Protein 6LNH (pdb70)

Solvent-accessible surface area: 40971 Å² total; per-residue (Å²): 121,146,179,124,179,161,51,49,131,19,39,112,102,53,4,126,69,5,58,69,68,3,19,4,79,7,68,3,105,58,9,20,99,100,156,113,17,34,70,20,7,32,103,1,21,58,12,2,54,93,23,141,112,105,95,11,56,10,45,6,6,1,37,22,14,20,94,60,137,63,101,85,59,82,81,26,153,50,28,95,72,198,126,185,60,97,59,6,65,105,86,3,6,88,6,69,4,2,67,77,0,5,112,33,0,0,80,0,0,47,96,8,133,82,6,51,133,80,102,57,0,16,0,1,0,5,0,3,18,17,63,0,32,92,134,42,3,1,34,20,61,71,33,35,23,29,85,39,123,16,29,0,2,0,10,0,0,0,35,24,28,31,8,19,57,12,5,9,2,0,2,0,89,21,58,180,54,4,39,54,10,5,22,8,88,34,10,0,29,0,0,0,8,13,68,127,2,49,14,1,23,8,2,4,0,4,86,4,41,7,41,0,22,7,1,4,0,30,0,10,0,29,66,128,202,109,60,155,122,89,10,125,61,0,37,78,66,3,12,2,76,23,64,2,90,94,15,22,150,101,148,122,20,35,65,33,7,30,103,1,20,52,12,2,51,88,25,116,116,122,137,12,51,7,48,5,6,5,22,24,13,23,93,65,130,33,105,82,60,82,71,34,160,44,33,55,33,130,97,92,174,104,72,167,77,160,120,36,82,72,7,60,99,87,2,7,72,7,71,4,2,65,87,0,7,124,40,0,3,88,3,0,47,105,6,124,58,3,62,135,69,92,50,1,27,0,2,0,3,0,3,27,28,69,0,32,92,115,147,4,2,39,22,98,69,25,40,22,32,90,35,54,14,28,0,2,0,9,0,0,0,22,23,16,36,5,18,47,13,3,3,2,0,1,0,95,47,73,183,50,6,42,34,11,4,21,13,93,27,10,0,36,1,0,0,8,6,74,125,4,57,12,0,26,5,6,4,0,3,82,7,23,6,66,0,29,6,0,3,0,34,0,8,2,28,86,87,210,183,215,155,178,176,91,52,140,39,47,107,120,22,7,123,76,3,48,66,68,3,17,12,65,9,54,6,88,57,3,22,140,94,139,108,15,48,71,28,8,29,109,1,18,51,14,2,60,96,30,120,109,70,142,77,46,1,28,4,8,4,26,32,11,30,87,72,138,34,117,88,70,90,82,26,154,48,32,99,49,181,60,89,192,135,243,151,51,82,70,8,70,114,82,4,12,74,7,78,1,1,88,70,0,5,92,32,0,5,91,0,0,49,102,4,126,62,3,63,95,82,76,44,5,21,0,1,0,2,0,0,11,29,62,2,37,77,122,189,5,3,45,26,67,71,24,37,22,31,92,40,95,14,18,0,2,0,11,0,0,0,33,26,30,21,6,19,53,16,5,6,1,0,0,0,87,44,81,198,53,5,45,26,4,4,23,10,102,28,8,0,42,1,0,0,8,10,74,124,4,50,12,1,32,4,6,5,0,4,75,11,30,6,78,0,30,8,0,2,0,35,0,8,0,28,72,87,194,175,65,37,119,125,86,7,128,61,2,40,68,74,3,24,4,83,19,59,1,88,48,13,19,110,106,145,105,20,35,67,33,6,40,105,1,23,53,9,1,55,96,23,129,119,143,30,63,9,46,5,53,13,78,25,8,38,83,64,146,25,134,58,30,91,70,20,140,135,203,125,98,82,4,66,112,82,3,12,91,5,68,2,2,90,83,0,5,105,27,0,3,93,3,0,59,102,1,120,66,4,51,131,81,84,40,3,19,0,1,0,30,0,0,18,22,50,0,28,49,136,67,2,2,32,20,82,71,22,39,21,31,93,36,136,41,21,0,2,0,10,0,0,0,33,27,28,22,5,20,54,15,5,6,2,0,2,0,87,20,57,173,52,3,49,50,10,2,22,6,91,15,10,0,35,0,0,0,8,10,75,134,5,43,11,1,24,6,1,5,0,2,74,11,36,7,47,0,28,9,0,1,0,32,0,8,0,29,64,90,186

CATH classification: 2.60.120.620

Structure (mmCIF, N/CA/C/O backbone):
data_6LNH
#
_entry.id   6LNH
#
_cell.length_a   68.425
_cell.length_b   120.965
_cell.length_c   81.715
_cell.angle_alpha   90.000
_cell.angle_beta   108.110
_cell.angle_gamma   90.000
#
_symmetry.space_group_name_H-M   'P 1 21 1'
#
loop_
_entity.id
_entity.type
_entity.pdbx_description
1 polymer L-isoleucine-4-hydroxylase
2 non-polymer 'MERCURY (II) ION'
3 non-polymer 'FE (III) ION'
4 water water
#
loop_
_atom_site.group_PDB
_atom_site.id
_atom_site.type_symbol
_atom_site.label_atom_id
_atom_site.label_alt_id
_atom_site.label_comp_id
_atom_site.label_asym_id
_atom_site.label_entity_id
_atom_site.label_seq_id
_atom_site.pdbx_PDB_ins_code
_atom_site.Cartn_x
_atom_site.Cartn_y
_atom_site.Cartn_z
_atom_site.occupancy
_atom_site.B_iso_or_equiv
_atom_site.auth_seq_id
_atom_site.auth_comp_id
_atom_site.auth_asym_id
_atom_site.auth_atom_id
_atom_site.pdbx_PDB_model_num
ATOM 1 N N . GLY A 1 9 ? 28.143 34.949 47.061 1.00 65.63 9 GLY A N 1
ATOM 2 C CA . GLY A 1 9 ? 28.337 34.975 45.598 1.00 67.99 9 GLY A CA 1
ATOM 3 C C . GLY A 1 9 ? 29.301 36.070 45.178 1.00 70.44 9 GLY A C 1
ATOM 4 O O . GLY A 1 9 ? 30.287 35.749 44.496 1.00 77.00 9 GLY A O 1
ATOM 5 N N . GLU A 1 10 ? 28.995 37.320 45.546 1.00 66.70 10 GLU A N 1
ATOM 6 C CA . GLU A 1 10 ? 29.803 38.538 45.247 1.00 74.08 10 GLU A CA 1
ATOM 7 C C . GLU A 1 10 ? 30.433 38.493 43.846 1.00 80.70 10 GLU A C 1
ATOM 8 O O . GLU A 1 10 ? 29.683 38.282 42.875 1.00 82.14 10 GLU A O 1
ATOM 14 N N . PHE A 1 11 ? 31.758 38.659 43.750 1.00 78.42 11 PHE A N 1
ATOM 15 C CA . PHE A 1 11 ? 32.424 38.711 42.419 1.00 79.57 11 PHE A CA 1
ATOM 16 C C . PHE A 1 11 ? 33.349 37.516 42.164 1.00 76.02 11 PHE A C 1
ATOM 17 O O . PHE A 1 11 ? 33.419 36.582 42.980 1.00 70.40 11 PHE A O 1
ATOM 25 N N . MET A 1 12 ? 34.045 37.586 41.024 1.00 76.42 12 MET A N 1
ATOM 26 C CA . MET A 1 12 ? 35.014 36.559 40.562 1.00 83.67 12 MET A CA 1
ATOM 27 C C . MET A 1 12 ? 36.432 37.109 40.746 1.00 86.45 12 MET A C 1
ATOM 28 O O . MET A 1 12 ? 36.575 38.335 40.907 1.00 86.48 12 MET A O 1
ATOM 33 N N . LYS A 1 13 ? 37.434 36.228 40.709 1.00 84.42 13 LYS A N 1
ATOM 34 C CA . LYS A 1 13 ? 38.853 36.640 40.866 1.00 89.11 13 LYS A CA 1
ATOM 35 C C . LYS A 1 13 ? 39.481 36.735 39.474 1.00 93.80 13 LYS A C 1
ATOM 36 O O . LYS A 1 13 ? 39.137 35.892 38.623 1.00 96.30 13 LYS A O 1
ATOM 42 N N . MET A 1 14 ? 40.356 37.725 39.265 1.00 98.55 14 MET A N 1
ATOM 43 C CA . MET A 1 14 ? 41.039 37.934 37.959 1.00 99.32 14 MET A CA 1
ATOM 44 C C . MET A 1 14 ? 39.991 37.924 36.845 1.00 103.55 14 MET A C 1
ATOM 45 O O . MET A 1 14 ? 39.141 38.836 36.832 1.00 101.96 14 MET A O 1
ATOM 50 N N . SER A 1 15 ? 40.054 36.916 35.969 1.00 108.12 15 SER A N 1
ATOM 51 C CA . SER A 1 15 ? 39.100 36.779 34.838 1.00 103.45 15 SER A CA 1
ATOM 52 C C . SER A 1 15 ? 37.672 36.907 35.370 1.00 105.38 15 SER A C 1
ATOM 53 O O . SER A 1 15 ? 37.276 36.066 36.196 1.00 106.20 15 SER A O 1
ATOM 56 N N . GLY A 1 16 ? 36.959 37.949 34.933 1.00 103.50 16 GLY A N 1
ATOM 57 C CA . GLY A 1 16 ? 35.572 38.193 35.370 1.00 106.70 16 GLY A CA 1
ATOM 58 C C . GLY A 1 16 ? 34.595 38.009 34.225 1.00 111.14 16 GLY A C 1
ATOM 59 O O . GLY A 1 16 ? 33.778 38.920 33.999 1.00 113.59 16 GLY A O 1
ATOM 60 N N . PHE A 1 17 ? 34.690 36.873 33.525 1.00 107.87 17 PHE A N 1
ATOM 61 C CA . PHE A 1 17 ? 33.793 36.558 32.382 1.00 102.88 17 PHE A CA 1
ATOM 62 C C . PHE A 1 17 ? 32.339 36.785 32.808 1.00 98.73 17 PHE A C 1
ATOM 63 O O . PHE A 1 17 ? 31.676 37.656 32.212 1.00 93.56 17 PHE A O 1
ATOM 71 N N . SER A 1 18 ? 31.884 36.018 33.807 1.00 96.55 18 SER A N 1
ATOM 72 C CA . SER A 1 18 ? 30.511 36.102 34.378 1.00 89.61 18 SER A CA 1
ATOM 73 C C . SER A 1 18 ? 29.469 36.231 33.264 1.00 82.00 18 SER A C 1
ATOM 74 O O . SER A 1 18 ? 28.592 37.103 33.380 1.00 78.62 18 SER A O 1
ATOM 77 N N . ILE A 1 19 ? 29.564 35.390 32.233 1.00 82.00 19 ILE A N 1
ATOM 78 C CA . ILE A 1 19 ? 28.605 35.478 31.094 1.00 77.20 19 ILE A CA 1
ATOM 79 C C . ILE A 1 19 ? 27.195 35.238 31.640 1.00 73.28 19 ILE A C 1
ATOM 80 O O . ILE A 1 19 ? 26.286 36.005 31.284 1.00 75.12 19 ILE A O 1
ATOM 85 N N . GLU A 1 20 ? 27.034 34.216 32.485 1.00 72.88 20 GLU A N 1
ATOM 86 C CA . GLU A 1 20 ? 25.702 33.906 33.072 1.00 77.25 20 GLU A CA 1
ATOM 87 C C . GLU A 1 20 ? 25.229 35.107 33.896 1.00 78.78 20 GLU A C 1
ATOM 88 O O . GLU A 1 20 ? 24.030 35.424 33.843 1.00 77.47 20 GLU A O 1
ATOM 94 N N . GLU A 1 21 ? 26.146 35.743 34.630 1.00 80.23 21 GLU A N 1
ATOM 95 C CA . GLU A 1 21 ? 25.802 36.938 35.441 1.00 79.43 21 GLU A CA 1
ATOM 96 C C . GLU A 1 21 ? 25.363 38.056 34.490 1.00 78.00 21 GLU A C 1
ATOM 97 O O . GLU A 1 21 ? 24.389 38.759 34.813 1.00 77.72 21 GLU A O 1
ATOM 103 N N . LYS A 1 22 ? 26.062 38.198 33.360 1.00 75.89 22 LYS A N 1
ATOM 104 C CA . LYS A 1 22 ? 25.738 39.233 32.343 1.00 71.69 22 LYS A CA 1
ATOM 105 C C . LYS A 1 22 ? 24.349 38.947 31.766 1.00 67.06 22 LYS A C 1
ATOM 106 O O . LYS A 1 22 ? 23.524 39.873 31.722 1.00 62.20 22 LYS A O 1
ATOM 112 N N . VAL A 1 23 ? 24.112 37.700 31.356 1.00 68.32 23 VAL A N 1
ATOM 113 C CA . VAL A 1 23 ? 22.814 37.290 30.743 1.00 70.73 23 VAL A CA 1
ATOM 114 C C . VAL A 1 23 ? 21.661 37.601 31.703 1.00 70.33 23 VAL A C 1
ATOM 115 O O . VAL A 1 23 ? 20.656 38.165 31.243 1.00 70.91 23 VAL A O 1
ATOM 119 N N . HIS A 1 24 ? 21.802 37.253 32.985 1.00 73.76 24 HIS A N 1
ATOM 120 C CA . HIS A 1 24 ? 20.719 37.530 33.968 1.00 76.05 24 HIS A CA 1
ATOM 121 C C . HIS A 1 24 ? 20.401 39.029 33.967 1.00 71.10 24 HIS A C 1
ATOM 122 O O . HIS A 1 24 ? 19.211 39.380 33.934 1.00 69.72 24 HIS A O 1
ATOM 129 N N . GLU A 1 25 ? 21.436 39.869 34.009 1.00 74.61 25 GLU A N 1
ATOM 130 C CA . GLU A 1 25 ? 21.248 41.342 33.999 1.00 71.73 25 GLU A CA 1
ATOM 131 C C . GLU A 1 25 ? 20.589 41.758 32.681 1.00 67.73 25 GLU A C 1
ATOM 132 O O . GLU A 1 25 ? 19.690 42.615 32.724 1.00 67.49 25 GLU A O 1
ATOM 138 N N . PHE A 1 26 ? 21.010 41.164 31.560 1.00 66.45 26 PHE A N 1
ATOM 139 C CA . PHE A 1 26 ? 20.440 41.546 30.267 1.00 61.76 26 PHE A CA 1
ATOM 140 C C . PHE A 1 26 ? 18.949 41.241 30.189 1.00 66.95 26 PHE A C 1
ATOM 141 O O . PHE A 1 26 ? 18.157 42.077 29.739 1.00 64.21 26 PHE A O 1
ATOM 149 N N . GLU A 1 27 ? 18.548 40.044 30.617 1.00 69.39 27 GLU A N 1
ATOM 150 C CA . GLU A 1 27 ? 17.132 39.692 30.598 1.00 68.66 27 GLU A CA 1
ATOM 151 C C . GLU A 1 27 ? 16.339 40.517 31.600 1.00 67.37 27 GLU A C 1
ATOM 152 O O . GLU A 1 27 ? 15.161 40.813 31.367 1.00 64.54 27 GLU A O 1
ATOM 158 N N . SER A 1 28 ? 16.969 40.904 32.709 1.00 69.35 28 SER A N 1
ATOM 159 C CA . SER A 1 28 ? 16.266 41.669 33.730 1.00 70.89 28 SER A CA 1
ATOM 160 C C . SER A 1 28 ? 16.089 43.126 33.315 1.00 73.56 28 SER A C 1
ATOM 161 O O . SER A 1 28 ? 15.090 43.758 33.678 1.00 77.19 28 SER A O 1
ATOM 164 N N . LYS A 1 29 ? 17.052 43.683 32.578 1.00 70.68 29 LYS A N 1
ATOM 165 C CA . LYS A 1 29 ? 16.988 45.079 32.160 1.00 65.32 29 LYS A CA 1
ATOM 166 C C . LYS A 1 29 ? 16.470 45.288 30.744 1.00 61.78 29 LYS A C 1
ATOM 167 O O . LYS A 1 29 ? 15.814 46.302 30.483 1.00 58.92 29 LYS A O 1
ATOM 173 N N . GLY A 1 30 ? 16.723 44.354 29.831 1.00 62.22 30 GLY A N 1
ATOM 174 C CA . GLY A 1 30 ? 16.388 44.548 28.436 1.00 57.18 30 GLY A CA 1
ATOM 175 C C . GLY A 1 30 ? 17.519 45.115 27.604 1.00 56.10 30 GLY A C 1
ATOM 176 O O . GLY A 1 30 ? 17.360 45.261 26.385 1.00 50.83 30 GLY A O 1
ATOM 177 N N . PHE A 1 31 ? 18.648 45.444 28.229 1.00 57.83 31 PHE A N 1
ATOM 178 C CA . PHE A 1 31 ? 19.829 45.964 27.555 1.00 56.07 31 PHE A CA 1
ATOM 179 C C . PHE A 1 31 ? 21.026 45.684 28.451 1.00 55.30 31 PHE A C 1
ATOM 180 O O . PHE A 1 31 ? 20.874 45.414 29.645 1.00 57.71 31 PHE A O 1
ATOM 188 N N . LEU A 1 32 ? 22.220 45.748 27.867 1.00 53.28 32 LEU A N 1
ATOM 189 C CA . LEU A 1 32 ? 23.421 45.512 28.658 1.00 54.08 32 LEU A CA 1
ATOM 190 C C . LEU A 1 32 ? 24.619 46.154 27.982 1.00 51.35 32 LEU A C 1
ATOM 191 O O . LEU A 1 32 ? 24.849 45.949 26.786 1.00 46.68 32 LEU A O 1
ATOM 196 N N . GLU A 1 33 ? 25.385 46.911 28.758 1.00 53.58 33 GLU A N 1
ATOM 197 C CA . GLU A 1 33 ? 26.647 47.459 28.296 1.00 52.47 33 GLU A CA 1
ATOM 198 C C . GLU A 1 33 ? 27.726 46.428 28.573 1.00 48.67 33 GLU A C 1
ATOM 199 O O . GLU A 1 33 ? 27.828 45.911 29.691 1.00 54.88 33 GLU A O 1
ATOM 205 N N . ILE A 1 34 ? 28.576 46.177 27.579 1.00 50.18 34 ILE A N 1
ATOM 206 C CA . ILE A 1 34 ? 29.708 45.223 27.759 1.00 51.26 34 ILE A CA 1
ATOM 207 C C . ILE A 1 34 ? 31.014 45.970 27.465 1.00 50.20 34 ILE A C 1
ATOM 208 O O . ILE A 1 34 ? 31.069 46.688 26.454 1.00 48.51 34 ILE A O 1
ATOM 213 N N . SER A 1 35 ? 32.019 45.808 28.330 1.00 57.69 35 SER A N 1
ATOM 214 C CA . SER A 1 35 ? 33.329 46.488 28.153 1.00 57.16 35 SER A CA 1
ATOM 215 C C . SER A 1 35 ? 34.131 45.814 27.036 1.00 57.43 35 SER A C 1
ATOM 216 O O . SER A 1 35 ? 33.849 44.647 26.722 1.00 56.54 35 SER A O 1
ATOM 219 N N . ASN A 1 36 ? 35.127 46.522 26.496 1.00 51.60 36 ASN A N 1
ATOM 220 C CA . ASN A 1 36 ? 35.976 46.006 25.390 1.00 54.96 36 ASN A CA 1
ATOM 221 C C . ASN A 1 36 ? 37.110 45.135 25.941 1.00 56.53 36 ASN A C 1
ATOM 222 O O . ASN A 1 36 ? 37.789 44.485 25.133 1.00 54.70 36 ASN A O 1
ATOM 227 N N . GLU A 1 37 ? 37.282 45.102 27.267 1.00 58.80 37 GLU A N 1
ATOM 228 C CA . GLU A 1 37 ? 38.364 44.327 27.933 1.00 62.52 37 GLU A CA 1
ATOM 229 C C . GLU A 1 37 ? 38.327 42.850 27.523 1.00 60.33 37 GLU A C 1
ATOM 230 O O . GLU A 1 37 ? 39.406 42.288 27.278 1.00 63.48 37 GLU A O 1
ATOM 236 N N . ILE A 1 38 ? 37.134 42.254 27.420 1.00 60.29 38 ILE A N 1
ATOM 237 C CA . ILE A 1 38 ? 36.991 40.808 27.068 1.00 59.54 38 ILE A CA 1
ATOM 238 C C . ILE A 1 38 ? 37.476 40.523 25.638 1.00 59.02 38 ILE A C 1
ATOM 239 O O . ILE A 1 38 ? 37.904 39.384 25.396 1.00 62.74 38 ILE A O 1
ATOM 244 N N . PHE A 1 39 ? 37.412 41.501 24.729 1.00 59.24 39 PHE A N 1
ATOM 245 C CA . PHE A 1 39 ? 37.861 41.286 23.329 1.00 60.13 39 PHE A CA 1
ATOM 246 C C . PHE A 1 39 ? 39.342 41.649 23.169 1.00 62.09 39 PHE A C 1
ATOM 247 O O . PHE A 1 39 ? 39.934 41.261 22.150 1.00 64.31 39 PHE A O 1
ATOM 255 N N . LEU A 1 40 ? 39.922 42.358 24.141 1.00 61.68 40 LEU A N 1
ATOM 256 C CA . LEU A 1 40 ? 41.341 42.787 24.018 1.00 64.09 40 LEU A CA 1
ATOM 257 C C . LEU A 1 40 ? 42.214 42.096 25.070 1.00 71.49 40 LEU A C 1
ATOM 258 O O . LEU A 1 40 ? 42.872 42.809 25.845 1.00 70.41 40 LEU A O 1
ATOM 263 N N . GLN A 1 41 ? 42.236 40.761 25.071 1.00 73.71 41 GLN A N 1
ATOM 264 C CA . GLN A 1 41 ? 43.065 40.006 26.046 1.00 77.90 41 GLN A CA 1
ATOM 265 C C . GLN A 1 41 ? 44.310 39.458 25.339 1.00 81.37 41 GLN A C 1
ATOM 266 O O . GLN A 1 41 ? 45.246 39.052 26.045 1.00 84.67 41 GLN A O 1
ATOM 272 N N . GLU A 1 42 ? 44.313 39.443 24.001 1.00 82.28 42 GLU A N 1
ATOM 273 C CA . GLU A 1 42 ? 45.470 38.933 23.271 1.00 82.28 42 GLU A CA 1
ATOM 274 C C . GLU A 1 42 ? 46.106 40.151 22.603 1.00 82.43 42 GLU A C 1
ATOM 275 O O . GLU A 1 42 ? 45.381 40.984 22.054 1.00 79.72 42 GLU A O 1
ATOM 281 N N . GLU A 1 43 ? 47.447 40.267 22.622 1.00 85.24 43 GLU A N 1
ATOM 282 C CA . GLU A 1 43 ? 48.087 41.483 22.102 1.00 84.27 43 GLU A CA 1
ATOM 283 C C . GLU A 1 43 ? 47.909 41.715 20.599 1.00 78.34 43 GLU A C 1
ATOM 284 O O . GLU A 1 43 ? 47.962 42.864 20.155 1.00 74.03 43 GLU A O 1
ATOM 290 N N . GLU A 1 44 ? 47.728 40.671 19.801 1.00 76.57 44 GLU A N 1
ATOM 291 C CA . GLU A 1 44 ? 47.412 40.817 18.375 1.00 77.42 44 GLU A CA 1
ATOM 292 C C . GLU A 1 44 ? 45.980 41.279 18.076 1.00 66.14 44 GLU A C 1
ATOM 293 O O . GLU A 1 44 ? 45.734 41.765 16.958 1.00 60.26 44 GLU A O 1
ATOM 299 N N . ASN A 1 45 ? 45.044 41.167 19.029 1.00 71.19 45 ASN A N 1
ATOM 300 C CA . ASN A 1 45 ? 43.725 41.741 18.781 1.00 66.20 45 ASN A CA 1
ATOM 301 C C . ASN A 1 45 ? 43.819 43.238 18.480 1.00 60.89 45 ASN A C 1
ATOM 302 O O . ASN A 1 45 ? 42.984 43.777 17.742 1.00 53.99 45 ASN A O 1
ATOM 307 N N . HIS A 1 46 ? 44.834 43.922 19.025 1.00 59.84 46 HIS A N 1
ATOM 308 C CA . HIS A 1 46 ? 45.021 45.341 18.730 1.00 57.43 46 HIS A CA 1
ATOM 309 C C . HIS A 1 46 ? 45.362 45.575 17.262 1.00 55.14 46 HIS A C 1
ATOM 310 O O . HIS A 1 46 ? 44.905 46.554 16.660 1.00 51.46 46 HIS A O 1
ATOM 317 N N . SER A 1 47 ? 46.166 44.694 16.665 1.00 52.08 47 SER A N 1
ATOM 318 C CA . SER A 1 47 ? 46.479 44.855 15.252 1.00 53.27 47 SER A CA 1
ATOM 319 C C . SER A 1 47 ? 45.360 44.324 14.370 1.00 52.32 47 SER A C 1
ATOM 320 O O . SER A 1 47 ? 45.128 44.868 13.284 1.00 51.10 47 SER A O 1
ATOM 323 N N . LEU A 1 48 ? 44.659 43.277 14.820 1.00 52.97 48 LEU A N 1
ATOM 324 C CA . LEU A 1 48 ? 43.489 42.807 14.089 1.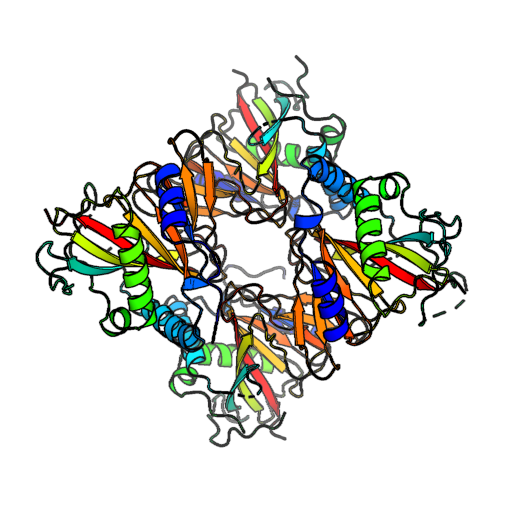00 54.45 48 LEU A CA 1
ATOM 325 C C . LEU A 1 48 ? 42.378 43.848 14.125 1.00 49.25 48 LEU A C 1
ATOM 326 O O . LEU A 1 48 ? 41.655 44.030 13.138 1.00 47.11 48 LEU A O 1
ATOM 331 N N . LEU A 1 49 ? 42.232 44.539 15.259 1.00 50.45 49 LEU A N 1
ATOM 332 C CA . LEU A 1 49 ? 41.280 45.640 15.341 1.00 49.27 49 LEU A CA 1
ATOM 333 C C . LEU A 1 49 ? 41.601 46.716 14.312 1.00 48.35 49 LEU A C 1
ATOM 334 O O . LEU A 1 49 ? 40.696 47.252 13.661 1.00 48.07 49 LEU A O 1
ATOM 339 N N . THR A 1 50 ? 42.885 47.052 14.163 1.00 44.84 50 THR A N 1
ATOM 340 C CA . THR A 1 50 ? 43.282 48.063 13.189 1.00 42.80 50 THR A CA 1
ATOM 341 C C . THR A 1 50 ? 42.895 47.648 11.774 1.00 44.78 50 THR A C 1
ATOM 342 O O . THR A 1 50 ? 42.427 48.477 10.985 1.00 47.02 50 THR A O 1
ATOM 346 N N . GLN A 1 51 ? 43.077 46.366 11.434 1.00 46.44 51 GLN A N 1
ATOM 347 C CA . GLN A 1 51 ? 42.691 45.910 10.102 1.00 47.37 51 GLN A CA 1
ATOM 348 C C . GLN A 1 51 ? 41.184 45.991 9.911 1.00 46.00 51 GLN A C 1
ATOM 349 O O . GLN A 1 51 ? 40.709 46.383 8.839 1.00 50.90 51 GLN A O 1
ATOM 355 N N . ALA A 1 52 ? 40.416 45.615 10.937 1.00 46.25 52 ALA A N 1
ATOM 356 C CA . ALA A 1 52 ? 38.965 45.733 10.856 1.00 47.45 52 ALA A CA 1
ATOM 357 C C . ALA A 1 52 ? 38.542 47.186 10.674 1.00 47.08 52 ALA A C 1
ATOM 358 O O . ALA A 1 52 ? 37.622 47.480 9.903 1.00 49.93 52 ALA A O 1
ATOM 360 N N . GLN A 1 53 ? 39.205 48.109 11.375 1.00 48.35 53 GLN A N 1
ATOM 361 C CA . GLN A 1 53 ? 38.844 49.519 11.273 1.00 44.35 53 GLN A CA 1
ATOM 362 C C . GLN A 1 53 ? 39.154 50.075 9.891 1.00 45.36 53 GLN A C 1
ATOM 363 O O . GLN A 1 53 ? 38.403 50.906 9.366 1.00 42.48 53 GLN A O 1
ATOM 369 N N . LEU A 1 54 ? 40.258 49.632 9.285 1.00 44.83 54 LEU A N 1
ATOM 370 C CA . LEU A 1 54 ? 40.657 50.173 7.992 1.00 47.33 54 LEU A CA 1
ATOM 371 C C . LEU A 1 54 ? 39.718 49.733 6.880 1.00 42.06 54 LEU A C 1
ATOM 372 O O . LEU A 1 54 ? 39.649 50.397 5.841 1.00 46.17 54 LEU A O 1
ATOM 377 N N . ASP A 1 55 ? 38.991 48.634 7.081 1.00 44.44 55 ASP A N 1
ATOM 378 C CA . ASP A 1 55 ? 38.040 48.170 6.081 1.00 47.52 55 ASP A CA 1
ATOM 379 C C . ASP A 1 55 ? 36.863 49.121 5.904 1.00 48.68 55 ASP A C 1
ATOM 380 O O . ASP A 1 55 ? 36.220 49.097 4.850 1.00 51.89 55 ASP A O 1
ATOM 385 N N . TYR A 1 56 ? 36.565 49.957 6.902 1.00 45.09 56 TYR A N 1
ATOM 386 C CA . TYR A 1 56 ? 35.436 50.874 6.789 1.00 45.53 56 TYR A CA 1
ATOM 387 C C . TYR A 1 56 ? 35.668 51.990 5.781 1.00 47.22 56 TYR A C 1
ATOM 388 O O . TYR A 1 56 ? 34.703 52.656 5.391 1.00 48.60 56 TYR A O 1
ATOM 397 N N . TYR A 1 57 ? 36.910 52.155 5.330 1.00 45.56 57 TYR A N 1
ATOM 398 C CA . TYR A 1 57 ? 37.207 53.198 4.316 1.00 47.84 57 TYR A CA 1
ATOM 399 C C . TYR A 1 57 ? 36.894 52.646 2.919 1.00 48.33 57 TYR A C 1
ATOM 400 O O . TYR A 1 57 ? 37.003 53.401 1.939 1.00 49.84 57 TYR A O 1
ATOM 409 N N . ASN A 1 58 ? 36.490 51.373 2.855 1.00 52.46 58 ASN A N 1
ATOM 410 C CA . ASN A 1 58 ? 36.178 50.689 1.571 1.00 56.60 58 ASN A CA 1
ATOM 411 C C . ASN A 1 58 ? 34.661 50.620 1.358 1.00 59.33 58 ASN A C 1
ATOM 412 O O . ASN A 1 58 ? 34.244 50.297 0.234 1.00 65.36 58 ASN A O 1
ATOM 417 N N . LEU A 1 59 ? 33.873 50.897 2.399 1.00 60.69 59 LEU A N 1
ATOM 418 C CA . LEU A 1 59 ? 32.392 50.866 2.268 1.00 62.44 59 LEU A CA 1
ATOM 419 C C . LEU A 1 59 ? 31.972 51.931 1.251 1.00 74.18 59 LEU A C 1
ATOM 420 O O . LEU A 1 59 ? 32.438 53.076 1.375 1.00 74.84 59 LEU A O 1
ATOM 425 N N . GLU A 1 60 ? 31.122 51.562 0.288 1.00 78.05 60 GLU A N 1
ATOM 426 C CA . GLU A 1 60 ? 30.692 52.514 -0.770 1.00 80.90 60 GLU A CA 1
ATOM 427 C C . GLU A 1 60 ? 29.199 52.827 -0.641 1.00 86.38 60 GLU A C 1
ATOM 428 O O . GLU A 1 60 ? 28.421 51.882 -0.413 1.00 83.68 60 GLU A O 1
ATOM 434 N N . ASP A 1 61 ? 28.846 54.110 -0.799 1.00 93.34 61 ASP A N 1
ATOM 435 C CA . ASP A 1 61 ? 27.447 54.622 -0.770 1.00 95.41 61 ASP A CA 1
ATOM 436 C C . ASP A 1 61 ? 27.456 56.099 -1.177 1.00 101.24 61 ASP A C 1
ATOM 437 O O . ASP A 1 61 ? 28.081 56.888 -0.440 1.00 99.47 61 ASP A O 1
ATOM 442 N N . GLY A 1 65 ? 21.331 61.040 0.938 1.00 96.49 65 GLY A N 1
ATOM 443 C CA . GLY A 1 65 ? 21.596 59.615 0.662 1.00 97.44 65 GLY A CA 1
ATOM 444 C C . GLY A 1 65 ? 23.043 59.246 0.940 1.00 95.08 65 GLY A C 1
ATOM 445 O O . GLY A 1 65 ? 23.380 58.055 0.822 1.00 96.51 65 GLY A O 1
ATOM 446 N N . GLU A 1 66 ? 23.864 60.231 1.315 1.00 86.91 66 GLU A N 1
ATOM 447 C CA . GLU A 1 66 ? 25.302 59.992 1.617 1.00 84.78 66 GLU A CA 1
ATOM 448 C C . GLU A 1 66 ? 25.487 59.888 3.134 1.00 77.32 66 GLU A C 1
ATOM 449 O O . GLU A 1 66 ? 26.638 59.948 3.596 1.00 74.90 66 GLU A O 1
ATOM 455 N N . CYS A 1 67 ? 24.376 59.729 3.855 1.00 73.67 67 CYS A N 1
ATOM 456 C CA . CYS A 1 67 ? 24.332 59.621 5.335 1.00 63.83 67 CYS A CA 1
ATOM 457 C C . CYS A 1 67 ? 25.227 58.482 5.838 1.00 56.63 67 CYS A C 1
ATOM 458 O O . CYS A 1 67 ? 25.926 58.696 6.839 1.00 50.13 67 CYS A O 1
ATOM 461 N N . ARG A 1 68 ? 25.193 57.315 5.187 1.00 55.55 68 ARG A N 1
ATOM 462 C CA . ARG A 1 68 ? 26.002 56.170 5.682 1.00 55.06 68 ARG A CA 1
ATOM 463 C C . ARG A 1 68 ? 26.306 55.170 4.560 1.00 61.24 68 ARG A C 1
ATOM 464 O O . ARG A 1 68 ? 25.603 55.194 3.537 1.00 65.42 68 ARG A O 1
ATOM 472 N N . ALA A 1 69 ? 27.324 54.327 4.774 1.00 58.95 69 ALA A N 1
ATOM 473 C CA . ALA A 1 69 ? 27.737 53.298 3.839 1.00 57.68 69 ALA A CA 1
ATOM 474 C C . ALA A 1 69 ? 27.549 51.963 4.537 1.00 56.75 69 ALA A C 1
ATOM 475 O O . ALA A 1 69 ? 27.855 51.825 5.726 1.00 53.72 69 ALA A O 1
ATOM 477 N N . ARG A 1 70 ? 27.043 50.979 3.805 1.00 58.67 7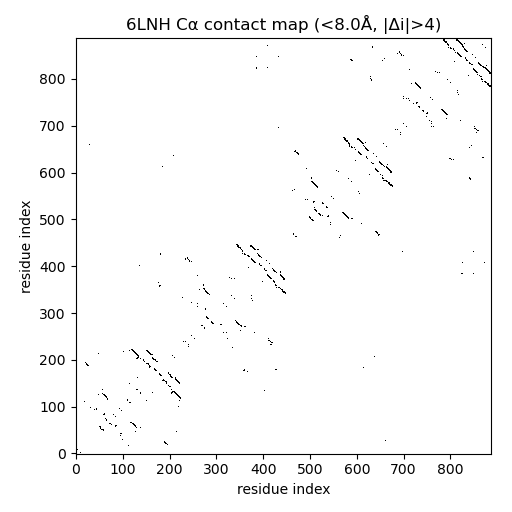0 ARG A N 1
ATOM 478 C CA . ARG A 1 70 ? 26.585 49.759 4.438 1.00 54.22 70 ARG A CA 1
ATOM 479 C C . ARG A 1 70 ? 27.069 48.539 3.679 1.00 58.04 70 ARG A C 1
ATOM 480 O O . ARG A 1 70 ? 27.272 48.573 2.463 1.00 60.31 70 ARG A O 1
ATOM 488 N N . SER A 1 71 ? 27.261 47.460 4.430 1.00 50.73 71 SER A N 1
ATOM 489 C CA . SER A 1 71 ? 27.536 46.148 3.877 1.00 51.76 71 SER A CA 1
ATOM 490 C C . SER A 1 71 ? 26.868 45.136 4.792 1.00 51.13 71 SER A C 1
ATOM 491 O O . SER A 1 71 ? 26.775 45.348 6.004 1.00 50.55 71 SER A O 1
ATOM 494 N N . TYR A 1 72 ? 26.403 44.038 4.211 1.00 52.36 72 TYR A N 1
ATOM 495 C CA . TYR A 1 72 ? 25.673 43.050 4.986 1.00 51.58 72 TYR A CA 1
ATOM 496 C C . TYR A 1 72 ? 26.030 41.648 4.522 1.00 52.86 72 TYR A C 1
ATOM 497 O O . TYR A 1 72 ? 26.156 41.389 3.322 1.00 55.24 72 TYR A O 1
ATOM 506 N N . SER A 1 73 ? 26.200 40.755 5.491 1.00 48.28 73 SER A N 1
ATOM 507 C CA . SER A 1 73 ? 26.349 39.329 5.252 1.00 50.12 73 SER A CA 1
ATOM 508 C C . SER A 1 73 ? 25.807 38.610 6.477 1.00 50.55 73 SER A C 1
ATOM 509 O O . SER A 1 73 ? 25.693 39.196 7.557 1.00 52.00 73 SER A O 1
ATOM 512 N N . ARG A 1 74 ? 25.470 37.334 6.312 1.00 52.05 74 ARG A N 1
ATOM 513 C CA . ARG A 1 74 ? 24.854 36.599 7.404 1.00 55.11 74 ARG A CA 1
ATOM 514 C C . ARG A 1 74 ? 25.378 35.172 7.459 1.00 58.67 74 ARG A C 1
ATOM 515 O O . ARG A 1 74 ? 25.763 34.588 6.441 1.00 60.36 74 ARG A O 1
ATOM 523 N N . TYR A 1 75 ? 25.380 34.621 8.670 1.00 60.94 75 TYR A N 1
ATOM 524 C CA . TYR A 1 75 ? 25.711 33.230 8.925 1.00 65.94 75 TYR A CA 1
ATOM 525 C C . TYR A 1 75 ? 24.462 32.466 9.339 1.00 67.40 75 TYR A C 1
ATOM 526 O O . TYR A 1 75 ? 23.517 33.037 9.890 1.00 63.26 75 TYR A O 1
ATOM 535 N N . ILE A 1 76 ? 24.461 31.166 9.060 1.00 70.03 76 ILE A N 1
ATOM 536 C CA . ILE A 1 76 ? 23.420 30.257 9.521 1.00 68.37 76 ILE A CA 1
ATOM 537 C C . ILE A 1 76 ? 24.061 29.244 10.460 1.00 69.57 76 ILE A C 1
ATOM 538 O O . ILE A 1 76 ? 25.101 28.660 10.132 1.00 73.83 76 ILE A O 1
ATOM 543 N N . LYS A 1 77 ? 23.436 29.059 11.623 1.00 72.96 77 LYS A N 1
ATOM 544 C CA . LYS A 1 77 ? 23.906 28.068 12.623 1.00 79.02 77 LYS A CA 1
ATOM 545 C C . LYS A 1 77 ? 22.790 27.036 12.810 1.00 83.83 77 LYS A C 1
ATOM 546 O O . LYS A 1 77 ? 21.813 27.344 13.518 1.00 81.96 77 LYS A O 1
ATOM 552 N N . TYR A 1 78 ? 22.936 25.867 12.179 1.00 86.84 78 TYR A N 1
ATOM 553 C CA . TYR A 1 78 ? 21.922 24.782 12.261 1.00 89.10 78 TYR A CA 1
ATOM 554 C C . TYR A 1 78 ? 21.984 24.119 13.640 1.00 94.83 78 TYR A C 1
ATOM 555 O O . TYR A 1 78 ? 23.025 24.204 14.311 1.00 94.56 78 TYR A O 1
ATOM 564 N N . VAL A 1 79 ? 20.902 23.437 14.030 1.00 97.67 79 VAL A N 1
ATOM 565 C CA . VAL A 1 79 ? 20.824 22.762 15.361 1.00 98.87 79 VAL A CA 1
ATOM 566 C C . VAL A 1 79 ? 21.836 21.613 15.424 1.00 101.38 79 VAL A C 1
ATOM 567 O O . VAL A 1 79 ? 22.365 21.366 16.521 1.00 99.75 79 VAL A O 1
ATOM 571 N N . ASP A 1 80 ? 22.075 20.948 14.288 1.00 104.99 80 ASP A N 1
ATOM 572 C CA . ASP A 1 80 ? 22.996 19.784 14.164 1.00 109.55 80 ASP A CA 1
ATOM 573 C C . ASP A 1 80 ? 24.346 20.042 14.845 1.00 108.75 80 ASP A C 1
ATOM 574 O O . ASP A 1 80 ? 24.605 19.418 15.893 1.00 105.67 80 ASP A O 1
ATOM 579 N N . SER A 1 81 ? 25.186 20.896 14.251 1.00 107.28 81 SER A N 1
ATOM 580 C CA . SER A 1 81 ? 26.545 21.146 14.801 1.00 102.22 81 SER A CA 1
ATOM 581 C C . SER A 1 81 ? 26.750 22.625 15.146 1.00 100.54 81 SER A C 1
ATOM 582 O O . SER A 1 81 ? 25.937 23.454 14.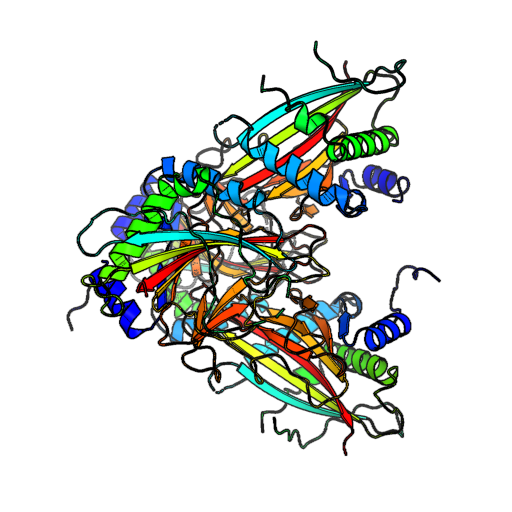717 1.00 100.22 81 SER A O 1
ATOM 585 N N . PRO A 1 82 ? 27.819 22.979 15.891 1.00 102.24 82 PRO A N 1
ATOM 586 C CA . PRO A 1 82 ? 28.087 24.364 16.276 1.00 100.52 82 PRO A CA 1
ATOM 587 C C . PRO A 1 82 ? 29.019 25.080 15.288 1.00 93.87 82 PRO A C 1
ATOM 588 O O . PRO A 1 82 ? 30.030 25.600 15.714 1.00 93.42 82 PRO A O 1
ATOM 592 N N . ASP A 1 83 ? 28.650 25.094 14.005 1.00 89.97 83 ASP A N 1
ATOM 593 C CA . ASP A 1 83 ? 29.480 25.753 12.963 1.00 89.74 83 ASP A CA 1
ATOM 594 C C . ASP A 1 83 ? 28.793 27.037 12.490 1.00 83.79 83 ASP A C 1
ATOM 595 O O . ASP A 1 83 ? 27.598 27.214 12.782 1.00 84.99 83 ASP A O 1
ATOM 600 N N . TYR A 1 84 ? 29.542 27.890 11.787 1.00 79.11 84 TYR A N 1
ATOM 601 C CA . TYR A 1 84 ? 29.021 29.162 11.225 1.00 75.12 84 TYR A CA 1
ATOM 602 C C . TYR A 1 84 ? 29.122 29.063 9.702 1.00 73.51 84 TYR A C 1
ATOM 603 O O . TYR A 1 84 ? 30.246 28.970 9.186 1.00 78.19 84 TYR A O 1
ATOM 612 N N . ILE A 1 85 ? 27.980 29.079 9.012 1.00 73.87 85 ILE A N 1
ATOM 613 C CA . ILE A 1 85 ? 27.984 28.901 7.529 1.00 73.97 85 ILE A CA 1
ATOM 614 C C . ILE A 1 85 ? 27.731 30.247 6.847 1.00 71.63 85 ILE A C 1
ATOM 615 O O . ILE A 1 85 ? 26.658 30.827 7.070 1.00 69.80 85 ILE A O 1
ATOM 620 N N . LEU A 1 86 ? 28.683 30.700 6.028 1.00 74.83 86 LEU A N 1
ATOM 621 C CA . LEU A 1 86 ? 28.549 31.990 5.303 1.00 74.00 86 LEU A CA 1
ATOM 622 C C . LEU A 1 86 ? 27.530 31.828 4.172 1.00 78.55 86 LEU A C 1
ATOM 623 O O . LEU A 1 86 ? 27.863 31.177 3.170 1.00 82.86 86 LEU A O 1
ATOM 628 N N . ASP A 1 87 ? 26.344 32.421 4.336 1.00 77.15 87 ASP A N 1
ATOM 629 C CA . ASP A 1 87 ? 25.257 32.346 3.323 1.00 79.34 87 ASP A CA 1
ATOM 630 C C . ASP A 1 87 ? 25.693 33.070 2.045 1.00 79.29 87 ASP A C 1
ATOM 631 O O . ASP A 1 87 ? 26.420 34.071 2.150 1.00 75.91 87 ASP A O 1
ATOM 636 N N . ASN A 1 88 ? 25.239 32.578 0.890 1.00 85.43 88 ASN A N 1
ATOM 637 C CA . ASN A 1 88 ? 25.609 33.160 -0.425 1.00 88.89 88 ASN A CA 1
ATOM 638 C C . ASN A 1 88 ? 24.460 34.020 -0.968 1.00 92.38 88 ASN A C 1
ATOM 639 O O . ASN A 1 88 ? 24.477 34.313 -2.176 1.00 91.98 88 ASN A O 1
ATOM 644 N N . SER A 1 89 ? 23.504 34.403 -0.116 1.00 92.37 89 SER A N 1
ATOM 645 C CA . SER A 1 89 ? 22.372 35.251 -0.576 1.00 94.95 89 SER A CA 1
ATOM 646 C C . SER A 1 89 ? 22.609 36.713 -0.183 1.00 97.53 89 SER A C 1
ATOM 647 O O . SER A 1 89 ? 22.725 37.550 -1.097 1.00 98.81 89 SER A O 1
ATOM 650 N N . ASN A 1 90 ? 22.638 36.990 1.126 1.00 91.79 90 ASN A N 1
ATOM 651 C CA . ASN A 1 90 ? 22.857 38.350 1.697 1.00 88.46 90 ASN A CA 1
ATOM 652 C C . ASN A 1 90 ? 21.664 39.272 1.391 1.00 91.66 90 ASN A C 1
ATOM 653 O O . ASN A 1 90 ? 21.855 40.501 1.356 1.00 92.94 90 ASN A O 1
ATOM 658 N N . ASP A 1 91 ? 20.466 38.701 1.226 1.00 93.27 91 ASP A N 1
ATOM 659 C CA . ASP A 1 91 ? 19.245 39.505 0.950 1.00 96.53 91 ASP A CA 1
ATOM 660 C C . ASP A 1 91 ? 18.677 40.005 2.281 1.00 95.00 91 ASP A C 1
ATOM 661 O O . ASP A 1 91 ? 18.598 39.197 3.222 1.00 91.63 91 ASP A O 1
ATOM 666 N N . TYR A 1 92 ? 18.286 41.281 2.341 1.00 97.56 92 TYR A N 1
ATOM 667 C CA . TYR A 1 92 ? 17.738 41.872 3.591 1.00 97.23 92 TYR A CA 1
ATOM 668 C C . TYR A 1 92 ? 16.949 43.141 3.250 1.00 106.24 92 TYR A C 1
ATOM 669 O O . TYR A 1 92 ? 17.486 44.005 2.533 1.00 110.40 92 TYR A O 1
ATOM 678 N N . PHE A 1 93 ? 15.709 43.240 3.741 1.00 108.60 93 PHE A N 1
ATOM 679 C CA . PHE A 1 93 ? 14.882 44.411 3.485 1.00 113.29 93 PHE A CA 1
ATOM 680 C C . PHE A 1 93 ? 14.571 45.105 4.802 1.00 115.98 93 PHE A C 1
ATOM 681 O O . PHE A 1 93 ? 14.068 44.472 5.737 1.00 111.39 93 PHE A O 1
ATOM 689 N N . GLN A 1 94 ? 14.868 46.402 4.861 1.00 118.03 94 GLN A N 1
ATOM 690 C CA . GLN A 1 94 ? 14.727 47.212 6.071 1.00 116.23 94 GLN A CA 1
ATOM 691 C C . GLN A 1 94 ? 13.349 47.089 6.719 1.00 112.01 94 GLN A C 1
ATOM 692 O O . GLN A 1 94 ? 12.359 46.800 6.050 1.00 111.56 94 GLN A O 1
ATOM 698 N N . GLN A 1 108 ? 19.256 45.810 -1.507 1.00 110.01 108 GLN A N 1
ATOM 699 C CA . GLN A 1 108 ? 20.291 44.778 -1.423 1.00 104.57 108 GLN A CA 1
ATOM 700 C C . GLN A 1 108 ? 21.647 45.468 -1.358 1.00 94.05 108 GLN A C 1
ATOM 701 O O . GLN A 1 108 ? 22.081 46.046 -2.361 1.00 95.33 108 GLN A O 1
ATOM 707 N N . PHE A 1 109 ? 22.315 45.392 -0.203 1.00 91.62 109 PHE A N 1
ATOM 708 C CA . PHE A 1 109 ? 23.642 45.973 -0.094 1.00 81.67 109 PHE A CA 1
ATOM 709 C C . PHE A 1 109 ? 24.739 44.943 -0.370 1.00 73.75 109 PHE A C 1
ATOM 710 O O . PHE A 1 109 ? 24.518 43.729 -0.368 1.00 74.34 109 PHE A O 1
ATOM 718 N N . ASN A 1 110 ? 25.942 45.463 -0.621 1.00 70.76 110 ASN A N 1
ATOM 719 C CA . ASN A 1 110 ? 27.122 44.637 -0.851 1.00 62.87 110 ASN A CA 1
ATOM 720 C C . ASN A 1 110 ? 27.390 43.706 0.323 1.00 60.57 110 ASN A C 1
ATOM 721 O O . ASN A 1 110 ? 26.993 43.966 1.464 1.00 56.85 110 ASN A O 1
ATOM 726 N N . SER A 1 111 ? 28.065 42.602 0.015 1.00 59.10 111 SER A N 1
ATOM 727 C CA . SER A 1 111 ? 28.524 41.669 1.023 1.00 62.67 111 SER A CA 1
ATOM 728 C C . SER A 1 111 ? 29.706 42.262 1.776 1.00 57.44 111 SER A C 1
ATOM 729 O O . SER A 1 111 ? 30.367 43.196 1.308 1.00 56.02 111 SER A O 1
ATOM 732 N N . ILE A 1 112 ? 29.934 41.752 2.986 1.00 57.12 112 ILE A N 1
ATOM 733 C CA . ILE A 1 112 ? 31.111 42.165 3.729 1.00 56.46 112 ILE A CA 1
ATOM 734 C C . ILE A 1 112 ? 32.329 41.514 3.092 1.00 56.99 112 ILE A C 1
ATOM 735 O O . ILE A 1 112 ? 32.289 40.341 2.698 1.00 58.67 112 ILE A O 1
ATOM 740 N N . ASN A 1 113 ? 33.409 42.284 2.969 1.00 57.78 113 ASN A N 1
ATOM 741 C CA . ASN A 1 113 ? 34.637 41.785 2.363 1.00 52.95 113 ASN A CA 1
ATOM 742 C C . ASN A 1 113 ? 35.139 40.535 3.076 1.00 56.82 113 ASN A C 1
ATOM 743 O O . ASN A 1 113 ? 35.008 40.397 4.296 1.00 60.59 113 ASN A O 1
ATOM 748 N N . ASP A 1 114 ? 35.701 39.611 2.289 1.00 64.45 114 ASP A N 1
ATOM 749 C CA . ASP A 1 114 ? 36.247 38.374 2.842 1.00 66.57 114 ASP A CA 1
ATOM 750 C C . ASP A 1 114 ? 37.321 38.645 3.891 1.00 60.19 114 ASP A C 1
ATOM 751 O O . ASP A 1 114 ? 37.407 37.934 4.898 1.00 61.25 114 ASP A O 1
ATOM 756 N N . SER A 1 115 ? 38.153 39.667 3.671 1.00 57.94 115 SER A N 1
ATOM 757 C CA . SER A 1 115 ? 39.222 39.964 4.620 1.00 56.88 115 SER A CA 1
ATOM 758 C C . SER A 1 115 ? 38.674 40.371 5.981 1.00 57.88 115 SER A C 1
ATOM 759 O O . SER A 1 115 ? 39.323 40.136 7.006 1.00 55.65 115 SER A O 1
ATOM 762 N N . PHE A 1 116 ? 37.489 40.981 6.012 1.00 55.87 116 PHE A N 1
ATOM 763 C CA . PHE A 1 116 ? 36.868 41.352 7.278 1.00 53.07 116 PHE A CA 1
ATOM 764 C C . PHE A 1 116 ? 36.266 40.152 8.004 1.00 53.76 116 PHE A C 1
ATOM 765 O O . PHE A 1 116 ? 36.389 40.044 9.228 1.00 51.25 116 PHE A O 1
ATOM 773 N N . LEU A 1 117 ? 35.608 39.244 7.276 1.00 53.65 117 LEU A N 1
ATOM 774 C CA . LEU A 1 117 ? 34.942 38.121 7.934 1.00 56.76 117 LEU A CA 1
ATOM 775 C C . LEU A 1 117 ? 35.919 37.049 8.400 1.00 59.99 117 LEU A C 1
ATOM 776 O O . LEU A 1 117 ? 35.649 36.362 9.393 1.00 60.25 117 LEU A O 1
ATOM 781 N N . CYS A 1 118 ? 37.047 36.885 7.710 1.00 62.96 118 CYS A N 1
ATOM 782 C CA . CYS A 1 118 ? 38.051 35.922 8.143 1.00 63.36 118 CYS A CA 1
ATOM 783 C C . CYS A 1 118 ? 38.994 36.495 9.192 1.00 60.16 118 CYS A C 1
ATOM 784 O O . CYS A 1 118 ? 39.812 35.746 9.738 1.00 62.17 118 CYS A O 1
ATOM 787 N N . ASN A 1 119 ? 38.899 37.791 9.473 1.00 58.42 119 ASN A N 1
ATOM 788 C CA . ASN A 1 119 ? 39.624 38.416 10.570 1.00 54.94 119 ASN A CA 1
ATOM 789 C C . ASN A 1 119 ? 39.289 37.687 11.867 1.00 56.52 119 ASN A C 1
ATOM 790 O O . ASN A 1 119 ? 38.123 37.703 12.293 1.00 57.55 119 ASN A O 1
ATOM 795 N N . PRO A 1 120 ? 40.259 37.036 12.513 1.00 54.67 120 PRO A N 1
ATOM 796 C CA . PRO A 1 120 ? 39.960 36.260 13.731 1.00 55.47 120 PRO A CA 1
ATOM 797 C C . PRO A 1 120 ? 39.255 37.040 14.828 1.00 56.30 120 PRO A C 1
ATOM 798 O O . PRO A 1 120 ? 38.500 36.443 15.605 1.00 58.33 120 PRO A O 1
ATOM 802 N N . LEU A 1 121 ? 39.475 38.354 14.923 1.00 53.78 121 LEU A N 1
ATOM 803 C CA . LEU A 1 121 ? 38.800 39.133 15.957 1.00 52.81 121 LEU A CA 1
ATOM 804 C C . LEU A 1 121 ? 37.308 39.253 15.674 1.00 53.37 121 LEU A C 1
ATOM 805 O O . LEU A 1 121 ? 36.485 39.129 16.589 1.00 54.74 121 LEU A O 1
ATOM 810 N N . ILE A 1 122 ? 36.942 39.494 14.414 1.00 50.49 122 ILE A N 1
ATOM 811 C CA . ILE A 1 122 ? 35.531 39.548 14.044 1.00 53.49 122 ILE A CA 1
ATOM 812 C C . ILE A 1 122 ? 34.850 38.218 14.343 1.00 56.35 122 ILE A C 1
ATOM 813 O O . ILE A 1 122 ? 33.726 38.180 14.856 1.00 52.76 122 ILE A O 1
ATOM 818 N N . GLN A 1 123 ? 35.549 37.124 14.033 1.00 56.94 123 GLN A N 1
ATOM 819 C CA . GLN A 1 123 ? 35.011 35.761 14.279 1.00 57.20 123 GLN A CA 1
ATOM 820 C C . GLN A 1 123 ? 34.854 35.549 15.787 1.00 59.11 123 GLN A C 1
ATOM 821 O O . GLN A 1 123 ? 33.828 34.986 16.200 1.00 62.27 123 GLN A O 1
ATOM 827 N N . ASN A 1 124 ? 35.839 35.991 16.571 1.00 55.92 124 ASN A N 1
ATOM 828 C CA . ASN A 1 124 ? 35.792 35.821 18.047 1.00 58.58 124 ASN A CA 1
ATOM 829 C C . ASN A 1 124 ? 34.643 36.654 18.620 1.00 54.07 124 ASN A C 1
ATOM 830 O O . ASN A 1 124 ? 34.015 36.197 19.589 1.00 57.31 124 ASN A O 1
ATOM 835 N N . ILE A 1 125 ? 34.398 37.835 18.051 1.00 53.88 125 ILE A N 1
ATOM 836 C CA . ILE A 1 125 ? 33.273 38.692 18.524 1.00 56.99 125 ILE A CA 1
ATOM 837 C C . ILE A 1 125 ? 31.974 37.949 18.205 1.00 58.47 125 ILE A C 1
ATOM 838 O O . ILE A 1 125 ? 31.119 37.839 19.098 1.00 55.94 125 ILE A O 1
ATOM 843 N N . VAL A 1 126 ? 31.860 37.447 16.974 1.00 52.29 126 VAL A N 1
ATOM 844 C CA . VAL A 1 126 ? 30.650 36.696 16.530 1.00 57.05 126 VAL A CA 1
ATOM 845 C C . VAL A 1 126 ? 30.444 35.501 17.465 1.00 60.55 126 VAL A C 1
ATOM 846 O O . VAL A 1 126 ? 29.304 35.289 17.907 1.00 61.00 126 VAL A O 1
ATOM 850 N N . ARG A 1 127 ? 31.516 34.761 17.755 1.00 58.32 127 ARG A N 1
ATOM 851 C CA . ARG A 1 127 ? 31.423 33.574 18.643 1.00 59.95 127 ARG A CA 1
ATOM 852 C C . ARG A 1 127 ? 30.962 34.011 20.034 1.00 61.63 127 ARG A C 1
ATOM 853 O O . ARG A 1 127 ? 30.092 33.333 20.606 1.00 65.78 127 ARG A O 1
ATOM 861 N N . PHE A 1 128 ? 31.527 35.103 20.553 1.00 58.65 128 PHE A N 1
ATOM 862 C CA . PHE A 1 128 ? 31.132 35.587 21.899 1.00 56.27 128 PHE A CA 1
ATOM 863 C C . PHE A 1 128 ? 29.649 35.964 21.890 1.00 59.41 128 PHE A C 1
ATOM 864 O O . PHE A 1 128 ? 28.940 35.625 22.854 1.00 60.09 128 PHE A O 1
ATOM 872 N N . ASP A 1 129 ? 29.203 36.646 20.831 1.00 58.19 129 ASP A N 1
ATOM 873 C CA . ASP A 1 129 ? 27.806 37.065 20.742 1.00 58.62 129 ASP A CA 1
ATOM 874 C C . ASP A 1 129 ? 26.861 35.872 20.660 1.00 57.32 129 ASP A C 1
ATOM 875 O O . ASP A 1 129 ? 25.793 35.874 21.284 1.00 55.23 129 ASP A O 1
ATOM 880 N N . THR A 1 130 ? 27.234 34.847 19.890 1.00 58.94 130 THR A N 1
ATOM 881 C CA . THR A 1 130 ? 26.359 33.691 19.710 1.00 57.77 130 THR A CA 1
ATOM 882 C C . THR A 1 130 ? 26.123 32.953 21.022 1.00 61.67 130 THR A C 1
ATOM 883 O O . THR A 1 130 ? 24.981 32.631 21.369 1.00 59.70 130 THR A O 1
ATOM 887 N N . GLU A 1 131 ? 27.194 32.683 21.771 1.00 62.74 131 GLU A N 1
ATOM 888 C CA . GLU A 1 131 ? 27.051 31.963 23.032 1.00 65.36 131 GLU A CA 1
ATOM 889 C C . GLU A 1 131 ? 26.307 32.797 24.066 1.00 65.06 131 GLU A C 1
ATOM 890 O O . GLU A 1 131 ? 25.636 32.235 24.942 1.00 67.65 131 GLU A O 1
ATOM 896 N N . PHE A 1 132 ? 26.421 34.130 23.992 1.00 61.27 132 PHE A N 1
ATOM 897 C CA . PHE A 1 132 ? 25.597 34.973 24.846 1.00 58.63 132 PHE A CA 1
ATOM 898 C C . PHE A 1 132 ? 24.133 34.875 24.433 1.00 62.27 132 PHE A C 1
ATOM 899 O O . PHE A 1 132 ? 23.242 34.798 25.288 1.00 65.68 132 PHE A O 1
ATOM 907 N N . ALA A 1 133 ? 23.867 34.887 23.126 1.00 58.60 133 ALA A N 1
ATOM 908 C CA . ALA A 1 133 ? 22.492 34.805 22.644 1.00 62.00 133 ALA A CA 1
ATOM 909 C C . ALA A 1 133 ? 21.845 33.483 23.040 1.00 64.17 133 ALA A C 1
ATOM 910 O O . ALA A 1 133 ? 20.693 33.450 23.488 1.00 62.93 133 ALA A O 1
ATOM 912 N N . PHE A 1 134 ? 22.579 32.377 22.885 1.00 63.75 134 PHE A N 1
ATOM 913 C CA . PHE A 1 134 ? 22.038 31.062 23.222 1.00 63.76 134 PHE A CA 1
ATOM 914 C C . PHE A 1 134 ? 21.723 30.919 24.706 1.00 66.50 134 PHE A C 1
ATOM 915 O O . PHE A 1 134 ? 20.857 30.118 25.074 1.00 69.67 134 PHE A O 1
ATOM 923 N N . LYS A 1 135 ? 22.386 31.683 25.571 1.00 66.38 135 LYS A N 1
ATOM 924 C CA . LYS A 1 135 ? 22.099 31.579 26.997 1.00 69.23 135 LYS A CA 1
ATOM 925 C C . LYS A 1 135 ? 20.928 32.450 27.421 1.00 69.22 135 LYS A C 1
ATOM 926 O O . LYS A 1 135 ? 20.620 32.508 28.616 1.00 75.58 135 LYS A O 1
ATOM 932 N N . THR A 1 136 ? 20.261 33.102 26.478 1.00 68.82 136 THR A N 1
ATOM 933 C CA . THR A 1 136 ? 19.028 33.817 26.758 1.00 71.63 136 THR A CA 1
ATOM 934 C C . THR A 1 136 ? 17.837 32.879 26.584 1.00 76.03 136 THR A C 1
ATOM 935 O O . THR A 1 136 ? 17.925 31.845 25.917 1.00 75.94 136 THR A O 1
ATOM 939 N N . ASN A 1 137 ? 16.706 33.255 27.190 1.00 79.18 137 ASN A N 1
ATOM 940 C CA . ASN A 1 137 ? 15.460 32.550 26.910 1.00 81.32 137 ASN A CA 1
ATOM 941 C C . ASN A 1 137 ? 14.913 32.886 25.535 1.00 79.77 137 ASN A C 1
ATOM 942 O O . ASN A 1 137 ? 14.075 32.144 25.012 1.00 83.86 137 ASN A O 1
ATOM 947 N N . ILE A 1 138 ? 15.411 33.959 24.926 1.00 76.76 138 ILE A N 1
ATOM 948 C CA . ILE A 1 138 ? 14.874 34.429 23.656 1.00 78.28 138 ILE A CA 1
ATOM 949 C C . ILE A 1 138 ? 15.294 33.514 22.516 1.00 81.00 138 ILE A C 1
ATOM 950 O O . ILE A 1 138 ? 14.488 33.179 21.639 1.00 85.06 138 ILE A O 1
ATOM 955 N N . ILE A 1 139 ? 16.547 33.084 22.512 1.00 77.35 139 ILE A N 1
ATOM 956 C CA . ILE A 1 139 ? 17.097 32.315 21.406 1.00 80.58 139 ILE A CA 1
ATOM 957 C C . ILE A 1 139 ? 16.968 30.829 21.718 1.00 85.08 139 ILE A C 1
ATOM 958 O O . ILE A 1 139 ? 17.496 30.338 22.723 1.00 85.36 139 ILE A O 1
ATOM 963 N N . ASP A 1 140 ? 16.262 30.128 20.837 1.00 92.89 140 ASP A N 1
ATOM 964 C CA . ASP A 1 140 ? 16.030 28.690 20.908 1.00 96.79 140 ASP A CA 1
ATOM 965 C C . ASP A 1 140 ? 17.266 27.967 20.389 1.00 97.72 140 ASP A C 1
ATOM 966 O O . ASP A 1 140 ? 17.631 28.160 19.224 1.00 97.14 140 ASP A O 1
ATOM 971 N N . LYS A 1 141 ? 17.954 27.169 21.231 1.00 95.20 141 LYS A N 1
ATOM 972 C CA . LYS A 1 141 ? 19.098 26.527 20.588 1.00 97.22 141 LYS A CA 1
ATOM 973 C C . LYS A 1 141 ? 18.604 25.462 19.615 1.00 99.78 141 LYS A C 1
ATOM 974 O O . LYS A 1 141 ? 19.333 25.107 18.690 1.00 99.57 141 LYS A O 1
ATOM 980 N N . SER A 1 142 ? 17.304 25.140 19.658 1.00 103.18 142 SER A N 1
ATOM 981 C CA . SER A 1 142 ? 16.697 24.116 18.812 1.00 101.53 142 SER A CA 1
ATOM 982 C C . SER A 1 142 ? 16.040 24.672 17.562 1.00 99.14 142 SER A C 1
ATOM 983 O O . SER A 1 142 ? 15.256 23.961 16.931 1.00 96.68 142 SER A O 1
ATOM 986 N N . LYS A 1 143 ? 16.351 25.905 17.174 1.00 97.72 143 LYS A N 1
ATOM 987 C CA . LYS A 1 143 ? 15.882 26.437 15.904 1.00 94.57 143 LYS A CA 1
ATOM 988 C C . LYS A 1 143 ? 17.075 26.885 15.073 1.00 91.51 143 LYS A C 1
ATOM 989 O O . LYS A 1 143 ? 18.112 27.282 15.611 1.00 90.90 143 LYS A O 1
ATOM 995 N N . ASP A 1 144 ? 16.920 26.819 13.751 1.00 87.81 144 ASP A N 1
ATOM 996 C CA . ASP A 1 144 ? 17.966 27.281 12.848 1.00 86.56 144 ASP A CA 1
ATOM 997 C C . ASP A 1 144 ? 18.069 28.798 12.941 1.00 84.72 144 ASP A C 1
ATOM 998 O O . ASP A 1 144 ? 17.099 29.508 12.660 1.00 80.22 144 ASP A O 1
ATOM 1003 N N . LEU A 1 145 ? 19.240 29.296 13.322 1.00 80.05 145 LEU A N 1
ATOM 1004 C CA . LEU A 1 145 ? 19.430 30.715 13.583 1.00 74.56 145 LEU A CA 1
ATOM 1005 C C . LEU A 1 145 ? 20.134 31.423 12.434 1.00 72.88 145 LEU A C 1
ATOM 1006 O O . LEU A 1 145 ? 21.064 30.882 11.829 1.00 72.18 145 LEU A O 1
ATOM 1011 N N . ILE A 1 146 ? 19.675 32.638 12.142 1.00 70.87 146 ILE A N 1
ATOM 1012 C CA . ILE A 1 146 ? 20.347 33.552 11.225 1.00 67.98 146 ILE A CA 1
ATOM 1013 C C . ILE A 1 146 ? 21.158 34.548 12.037 1.00 63.21 146 ILE A C 1
ATOM 1014 O O . ILE A 1 146 ? 20.603 35.294 12.851 1.00 63.07 146 ILE A O 1
ATOM 1019 N N . ILE A 1 147 ? 22.467 34.571 11.803 1.00 60.59 147 ILE A N 1
ATOM 1020 C CA . ILE A 1 147 ? 23.376 35.519 12.439 1.00 60.75 147 ILE A CA 1
ATOM 1021 C C . ILE A 1 147 ? 23.710 36.597 11.415 1.00 57.70 147 ILE A C 1
ATOM 1022 O O . ILE A 1 147 ? 24.526 36.380 10.518 1.00 56.95 147 ILE A O 1
ATOM 1027 N N . GLY A 1 148 ? 23.095 37.770 11.549 1.00 53.12 148 GLY A N 1
ATOM 1028 C CA . GLY A 1 148 ? 23.318 38.852 10.605 1.00 50.99 148 GLY A CA 1
ATOM 1029 C C . GLY A 1 148 ? 24.438 39.779 11.054 1.00 51.50 148 GLY A C 1
ATOM 1030 O O . GLY A 1 148 ? 24.575 40.086 12.236 1.00 49.78 148 GLY A O 1
ATOM 1031 N N . LEU A 1 149 ? 25.236 40.227 10.084 1.00 48.16 149 LEU A N 1
ATOM 1032 C CA . LEU A 1 149 ? 26.341 41.149 10.324 1.00 48.01 149 LEU A CA 1
ATOM 1033 C C . LEU A 1 149 ? 26.119 42.403 9.491 1.00 45.06 149 LEU A C 1
ATOM 1034 O O . LEU A 1 149 ? 26.073 42.331 8.259 1.00 48.03 149 LEU A O 1
ATOM 1039 N N . HIS A 1 150 ? 26.004 43.549 10.160 1.00 45.93 150 HIS A N 1
ATOM 1040 C CA . HIS A 1 150 ? 25.799 44.832 9.497 1.00 46.06 150 HIS A CA 1
ATOM 1041 C C . HIS A 1 150 ? 26.992 45.731 9.782 1.00 47.33 150 HIS A C 1
ATOM 1042 O O . HIS A 1 150 ? 27.236 46.101 10.936 1.00 48.14 150 HIS A O 1
ATOM 1049 N N . GLN A 1 151 ? 27.729 46.074 8.731 1.00 48.06 151 GLN A N 1
ATOM 1050 C CA . GLN A 1 151 ? 28.872 46.978 8.801 1.00 43.70 151 GLN A CA 1
ATOM 1051 C C . GLN A 1 151 ? 28.407 48.357 8.345 1.00 45.99 151 GLN A C 1
ATOM 1052 O O . GLN A 1 151 ? 28.105 48.552 7.163 1.00 49.34 151 GLN A O 1
ATOM 1058 N N . VAL A 1 152 ? 28.351 49.316 9.268 1.00 43.85 152 VAL A N 1
ATOM 1059 C CA . VAL A 1 152 ? 27.795 50.632 8.974 1.00 42.77 152 VAL A CA 1
ATOM 1060 C C . VAL A 1 152 ? 28.820 51.699 9.323 1.00 42.23 152 VAL A C 1
ATOM 1061 O O . VAL A 1 152 ? 29.352 51.722 10.437 1.00 41.75 152 VAL A O 1
ATOM 1065 N N . ARG A 1 153 ? 28.968 52.640 8.393 1.00 43.52 153 ARG A N 1
ATOM 1066 C CA . ARG A 1 153 ? 29.860 53.807 8.566 1.00 43.70 153 ARG A CA 1
ATOM 1067 C C . ARG A 1 153 ? 29.017 55.076 8.404 1.00 47.36 153 ARG A C 1
ATOM 1068 O O . ARG A 1 153 ? 28.684 55.416 7.259 1.00 47.65 153 ARG A O 1
ATOM 1076 N N . TYR A 1 154 ? 28.644 55.711 9.517 1.00 42.31 154 TYR A N 1
ATOM 1077 C CA . TYR A 1 154 ? 27.888 56.958 9.470 1.00 41.32 154 TYR A CA 1
ATOM 1078 C C . TYR A 1 154 ? 28.833 58.079 9.113 1.00 43.54 154 TYR A C 1
ATOM 1079 O O . TYR A 1 154 ? 29.971 58.120 9.586 1.00 46.29 154 TYR A O 1
ATOM 1088 N N . LYS A 1 155 ? 28.406 58.897 8.150 1.00 43.15 155 LYS A N 1
ATOM 1089 C CA . LYS A 1 155 ? 29.231 60.018 7.632 1.00 44.76 155 LYS A CA 1
ATOM 1090 C C . LYS A 1 155 ? 28.544 61.336 7.984 1.00 47.84 155 LYS A C 1
ATOM 1091 O O . LYS A 1 155 ? 27.360 61.493 7.658 1.00 49.30 155 LYS A O 1
ATOM 1097 N N . ALA A 1 156 ? 29.284 62.246 8.611 1.00 45.19 156 ALA A N 1
ATOM 1098 C CA . ALA A 1 156 ? 28.721 63.522 9.043 1.00 46.03 156 ALA A CA 1
ATOM 1099 C C . ALA A 1 156 ? 29.577 64.697 8.597 1.00 48.55 156 ALA A C 1
ATOM 1100 O O . ALA A 1 156 ? 30.808 64.625 8.614 1.00 51.39 156 ALA A O 1
ATOM 1102 N N . THR A 1 157 ? 28.906 65.797 8.255 1.00 47.56 157 THR A N 1
ATOM 1103 C CA . THR A 1 157 ? 29.545 67.014 7.784 1.00 51.36 157 THR A CA 1
ATOM 1104 C C . THR A 1 157 ? 28.887 68.222 8.454 1.00 50.55 157 THR A C 1
ATOM 1105 O O . THR A 1 157 ? 27.784 68.127 9.000 1.00 49.57 157 THR A O 1
ATOM 1109 N N . LYS A 1 158 ? 29.583 69.368 8.429 1.00 53.45 158 LYS A N 1
ATOM 1110 C CA . LYS A 1 158 ? 29.056 70.576 9.062 1.00 58.91 158 LYS A CA 1
ATOM 1111 C C . LYS A 1 158 ? 27.740 71.015 8.429 1.00 55.28 158 LYS A C 1
ATOM 1112 O O . LYS A 1 158 ? 26.850 71.515 9.129 1.00 52.15 158 LYS A O 1
ATOM 1118 N N . GLU A 1 159 ? 27.582 70.788 7.125 1.00 55.72 159 GLU A N 1
ATOM 1119 C CA . GLU A 1 159 ? 26.359 71.104 6.396 1.00 57.97 159 GLU A CA 1
ATOM 1120 C C . GLU A 1 159 ? 25.420 69.894 6.297 1.00 55.19 159 GLU A C 1
ATOM 1121 O O . GLU A 1 159 ? 24.265 70.053 5.886 1.00 56.43 159 GLU A O 1
ATOM 1127 N N . ARG A 1 160 ? 25.902 68.703 6.680 1.00 55.50 160 ARG A N 1
ATOM 1128 C CA . ARG A 1 160 ? 25.164 67.427 6.713 1.00 52.96 160 ARG A CA 1
ATOM 1129 C C . ARG A 1 160 ? 25.370 66.554 7.951 1.00 49.77 160 ARG A C 1
ATOM 1130 O O . ARG A 1 160 ? 26.342 65.814 8.045 1.00 55.74 160 ARG A O 1
ATOM 1138 N N . PRO A 1 161 ? 24.438 66.624 8.893 1.00 45.76 161 PRO A N 1
ATOM 1139 C CA . PRO A 1 161 ? 24.379 65.584 9.938 1.00 43.81 161 PRO A CA 1
ATOM 1140 C C . PRO A 1 161 ? 23.944 64.240 9.369 1.00 45.87 161 PRO A C 1
ATOM 1141 O O . PRO A 1 161 ? 23.331 64.145 8.301 1.00 53.37 161 PRO A O 1
ATOM 1145 N N . SER A 1 162 ? 24.264 63.188 10.123 1.00 44.56 162 SER A N 1
ATOM 1146 C CA . SER A 1 162 ? 23.966 61.801 9.788 1.00 41.88 162 SER A CA 1
ATOM 1147 C C . SER A 1 162 ? 23.027 61.217 10.833 1.00 44.35 162 SER A C 1
ATOM 1148 O O . SER A 1 162 ? 23.212 61.442 12.032 1.00 47.61 162 SER A O 1
ATOM 1151 N N . PHE A 1 163 ? 22.016 60.480 10.381 1.00 53.22 163 PHE A N 1
ATOM 1152 C CA . PHE A 1 163 ? 21.035 59.899 11.284 1.00 48.13 163 PHE A CA 1
ATOM 1153 C C . PHE A 1 163 ? 20.700 58.484 10.839 1.00 51.63 163 PHE A C 1
ATOM 1154 O O . PHE A 1 163 ? 20.975 58.076 9.706 1.00 56.33 163 PHE A O 1
ATOM 1162 N N . SER A 1 164 ? 20.116 57.736 11.767 1.00 48.70 164 SER A N 1
ATOM 1163 C CA . SER A 1 164 ? 19.808 56.328 11.593 1.00 56.24 164 SER A CA 1
ATOM 1164 C C . SER A 1 164 ? 18.428 56.180 10.960 1.00 54.07 164 SER A C 1
ATOM 1165 O O . SER A 1 164 ? 17.675 57.145 10.815 1.00 50.57 164 SER A O 1
ATOM 1168 N N . SER A 1 165 ? 18.099 54.953 10.567 1.00 56.19 165 SER A N 1
ATOM 1169 C CA . SER A 1 165 ? 16.743 54.625 10.140 1.00 56.74 165 SER A CA 1
ATOM 1170 C C . SER A 1 165 ? 16.286 53.398 10.901 1.00 58.04 165 SER A C 1
ATOM 1171 O O . SER A 1 165 ? 16.892 52.315 10.754 1.00 58.99 165 SER A O 1
ATOM 1174 N N . PRO A 1 166 ? 15.221 53.486 11.726 1.00 55.64 166 PRO A N 1
ATOM 1175 C CA . PRO A 1 166 ? 14.364 54.622 12.113 1.00 56.36 166 PRO A CA 1
ATOM 1176 C C . PRO A 1 166 ? 15.095 55.796 12.771 1.00 56.40 166 PRO A C 1
ATOM 1177 O O . PRO A 1 166 ? 16.189 55.638 13.311 1.00 52.04 166 PRO A O 1
ATOM 1181 N N . ILE A 1 167 ? 14.473 56.975 12.715 1.00 62.02 167 ILE A N 1
ATOM 1182 C CA . ILE A 1 167 ? 15.123 58.196 13.178 1.00 52.87 167 ILE A CA 1
ATOM 1183 C C . ILE A 1 167 ? 15.081 58.347 14.699 1.00 48.75 167 ILE A C 1
ATOM 1184 O O . ILE A 1 167 ? 15.954 59.013 15.268 1.00 55.32 167 ILE A O 1
ATOM 1189 N N . TRP A 1 168 ? 14.090 57.764 15.370 1.00 48.63 168 TRP A N 1
ATOM 1190 C CA . TRP A 1 168 ? 13.877 57.977 16.799 1.00 43.72 168 TRP A CA 1
ATOM 1191 C C . TRP A 1 168 ? 13.738 56.613 17.478 1.00 45.83 168 TRP A C 1
ATOM 1192 O O . TRP A 1 168 ? 14.215 55.587 16.975 1.00 46.14 168 TRP A O 1
ATOM 1203 N N . LEU A 1 169 ? 13.094 56.597 18.649 1.00 45.51 169 LEU A N 1
ATOM 1204 C CA . LEU A 1 169 ? 12.962 55.381 19.444 1.00 44.20 169 LEU A CA 1
ATOM 1205 C C . LEU A 1 169 ? 12.229 54.299 18.660 1.00 44.45 169 LEU A C 1
ATOM 1206 O O . LEU A 1 169 ? 11.283 54.577 17.918 1.00 49.64 169 LEU A O 1
ATOM 1211 N N . HIS A 1 170 ? 12.664 53.054 18.839 1.00 43.37 170 HIS A N 1
ATOM 1212 C CA . HIS A 1 170 ? 12.152 51.946 18.043 1.00 47.03 170 HIS A CA 1
ATOM 1213 C C . HIS A 1 170 ? 12.636 50.641 18.657 1.00 47.80 170 HIS A C 1
ATOM 1214 O O . HIS A 1 170 ? 13.440 50.629 19.593 1.00 47.43 170 HIS A O 1
ATOM 1221 N N . LYS A 1 171 ? 12.121 49.540 18.120 1.00 51.14 171 LYS A N 1
ATOM 1222 C CA . LYS A 1 171 ? 12.624 48.207 18.407 1.00 49.43 171 LYS A CA 1
ATOM 1223 C C . LYS A 1 171 ? 13.038 47.551 17.099 1.00 51.95 171 LYS A C 1
ATOM 1224 O O . LYS A 1 171 ? 12.375 47.723 16.072 1.00 52.08 171 LYS A O 1
ATOM 1230 N N . ASP A 1 172 ? 14.138 46.811 17.137 1.00 53.70 172 ASP A N 1
ATOM 1231 C CA . ASP A 1 172 ? 14.593 46.136 15.936 1.00 55.31 172 ASP A CA 1
ATOM 1232 C C . ASP A 1 172 ? 13.821 44.834 15.731 1.00 56.58 172 ASP A C 1
ATOM 1233 O O . ASP A 1 172 ? 13.265 44.254 16.668 1.00 56.50 172 ASP A O 1
ATOM 1238 N N . ASP A 1 173 ? 13.789 44.383 14.475 1.00 57.27 173 ASP A N 1
ATOM 1239 C CA . ASP A 1 173 ? 13.057 43.166 14.133 1.00 57.65 173 ASP A CA 1
ATOM 1240 C C . ASP A 1 173 ? 13.640 41.933 14.811 1.00 59.02 173 ASP A C 1
ATOM 1241 O O . ASP A 1 173 ? 12.905 40.986 15.113 1.00 59.71 173 ASP A O 1
ATOM 1246 N N . GLU A 1 174 ? 14.949 41.916 15.043 1.00 55.65 174 GLU A N 1
ATOM 1247 C CA . GLU A 1 174 ? 15.624 40.745 15.586 1.00 52.11 174 GLU A CA 1
ATOM 1248 C C . GLU A 1 174 ? 15.579 40.776 17.112 1.00 52.90 174 GLU A C 1
ATOM 1249 O O . GLU A 1 174 ? 15.818 41.823 17.719 1.00 56.29 174 GLU A O 1
ATOM 1255 N N . PRO A 1 175 ? 15.267 39.641 17.740 1.00 54.50 175 PRO A N 1
ATOM 1256 C CA . PRO A 1 175 ? 15.103 39.632 19.204 1.00 53.49 175 PRO A CA 1
ATOM 1257 C C . PRO A 1 175 ? 16.358 39.965 19.995 1.00 55.90 175 PRO A C 1
ATOM 1258 O O . PRO A 1 175 ? 16.246 40.475 21.117 1.00 53.81 175 PRO A O 1
ATOM 1262 N N . VAL A 1 176 ? 17.547 39.704 19.460 1.00 53.58 176 VAL A N 1
ATOM 1263 C CA . VAL A 1 176 ? 18.795 40.019 20.145 1.00 54.28 176 VAL A CA 1
ATOM 1264 C C . VAL A 1 176 ? 19.732 40.683 19.150 1.00 51.56 176 VAL A C 1
ATOM 1265 O O . VAL A 1 176 ? 19.993 40.134 18.074 1.00 51.93 176 VAL A O 1
ATOM 1269 N N . VAL A 1 177 ? 20.230 41.865 19.506 1.00 47.64 177 VAL A N 1
ATOM 1270 C CA . VAL A 1 177 ? 21.104 42.649 18.640 1.00 49.99 177 VAL A CA 1
ATOM 1271 C C . VAL A 1 177 ? 22.313 43.113 19.443 1.00 51.04 177 VAL A C 1
ATOM 1272 O O . VAL A 1 177 ? 22.160 43.644 20.548 1.00 47.93 177 VAL A O 1
ATOM 1276 N N . PHE A 1 178 ? 23.508 42.916 18.890 1.00 48.83 178 PHE A N 1
ATOM 1277 C CA . PHE A 1 178 ? 24.749 43.403 19.483 1.00 49.88 178 PHE A CA 1
ATOM 1278 C C . PHE A 1 178 ? 25.260 44.590 18.675 1.00 47.83 178 PHE A C 1
ATOM 1279 O O . PHE A 1 178 ? 25.474 44.472 17.464 1.00 45.54 178 PHE A O 1
ATOM 1287 N N . LEU A 1 179 ? 25.469 45.720 19.345 1.00 46.11 179 LEU A N 1
ATOM 1288 C CA . LEU A 1 179 ? 26.052 46.907 18.729 1.00 46.08 179 LEU A CA 1
ATOM 1289 C C . LEU A 1 179 ? 27.491 47.057 19.211 1.00 45.41 179 LEU A C 1
ATOM 1290 O O . LEU A 1 179 ? 27.730 47.276 20.403 1.00 47.08 179 LEU A O 1
ATOM 1295 N N . HIS A 1 180 ? 28.441 46.937 18.288 1.00 45.63 180 HIS A N 1
ATOM 1296 C CA . HIS A 1 180 ? 29.860 47.098 18.581 1.00 42.07 180 HIS A CA 1
ATOM 1297 C C . HIS A 1 180 ? 30.365 48.376 17.929 1.00 40.48 180 HIS A C 1
ATOM 1298 O O . HIS A 1 180 ? 30.312 48.511 16.702 1.00 41.78 180 HIS A O 1
ATOM 1305 N N . LEU A 1 181 ? 30.850 49.309 18.742 1.00 37.16 181 LEU A N 1
ATOM 1306 C CA . LEU A 1 181 ? 31.565 50.454 18.194 1.00 39.56 181 LEU A CA 1
ATOM 1307 C C . LEU A 1 181 ? 32.906 49.991 17.642 1.00 39.96 181 LEU A C 1
ATOM 1308 O O . LEU A 1 181 ? 33.669 49.308 18.331 1.00 42.88 181 LEU A O 1
ATOM 1313 N N . MET A 1 182 ? 33.196 50.358 16.396 1.00 39.27 182 MET A N 1
ATOM 1314 C CA . MET A 1 182 ? 34.479 50.039 15.782 1.00 42.53 182 MET A CA 1
ATOM 1315 C C . MET A 1 182 ? 35.436 51.224 15.744 1.00 41.01 182 MET A C 1
ATOM 1316 O O . MET A 1 182 ? 36.645 51.038 15.915 1.00 37.74 182 MET A O 1
ATOM 1321 N N . ASN A 1 183 ? 34.927 52.436 15.541 1.00 38.39 183 ASN A N 1
ATOM 1322 C CA . ASN A 1 183 ? 35.776 53.612 15.401 1.00 36.76 183 ASN A CA 1
ATOM 1323 C C . ASN A 1 183 ? 34.906 54.855 15.495 1.00 37.62 183 ASN A C 1
ATOM 1324 O O . ASN A 1 183 ? 33.732 54.833 15.115 1.00 43.50 183 ASN A O 1
ATOM 1329 N N . LEU A 1 184 ? 35.499 55.937 15.998 1.00 34.06 184 LEU A N 1
ATOM 1330 C CA . LEU A 1 184 ? 34.795 57.205 16.151 1.00 37.80 184 LEU A CA 1
ATOM 1331 C C . LEU A 1 184 ? 35.789 58.342 15.979 1.00 37.46 184 LEU A C 1
ATOM 1332 O O . LEU A 1 184 ? 36.769 58.421 16.725 1.00 40.30 184 LEU A O 1
ATOM 1337 N N . SER A 1 185 ? 35.547 59.202 14.993 1.00 38.06 185 SER A N 1
ATOM 1338 C CA . SER A 1 185 ? 36.390 60.374 14.806 1.00 37.24 185 SER A CA 1
ATOM 1339 C C . SER A 1 185 ? 36.329 61.272 16.035 1.00 42.43 185 SER A C 1
ATOM 1340 O O . SER A 1 185 ? 35.304 61.359 16.717 1.00 38.09 185 SER A O 1
ATOM 1343 N N . ASN A 1 186 ? 37.445 61.952 16.315 1.00 40.80 186 ASN A N 1
ATOM 1344 C CA . ASN A 1 186 ? 37.459 62.886 17.435 1.00 40.74 186 ASN A CA 1
ATOM 1345 C C . ASN A 1 186 ? 36.644 64.132 17.125 1.00 37.73 186 ASN A C 1
ATOM 1346 O O . ASN A 1 186 ? 36.306 64.885 18.044 1.00 41.97 186 ASN A O 1
ATOM 1351 N N . THR A 1 187 ? 36.332 64.363 15.851 1.00 41.38 187 THR A N 1
ATOM 1352 C CA . THR A 1 187 ? 35.499 65.481 15.438 1.00 42.71 187 THR A CA 1
ATOM 1353 C C . THR A 1 187 ? 34.013 65.156 15.484 1.00 45.11 187 THR A C 1
ATOM 1354 O O . THR A 1 187 ? 33.194 66.048 15.244 1.00 46.44 187 THR A O 1
ATOM 1358 N N . ALA A 1 188 ? 33.645 63.914 15.786 1.00 39.71 188 ALA A N 1
ATOM 1359 C CA . ALA A 1 188 ? 32.243 63.532 15.778 1.00 41.10 188 ALA A CA 1
ATOM 1360 C C . ALA A 1 188 ? 31.579 63.941 17.084 1.00 41.55 188 ALA A C 1
ATOM 1361 O O . ALA A 1 188 ? 32.168 63.829 18.162 1.00 44.19 188 ALA A O 1
ATOM 1363 N N . ILE A 1 189 ? 30.341 64.411 16.980 1.00 41.67 189 ILE A N 1
ATOM 1364 C CA . ILE A 1 189 ? 29.513 64.719 18.136 1.00 42.50 189 ILE A CA 1
ATOM 1365 C C . ILE A 1 189 ? 28.170 64.038 17.917 1.00 39.96 189 ILE A C 1
ATOM 1366 O O . ILE A 1 189 ? 27.712 63.876 16.782 1.00 41.43 189 ILE A O 1
ATOM 1371 N N . GLY A 1 190 ? 27.545 63.624 19.010 1.00 38.02 190 GLY A N 1
ATOM 1372 C CA . GLY A 1 190 ? 26.305 62.891 18.925 1.00 34.57 190 GLY A CA 1
ATOM 1373 C C . GLY A 1 190 ? 26.574 61.405 18.791 1.00 36.78 190 GLY A C 1
ATOM 1374 O O . GLY A 1 190 ? 27.627 60.893 19.182 1.00 39.37 190 GLY A O 1
ATOM 1375 N N . GLY A 1 191 ? 25.596 60.702 18.230 1.00 39.13 191 GLY A N 1
ATOM 1376 C CA . GLY A 1 191 ? 25.704 59.259 18.151 1.00 38.12 191 GLY A CA 1
ATOM 1377 C C . GLY A 1 191 ? 25.585 58.584 19.496 1.00 40.97 191 GLY A C 1
ATOM 1378 O O . GLY A 1 191 ? 26.145 57.503 19.696 1.00 41.78 191 GLY A O 1
ATOM 1379 N N . ASP A 1 192 ? 24.878 59.208 20.431 1.00 38.08 192 ASP A N 1
ATOM 1380 C CA . ASP A 1 192 ? 24.640 58.621 21.738 1.00 38.35 192 ASP A CA 1
ATOM 1381 C C . ASP A 1 192 ? 23.443 57.677 21.693 1.00 40.49 192 ASP A C 1
ATOM 1382 O O . ASP A 1 192 ? 22.496 57.877 20.928 1.00 40.22 192 ASP A O 1
ATOM 1387 N N . ASN A 1 193 ? 23.492 56.646 22.530 1.00 42.73 193 ASN A N 1
ATOM 1388 C CA . ASN A 1 193 ? 22.460 55.620 22.576 1.00 43.04 193 ASN A CA 1
ATOM 1389 C C . ASN A 1 193 ? 21.479 55.888 23.709 1.00 45.39 193 ASN A C 1
ATOM 1390 O O . ASN A 1 193 ? 21.880 56.229 24.826 1.00 46.71 193 ASN A O 1
ATOM 1395 N N . LEU A 1 194 ? 20.192 55.736 23.410 1.00 44.58 194 LEU A N 1
ATOM 1396 C CA . LEU A 1 194 ? 19.118 55.958 24.366 1.00 45.68 194 LEU A CA 1
ATOM 1397 C C . LEU A 1 194 ? 18.383 54.653 24.646 1.00 45.47 194 LEU A C 1
ATOM 1398 O O . LEU A 1 194 ? 18.179 53.840 23.741 1.00 45.01 194 LEU A O 1
ATOM 1403 N N . ILE A 1 195 ? 18.004 54.451 25.906 1.00 47.36 195 ILE A N 1
ATOM 1404 C CA . ILE A 1 195 ? 17.177 53.324 26.325 1.00 47.58 195 ILE A CA 1
ATOM 1405 C C . ILE A 1 195 ? 15.900 53.885 26.933 1.00 51.96 195 ILE A C 1
ATOM 1406 O O . ILE A 1 195 ? 15.957 54.762 27.802 1.00 51.92 195 ILE A O 1
ATOM 1411 N N . ALA A 1 196 ? 14.753 53.376 26.483 1.00 48.91 196 ALA A N 1
ATOM 1412 C CA . ALA A 1 196 ? 13.456 53.872 26.927 1.00 52.82 196 ALA A CA 1
ATOM 1413 C C . ALA A 1 196 ? 12.502 52.725 27.227 1.00 53.56 196 ALA A C 1
ATOM 1414 O O . ALA A 1 196 ? 12.324 51.833 26.393 1.00 50.87 196 ALA A O 1
ATOM 1416 N N . ASN A 1 197 ? 11.894 52.746 28.419 1.00 55.36 197 ASN A N 1
ATOM 1417 C CA . ASN A 1 197 ? 10.821 51.797 28.707 1.00 57.37 197 ASN A CA 1
ATOM 1418 C C . ASN A 1 197 ? 9.593 52.074 27.847 1.00 59.93 197 ASN A C 1
ATOM 1419 O O . ASN A 1 197 ? 8.914 51.139 27.406 1.00 61.07 197 ASN A O 1
ATOM 1424 N N . SER A 1 198 ? 9.287 53.350 27.601 1.00 58.05 198 SER A N 1
ATOM 1425 C CA . SER A 1 198 ? 8.173 53.755 26.741 1.00 59.63 198 SER A CA 1
ATOM 1426 C C . SER A 1 198 ? 8.599 54.915 25.846 1.00 57.25 198 SER A C 1
ATOM 1427 O O . SER A 1 198 ? 9.638 55.534 26.108 1.00 60.94 198 SER A O 1
ATOM 1430 N N . PRO A 1 199 ? 7.846 55.259 24.793 1.00 59.29 199 PRO A N 1
ATOM 1431 C CA . PRO A 1 199 ? 8.278 56.376 23.928 1.00 61.04 199 PRO A CA 1
ATOM 1432 C C . PRO A 1 199 ? 8.182 57.759 24.566 1.00 60.81 199 PRO A C 1
ATOM 1433 O O . PRO A 1 199 ? 8.547 58.769 23.946 1.00 57.55 199 PRO A O 1
ATOM 1437 N N . ARG A 1 200 ? 7.709 57.789 25.811 1.00 63.87 200 ARG A N 1
ATOM 1438 C CA . ARG A 1 200 ? 7.537 59.082 26.516 1.00 66.29 200 ARG A CA 1
ATOM 1439 C C . ARG A 1 200 ? 8.644 59.282 27.554 1.00 62.05 200 ARG A C 1
ATOM 1440 O O . ARG A 1 200 ? 8.577 60.302 28.256 1.00 64.52 200 ARG A O 1
ATOM 1448 N N . GLU A 1 201 ? 9.623 58.375 27.662 1.00 63.46 201 GLU A N 1
ATOM 1449 C CA . GLU A 1 201 ? 10.605 58.662 28.661 1.00 62.59 201 GLU A CA 1
ATOM 1450 C C . GLU A 1 201 ? 11.934 58.123 28.195 1.00 56.44 201 GLU A C 1
ATOM 1451 O O . GLU A 1 201 ? 12.012 57.176 27.412 1.00 56.49 201 GLU A O 1
ATOM 1457 N N . ILE A 1 202 ? 12.981 58.782 28.656 1.00 56.79 202 ILE A N 1
ATOM 1458 C CA . ILE A 1 202 ? 14.341 58.314 28.468 1.00 50.21 202 ILE A CA 1
ATOM 1459 C C . ILE A 1 202 ? 14.810 57.804 29.819 1.00 49.29 202 ILE A C 1
ATOM 1460 O O . ILE A 1 202 ? 14.787 58.546 30.809 1.00 52.46 202 ILE A O 1
ATOM 1465 N N . ASN A 1 203 ? 15.211 56.535 29.870 1.00 48.93 203 ASN A N 1
ATOM 1466 C CA . ASN A 1 203 ? 15.602 55.918 31.130 1.00 46.64 203 ASN A CA 1
ATOM 1467 C C . ASN A 1 203 ? 17.100 55.728 31.282 1.00 50.13 203 ASN A C 1
ATOM 1468 O O . ASN A 1 203 ? 17.598 55.747 32.407 1.00 53.68 203 ASN A O 1
ATOM 1473 N N . GLN A 1 204 ? 17.835 55.561 30.190 1.00 46.62 204 GLN A N 1
ATOM 1474 C CA . GLN A 1 204 ? 19.273 55.369 30.294 1.00 51.21 204 GLN A CA 1
ATOM 1475 C C . GLN A 1 204 ? 19.929 55.935 29.046 1.00 47.70 204 GLN A C 1
ATOM 1476 O O . GLN A 1 204 ? 19.409 55.803 27.937 1.00 48.78 204 GLN A O 1
ATOM 1482 N N . PHE A 1 205 ? 21.090 56.541 29.243 1.00 46.68 205 PHE A N 1
ATOM 1483 C CA . PHE A 1 205 ? 21.815 57.265 28.209 1.00 44.83 205 PHE A CA 1
ATOM 1484 C C . PHE A 1 205 ? 23.233 56.711 28.209 1.00 49.75 205 PHE A C 1
ATOM 1485 O O . PHE A 1 205 ? 23.974 56.880 29.184 1.00 49.51 205 PHE A O 1
ATOM 1493 N N . ILE A 1 206 ? 23.607 56.046 27.120 1.00 47.62 206 ILE A N 1
ATOM 1494 C CA . ILE A 1 206 ? 24.905 55.397 26.993 1.00 46.10 206 ILE A CA 1
ATOM 1495 C C . ILE A 1 206 ? 25.585 55.928 25.743 1.00 48.70 206 ILE A C 1
ATOM 1496 O O . ILE A 1 206 ? 25.011 55.887 24.649 1.00 47.30 206 ILE A O 1
ATOM 1501 N N . SER A 1 207 ? 26.810 56.410 25.898 1.00 51.06 207 SER A N 1
ATOM 1502 C CA . SER A 1 207 ? 27.582 56.935 24.779 1.00 50.00 207 SER A CA 1
ATOM 1503 C C . SER A 1 207 ? 28.836 56.080 24.649 1.00 47.11 207 SER A C 1
ATOM 1504 O O . SER A 1 207 ? 29.747 56.172 25.478 1.00 52.24 207 SER A O 1
ATOM 1507 N N . LEU A 1 208 ? 28.874 55.241 23.610 1.00 47.64 208 LEU A N 1
ATOM 1508 C CA . LEU A 1 208 ? 30.060 54.387 23.336 1.00 48.40 208 LEU A CA 1
ATOM 1509 C C . LEU A 1 208 ? 31.169 55.298 22.802 1.00 46.89 208 LEU A C 1
ATOM 1510 O O . LEU A 1 208 ? 30.888 56.072 21.875 1.00 46.49 208 LEU A O 1
ATOM 1515 N N . LYS A 1 209 ? 32.375 55.205 23.366 1.00 45.42 209 LYS A N 1
ATOM 1516 C CA . LYS A 1 209 ? 33.483 56.102 22.942 1.00 49.85 209 LYS A CA 1
ATOM 1517 C C . LYS A 1 209 ? 34.724 55.298 22.544 1.00 47.45 209 LYS A C 1
ATOM 1518 O O . LYS A 1 209 ? 35.415 55.723 21.611 1.00 48.33 209 LYS A O 1
ATOM 1524 N N . GLU A 1 210 ? 34.998 54.190 23.234 1.00 47.35 210 GLU A N 1
ATOM 1525 C CA . GLU A 1 210 ? 36.212 53.391 22.922 1.00 47.08 210 GLU A CA 1
ATOM 1526 C C . GLU A 1 210 ? 35.869 52.271 21.941 1.00 43.97 210 GLU A C 1
ATOM 1527 O O . GLU A 1 210 ? 34.769 51.712 22.036 1.00 45.43 210 GLU A O 1
ATOM 1533 N N . PRO A 1 211 ? 36.776 51.917 21.007 1.00 43.96 211 PRO A N 1
ATOM 1534 C CA . PRO A 1 211 ? 36.536 50.825 20.063 1.00 43.27 211 PRO A CA 1
ATOM 1535 C C . PRO A 1 211 ? 36.264 49.496 20.785 1.00 45.85 211 PRO A C 1
ATOM 1536 O O . PRO A 1 211 ? 36.907 49.239 21.788 1.00 45.59 211 PRO A O 1
ATOM 1540 N N . LEU A 1 212 ? 35.305 48.732 20.242 1.00 42.10 212 LEU A N 1
ATOM 1541 C CA . LEU A 1 212 ? 34.799 47.403 20.698 1.00 42.93 212 LEU A CA 1
ATOM 1542 C C . LEU A 1 212 ? 33.900 47.516 21.937 1.00 46.77 212 LEU A C 1
ATOM 1543 O O . LEU A 1 212 ? 33.560 46.464 22.497 1.00 49.28 212 LEU A O 1
ATOM 1548 N N . GLU A 1 213 ? 33.532 48.734 22.350 1.00 48.69 213 GLU A N 1
ATOM 1549 C CA . GLU A 1 213 ? 32.570 48.882 23.473 1.00 46.38 213 GLU A CA 1
ATOM 1550 C C . GLU A 1 213 ? 31.249 48.341 22.924 1.00 44.63 213 GLU A C 1
ATOM 1551 O O . GLU A 1 213 ? 30.908 48.697 21.787 1.00 43.98 213 GLU A O 1
ATOM 1557 N N . THR A 1 214 ? 30.541 47.507 23.684 1.00 45.73 214 THR A N 1
ATOM 1558 C CA . THR A 1 214 ? 29.345 46.855 23.096 1.00 45.90 214 THR A CA 1
ATOM 1559 C C . THR A 1 214 ? 28.055 47.151 23.864 1.00 47.43 214 THR A C 1
ATOM 1560 O O . THR A 1 214 ? 28.106 47.353 25.084 1.00 47.68 214 THR A O 1
ATOM 1564 N N . LEU A 1 215 ? 26.953 47.194 23.114 1.00 48.57 215 LEU A N 1
ATOM 1565 C CA . LEU A 1 215 ? 25.594 47.330 23.616 1.00 48.99 215 LEU A CA 1
ATOM 1566 C C . LEU A 1 215 ? 24.741 46.224 23.015 1.00 49.51 215 LEU A C 1
ATOM 1567 O O . LEU A 1 215 ? 24.718 46.052 21.791 1.00 46.71 215 LEU A O 1
ATOM 1572 N N . VAL A 1 216 ? 24.061 45.461 23.867 1.00 48.56 216 VAL A N 1
ATOM 1573 C CA . VAL A 1 216 ? 23.157 44.406 23.423 1.00 53.19 216 VAL A CA 1
ATOM 1574 C C . VAL A 1 216 ? 21.732 44.859 23.713 1.00 52.76 216 VAL A C 1
ATOM 1575 O O . VAL A 1 216 ? 21.437 45.341 24.814 1.00 51.08 216 VAL A O 1
ATOM 1579 N N . PHE A 1 217 ? 20.858 44.740 22.716 1.00 51.28 217 PHE A N 1
ATOM 1580 C CA . PHE A 1 217 ? 19.473 45.175 22.825 1.00 53.63 217 PHE A CA 1
ATOM 1581 C C . PHE A 1 217 ? 18.523 43.988 22.787 1.00 54.00 217 PHE A C 1
ATOM 1582 O O . PHE A 1 217 ? 18.673 43.081 21.961 1.00 50.32 217 PHE A O 1
ATOM 1590 N N . GLY A 1 218 ? 17.535 44.012 23.681 1.00 55.54 218 GLY A N 1
ATOM 1591 C CA . GLY A 1 218 ? 16.366 43.173 23.583 1.00 53.38 218 GLY A CA 1
ATOM 1592 C C . GLY A 1 218 ? 15.132 43.990 23.229 1.00 54.44 218 GLY A C 1
ATOM 1593 O O . GLY A 1 218 ? 15.177 45.205 23.054 1.00 53.44 218 GLY A O 1
ATOM 1594 N N . GLN A 1 219 ? 14.007 43.285 23.136 1.00 56.82 219 GLN A N 1
ATOM 1595 C CA . GLN A 1 219 ? 12.749 43.899 22.734 1.00 52.21 219 GLN A CA 1
ATOM 1596 C C . GLN A 1 219 ? 11.917 44.341 23.925 1.00 52.22 219 GLN A C 1
ATOM 1597 O O . GLN A 1 219 ? 10.788 44.807 23.744 1.00 57.14 219 GLN A O 1
ATOM 1603 N N . LYS A 1 220 ? 12.454 44.203 25.133 1.00 53.41 220 LYS A N 1
ATOM 1604 C CA . LYS A 1 220 ? 11.780 44.672 26.332 1.00 53.61 220 LYS A CA 1
ATOM 1605 C C . LYS A 1 220 ? 11.841 46.188 26.461 1.00 56.66 220 LYS A C 1
ATOM 1606 O O . LYS A 1 220 ? 11.044 46.771 27.204 1.00 55.89 220 LYS A O 1
ATOM 1612 N N . VAL A 1 221 ? 12.758 46.838 25.741 1.00 54.27 221 VAL A N 1
ATOM 1613 C CA . VAL A 1 221 ? 12.921 48.283 25.788 1.00 51.29 221 VAL A CA 1
ATOM 1614 C C . VAL A 1 221 ? 13.004 48.831 24.371 1.00 47.74 221 VAL A C 1
ATOM 1615 O O . VAL A 1 221 ? 13.283 48.111 23.410 1.00 45.48 221 VAL A O 1
ATOM 1619 N N . PHE A 1 222 ? 12.744 50.128 24.255 1.00 48.51 222 PHE A N 1
ATOM 1620 C CA . PHE A 1 222 ? 13.009 50.870 23.035 1.00 48.22 222 PHE A CA 1
ATOM 1621 C C . PHE A 1 222 ? 14.430 51.413 23.083 1.00 49.80 222 PHE A C 1
ATOM 1622 O O . PHE A 1 222 ? 15.004 51.624 24.153 1.00 44.33 222 PHE A O 1
ATOM 1630 N N . HIS A 1 223 ? 15.002 51.641 21.907 1.00 46.93 223 HIS A N 1
ATOM 1631 C CA . HIS A 1 223 ? 16.293 52.300 21.832 1.00 46.37 223 HIS A CA 1
ATOM 1632 C C . HIS A 1 223 ? 16.318 53.243 20.640 1.00 48.34 223 HIS A C 1
ATOM 1633 O O . HIS A 1 223 ? 15.441 53.218 19.773 1.00 42.91 223 HIS A O 1
ATOM 1640 N N . ALA A 1 224 ? 17.343 54.089 20.621 1.00 45.25 224 ALA A N 1
ATOM 1641 C CA . ALA A 1 224 ? 17.620 54.995 19.516 1.00 42.75 224 ALA A CA 1
ATOM 1642 C C . ALA A 1 224 ? 19.084 55.399 19.607 1.00 40.69 224 ALA A C 1
ATOM 1643 O O . ALA A 1 224 ? 19.739 55.203 20.634 1.00 39.98 224 ALA A O 1
ATOM 1645 N N . VAL A 1 225 ? 19.600 55.945 18.511 1.00 39.43 225 VAL A N 1
ATOM 1646 C CA . VAL A 1 225 ? 20.903 56.598 18.505 1.00 38.78 225 VAL A CA 1
ATOM 1647 C C . VAL A 1 225 ? 20.698 58.011 17.976 1.00 40.03 225 VAL A C 1
ATOM 1648 O O . VAL A 1 225 ? 20.160 58.201 16.878 1.00 36.93 225 VAL A O 1
ATOM 1652 N N . THR A 1 226 ? 21.095 58.998 18.773 1.00 39.72 226 THR A N 1
ATOM 1653 C CA . THR A 1 226 ? 20.985 60.397 18.390 1.00 36.50 226 THR A CA 1
ATOM 1654 C C . THR A 1 226 ? 21.795 60.679 17.123 1.00 36.95 226 THR A C 1
ATOM 1655 O O . THR A 1 226 ? 22.771 59.979 16.833 1.00 36.99 226 THR A O 1
ATOM 1659 N N . PRO A 1 227 ? 21.394 61.681 16.335 1.00 36.12 227 PRO A N 1
ATOM 1660 C CA . PRO A 1 227 ? 22.140 62.007 15.113 1.00 39.36 227 PRO A CA 1
ATOM 1661 C C . PRO A 1 227 ? 23.610 62.306 15.379 1.00 39.30 227 PRO A C 1
ATOM 1662 O O . PRO A 1 227 ? 24.014 62.686 16.480 1.00 38.24 227 PRO A O 1
ATOM 1666 N N . LEU A 1 228 ? 24.416 62.120 14.335 1.00 40.16 228 LEU A N 1
ATOM 1667 C CA . LEU A 1 228 ? 25.850 62.384 14.360 1.00 37.01 228 LEU A CA 1
ATOM 1668 C C . LEU A 1 228 ? 26.147 63.711 13.669 1.00 35.90 228 LEU A C 1
ATOM 1669 O O . LEU A 1 228 ? 25.667 63.957 12.559 1.00 36.46 228 LEU A O 1
ATOM 1674 N N . GLY A 1 229 ? 26.930 64.568 14.333 1.00 36.23 229 GLY A N 1
ATOM 1675 C CA . GLY A 1 229 ? 27.265 65.873 13.809 1.00 34.95 229 GLY A CA 1
ATOM 1676 C C . GLY A 1 229 ? 28.759 66.173 13.951 1.00 45.78 229 GLY A C 1
ATOM 1677 O O . GLY A 1 229 ? 29.528 65.338 14.423 1.00 40.71 229 GLY A O 1
ATOM 1678 N N . THR A 1 230 ? 29.127 67.366 13.497 1.00 48.19 230 THR A N 1
ATOM 1679 C CA . THR A 1 230 ? 30.462 67.897 13.767 1.00 48.80 230 THR A CA 1
ATOM 1680 C C . THR A 1 230 ? 30.421 69.417 13.687 1.00 55.03 230 THR A C 1
ATOM 1681 O O . THR A 1 230 ? 29.751 69.975 12.817 1.00 57.75 230 THR A O 1
ATOM 1685 N N . GLU A 1 231 ? 31.131 70.082 14.604 1.00 63.75 231 GLU A N 1
ATOM 1686 C CA . GLU A 1 231 ? 31.400 71.511 14.488 1.00 67.67 231 GLU A CA 1
ATOM 1687 C C . GLU A 1 231 ? 32.733 71.802 13.817 1.00 62.01 231 GLU A C 1
ATOM 1688 O O . GLU A 1 231 ? 33.256 72.913 13.946 1.00 63.61 231 GLU A O 1
ATOM 1694 N N . CYS A 1 232 ? 33.270 70.851 13.075 1.00 53.93 232 CYS A N 1
ATOM 1695 C CA . CYS A 1 232 ? 34.572 70.999 12.452 1.00 59.47 232 CYS A CA 1
ATOM 1696 C C . CYS A 1 232 ? 34.424 71.026 10.936 1.00 61.43 232 CYS A C 1
ATOM 1697 O O . CYS A 1 232 ? 33.406 70.610 10.381 1.00 57.03 232 CYS A O 1
ATOM 1700 N N . SER A 1 233 ? 35.465 71.516 10.266 1.00 57.68 233 SER A N 1
ATOM 1701 C CA . SER A 1 233 ? 35.412 71.647 8.818 1.00 56.29 233 SER A CA 1
ATOM 1702 C C . SER A 1 233 ? 35.705 70.337 8.108 1.00 51.90 233 SER A C 1
ATOM 1703 O O . SER A 1 233 ? 35.574 70.274 6.881 1.00 55.49 233 SER A O 1
ATOM 1706 N N . THR A 1 234 ? 36.071 69.295 8.842 1.00 52.35 234 THR A N 1
ATOM 1707 C CA . THR A 1 234 ? 36.368 68.013 8.231 1.00 52.87 234 THR A CA 1
ATOM 1708 C C . THR A 1 234 ? 35.221 67.035 8.463 1.00 49.57 234 THR A C 1
ATOM 1709 O O . THR A 1 234 ? 34.325 67.247 9.283 1.00 52.76 234 THR A O 1
ATOM 1713 N N . GLU A 1 235 ? 35.279 65.943 7.715 1.00 50.93 235 GLU A N 1
ATOM 1714 C CA . GLU A 1 235 ? 34.259 64.906 7.732 1.00 50.74 235 GLU A CA 1
ATOM 1715 C C . GLU A 1 235 ? 34.444 63.974 8.929 1.00 49.51 235 GLU A C 1
ATOM 1716 O O . GLU A 1 235 ? 35.556 63.510 9.202 1.00 52.79 235 GLU A O 1
ATOM 1722 N N . ALA A 1 236 ? 33.350 63.711 9.647 1.00 43.49 236 ALA A N 1
ATOM 1723 C CA . ALA A 1 236 ? 33.342 62.864 10.833 1.00 42.44 236 ALA A CA 1
ATOM 1724 C C . ALA A 1 236 ? 32.692 61.512 10.561 1.00 43.96 236 ALA A C 1
ATOM 1725 O O . ALA A 1 236 ? 31.757 61.401 9.763 1.00 44.88 236 ALA A O 1
ATOM 1727 N N . PHE A 1 237 ? 33.188 60.486 11.258 1.00 39.72 237 PHE A N 1
ATOM 1728 C CA . PHE A 1 237 ? 32.778 59.103 11.049 1.00 36.90 237 PHE A CA 1
ATOM 1729 C C . PHE A 1 237 ? 32.290 58.493 12.354 1.00 39.58 237 PHE A C 1
ATOM 1730 O O . PHE A 1 237 ? 32.736 58.875 13.440 1.00 39.79 237 PHE A O 1
ATOM 1738 N N . ARG A 1 238 ? 31.365 57.537 12.239 1.00 38.63 238 ARG A N 1
ATOM 1739 C CA . ARG A 1 238 ? 31.037 56.636 13.343 1.00 38.56 238 ARG A CA 1
ATOM 1740 C C . ARG A 1 238 ? 30.878 55.234 12.773 1.00 38.70 238 ARG A C 1
ATOM 1741 O O . ARG A 1 238 ? 29.888 54.948 12.093 1.00 41.34 238 ARG A O 1
ATOM 1749 N N . ASP A 1 239 ? 31.847 54.365 13.048 1.00 40.13 239 ASP A N 1
ATOM 1750 C CA . ASP A 1 239 ? 31.881 53.019 12.489 1.00 38.41 239 ASP A CA 1
ATOM 1751 C C . ASP A 1 239 ? 31.396 52.003 13.517 1.00 40.96 239 ASP A C 1
ATOM 1752 O O . ASP A 1 239 ? 31.942 51.923 14.622 1.00 45.01 239 ASP A O 1
ATOM 1757 N N . ILE A 1 240 ? 30.376 51.226 13.148 1.00 43.34 240 ILE A N 1
ATOM 1758 C CA . ILE A 1 240 ? 29.766 50.246 14.036 1.00 40.72 240 ILE A CA 1
ATOM 1759 C C . ILE A 1 240 ? 29.688 48.900 13.325 1.00 39.54 240 ILE A C 1
ATOM 1760 O O . ILE A 1 240 ? 29.738 48.810 12.097 1.00 40.38 240 ILE A O 1
ATOM 1765 N N . LEU A 1 241 ? 29.578 47.845 14.129 1.00 41.38 241 LEU A N 1
ATOM 1766 C CA . LEU A 1 241 ? 29.277 46.504 13.649 1.00 41.47 241 LEU A CA 1
ATOM 1767 C C . LEU A 1 241 ? 28.076 45.988 14.423 1.00 44.21 241 LEU A C 1
ATOM 1768 O O . LEU A 1 241 ? 28.099 45.958 15.657 1.00 44.35 241 LEU A O 1
ATOM 1773 N N . LEU A 1 242 ? 27.034 45.580 13.708 1.00 43.94 242 LEU A N 1
ATOM 1774 C CA . LEU A 1 242 ? 25.855 44.991 14.327 1.00 44.75 242 LEU A CA 1
ATOM 1775 C C . LEU A 1 242 ? 25.834 43.489 14.082 1.00 42.87 242 LEU A C 1
ATOM 1776 O O . LEU A 1 242 ? 26.044 43.032 12.954 1.00 44.50 242 LEU A O 1
ATOM 1781 N N . VAL A 1 243 ? 25.571 42.731 15.142 1.00 42.49 243 VAL A N 1
ATOM 1782 C CA . VAL A 1 243 ? 25.412 41.282 15.086 1.00 47.81 243 VAL A CA 1
ATOM 1783 C C . VAL A 1 243 ? 24.002 40.969 15.569 1.00 47.00 243 VAL A C 1
ATOM 1784 O O . VAL A 1 243 ? 23.682 41.163 16.750 1.00 49.37 243 VAL A O 1
ATOM 1788 N N . THR A 1 244 ? 23.157 40.499 14.658 1.00 47.99 244 THR A N 1
ATOM 1789 C CA . THR A 1 244 ? 21.756 40.248 14.948 1.00 54.34 244 THR A CA 1
ATOM 1790 C C . THR A 1 244 ? 21.479 38.752 14.964 1.00 54.70 244 THR A C 1
ATOM 1791 O O . THR A 1 244 ? 22.094 37.978 14.226 1.00 55.28 244 THR A O 1
ATOM 1795 N N . PHE A 1 245 ? 20.550 38.353 15.826 1.00 55.37 245 PHE A N 1
ATOM 1796 C CA . PHE A 1 245 ? 20.114 36.968 15.933 1.00 57.48 245 PHE A CA 1
ATOM 1797 C C . PHE A 1 245 ? 18.610 36.903 15.709 1.00 60.77 245 PHE A C 1
ATOM 1798 O O . PHE A 1 245 ? 17.843 37.479 16.488 1.00 56.51 245 PHE A O 1
ATOM 1806 N N . SER A 1 246 ? 18.193 36.207 14.650 1.00 63.12 246 SER A N 1
ATOM 1807 C CA . SER A 1 246 ? 16.784 35.968 14.373 1.00 64.39 246 SER A CA 1
ATOM 1808 C C . SER A 1 246 ? 16.628 34.574 13.771 1.00 70.17 246 SER A C 1
ATOM 1809 O O . SER A 1 246 ? 17.591 33.985 13.269 1.00 70.88 246 SER A O 1
ATOM 1812 N N . TYR A 1 247 ? 15.390 34.068 13.801 1.00 71.02 247 TYR A N 1
ATOM 1813 C CA . TYR A 1 247 ? 15.047 32.730 13.328 1.00 75.17 247 TYR A CA 1
ATOM 1814 C C . TYR A 1 247 ? 14.824 32.821 11.826 1.00 77.91 247 TYR A C 1
ATOM 1815 O O . TYR A 1 247 ? 14.356 33.845 11.328 1.00 78.00 247 TYR A O 1
ATOM 1824 N N . LYS A 1 248 ? 15.177 31.765 11.092 1.00 83.70 248 LYS A N 1
ATOM 1825 C CA . LYS A 1 248 ? 15.114 31.904 9.647 1.00 90.08 248 LYS A CA 1
ATOM 1826 C C . LYS A 1 248 ? 13.669 32.123 9.196 1.00 97.56 248 LYS A C 1
ATOM 1827 O O . LYS A 1 248 ? 13.407 32.926 8.285 1.00 102.35 248 LYS A O 1
ATOM 1833 N N . GLU A 1 249 ? 12.724 31.418 9.840 1.00 100.59 249 GLU A N 1
ATOM 1834 C CA . GLU A 1 249 ? 11.309 31.611 9.617 1.00 104.52 249 GLU A CA 1
ATOM 1835 C C . GLU A 1 249 ? 10.425 30.902 10.648 1.00 105.84 249 GLU A C 1
ATOM 1836 O O . GLU A 1 249 ? 9.211 30.697 10.444 1.00 107.51 249 GLU A O 1
ATOM 1842 N N . SER B 1 18 ? 25.107 94.265 10.453 1.00 112.23 18 SER B N 1
ATOM 1843 C CA . SER B 1 18 ? 24.939 92.945 9.792 1.00 102.93 18 SER B CA 1
ATOM 1844 C C . SER B 1 18 ? 23.611 92.318 10.226 1.00 95.47 18 SER B C 1
ATOM 1845 O O . SER B 1 18 ? 23.364 91.156 9.866 1.00 92.09 18 SER B O 1
ATOM 1848 N N . ILE B 1 19 ? 22.784 93.074 10.953 1.00 92.33 19 ILE B N 1
ATOM 1849 C CA . ILE B 1 19 ? 21.470 92.559 11.444 1.00 84.98 19 ILE B CA 1
ATOM 1850 C C . ILE B 1 19 ? 20.537 92.313 10.253 1.00 81.23 19 ILE B C 1
ATOM 1851 O O . ILE B 1 19 ? 19.742 91.362 10.318 1.00 76.00 19 ILE B O 1
ATOM 1856 N N . GLU B 1 20 ? 20.638 93.139 9.209 1.00 85.08 20 GLU B N 1
ATOM 1857 C CA . GLU B 1 20 ? 19.767 92.996 8.013 1.00 78.70 20 GLU B CA 1
ATOM 1858 C C . GLU B 1 20 ? 19.998 91.631 7.354 1.00 76.66 20 GLU B C 1
ATOM 1859 O O . GLU B 1 20 ? 19.008 90.911 7.142 1.00 76.34 20 GLU B O 1
ATOM 1865 N N . GLU B 1 21 ? 21.254 91.286 7.058 1.00 80.65 21 GLU B N 1
ATOM 1866 C CA . GLU B 1 21 ? 21.557 89.991 6.388 1.00 76.52 21 GLU B CA 1
ATOM 1867 C C . GLU B 1 21 ? 21.285 88.821 7.342 1.00 72.71 21 GLU B C 1
ATOM 1868 O O . GLU B 1 21 ? 20.929 87.734 6.849 1.00 70.10 21 GLU B O 1
ATOM 1874 N N . LYS B 1 22 ? 21.455 89.035 8.649 1.00 70.64 22 LYS B N 1
ATOM 1875 C CA . LYS B 1 22 ? 21.205 87.960 9.645 1.00 63.55 22 LYS B CA 1
ATOM 1876 C C . LYS B 1 22 ? 19.695 87.724 9.746 1.00 61.52 22 LYS B C 1
ATOM 1877 O O . LYS B 1 22 ? 19.275 86.557 9.721 1.00 56.78 22 LYS B O 1
ATOM 1883 N N . VAL B 1 23 ? 18.921 88.806 9.847 1.00 63.50 23 VAL B N 1
ATOM 1884 C CA . VAL B 1 23 ? 17.436 88.702 9.946 1.00 61.85 23 VAL B CA 1
ATOM 1885 C C . VAL B 1 23 ? 16.914 88.020 8.679 1.00 61.57 23 VAL B C 1
ATOM 1886 O O . VAL B 1 23 ? 16.066 87.120 8.797 1.00 58.38 23 VAL B O 1
ATOM 1890 N N . HIS B 1 24 ? 17.408 88.444 7.515 1.00 61.55 24 HIS B N 1
ATOM 1891 C CA . HIS B 1 24 ? 16.970 87.833 6.235 1.00 62.48 24 HIS B CA 1
ATOM 1892 C C . HIS B 1 24 ? 17.314 86.342 6.259 1.00 61.87 24 HIS B C 1
ATOM 1893 O O . HIS B 1 24 ? 16.463 85.538 5.845 1.00 60.68 24 HIS B O 1
ATOM 1900 N N . GLU B 1 25 ? 18.510 85.997 6.746 1.00 61.66 25 GLU B N 1
ATOM 1901 C CA . GLU B 1 25 ? 18.917 84.595 6.812 1.00 58.50 25 GLU B CA 1
ATOM 1902 C C . GLU B 1 25 ? 17.980 83.789 7.702 1.00 58.52 25 GLU B C 1
ATOM 1903 O O . GLU B 1 25 ? 17.590 82.669 7.352 1.00 59.88 25 GLU B O 1
ATOM 1909 N N . PHE B 1 26 ? 17.622 84.336 8.866 1.00 56.79 26 PHE B N 1
ATOM 1910 C CA . PHE B 1 26 ? 16.691 83.650 9.757 1.00 52.62 26 PHE B CA 1
ATOM 1911 C C . PHE B 1 26 ? 15.349 83.411 9.077 1.00 56.12 26 PHE B C 1
ATOM 1912 O O . PHE B 1 26 ? 14.760 82.332 9.208 1.00 53.93 26 PHE B O 1
ATOM 1920 N N . GLU B 1 27 ? 14.851 84.410 8.344 1.00 55.96 27 GLU B N 1
ATOM 1921 C CA . GLU B 1 27 ? 13.563 84.268 7.673 1.00 57.97 27 GLU B CA 1
ATOM 1922 C C . GLU B 1 27 ? 13.601 83.208 6.578 1.00 55.28 27 GLU B C 1
ATOM 1923 O O . GLU B 1 27 ? 12.595 82.530 6.341 1.00 56.33 27 GLU B O 1
ATOM 1929 N N . SER B 1 28 ? 14.740 83.050 5.899 1.00 56.98 28 SER B N 1
ATOM 1930 C CA . SER B 1 28 ? 14.835 82.056 4.833 1.00 54.49 28 SER B CA 1
ATOM 1931 C C . SER B 1 28 ? 15.052 80.646 5.374 1.00 57.98 28 SER B C 1
ATOM 1932 O O . SER B 1 28 ? 14.536 79.678 4.801 1.00 60.95 28 SER B O 1
ATOM 1935 N N . LYS B 1 29 ? 15.800 80.507 6.473 1.00 59.17 29 LYS B N 1
ATOM 1936 C CA . LYS B 1 29 ? 16.095 79.186 7.013 1.00 56.05 29 LYS B CA 1
ATOM 1937 C C . LYS B 1 29 ? 15.131 78.753 8.104 1.00 53.46 29 LYS B C 1
ATOM 1938 O O . LYS B 1 29 ? 14.869 77.553 8.245 1.00 50.11 29 LYS B O 1
ATOM 1944 N N . GLY B 1 30 ? 14.588 79.694 8.871 1.00 50.18 30 GLY B N 1
ATOM 1945 C CA . GLY B 1 30 ? 13.765 79.348 10.006 1.00 47.11 30 GLY B CA 1
ATOM 1946 C C . GLY B 1 30 ? 14.529 79.245 11.307 1.00 46.49 30 GLY B C 1
ATOM 1947 O O . GLY B 1 30 ? 13.912 79.006 12.353 1.00 46.22 30 GLY B O 1
ATOM 1948 N N . PHE B 1 31 ? 15.849 79.414 11.270 1.00 50.09 31 PHE B N 1
ATOM 1949 C CA . PHE B 1 31 ? 16.696 79.335 12.451 1.00 45.52 31 PHE B CA 1
ATOM 1950 C C . PHE B 1 31 ? 17.969 80.123 12.179 1.00 49.80 31 PHE B C 1
ATOM 1951 O O . PHE B 1 31 ? 18.286 80.438 11.029 1.00 52.00 31 PHE B O 1
ATOM 1959 N N . LEU B 1 32 ? 18.698 80.440 13.250 1.00 48.92 32 LEU B N 1
ATOM 1960 C CA . LEU B 1 32 ? 19.932 81.202 13.101 1.00 48.29 32 LEU B CA 1
ATOM 1961 C C . LEU B 1 32 ? 20.866 80.951 14.275 1.00 48.45 32 LEU B C 1
ATOM 1962 O O . LEU B 1 32 ? 20.447 81.021 15.434 1.00 43.48 32 LEU B O 1
ATOM 1967 N N . GLU B 1 33 ? 22.128 80.667 13.965 1.00 51.22 33 GLU B N 1
ATOM 1968 C CA . GLU B 1 33 ? 23.174 80.548 14.969 1.00 49.07 33 GLU B CA 1
ATOM 1969 C C . GLU B 1 33 ? 23.802 81.919 15.186 1.00 47.37 33 GLU B C 1
ATOM 1970 O O . GLU B 1 33 ? 24.166 82.598 14.220 1.00 44.06 33 GLU B O 1
ATOM 1976 N N . ILE B 1 34 ? 23.926 82.326 16.446 1.00 43.00 34 ILE B N 1
ATOM 1977 C CA . ILE B 1 34 ? 24.579 83.578 16.805 1.00 45.67 34 ILE B CA 1
ATOM 1978 C C . ILE B 1 34 ? 25.685 83.258 17.799 1.00 47.10 34 ILE B C 1
ATOM 1979 O O . ILE B 1 34 ? 25.432 82.620 18.828 1.00 45.48 34 ILE B O 1
ATOM 1984 N N . SER B 1 35 ? 26.900 83.709 17.500 1.00 46.05 35 SER B N 1
ATOM 1985 C CA . SER B 1 35 ? 28.032 83.411 18.362 1.00 49.53 35 SER B CA 1
ATOM 1986 C C . SER B 1 35 ? 28.029 84.348 19.568 1.00 49.28 35 SER B C 1
ATOM 1987 O O . SER B 1 35 ? 27.491 85.458 19.527 1.00 46.38 35 SER B O 1
ATOM 1990 N N . ASN B 1 36 ? 28.641 83.881 20.659 1.00 44.01 36 ASN B N 1
ATOM 1991 C CA . ASN B 1 36 ? 28.574 84.606 21.923 1.00 44.14 36 ASN B CA 1
ATOM 1992 C C . ASN B 1 36 ? 29.446 85.853 21.977 1.00 48.13 36 ASN B C 1
ATOM 1993 O O . ASN B 1 36 ? 29.378 86.579 22.974 1.00 51.79 36 ASN B O 1
ATOM 1998 N N . GLU B 1 37 ? 30.250 86.129 20.948 1.00 54.32 37 GLU B N 1
ATOM 1999 C CA . GLU B 1 37 ? 31.203 87.230 21.055 1.00 57.98 37 GLU B CA 1
ATOM 2000 C C . GLU B 1 37 ? 30.501 88.580 21.110 1.00 59.40 37 GLU B C 1
ATOM 2001 O O . GLU B 1 37 ? 31.041 89.535 21.680 1.00 63.80 37 GLU B O 1
ATOM 2007 N N . ILE B 1 38 ? 29.308 88.646 20.517 1.00 56.71 38 ILE B N 1
ATOM 2008 C CA . ILE B 1 38 ? 28.521 89.912 20.446 1.00 59.71 38 ILE B CA 1
ATOM 2009 C C . ILE B 1 38 ? 28.160 90.399 21.855 1.00 61.04 38 ILE B C 1
ATOM 2010 O O . ILE B 1 38 ? 28.077 91.622 22.039 1.00 64.52 38 ILE B O 1
ATOM 2015 N N . PHE B 1 39 ? 27.960 89.482 22.807 1.00 58.85 39 PHE B N 1
ATOM 2016 C CA . PHE B 1 39 ? 27.593 89.881 24.192 1.00 55.98 39 PHE B CA 1
ATOM 2017 C C . PHE B 1 39 ? 28.844 89.939 25.073 1.00 59.94 39 PHE B C 1
ATOM 2018 O O . PHE B 1 39 ? 28.717 90.297 26.253 1.00 59.82 39 PHE B O 1
ATOM 2026 N N . LEU B 1 40 ? 30.008 89.602 24.514 1.00 60.29 40 LEU B N 1
ATOM 2027 C CA . LEU B 1 40 ? 31.269 89.592 25.302 1.00 60.11 40 LEU B CA 1
ATOM 2028 C C . LEU B 1 40 ? 32.257 90.621 24.745 1.00 68.24 40 LEU B C 1
ATOM 2029 O O . LEU B 1 40 ? 33.415 90.247 24.503 1.00 71.18 40 LEU B O 1
ATOM 2034 N N . GLN B 1 41 ? 31.817 91.868 24.565 1.00 71.45 41 GLN B N 1
ATOM 2035 C CA . GLN B 1 41 ? 32.713 92.937 24.049 1.00 76.28 41 GLN B CA 1
ATOM 2036 C C . GLN B 1 41 ? 33.382 93.639 25.235 1.00 80.96 41 GLN B C 1
ATOM 2037 O O . GLN B 1 41 ? 34.609 93.818 25.197 1.00 84.51 41 GLN B O 1
ATOM 2043 N N . GLU B 1 42 ? 32.596 94.016 26.246 1.00 78.98 42 GLU B N 1
ATOM 2044 C CA . GLU B 1 42 ? 33.146 94.689 27.452 1.00 78.54 42 GLU B CA 1
ATOM 2045 C C . GLU B 1 42 ? 33.738 93.627 28.383 1.00 77.88 42 GLU B C 1
ATOM 2046 O O . GLU B 1 42 ? 33.202 92.506 28.414 1.00 74.09 42 GLU B O 1
ATOM 2052 N N . GLU B 1 43 ? 34.795 93.979 29.118 1.00 79.74 43 GLU B N 1
ATOM 2053 C CA . GLU B 1 43 ? 35.471 93.020 30.031 1.00 76.91 43 GLU B CA 1
ATOM 2054 C C . GLU B 1 43 ? 34.590 92.736 31.253 1.00 71.69 43 GLU B C 1
ATOM 2055 O O . GLU B 1 43 ? 34.691 91.627 31.800 1.00 65.36 43 GLU B O 1
ATOM 2061 N N . GLU B 1 44 ? 33.745 93.699 31.627 1.00 72.19 44 GLU B N 1
ATOM 2062 C CA . GLU B 1 44 ? 32.846 93.558 32.801 1.00 68.96 44 GLU B CA 1
ATOM 2063 C C . GLU B 1 44 ? 31.768 92.508 32.511 1.00 62.70 44 GLU B C 1
ATOM 2064 O O . GLU B 1 44 ? 31.221 91.951 33.476 1.00 58.38 44 GLU B O 1
ATOM 2070 N N . ASN B 1 45 ? 31.482 92.249 31.233 1.00 65.77 45 ASN B N 1
ATOM 2071 C CA . ASN B 1 45 ? 30.450 91.267 30.887 1.00 60.27 45 ASN B CA 1
ATOM 2072 C C . ASN B 1 45 ? 30.796 89.884 31.409 1.00 58.52 45 ASN B C 1
ATOM 2073 O O . ASN B 1 45 ? 29.896 89.109 31.741 1.00 52.52 45 ASN B O 1
ATOM 2078 N N . HIS B 1 46 ? 32.090 89.560 31.492 1.00 52.61 46 HIS B N 1
ATOM 2079 C CA . HIS B 1 46 ? 32.497 88.260 32.016 1.00 49.77 46 HIS B CA 1
ATOM 2080 C C . HIS B 1 46 ? 32.108 88.094 33.479 1.00 50.59 46 HIS B C 1
ATOM 2081 O O . HIS B 1 46 ? 31.749 86.988 33.901 1.00 50.61 46 HIS B O 1
ATOM 2088 N N . SER B 1 47 ? 32.165 89.171 34.265 1.00 49.20 47 SER B N 1
ATOM 2089 C CA . SER B 1 47 ? 31.760 89.083 35.664 1.00 47.42 47 SER B CA 1
ATOM 2090 C C . SER B 1 47 ? 30.245 89.124 35.805 1.00 50.01 47 SER B C 1
ATOM 2091 O O . SER B 1 47 ? 29.694 88.515 36.734 1.00 45.52 47 SER B O 1
ATOM 2094 N N . LEU B 1 48 ? 29.566 89.843 34.904 1.00 49.76 48 LEU B N 1
ATOM 2095 C CA . LEU B 1 48 ? 28.110 89.814 34.890 1.00 49.87 48 LEU B CA 1
ATOM 2096 C C . LEU B 1 48 ? 27.597 88.439 34.482 1.00 47.38 48 LEU B C 1
ATOM 2097 O O . LEU B 1 48 ? 26.578 87.969 35.004 1.00 44.78 48 LEU B O 1
ATOM 2102 N N . LEU B 1 49 ? 28.280 87.787 33.539 1.00 46.92 49 LEU B N 1
ATOM 2103 C CA . LEU B 1 49 ? 27.925 86.419 33.177 1.00 44.67 49 LEU B CA 1
ATOM 2104 C C . LEU B 1 49 ? 28.036 85.490 34.377 1.00 42.39 49 LEU B C 1
ATOM 2105 O O . LEU B 1 49 ? 27.175 84.626 34.586 1.00 41.63 49 LEU B O 1
ATOM 2110 N N . THR B 1 50 ? 29.103 85.644 35.168 1.00 44.10 50 THR B N 1
ATOM 2111 C CA . THR B 1 50 ? 29.287 84.802 36.345 1.00 40.97 50 THR B CA 1
ATOM 2112 C C . THR B 1 50 ? 28.135 84.970 37.328 1.00 37.56 50 THR B C 1
ATOM 2113 O O . THR B 1 50 ? 27.647 83.986 37.895 1.00 41.80 50 THR B O 1
ATOM 2117 N N . GLN B 1 51 ? 27.676 86.209 37.535 1.00 39.23 51 GLN B N 1
ATOM 2118 C CA . GLN B 1 51 ? 26.563 86.431 38.453 1.00 46.65 51 GLN B CA 1
ATOM 2119 C C . GLN B 1 51 ? 25.281 85.798 37.929 1.00 43.07 51 GLN B C 1
ATOM 2120 O O . GLN B 1 51 ? 24.527 85.183 38.694 1.00 44.22 51 GLN B O 1
ATOM 2126 N N . ALA B 1 52 ? 25.017 85.939 36.626 1.00 40.28 52 ALA B N 1
ATOM 2127 C CA . ALA B 1 52 ? 23.845 85.303 36.034 1.00 44.87 52 ALA B CA 1
ATOM 2128 C C . ALA B 1 52 ? 23.922 83.787 36.154 1.00 43.90 52 ALA B C 1
ATOM 2129 O O . ALA B 1 52 ? 22.912 83.125 36.428 1.00 41.56 52 ALA B O 1
ATOM 2131 N N . GLN B 1 53 ? 25.118 83.221 35.965 1.00 42.23 53 GLN B N 1
ATOM 2132 C CA . GLN B 1 53 ? 25.274 81.771 36.010 1.00 40.85 53 GLN B CA 1
ATOM 2133 C C . GLN B 1 53 ? 25.002 81.223 37.404 1.00 38.65 53 GLN B C 1
ATOM 2134 O O . GLN B 1 53 ? 24.434 80.134 37.551 1.00 36.84 53 GLN B O 1
ATOM 2140 N N . LEU B 1 54 ? 25.401 81.961 38.442 1.00 42.53 54 LEU B N 1
ATOM 2141 C CA . LEU B 1 54 ? 25.268 81.456 39.802 1.00 40.72 54 LEU B CA 1
ATOM 2142 C C . LEU B 1 54 ? 23.820 81.403 40.265 1.00 37.79 54 LEU B C 1
ATOM 2143 O O . LEU B 1 54 ? 23.505 80.645 41.189 1.00 39.68 54 LEU B O 1
ATOM 2148 N N . ASP B 1 55 ? 22.933 82.183 39.647 1.00 43.45 55 ASP B N 1
ATOM 2149 C CA . ASP B 1 55 ? 21.527 82.144 40.028 1.00 42.37 55 ASP B CA 1
ATOM 2150 C C . ASP B 1 55 ? 20.876 80.810 39.691 1.00 42.43 55 ASP B C 1
ATOM 2151 O O . ASP B 1 55 ? 19.850 80.466 40.288 1.00 46.52 55 ASP B O 1
ATOM 2156 N N . TYR B 1 56 ? 21.442 80.052 38.749 1.00 39.08 56 TYR B N 1
ATOM 2157 C CA . TYR B 1 56 ? 20.850 78.771 38.382 1.00 43.33 56 TYR B CA 1
ATOM 2158 C C . TYR B 1 56 ? 20.993 77.725 39.479 1.00 46.08 56 TYR B C 1
ATOM 2159 O O . TYR B 1 56 ? 20.288 76.711 39.442 1.00 45.55 56 TYR B O 1
ATOM 2168 N N . TYR B 1 57 ? 21.876 77.942 40.455 1.00 41.99 57 TYR B N 1
ATOM 2169 C CA . TYR B 1 57 ? 21.925 77.057 41.612 1.00 45.57 57 TYR B CA 1
ATOM 2170 C C . TYR B 1 57 ? 20.848 77.391 42.633 1.00 48.20 57 TYR B C 1
ATOM 2171 O O . TYR B 1 57 ? 20.736 76.692 43.646 1.00 52.08 57 TYR B O 1
ATOM 2180 N N . ASN B 1 58 ? 20.055 78.433 42.384 1.00 46.51 58 ASN B N 1
ATOM 2181 C CA . ASN B 1 58 ? 18.967 78.829 43.263 1.00 52.43 58 ASN B CA 1
ATOM 2182 C C . ASN B 1 58 ? 17.605 78.397 42.749 1.00 55.53 58 ASN B C 1
ATOM 2183 O O . ASN B 1 58 ? 16.613 78.562 43.468 1.00 58.84 58 ASN B O 1
ATOM 2188 N N . LEU B 1 59 ? 17.528 77.868 41.529 1.00 57.53 59 LEU B N 1
ATOM 2189 C CA . LEU B 1 59 ? 16.247 77.420 41.010 1.00 55.19 59 LEU B CA 1
ATOM 2190 C C . LEU B 1 59 ? 15.734 76.277 41.870 1.00 61.64 59 LEU B C 1
ATOM 2191 O O . LEU B 1 59 ? 16.469 75.335 42.179 1.00 60.30 59 LEU B O 1
ATOM 2196 N N . GLU B 1 60 ? 14.467 76.349 42.243 1.00 70.61 60 GLU B N 1
ATOM 2197 C CA . GLU B 1 60 ? 13.880 75.332 43.095 1.00 79.65 60 GLU B CA 1
ATOM 2198 C C . GLU B 1 60 ? 13.288 74.239 42.227 1.00 81.34 60 GLU B C 1
ATOM 2199 O O . GLU B 1 60 ? 12.888 74.481 41.086 1.00 73.78 60 GLU B O 1
ATOM 2205 N N . ASP B 1 61 ? 13.231 73.028 42.764 1.00 90.35 61 ASP B N 1
ATOM 2206 C CA . ASP B 1 61 ? 12.710 71.932 41.964 1.00 99.67 61 ASP B CA 1
ATOM 2207 C C . ASP B 1 61 ? 11.181 72.008 41.916 1.00 109.66 61 ASP B C 1
ATOM 2208 O O . ASP B 1 61 ? 10.532 72.260 42.929 1.00 107.46 61 ASP B O 1
ATOM 2213 N N . ASP B 1 62 ? 10.609 71.816 40.719 1.00 116.46 62 ASP B N 1
ATOM 2214 C CA . ASP B 1 62 ? 9.157 71.757 40.480 1.00 124.87 62 ASP B CA 1
ATOM 2215 C C . ASP B 1 62 ? 8.421 70.436 40.569 1.00 132.55 62 ASP B C 1
ATOM 2216 O O . ASP B 1 62 ? 8.295 69.821 41.632 1.00 132.94 62 ASP B O 1
ATOM 2221 N N . GLU B 1 66 ? 12.026 67.068 38.526 1.00 126.09 66 GLU B N 1
ATOM 2222 C CA . GLU B 1 66 ? 12.485 65.699 38.170 1.00 114.33 66 GLU B CA 1
ATOM 2223 C C . GLU B 1 66 ? 13.654 65.795 37.183 1.00 99.99 66 GLU B C 1
ATOM 2224 O O . GLU B 1 66 ? 14.813 65.735 37.633 1.00 90.02 66 GLU B O 1
ATOM 2230 N N . CYS B 1 67 ? 13.348 65.944 35.891 1.00 97.17 67 CYS B N 1
ATOM 2231 C CA . CYS B 1 67 ? 14.388 66.030 34.830 1.00 75.49 67 CYS B CA 1
ATOM 2232 C C . CYS B 1 67 ? 14.935 67.461 34.735 1.00 65.56 67 CYS B C 1
ATOM 2233 O O . CYS B 1 67 ? 16.081 67.618 34.281 1.00 57.37 67 CYS B O 1
ATOM 2236 N N . ARG B 1 68 ? 14.163 68.463 35.165 1.00 64.65 68 ARG B N 1
ATOM 2237 C CA . ARG B 1 68 ? 14.646 69.865 35.061 1.00 57.62 68 ARG B CA 1
ATOM 2238 C C . ARG B 1 68 ? 13.907 70.781 36.042 1.00 55.57 68 ARG B C 1
ATOM 2239 O O . ARG B 1 68 ? 12.783 70.445 36.444 1.00 65.59 68 ARG B O 1
ATOM 2247 N N . ALA B 1 69 ? 14.545 71.899 36.394 1.00 52.93 69 ALA B N 1
ATOM 2248 C CA . ALA B 1 69 ? 13.979 72.925 37.299 1.00 48.27 69 ALA B CA 1
ATOM 2249 C C . ALA B 1 69 ? 13.946 74.245 36.528 1.00 46.53 69 ALA B C 1
ATOM 2250 O O . ALA B 1 69 ? 14.961 74.576 35.901 1.00 45.50 69 ALA B O 1
ATOM 2252 N N . ARG B 1 70 ? 12.830 74.973 36.574 1.00 48.33 70 ARG B N 1
ATOM 2253 C CA . ARG B 1 70 ? 12.766 76.227 35.781 1.00 45.27 70 ARG B CA 1
ATOM 2254 C C . ARG B 1 70 ? 11.993 77.331 36.507 1.00 43.75 70 ARG B C 1
ATOM 2255 O O . ARG B 1 70 ? 11.236 77.034 37.443 1.00 46.34 70 ARG B O 1
ATOM 2263 N N . SER B 1 71 ? 12.211 78.565 36.054 1.00 42.50 71 SER B N 1
ATOM 2264 C CA . SER B 1 71 ? 11.556 79.773 36.534 1.00 39.47 71 SER B CA 1
ATOM 2265 C C . SER B 1 71 ? 11.137 80.606 35.332 1.00 40.33 71 SER B C 1
ATOM 2266 O O . SER B 1 71 ? 11.774 80.558 34.277 1.00 36.40 71 SER B O 1
ATOM 2269 N N . TYR B 1 72 ? 10.057 81.370 35.499 1.00 45.82 72 TYR B N 1
ATOM 2270 C CA . TYR B 1 72 ? 9.477 82.127 34.398 1.00 38.94 72 TYR B CA 1
ATOM 2271 C C . TYR B 1 72 ? 9.022 83.501 34.868 1.00 43.08 72 TYR B C 1
ATOM 2272 O O . TYR B 1 72 ? 8.469 83.648 35.962 1.00 42.07 72 TYR B O 1
ATOM 2281 N N . SER B 1 73 ? 9.274 84.501 34.028 1.00 42.37 73 SER B N 1
ATOM 2282 C CA . SER B 1 73 ? 8.757 85.850 34.199 1.00 41.91 73 SER B CA 1
ATOM 2283 C C . SER B 1 73 ? 8.611 86.451 32.811 1.00 43.85 73 SER B C 1
ATOM 2284 O O . SER B 1 73 ? 9.211 85.972 31.846 1.00 42.26 73 SER B O 1
ATOM 2287 N N . ARG B 1 74 ? 7.807 87.503 32.705 1.00 44.21 74 ARG B N 1
ATOM 2288 C CA . ARG B 1 74 ? 7.543 88.076 31.396 1.00 44.84 74 ARG B CA 1
ATOM 2289 C C . ARG B 1 74 ? 7.508 89.592 31.476 1.00 46.43 74 ARG B C 1
ATOM 2290 O O . ARG B 1 74 ? 7.143 90.177 32.500 1.00 48.43 74 ARG B O 1
ATOM 2298 N N . TYR B 1 75 ? 7.883 90.214 30.366 1.00 47.46 75 TYR B N 1
ATOM 2299 C CA . TYR B 1 75 ? 7.780 91.648 30.170 1.00 52.08 75 TYR B CA 1
ATOM 2300 C C . TYR B 1 75 ? 6.685 91.931 29.153 1.00 55.53 75 TYR B C 1
ATOM 2301 O O . TYR B 1 75 ? 6.382 91.099 28.293 1.00 51.53 75 TYR B O 1
ATOM 2310 N N . ILE B 1 76 ? 6.098 93.117 29.252 1.00 57.52 76 ILE B N 1
ATOM 2311 C CA . ILE B 1 76 ? 5.137 93.597 28.270 1.00 57.09 76 ILE B CA 1
ATOM 2312 C C . ILE B 1 76 ? 5.776 94.774 27.552 1.00 55.95 76 ILE B C 1
ATOM 2313 O O . ILE B 1 76 ? 6.296 95.694 28.194 1.00 57.74 76 ILE B O 1
ATOM 2318 N N . LYS B 1 77 ? 5.731 94.747 26.227 1.00 59.37 77 LYS B N 1
ATOM 2319 C CA . LYS B 1 77 ? 6.261 95.823 25.398 1.00 65.23 77 LYS B CA 1
ATOM 2320 C C . LYS B 1 77 ? 5.070 96.468 24.699 1.00 68.54 77 LYS B C 1
ATOM 2321 O O . LYS B 1 77 ? 4.588 95.969 23.678 1.00 69.41 77 LYS B O 1
ATOM 2327 N N . TYR B 1 78 ? 4.615 97.591 25.249 1.00 71.46 78 TYR B N 1
ATOM 2328 C CA . TYR B 1 78 ? 3.485 98.314 24.686 1.00 71.62 78 TYR B CA 1
ATOM 2329 C C . TYR B 1 78 ? 3.910 99.034 23.408 1.00 77.82 78 TYR B C 1
ATOM 2330 O O . TYR B 1 78 ? 5.076 99.399 23.231 1.00 82.62 78 TYR B O 1
ATOM 2339 N N . VAL B 1 79 ? 2.932 99.242 22.520 1.00 80.24 79 VAL B N 1
ATOM 2340 C CA . VAL B 1 79 ? 3.207 99.409 21.091 1.00 85.74 79 VAL B CA 1
ATOM 2341 C C . VAL B 1 79 ? 4.214 100.524 20.803 1.00 89.77 79 VAL B C 1
ATOM 2342 O O . VAL B 1 79 ? 5.141 100.337 20.005 1.00 88.46 79 VAL B O 1
ATOM 2346 N N . ASP B 1 80 ? 4.077 101.682 21.438 1.00 90.33 80 ASP B N 1
ATOM 2347 C CA . ASP B 1 80 ? 4.982 102.792 21.166 1.00 91.57 80 ASP B CA 1
ATOM 2348 C C . ASP B 1 80 ? 5.986 103.039 22.281 1.00 95.90 80 ASP B C 1
ATOM 2349 O O . ASP B 1 80 ? 6.844 103.918 22.142 1.00 99.66 80 ASP B O 1
ATOM 2354 N N . SER B 1 81 ? 5.915 102.283 23.361 1.00 92.82 81 SER B N 1
ATOM 2355 C CA . SER B 1 81 ? 6.800 102.523 24.488 1.00 93.24 81 SER B CA 1
ATOM 2356 C C . SER B 1 81 ? 8.144 101.849 24.245 1.00 91.86 81 SER B C 1
ATOM 2357 O O . SER B 1 81 ? 8.184 100.682 23.840 1.00 90.42 81 SER B O 1
ATOM 2360 N N . PRO B 1 82 ? 9.257 102.558 24.442 1.00 88.57 82 PRO B N 1
ATOM 2361 C CA . PRO B 1 82 ? 10.580 101.938 24.337 1.00 85.59 82 PRO B CA 1
ATOM 2362 C C . PRO B 1 82 ? 10.943 101.052 25.515 1.00 80.87 82 PRO B C 1
ATOM 2363 O O . PRO B 1 82 ? 12.030 100.467 25.510 1.00 79.64 82 PRO B O 1
ATOM 2367 N N . ASP B 1 83 ? 10.062 100.901 26.498 1.00 79.19 83 ASP B N 1
ATOM 2368 C CA . ASP B 1 83 ? 10.433 100.315 27.775 1.00 78.24 83 ASP B CA 1
ATOM 2369 C C . ASP B 1 83 ? 9.800 98.942 27.930 1.00 73.03 83 ASP B C 1
ATOM 2370 O O . ASP B 1 83 ? 8.857 98.574 27.224 1.00 69.88 83 ASP B O 1
ATOM 2375 N N . TYR B 1 84 ? 10.338 98.190 28.881 1.00 68.13 84 TYR B N 1
ATOM 2376 C CA . TYR B 1 84 ? 9.911 96.828 29.152 1.00 63.92 84 TYR B CA 1
ATOM 2377 C C . TYR B 1 84 ? 9.272 96.799 30.527 1.00 65.49 84 TYR B C 1
ATOM 2378 O O . TYR B 1 84 ? 9.908 97.173 31.515 1.00 66.16 84 TYR B O 1
ATOM 2387 N N . ILE B 1 85 ? 8.052 96.288 30.609 1.00 61.15 85 ILE B N 1
ATOM 2388 C CA . ILE B 1 85 ? 7.294 96.341 31.848 1.00 61.85 85 ILE B CA 1
ATOM 2389 C C . ILE B 1 85 ? 7.182 94.918 32.356 1.00 61.68 85 ILE B C 1
ATOM 2390 O O . ILE B 1 85 ? 6.592 94.055 31.695 1.00 60.36 85 ILE B O 1
ATOM 2395 N N . LEU B 1 86 ? 7.711 94.690 33.549 1.00 62.27 86 LEU B N 1
ATOM 2396 C CA . LEU B 1 86 ? 7.694 93.365 34.142 1.00 60.44 86 LEU B CA 1
ATOM 2397 C C . LEU B 1 86 ? 6.293 93.092 34.661 1.00 61.69 86 LEU B C 1
ATOM 2398 O O . LEU B 1 86 ? 5.823 93.769 35.581 1.00 67.52 86 LEU B O 1
ATOM 2403 N N . ASP B 1 87 ? 5.621 92.119 34.058 1.00 57.77 87 ASP B N 1
ATOM 2404 C CA . ASP B 1 87 ? 4.277 91.783 34.489 1.00 61.59 87 ASP B CA 1
ATOM 2405 C C . ASP B 1 87 ? 4.363 91.203 35.894 1.00 61.81 87 ASP B C 1
ATOM 2406 O O . ASP B 1 87 ? 5.304 90.475 36.219 1.00 61.82 87 ASP B O 1
ATOM 2411 N N . ASN B 1 88 ? 3.396 91.586 36.729 1.00 62.68 88 ASN B N 1
ATOM 2412 C CA . ASN B 1 88 ? 3.306 91.074 38.121 1.00 63.68 88 ASN B CA 1
ATOM 2413 C C . ASN B 1 88 ? 2.760 89.643 38.066 1.00 61.21 88 ASN B C 1
ATOM 2414 O O . ASN B 1 88 ? 2.896 88.915 39.062 1.00 62.96 88 ASN B O 1
ATOM 2419 N N . SER B 1 89 ? 2.160 89.277 36.931 1.00 59.34 89 SER B N 1
ATOM 2420 C CA . SER B 1 89 ? 1.609 87.917 36.714 1.00 57.44 89 SER B CA 1
ATOM 2421 C C . SER B 1 89 ? 2.637 87.087 35.941 1.00 55.79 89 SER B C 1
ATOM 2422 O O . SER B 1 89 ? 3.285 87.643 35.039 1.00 52.88 89 SER B O 1
ATOM 2425 N N . ASN B 1 90 ? 2.781 85.809 36.297 1.00 55.08 90 ASN B N 1
ATOM 2426 C CA . ASN B 1 90 ? 3.751 84.920 35.607 1.00 53.76 90 ASN B CA 1
ATOM 2427 C C . ASN B 1 90 ? 3.057 83.605 35.240 1.00 52.47 90 ASN B C 1
ATOM 2428 O O . ASN B 1 90 ? 3.732 82.563 35.236 1.00 46.02 90 ASN B O 1
ATOM 2433 N N . ASP B 1 91 ? 1.755 83.658 34.948 1.00 54.18 91 ASP B N 1
ATOM 2434 C CA . ASP B 1 91 ? 1.025 82.421 34.569 1.00 57.32 91 ASP B CA 1
ATOM 2435 C C . ASP B 1 91 ? 1.388 82.044 33.129 1.00 56.07 91 ASP B C 1
ATOM 2436 O O . ASP B 1 91 ? 1.325 82.921 32.249 1.00 63.98 91 ASP B O 1
ATOM 2441 N N . TYR B 1 92 ? 1.790 80.787 32.934 1.00 48.13 92 TYR B N 1
ATOM 2442 C CA . TYR B 1 92 ? 2.141 80.224 31.606 1.00 53.46 92 TYR B CA 1
ATOM 2443 C C . TYR B 1 92 ? 1.165 79.071 31.360 1.00 54.97 92 TYR B C 1
ATOM 2444 O O . TYR B 1 92 ? 0.906 78.323 32.313 1.00 58.35 92 TYR B O 1
ATOM 2453 N N . PHE B 1 93 ? 0.648 78.919 30.140 1.00 54.22 93 PHE B N 1
ATOM 2454 C CA . PHE B 1 93 ? -0.384 77.866 29.941 1.00 64.70 93 PHE B CA 1
ATOM 2455 C C . PHE B 1 93 ? 0.029 76.797 28.924 1.00 61.94 93 PHE B C 1
ATOM 2456 O O . PHE B 1 93 ? -0.296 75.624 29.212 1.00 60.93 93 PHE B O 1
ATOM 2464 N N . GLN B 1 94 ? 0.622 77.208 27.789 1.00 63.56 94 GLN B N 1
ATOM 2465 C CA . GLN B 1 94 ? 1.102 76.384 26.631 1.00 72.60 94 GLN B CA 1
ATOM 2466 C C . GLN B 1 94 ? -0.042 75.992 25.679 1.00 69.19 94 GLN B C 1
ATOM 2467 O O . GLN B 1 94 ? -1.176 75.771 26.137 1.00 70.50 94 GLN B O 1
ATOM 2473 N N . SER B 1 95 ? 0.272 75.897 24.386 1.00 70.87 95 SER B N 1
ATOM 2474 C CA . SER B 1 95 ? -0.717 75.491 23.353 1.00 65.89 95 SER B CA 1
ATOM 2475 C C . SER B 1 95 ? -1.224 74.076 23.648 1.00 68.77 95 SER B C 1
ATOM 2476 O O . SER B 1 95 ? -2.383 73.788 23.311 1.00 60.58 95 SER B O 1
ATOM 2479 N N . LYS B 1 96 ? -0.369 73.238 24.245 1.00 84.04 96 LYS B N 1
ATOM 2480 C CA . LYS B 1 96 ? -0.718 71.839 24.615 1.00 89.69 96 LYS B CA 1
ATOM 2481 C C . LYS B 1 96 ? -1.377 71.139 23.421 1.00 96.55 96 LYS B C 1
ATOM 2482 O O . LYS B 1 96 ? -0.770 71.172 22.334 1.00 94.11 96 LYS B O 1
ATOM 2488 N N . GLY B 1 103 ? -5.949 68.682 42.469 1.00 90.45 103 GLY B N 1
ATOM 2489 C CA . GLY B 1 103 ? -5.369 70.028 42.301 1.00 77.76 103 GLY B CA 1
ATOM 2490 C C . GLY B 1 103 ? -4.166 70.013 41.374 1.00 89.11 103 GLY B C 1
ATOM 2491 O O . GLY B 1 103 ? -3.859 68.941 40.820 1.00 86.89 103 GLY B O 1
ATOM 2492 N N . GLY B 1 104 ? -3.509 71.166 41.213 1.00 87.00 104 GLY B N 1
ATOM 2493 C CA . GLY B 1 104 ? -2.326 71.277 40.339 1.00 76.31 104 GLY B CA 1
ATOM 2494 C C . GLY B 1 104 ? -2.718 71.259 38.874 1.00 85.85 104 GLY B C 1
ATOM 2495 O O . GLY B 1 104 ? -2.286 70.336 38.159 1.00 79.64 104 GLY B O 1
ATOM 2496 N N . LYS B 1 105 ? -3.514 72.244 38.451 1.00 91.05 105 LYS B N 1
ATOM 2497 C CA . LYS B 1 105 ? -3.982 72.344 37.043 1.00 87.92 105 LYS B CA 1
ATOM 2498 C C . LYS B 1 105 ? -3.129 73.383 36.310 1.00 86.75 105 LYS B C 1
ATOM 2499 O O . LYS B 1 105 ? -2.597 73.073 35.230 1.00 92.01 105 LYS B O 1
ATOM 2505 N N . VAL B 1 106 ? -3.000 74.566 36.911 1.00 83.28 106 VAL B N 1
ATOM 2506 C CA . VAL B 1 106 ? -2.238 75.705 36.322 1.00 92.91 106 VAL B CA 1
ATOM 2507 C C . VAL B 1 106 ? -0.775 75.315 36.074 1.00 98.88 106 VAL B C 1
ATOM 2508 O O . VAL B 1 106 ? -0.239 75.748 35.036 1.00 97.76 106 VAL B O 1
ATOM 2512 N N . ARG B 1 107 ? -0.175 74.536 36.984 1.00 101.02 107 ARG B N 1
ATOM 2513 C CA . ARG B 1 107 ? 1.265 74.153 36.925 1.00 95.71 107 ARG B CA 1
ATOM 2514 C C . ARG B 1 107 ? 2.081 75.447 36.864 1.00 94.27 107 ARG B C 1
ATOM 2515 O O . ARG B 1 107 ? 2.951 75.560 35.986 1.00 95.82 107 ARG B O 1
ATOM 2523 N N . GLN B 1 108 ? 1.783 76.382 37.770 1.00 86.93 108 GLN B N 1
ATOM 2524 C CA . GLN B 1 108 ? 2.462 77.702 37.823 1.00 87.66 108 GLN B CA 1
ATOM 2525 C C . GLN B 1 108 ? 3.936 77.517 38.196 1.00 81.98 108 GLN B C 1
ATOM 2526 O O . GLN B 1 108 ? 4.242 76.588 38.960 1.00 80.33 108 GLN B O 1
ATOM 2532 N N . PHE B 1 109 ? 4.804 78.388 37.676 1.00 75.44 109 PHE B N 1
ATOM 2533 C CA . PHE B 1 109 ? 6.259 78.317 37.970 1.00 67.72 109 PHE B CA 1
ATOM 2534 C C . PHE B 1 109 ? 6.661 79.513 38.835 1.00 60.14 109 PHE B C 1
ATOM 2535 O O . PHE B 1 109 ? 5.931 80.516 38.857 1.00 52.92 109 PHE B O 1
ATOM 2543 N N . ASN B 1 110 ? 7.808 79.403 39.510 1.00 54.36 110 ASN B N 1
ATOM 2544 C CA . ASN B 1 110 ? 8.329 80.492 40.376 1.00 49.36 110 ASN B CA 1
ATOM 2545 C C . ASN B 1 110 ? 8.810 81.637 39.484 1.00 45.51 110 ASN B C 1
ATOM 2546 O O . ASN B 1 110 ? 9.243 81.361 38.352 1.00 44.84 110 ASN B O 1
ATOM 2551 N N . SER B 1 111 ? 8.763 82.874 39.982 1.00 41.02 111 SER B N 1
ATOM 2552 C CA . SER B 1 111 ? 9.246 83.981 39.182 1.00 43.29 111 SER B CA 1
ATOM 2553 C C . SER B 1 111 ? 10.770 83.978 39.179 1.00 43.87 111 SER B C 1
ATOM 2554 O O . SER B 1 111 ? 11.422 83.414 40.064 1.00 46.36 111 SER B O 1
ATOM 2557 N N . ILE B 1 112 ? 11.339 84.608 38.155 1.00 44.75 112 ILE B N 1
ATOM 2558 C CA . ILE B 1 112 ? 12.786 84.730 38.088 1.00 45.83 112 ILE B CA 1
ATOM 2559 C C . ILE B 1 112 ? 13.244 85.700 39.166 1.00 47.83 112 ILE B C 1
ATOM 2560 O O . ILE B 1 112 ? 12.595 86.726 39.419 1.00 46.52 112 ILE B O 1
ATOM 2565 N N . ASN B 1 113 ? 14.345 85.361 39.833 1.00 48.46 113 ASN B N 1
ATOM 2566 C CA . ASN B 1 113 ? 14.862 86.214 40.893 1.00 50.78 113 ASN B CA 1
ATOM 2567 C C . ASN B 1 113 ? 15.114 87.618 40.369 1.00 51.17 113 ASN B C 1
ATOM 2568 O O . ASN B 1 113 ? 15.563 87.806 39.235 1.00 53.17 113 ASN B O 1
ATOM 2573 N N . ASP B 1 114 ? 14.813 88.613 41.205 1.00 48.65 114 ASP B N 1
ATOM 2574 C CA . ASP B 1 114 ? 15.046 89.988 40.791 1.00 58.27 114 ASP B CA 1
ATOM 2575 C C . ASP B 1 114 ? 16.513 90.217 40.441 1.00 58.20 114 ASP B C 1
ATOM 2576 O O . ASP B 1 114 ? 16.815 90.778 39.386 1.00 62.04 114 ASP B O 1
ATOM 2581 N N . SER B 1 115 ? 17.436 89.655 41.227 1.00 54.47 115 SER B N 1
ATOM 2582 C CA . SER B 1 115 ? 18.852 89.895 40.955 1.00 56.31 115 SER B CA 1
ATOM 2583 C C . SER B 1 115 ? 19.239 89.428 39.560 1.00 52.26 115 SER B C 1
ATOM 2584 O O . SER B 1 115 ? 20.145 90.000 38.947 1.00 47.23 115 SER B O 1
ATOM 2587 N N . PHE B 1 116 ? 18.543 88.419 39.030 1.00 53.51 116 PHE B N 1
ATOM 2588 C CA . PHE B 1 116 ? 18.803 87.963 37.668 1.00 50.58 116 PHE B CA 1
ATOM 2589 C C . PHE B 1 116 ? 18.230 88.917 36.619 1.00 52.45 116 PHE B C 1
ATOM 2590 O O . PHE B 1 116 ? 18.880 89.192 35.603 1.00 50.31 116 PHE B O 1
ATOM 2598 N N . LEU B 1 117 ? 17.019 89.432 36.843 1.00 53.98 117 LEU B N 1
ATOM 2599 C CA . LEU B 1 117 ? 16.380 90.285 35.843 1.00 52.18 117 LEU B CA 1
ATOM 2600 C C . LEU B 1 117 ? 17.002 91.673 35.787 1.00 55.37 117 LEU B C 1
ATOM 2601 O O . LEU B 1 117 ? 16.966 92.325 34.736 1.00 56.84 117 LEU B O 1
ATOM 2606 N N . CYS B 1 118 ? 17.561 92.140 36.905 1.00 58.20 118 CYS B N 1
ATOM 2607 C CA . CYS B 1 118 ? 18.204 93.443 36.993 1.00 61.79 118 CYS B CA 1
ATOM 2608 C C . CYS B 1 118 ? 19.650 93.423 36.535 1.00 58.87 118 CYS B C 1
ATOM 2609 O O . CYS B 1 118 ? 20.244 94.495 36.381 1.00 56.60 118 CYS B O 1
ATOM 2612 N N . ASN B 1 119 ? 20.209 92.242 36.315 1.00 52.78 119 ASN B N 1
ATOM 2613 C CA . ASN B 1 119 ? 21.538 92.082 35.755 1.00 50.85 119 ASN B CA 1
ATOM 2614 C C . ASN B 1 119 ? 21.645 92.795 34.411 1.00 51.73 119 ASN B C 1
ATOM 2615 O O . ASN B 1 119 ? 20.920 92.439 33.468 1.00 52.45 119 ASN B O 1
ATOM 2620 N N . PRO B 1 120 ? 22.505 93.807 34.285 1.00 49.24 120 PRO B N 1
ATOM 2621 C CA . PRO B 1 120 ? 22.626 94.531 33.009 1.00 52.71 120 PRO B CA 1
ATOM 2622 C C . PRO B 1 120 ? 22.914 93.641 31.812 1.00 49.03 120 PRO B C 1
ATOM 2623 O O . PRO B 1 120 ? 22.520 93.988 30.692 1.00 52.13 120 PRO B O 1
ATOM 2627 N N . LEU B 1 121 ? 23.596 92.508 32.001 1.00 46.86 121 LEU B N 1
ATOM 2628 C CA . LEU B 1 121 ? 23.862 91.628 30.867 1.00 49.80 121 LEU B CA 1
ATOM 2629 C C . LEU B 1 121 ? 22.583 90.956 30.383 1.00 48.22 121 LEU B C 1
ATOM 2630 O O . LEU B 1 121 ? 22.348 90.857 29.173 1.00 48.59 121 LEU B O 1
ATOM 2635 N N . ILE B 1 122 ? 21.752 90.483 31.315 1.00 44.24 122 ILE B N 1
ATOM 2636 C CA . ILE B 1 122 ? 20.461 89.906 30.954 1.00 48.44 122 ILE B CA 1
ATOM 2637 C C . ILE B 1 122 ? 19.584 90.945 30.268 1.00 49.76 122 ILE B C 1
ATOM 2638 O O . ILE B 1 122 ? 18.927 90.657 29.260 1.00 50.02 122 ILE B O 1
ATOM 2643 N N . GLN B 1 123 ? 19.559 92.169 30.803 1.00 51.29 123 GLN B N 1
ATOM 2644 C CA . GLN B 1 123 ? 18.771 93.232 30.187 1.00 53.19 123 GLN B CA 1
ATOM 2645 C C . GLN B 1 123 ? 19.282 93.575 28.793 1.00 54.94 123 GLN B C 1
ATOM 2646 O O . GLN B 1 123 ? 18.493 93.872 27.890 1.00 55.45 123 GLN B O 1
ATOM 2652 N N . ASN B 1 124 ? 20.600 93.554 28.598 1.00 52.19 124 ASN B N 1
ATOM 2653 C CA . ASN B 1 124 ? 21.143 93.825 27.272 1.00 53.32 124 ASN B CA 1
ATOM 2654 C C . ASN B 1 124 ? 20.831 92.697 26.293 1.00 52.20 124 ASN B C 1
ATOM 2655 O O . ASN B 1 124 ? 20.648 92.952 25.097 1.00 51.73 124 ASN B O 1
ATOM 2660 N N . ILE B 1 125 ? 20.792 91.450 26.771 1.00 51.70 125 ILE B N 1
ATOM 2661 C CA . ILE B 1 125 ? 20.469 90.320 25.898 1.00 52.53 125 ILE B CA 1
ATOM 2662 C C . ILE B 1 125 ? 19.050 90.442 25.348 1.00 51.27 125 ILE B C 1
ATOM 2663 O O . ILE B 1 125 ? 18.821 90.295 24.140 1.00 47.52 125 ILE B O 1
ATOM 2668 N N . VAL B 1 126 ? 18.076 90.712 26.224 1.00 50.73 126 VAL B N 1
ATOM 2669 C CA . VAL B 1 126 ? 16.681 90.788 25.792 1.00 52.65 126 VAL B CA 1
ATOM 2670 C C . VAL B 1 126 ? 16.477 91.927 24.796 1.00 53.20 126 VAL B C 1
ATOM 2671 O O . VAL B 1 126 ? 15.689 91.799 23.852 1.00 55.00 126 VAL B O 1
ATOM 2675 N N . ARG B 1 127 ? 17.259 93.006 24.935 1.00 54.37 127 ARG B N 1
ATOM 2676 C CA . ARG B 1 127 ? 17.155 94.178 24.031 1.00 56.42 127 ARG B CA 1
ATOM 2677 C C . ARG B 1 127 ? 17.604 93.723 22.646 1.00 56.24 127 ARG B C 1
ATOM 2678 O O . ARG B 1 127 ? 16.949 94.085 21.661 1.00 58.08 127 ARG B O 1
ATOM 2686 N N . PHE B 1 128 ? 18.691 92.952 22.601 1.00 57.49 128 PHE B N 1
ATOM 2687 C CA . PHE B 1 128 ? 19.197 92.410 21.319 1.00 53.71 128 PHE B CA 1
ATOM 2688 C C . PHE B 1 128 ? 18.112 91.503 20.738 1.00 52.44 128 PHE B C 1
ATOM 2689 O O . PHE B 1 128 ? 17.778 91.644 19.553 1.00 53.61 128 PHE B O 1
ATOM 2697 N N . ASP B 1 129 ? 17.569 90.620 21.579 1.00 50.68 129 ASP B N 1
ATOM 2698 C CA . ASP B 1 129 ? 16.506 89.667 21.165 1.00 49.99 129 ASP B CA 1
ATOM 2699 C C . ASP B 1 129 ? 15.272 90.444 20.694 1.00 53.73 129 ASP B C 1
ATOM 2700 O O . ASP B 1 129 ? 14.710 90.072 19.653 1.00 54.18 129 ASP B O 1
ATOM 2705 N N . THR B 1 130 ? 14.880 91.483 21.437 1.00 53.05 130 THR B N 1
ATOM 2706 C CA . THR B 1 130 ? 13.690 92.306 21.097 1.00 53.56 130 THR B CA 1
ATOM 2707 C C . THR B 1 130 ? 13.944 93.088 19.806 1.00 57.31 130 THR B C 1
ATOM 2708 O O . THR B 1 130 ? 13.088 93.035 18.911 1.00 57.89 130 THR B O 1
ATOM 2712 N N . GLU B 1 131 ? 15.083 93.779 19.721 1.00 55.74 131 GLU B N 1
ATOM 2713 C CA . GLU B 1 131 ? 15.418 94.573 18.510 1.00 56.02 131 GLU B CA 1
ATOM 2714 C C . GLU B 1 131 ? 15.481 93.638 17.298 1.00 61.91 131 GLU B C 1
ATOM 2715 O O . GLU B 1 131 ? 14.971 94.024 16.232 1.00 66.68 131 GLU B O 1
ATOM 2721 N N . PHE B 1 132 ? 16.092 92.463 17.461 1.00 56.09 132 PHE B N 1
ATOM 2722 C CA . PHE B 1 132 ? 16.174 91.490 16.344 1.00 57.08 132 PHE B CA 1
ATOM 2723 C C . PHE B 1 132 ? 14.761 91.014 15.999 1.00 57.78 132 PHE B C 1
ATOM 2724 O O . PHE B 1 132 ? 14.436 90.938 14.804 1.00 55.74 132 PHE B O 1
ATOM 2732 N N . ALA B 1 133 ? 13.946 90.715 17.015 1.00 55.37 133 ALA B N 1
ATOM 2733 C CA . ALA B 1 133 ? 12.600 90.236 16.727 1.00 57.28 133 ALA B CA 1
ATOM 2734 C C . ALA B 1 133 ? 11.810 91.271 15.935 1.00 60.28 133 ALA B C 1
ATOM 2735 O O . ALA B 1 133 ? 11.102 90.929 14.982 1.00 61.66 133 ALA B O 1
ATOM 2737 N N . PHE B 1 134 ? 11.920 92.544 16.318 1.00 61.21 134 PHE B N 1
ATOM 2738 C CA . PHE B 1 134 ? 11.204 93.599 15.612 1.00 62.15 134 PHE B CA 1
ATOM 2739 C C . PHE B 1 134 ? 11.656 93.762 14.164 1.00 62.54 134 PHE B C 1
ATOM 2740 O O . PHE B 1 134 ? 10.887 94.285 13.351 1.00 63.54 134 PHE B O 1
ATOM 2748 N N . LYS B 1 135 ? 12.874 93.343 13.814 1.00 60.63 135 LYS B N 1
ATOM 2749 C CA . LYS B 1 135 ? 13.290 93.470 12.422 1.00 58.66 135 LYS B CA 1
ATOM 2750 C C . LYS B 1 135 ? 12.878 92.283 11.570 1.00 58.63 135 LYS B C 1
ATOM 2751 O O . LYS B 1 135 ? 13.158 92.286 10.368 1.00 63.72 135 LYS B O 1
ATOM 2757 N N . THR B 1 136 ? 12.190 91.298 12.127 1.00 56.23 136 THR B N 1
ATOM 2758 C CA . THR B 1 136 ? 11.672 90.243 11.276 1.00 60.16 136 THR B CA 1
ATOM 2759 C C . THR B 1 136 ? 10.283 90.622 10.785 1.00 61.06 136 THR B C 1
ATOM 2760 O O . THR B 1 136 ? 9.555 91.380 11.430 1.00 59.51 136 THR B O 1
ATOM 2764 N N . ASN B 1 137 ? 9.901 90.048 9.647 1.00 61.56 137 ASN B N 1
ATOM 2765 C CA . ASN B 1 137 ? 8.518 90.129 9.202 1.00 67.05 137 ASN B CA 1
ATOM 2766 C C . ASN B 1 137 ? 7.618 89.227 10.023 1.00 69.96 137 ASN B C 1
ATOM 2767 O O . ASN B 1 137 ? 6.392 89.274 9.865 1.00 65.96 137 ASN B O 1
ATOM 2772 N N . ILE B 1 138 ? 8.217 88.406 10.884 1.00 64.07 138 ILE B N 1
ATOM 2773 C CA . ILE B 1 138 ? 7.449 87.538 11.758 1.00 65.11 138 ILE B CA 1
ATOM 2774 C C . ILE B 1 138 ? 6.748 88.349 12.837 1.00 66.57 138 ILE B C 1
ATOM 2775 O O . ILE B 1 138 ? 5.558 88.155 13.098 1.00 70.06 138 ILE B O 1
ATOM 2780 N N . ILE B 1 139 ? 7.479 89.286 13.446 1.00 67.11 139 ILE B N 1
ATOM 2781 C CA . ILE B 1 139 ? 6.909 90.120 14.546 1.00 63.99 139 ILE B CA 1
ATOM 2782 C C . ILE B 1 139 ? 6.655 91.543 14.040 1.00 70.42 139 ILE B C 1
ATOM 2783 O O . ILE B 1 139 ? 7.591 92.152 13.493 1.00 70.70 139 ILE B O 1
ATOM 2788 N N . ASP B 1 140 ? 5.430 92.043 14.224 1.00 75.84 140 ASP B N 1
ATOM 2789 C CA . ASP B 1 140 ? 5.079 93.428 13.813 1.00 78.89 140 ASP B CA 1
ATOM 2790 C C . ASP B 1 140 ? 5.253 94.345 15.027 1.00 78.49 140 ASP B C 1
ATOM 2791 O O . ASP B 1 140 ? 4.940 93.905 16.143 1.00 78.07 140 ASP B O 1
ATOM 2796 N N . LYS B 1 141 ? 5.692 95.586 14.797 1.00 81.19 141 LYS B N 1
ATOM 2797 C CA . LYS B 1 141 ? 5.932 96.564 15.892 1.00 83.71 141 LYS B CA 1
ATOM 2798 C C . LYS B 1 141 ? 4.652 97.350 16.208 1.00 86.14 141 LYS B C 1
ATOM 2799 O O . LYS B 1 141 ? 4.712 98.225 17.090 1.00 84.79 141 LYS B O 1
ATOM 2805 N N . SER B 1 142 ? 3.549 97.053 15.514 1.00 84.93 142 SER B N 1
ATOM 2806 C CA . SER B 1 142 ? 2.259 97.752 15.748 1.00 85.26 142 SER B CA 1
ATOM 2807 C C . SER B 1 142 ? 1.333 96.870 16.591 1.00 82.71 142 SER B C 1
ATOM 2808 O O . SER B 1 142 ? 0.107 97.011 16.456 1.00 80.38 142 SER B O 1
ATOM 2811 N N . LYS B 1 143 ? 1.904 95.997 17.426 1.00 82.76 143 LYS B N 1
ATOM 2812 C CA . LYS B 1 143 ? 1.085 95.097 18.283 1.00 79.01 143 LYS B CA 1
ATOM 2813 C C . LYS B 1 143 ? 1.761 94.913 19.645 1.00 71.66 143 LYS B C 1
ATOM 2814 O O . LYS B 1 143 ? 3.001 94.940 19.701 1.00 73.37 143 LYS B O 1
ATOM 2820 N N . ASP B 1 144 ? 0.959 94.742 20.699 1.00 73.51 144 ASP B N 1
ATOM 2821 C CA . ASP B 1 144 ? 1.478 94.524 22.046 1.00 70.31 144 ASP B CA 1
ATOM 2822 C C . ASP B 1 144 ? 2.113 93.142 22.150 1.00 68.53 144 ASP B C 1
ATOM 2823 O O . ASP B 1 144 ? 1.444 92.123 21.961 1.00 71.27 144 ASP B O 1
ATOM 2828 N N . LEU B 1 145 ? 3.398 93.104 22.469 1.00 65.64 145 LEU B N 1
ATOM 2829 C CA . LEU B 1 145 ? 4.162 91.865 22.534 1.00 62.34 145 LEU B CA 1
ATOM 2830 C C . LEU B 1 145 ? 4.436 91.418 23.967 1.00 59.84 145 LEU B C 1
ATOM 2831 O O . LEU B 1 145 ? 4.766 92.232 24.834 1.00 58.23 145 LEU B O 1
ATOM 2836 N N . ILE B 1 146 ? 4.335 90.110 24.198 1.00 57.11 146 ILE B N 1
ATOM 2837 C CA . ILE B 1 146 ? 4.764 89.469 25.440 1.00 51.12 146 ILE B CA 1
ATOM 2838 C C . ILE B 1 146 ? 6.170 88.911 25.229 1.00 50.26 146 ILE B C 1
ATOM 2839 O O . ILE B 1 146 ? 6.398 88.098 24.324 1.00 47.09 146 ILE B O 1
ATOM 2844 N N . ILE B 1 147 ? 7.107 89.343 26.079 1.00 48.92 147 ILE B N 1
ATOM 2845 C CA . ILE B 1 147 ? 8.516 88.851 26.019 1.00 47.04 147 ILE B CA 1
ATOM 2846 C C . ILE B 1 147 ? 8.711 87.836 27.147 1.00 46.92 147 ILE B C 1
ATOM 2847 O O . ILE B 1 147 ? 8.935 88.262 28.289 1.00 45.57 147 ILE B O 1
ATOM 2852 N N . GLY B 1 148 ? 8.630 86.544 26.824 1.00 43.52 148 GLY B N 1
ATOM 2853 C CA . GLY B 1 148 ? 8.775 85.484 27.838 1.00 40.66 148 GLY B CA 1
ATOM 2854 C C . GLY B 1 148 ? 10.227 85.162 28.139 1.00 46.71 148 GLY B C 1
ATOM 2855 O O . GLY B 1 148 ? 11.021 85.058 27.192 1.00 40.51 148 GLY B O 1
ATOM 2856 N N . LEU B 1 149 ? 10.554 85.024 29.426 1.00 40.16 149 LEU B N 1
ATOM 2857 C CA . LEU B 1 149 ? 11.926 84.669 29.868 1.00 41.01 149 LEU B CA 1
ATOM 2858 C C . LEU B 1 149 ? 11.852 83.323 30.588 1.00 37.65 149 LEU B C 1
ATOM 2859 O O . LEU B 1 149 ? 11.209 83.254 31.641 1.00 39.24 149 LEU B O 1
ATOM 2864 N N . HIS B 1 150 ? 12.482 82.294 30.022 1.00 38.01 150 HIS B N 1
ATOM 2865 C CA . HIS B 1 150 ? 12.449 80.949 30.646 1.00 36.30 150 HIS B CA 1
ATOM 2866 C C . HIS B 1 150 ? 13.837 80.570 31.169 1.00 39.54 150 HIS B C 1
ATOM 2867 O O . HIS B 1 150 ? 14.750 80.370 30.351 1.00 35.23 150 HIS B O 1
ATOM 2874 N N . GLN B 1 151 ? 13.971 80.508 32.494 1.00 40.74 151 GLN B N 1
ATOM 2875 C CA . GLN B 1 151 ? 15.232 80.096 33.158 1.00 38.97 151 GLN B CA 1
ATOM 2876 C C . GLN B 1 151 ? 15.124 78.590 33.394 1.00 37.58 151 GLN B C 1
ATOM 2877 O O . GLN B 1 151 ? 14.311 78.188 34.235 1.00 37.03 151 GLN B O 1
ATOM 2883 N N . VAL B 1 152 ? 15.905 77.794 32.665 1.00 36.01 152 VAL B N 1
ATOM 2884 C CA . VAL B 1 152 ? 15.797 76.314 32.803 1.00 37.22 152 VAL B CA 1
ATOM 2885 C C . VAL B 1 152 ? 17.161 75.711 33.145 1.00 39.25 152 VAL B C 1
ATOM 2886 O O . VAL B 1 152 ? 18.154 76.081 32.508 1.00 38.26 152 VAL B O 1
ATOM 2890 N N . ARG B 1 153 ? 17.180 74.816 34.129 1.00 33.97 153 ARG B N 1
ATOM 2891 C CA . ARG B 1 153 ? 18.417 74.091 34.507 1.00 43.41 153 ARG B CA 1
ATOM 2892 C C . ARG B 1 153 ? 18.124 72.596 34.358 1.00 46.07 153 ARG B C 1
ATOM 2893 O O . ARG B 1 153 ? 17.377 72.058 35.188 1.00 43.74 153 ARG B O 1
ATOM 2901 N N . TYR B 1 154 ? 18.649 71.978 33.299 1.00 44.96 154 TYR B N 1
ATOM 2902 C CA . TYR B 1 154 ? 18.435 70.528 33.065 1.00 42.46 154 TYR B CA 1
ATOM 2903 C C . TYR B 1 154 ? 19.360 69.750 34.000 1.00 44.95 154 TYR B C 1
ATOM 2904 O O . TYR B 1 154 ? 20.568 70.027 34.016 1.00 45.34 154 TYR B O 1
ATOM 2913 N N . LYS B 1 155 ? 18.793 68.822 34.769 1.00 42.50 155 LYS B N 1
ATOM 2914 C CA . LYS B 1 155 ? 19.595 68.023 35.729 1.00 48.48 155 LYS B CA 1
ATOM 2915 C C . LYS B 1 155 ? 19.717 66.591 35.207 1.00 46.86 155 LYS B C 1
ATOM 2916 O O . LYS B 1 155 ? 18.682 65.936 35.023 1.00 47.06 155 LYS B O 1
ATOM 2922 N N . ALA B 1 156 ? 20.947 66.139 34.975 1.00 43.07 156 ALA B N 1
ATOM 2923 C CA . ALA B 1 156 ? 21.172 64.769 34.469 1.00 41.77 156 ALA B CA 1
ATOM 2924 C C . ALA B 1 156 ? 21.959 63.973 35.509 1.00 43.22 156 ALA B C 1
ATOM 2925 O O . ALA B 1 156 ? 22.857 64.541 36.144 1.00 45.29 156 ALA B O 1
ATOM 2927 N N . THR B 1 157 ? 21.606 62.700 35.664 1.00 41.08 157 THR B N 1
ATOM 2928 C CA . THR B 1 157 ? 22.276 61.788 36.622 1.00 52.37 157 THR B CA 1
ATOM 2929 C C . THR B 1 157 ? 22.535 60.460 35.900 1.00 52.25 157 THR B C 1
ATOM 2930 O O . THR B 1 157 ? 21.850 60.191 34.901 1.00 51.12 157 THR B O 1
ATOM 2934 N N . LYS B 1 158 ? 23.492 59.664 36.380 1.00 53.08 158 LYS B N 1
ATOM 2935 C CA . LYS B 1 158 ? 23.818 58.366 35.730 1.00 55.89 158 LYS B CA 1
ATOM 2936 C C . LYS B 1 158 ? 22.555 57.508 35.580 1.00 55.75 158 LYS B C 1
ATOM 2937 O O . LYS B 1 158 ? 22.355 56.954 34.489 1.00 60.44 158 LYS B O 1
ATOM 2943 N N . GLU B 1 159 ? 21.739 57.408 36.632 1.00 56.09 159 GLU B N 1
ATOM 2944 C CA . GLU B 1 159 ? 20.512 56.571 36.597 1.00 54.50 159 GLU B CA 1
ATOM 2945 C C . GLU B 1 159 ? 19.299 57.377 36.117 1.00 51.85 159 GLU B C 1
ATOM 2946 O O . GLU B 1 159 ? 18.246 56.757 35.902 1.00 55.73 159 GLU B O 1
ATOM 2952 N N . ARG B 1 160 ? 19.438 58.690 35.926 1.00 51.95 160 ARG B N 1
ATOM 2953 C CA . ARG B 1 160 ? 18.264 59.508 35.518 1.00 52.49 160 ARG B CA 1
ATOM 2954 C C . ARG B 1 160 ? 18.648 60.585 34.496 1.00 50.13 160 ARG B C 1
ATOM 2955 O O . ARG B 1 160 ? 18.946 61.713 34.915 1.00 58.37 160 ARG B O 1
ATOM 2963 N N . PRO B 1 161 ? 18.632 60.299 33.176 1.00 49.57 161 PRO B N 1
ATOM 2964 C CA . PRO B 1 161 ? 18.926 61.317 32.168 1.00 45.42 161 PRO B CA 1
ATOM 2965 C C . PRO B 1 161 ? 17.757 62.310 32.076 1.00 47.28 161 PRO B C 1
ATOM 2966 O O . PRO B 1 161 ? 16.647 61.934 32.373 1.00 50.47 161 PRO B O 1
ATOM 2970 N N . SER B 1 162 ? 18.038 63.544 31.654 1.00 46.10 162 SER B N 1
ATOM 2971 C CA . SER B 1 162 ? 16.995 64.600 31.576 1.00 49.35 162 SER B CA 1
ATOM 2972 C C . SER B 1 162 ? 16.402 64.688 30.166 1.00 49.98 162 SER B C 1
ATOM 2973 O O . SER B 1 162 ? 17.182 64.696 29.203 1.00 49.14 162 SER B O 1
ATOM 2976 N N . PHE B 1 163 ? 15.070 64.753 30.061 1.00 58.85 163 PHE B N 1
ATOM 2977 C CA . PHE B 1 163 ? 14.424 64.878 28.768 1.00 61.77 163 PHE B CA 1
ATOM 2978 C C . PHE B 1 163 ? 13.260 65.843 28.793 1.00 67.24 163 PHE B C 1
ATOM 2979 O O . PHE B 1 163 ? 12.723 66.111 29.818 1.00 73.02 163 PHE B O 1
ATOM 2987 N N . SER B 1 164 ? 12.883 66.379 27.631 1.00 69.22 164 SER B N 1
ATOM 2988 C CA . SER B 1 164 ? 11.806 67.406 27.602 1.00 67.67 164 SER B CA 1
ATOM 2989 C C . SER B 1 164 ? 10.449 66.821 27.198 1.00 68.74 164 SER B C 1
ATOM 2990 O O . SER B 1 164 ? 10.362 65.604 26.967 1.00 67.91 164 SER B O 1
ATOM 2993 N N . SER B 1 165 ? 9.429 67.685 27.160 1.00 74.16 165 SER B N 1
ATOM 2994 C CA . SER B 1 165 ? 8.048 67.323 26.745 1.00 70.69 165 SER B CA 1
ATOM 2995 C C . SER B 1 165 ? 7.527 68.413 25.799 1.00 69.56 165 SER B C 1
ATOM 2996 O O . SER B 1 165 ? 7.066 69.443 26.317 1.00 71.86 165 SER B O 1
ATOM 2999 N N . PRO B 1 166 ? 7.628 68.289 24.453 1.00 64.98 166 PRO B N 1
ATOM 3000 C CA . PRO B 1 166 ? 7.832 67.009 23.754 1.00 60.42 166 PRO B CA 1
ATOM 3001 C C . PRO B 1 166 ? 9.290 66.522 23.720 1.00 55.04 166 PRO B C 1
ATOM 3002 O O . PRO B 1 166 ? 10.189 67.337 23.747 1.00 53.80 166 PRO B O 1
ATOM 3006 N N . ILE B 1 167 ? 9.459 65.199 23.697 1.00 50.55 167 ILE B N 1
ATOM 3007 C CA . ILE B 1 167 ? 10.792 64.532 23.764 1.00 55.60 167 ILE B CA 1
ATOM 3008 C C . ILE B 1 167 ? 11.520 64.583 22.413 1.00 48.70 167 ILE B C 1
ATOM 3009 O O . ILE B 1 167 ? 12.755 64.663 22.430 1.00 46.96 167 ILE B O 1
ATOM 3014 N N . TRP B 1 168 ? 10.784 64.557 21.300 1.00 40.86 168 TRP B N 1
ATOM 3015 C CA . TRP B 1 168 ? 11.380 64.563 19.936 1.00 34.92 168 TRP B CA 1
ATOM 3016 C C . TRP B 1 168 ? 11.122 65.942 19.297 1.00 39.46 168 TRP B C 1
ATOM 3017 O O . TRP B 1 168 ? 10.899 66.900 20.049 1.00 39.39 168 TRP B O 1
ATOM 3028 N N . LEU B 1 169 ? 11.182 66.027 17.968 1.00 41.49 169 LEU B N 1
ATOM 3029 C CA . LEU B 1 169 ? 10.986 67.209 17.133 1.00 40.70 169 LEU B CA 1
ATOM 3030 C C . LEU B 1 169 ? 9.640 67.870 17.412 1.00 38.53 169 LEU B C 1
ATOM 3031 O O . LEU B 1 169 ? 8.641 67.197 17.677 1.00 45.13 169 LEU B O 1
ATOM 3036 N N . HIS B 1 170 ? 9.623 69.201 17.357 1.00 35.21 170 HIS B N 1
ATOM 3037 C CA . HIS B 1 170 ? 8.448 69.972 17.745 1.00 43.91 170 HIS B CA 1
ATOM 3038 C C . HIS B 1 170 ? 8.634 71.420 17.319 1.00 42.34 170 HIS B C 1
ATOM 3039 O O . HIS B 1 170 ? 9.698 71.819 16.838 1.00 44.36 170 HIS B O 1
ATOM 3046 N N . LYS B 1 171 ? 7.568 72.199 17.494 1.00 40.45 171 LYS B N 1
ATOM 3047 C CA . LYS B 1 171 ? 7.598 73.648 17.368 1.00 43.77 171 LYS B CA 1
ATOM 3048 C C . LYS B 1 171 ? 7.109 74.273 18.666 1.00 42.50 171 LYS B C 1
ATOM 3049 O O . LYS B 1 171 ? 6.202 73.743 19.313 1.00 45.92 171 LYS B O 1
ATOM 3055 N N . ASP B 1 172 ? 7.733 75.395 19.037 1.00 42.89 172 ASP B N 1
ATOM 3056 C CA . ASP B 1 172 ? 7.339 76.114 20.276 1.00 45.56 172 ASP B CA 1
ATOM 3057 C C . ASP B 1 172 ? 6.116 76.982 19.980 1.00 48.19 172 ASP B C 1
ATOM 3058 O O . ASP B 1 172 ? 5.938 77.375 18.811 1.00 45.58 172 ASP B O 1
ATOM 3063 N N . ASP B 1 173 ? 5.317 77.277 21.006 1.00 45.70 173 ASP B N 1
ATOM 3064 C CA . ASP B 1 173 ? 4.105 78.075 20.816 1.00 44.92 173 ASP B CA 1
ATOM 3065 C C . ASP B 1 173 ? 4.416 79.455 20.261 1.00 47.99 173 ASP B C 1
ATOM 3066 O O . ASP B 1 173 ? 3.620 80.014 19.498 1.00 53.47 173 ASP B O 1
ATOM 3071 N N . GLU B 1 174 ? 5.556 80.014 20.627 1.00 44.28 174 GLU B N 1
ATOM 3072 C CA . GLU B 1 174 ? 5.872 81.391 20.288 1.00 44.80 174 GLU B CA 1
ATOM 3073 C C . GLU B 1 174 ? 6.531 81.459 18.914 1.00 47.46 174 GLU B C 1
ATOM 3074 O O . GLU B 1 174 ? 7.391 80.633 18.596 1.00 44.84 174 GLU B O 1
ATOM 3080 N N . PRO B 1 175 ? 6.119 82.424 18.090 1.00 52.56 175 PRO B N 1
ATOM 3081 C CA . PRO B 1 175 ? 6.644 82.488 16.715 1.00 50.88 175 PRO B CA 1
ATOM 3082 C C . PRO B 1 175 ? 8.145 82.719 16.625 1.00 45.65 175 PRO B C 1
ATOM 3083 O O . PRO B 1 175 ? 8.758 82.311 15.631 1.00 48.53 175 PRO B O 1
ATOM 3087 N N . VAL B 1 176 ? 8.763 83.354 17.618 1.00 50.49 176 VAL B N 1
ATOM 3088 C CA . VAL B 1 176 ? 10.210 83.553 17.634 1.00 48.99 176 VAL B CA 1
ATOM 3089 C C . VAL B 1 176 ? 10.727 83.239 19.032 1.00 48.20 176 VAL B C 1
ATOM 3090 O O . VAL B 1 176 ? 10.232 83.791 20.020 1.00 48.10 176 VAL B O 1
ATOM 3094 N N . VAL B 1 177 ? 11.723 82.355 19.116 1.00 46.42 177 VAL B N 1
ATOM 3095 C CA . VAL B 1 177 ? 12.290 81.913 20.387 1.00 44.30 177 VAL B CA 1
ATOM 3096 C C . VAL B 1 177 ? 13.809 82.011 20.318 1.00 45.47 177 VAL B C 1
ATOM 3097 O O . VAL B 1 177 ? 14.421 81.553 19.346 1.00 46.18 177 VAL B O 1
ATOM 3101 N N . PHE B 1 178 ? 14.414 82.602 21.351 1.00 45.66 178 PHE B N 1
ATOM 3102 C CA . PHE B 1 178 ? 15.864 82.681 21.490 1.00 42.63 178 PHE B CA 1
ATOM 3103 C C . PHE B 1 178 ? 16.328 81.691 22.551 1.00 39.17 178 PHE B C 1
ATOM 3104 O O . PHE B 1 178 ? 15.854 81.733 23.690 1.00 37.66 178 PHE B O 1
ATOM 3112 N N . LEU B 1 179 ? 17.257 80.813 22.181 1.00 41.03 179 LEU B N 1
ATOM 3113 C CA . LEU B 1 179 ? 17.886 79.884 23.114 1.00 43.68 179 LEU B CA 1
ATOM 3114 C C . LEU B 1 179 ? 19.306 80.367 23.393 1.00 41.45 179 LEU B C 1
ATOM 3115 O O . LEU B 1 179 ? 20.156 80.361 22.497 1.00 35.84 179 LEU B O 1
ATOM 3120 N N . HIS B 1 180 ? 19.560 80.779 24.633 1.00 43.01 180 HIS B N 1
ATOM 3121 C CA . HIS B 1 180 ? 20.885 81.201 25.075 1.00 39.17 180 HIS B CA 1
ATOM 3122 C C . HIS B 1 180 ? 21.421 80.174 26.063 1.00 38.54 180 HIS B C 1
ATOM 3123 O O . HIS B 1 180 ? 20.819 79.954 27.120 1.00 36.87 180 HIS B O 1
ATOM 3130 N N . LEU B 1 181 ? 22.544 79.547 25.720 1.00 37.47 181 LEU B N 1
ATOM 3131 C CA . LEU B 1 181 ? 23.245 78.706 26.682 1.00 40.03 181 LEU B CA 1
ATOM 3132 C C . LEU B 1 181 ? 23.874 79.570 27.767 1.00 39.99 181 LEU B C 1
ATOM 3133 O O . LEU B 1 181 ? 24.564 80.550 27.471 1.00 44.29 181 LEU B O 1
ATOM 3138 N N . MET B 1 182 ? 23.629 79.215 29.027 1.00 39.19 182 MET B N 1
ATOM 3139 C CA . MET B 1 182 ? 24.247 79.912 30.148 1.00 38.16 182 MET B CA 1
ATOM 3140 C C . MET B 1 182 ? 25.410 79.146 30.763 1.00 39.00 182 MET B C 1
ATOM 3141 O O . MET B 1 182 ? 26.401 79.762 31.168 1.00 39.48 182 MET B O 1
ATOM 3146 N N . ASN B 1 183 ? 25.327 77.818 30.827 1.00 37.85 183 ASN B N 1
ATOM 3147 C CA . ASN B 1 183 ? 26.359 77.023 31.480 1.00 35.49 183 ASN B CA 1
ATOM 3148 C C . ASN B 1 183 ? 26.145 75.554 31.148 1.00 34.69 183 ASN B C 1
ATOM 3149 O O . ASN B 1 183 ? 25.017 75.117 30.903 1.00 36.42 183 ASN B O 1
ATOM 3154 N N . LEU B 1 184 ? 27.242 74.800 31.147 1.00 38.72 184 LEU B N 1
ATOM 3155 C CA . LEU B 1 184 ? 27.203 73.375 30.836 1.00 37.81 184 LEU B CA 1
ATOM 3156 C C . LEU B 1 184 ? 28.290 72.669 31.632 1.00 36.60 184 LEU B C 1
ATOM 3157 O O . LEU B 1 184 ? 29.470 73.004 31.496 1.00 37.47 184 LEU B O 1
ATOM 3162 N N . SER B 1 185 ? 27.893 71.715 32.472 1.00 39.69 185 SER B N 1
ATOM 3163 C CA . SER B 1 185 ? 28.863 70.926 33.221 1.00 37.08 185 SER B CA 1
ATOM 3164 C C . SER B 1 185 ? 29.768 70.148 32.272 1.00 38.02 185 SER B C 1
ATOM 3165 O O . SER B 1 185 ? 29.356 69.735 31.184 1.00 31.90 185 SER B O 1
ATOM 3168 N N . ASN B 1 186 ? 31.016 69.935 32.700 1.00 34.50 186 ASN B N 1
ATOM 3169 C CA . ASN B 1 186 ? 31.950 69.164 31.886 1.00 35.53 186 ASN B CA 1
ATOM 3170 C C . ASN B 1 186 ? 31.599 67.683 31.869 1.00 34.33 186 ASN B C 1
ATOM 3171 O O . ASN B 1 186 ? 32.086 66.950 31.001 1.00 34.43 186 ASN B O 1
ATOM 3176 N N . THR B 1 187 ? 30.774 67.231 32.810 1.00 33.72 187 THR B N 1
ATOM 3177 C CA . THR B 1 187 ? 30.324 65.849 32.873 1.00 39.89 187 THR B CA 1
ATOM 3178 C C . THR B 1 187 ? 29.083 65.598 32.028 1.00 39.14 187 THR B C 1
ATOM 3179 O O . THR B 1 187 ? 28.636 64.450 31.933 1.00 39.60 187 THR B O 1
ATOM 3183 N N . ALA B 1 188 ? 28.521 66.636 31.416 1.00 32.56 188 ALA B N 1
ATOM 3184 C CA . ALA B 1 188 ? 27.286 66.487 30.665 1.00 42.35 188 ALA B CA 1
ATOM 3185 C C . ALA B 1 188 ? 27.553 65.948 29.267 1.00 41.41 188 ALA B C 1
ATOM 3186 O O . ALA B 1 188 ? 28.549 66.297 28.624 1.00 38.95 188 ALA B O 1
ATOM 3188 N N . ILE B 1 189 ? 26.638 65.103 28.799 1.00 42.26 189 ILE B N 1
ATOM 3189 C CA . ILE B 1 189 ? 26.645 64.588 27.440 1.00 40.84 189 ILE B CA 1
ATOM 3190 C C . ILE B 1 189 ? 25.265 64.853 26.864 1.00 41.25 189 ILE B C 1
ATOM 3191 O O . ILE B 1 189 ? 24.263 64.841 27.585 1.00 41.35 189 ILE B O 1
ATOM 3196 N N . GLY B 1 190 ? 25.213 65.101 25.562 1.00 43.34 190 GLY B N 1
ATOM 3197 C CA . GLY B 1 190 ? 23.949 65.385 24.930 1.00 37.73 190 GLY B CA 1
ATOM 3198 C C . GLY B 1 190 ? 23.576 66.852 25.019 1.00 38.13 190 GLY B C 1
ATOM 3199 O O . GLY B 1 190 ? 24.416 67.747 25.164 1.00 42.16 190 GLY B O 1
ATOM 3200 N N . GLY B 1 191 ? 22.272 67.092 24.931 1.00 39.03 191 GLY B N 1
ATOM 3201 C CA . GLY B 1 191 ? 21.775 68.451 24.878 1.00 41.25 191 GLY B CA 1
ATOM 3202 C C . GLY B 1 191 ? 22.093 69.139 23.573 1.00 42.29 191 GLY B C 1
ATOM 3203 O O . GLY B 1 191 ? 22.205 70.368 23.535 1.00 39.81 191 GLY B O 1
ATOM 3204 N N . ASP B 1 192 ? 22.243 68.373 22.497 1.00 41.76 192 ASP B N 1
ATOM 3205 C CA . ASP B 1 192 ? 22.484 68.942 21.183 1.00 43.21 192 ASP B CA 1
ATOM 3206 C C . ASP B 1 192 ? 21.167 69.335 20.526 1.00 43.31 192 ASP B C 1
ATOM 3207 O O . ASP B 1 192 ? 20.129 68.702 20.736 1.00 40.43 192 ASP B O 1
ATOM 3212 N N . ASN B 1 193 ? 21.221 70.388 19.716 1.00 41.18 193 ASN B N 1
ATOM 3213 C CA . ASN B 1 193 ? 20.037 70.930 19.063 1.00 43.53 193 ASN B CA 1
ATOM 3214 C C . ASN B 1 193 ? 19.943 70.415 17.633 1.00 44.58 193 ASN B C 1
ATOM 3215 O O . ASN B 1 193 ? 20.940 70.400 16.903 1.00 45.20 193 ASN B O 1
ATOM 3220 N N . LEU B 1 194 ? 18.745 69.990 17.246 1.00 41.97 194 LEU B N 1
ATOM 3221 C CA . LEU B 1 194 ? 18.481 69.446 15.923 1.00 43.24 194 LEU B CA 1
ATOM 3222 C C . LEU B 1 194 ? 17.514 70.349 15.172 1.00 43.13 194 LEU B C 1
ATOM 3223 O O . LEU B 1 194 ? 16.591 70.914 15.763 1.00 45.65 194 LEU B O 1
ATOM 3228 N N . ILE B 1 195 ? 17.744 70.498 13.871 1.00 44.36 195 ILE B N 1
ATOM 3229 C CA . ILE B 1 195 ? 16.847 71.223 12.979 1.00 41.66 195 ILE B CA 1
ATOM 3230 C C . ILE B 1 195 ? 16.358 70.260 11.908 1.00 45.41 195 ILE B C 1
ATOM 3231 O O . ILE B 1 195 ? 17.162 69.554 11.289 1.00 42.84 195 ILE B O 1
ATOM 3236 N N . ALA B 1 196 ? 15.044 70.219 11.703 1.00 42.97 196 ALA B N 1
ATOM 3237 C CA . ALA B 1 196 ? 14.447 69.359 10.688 1.00 46.59 196 ALA B CA 1
ATOM 3238 C C . ALA B 1 196 ? 13.372 70.145 9.955 1.00 48.18 196 ALA B C 1
ATOM 3239 O O . ALA B 1 196 ? 12.465 70.693 10.589 1.00 41.43 196 ALA B O 1
ATOM 3241 N N . ASN B 1 197 ? 13.469 70.181 8.623 1.00 49.79 197 ASN B N 1
ATOM 3242 C CA . ASN B 1 197 ? 12.432 70.847 7.792 1.00 53.02 197 ASN B CA 1
ATOM 3243 C C . ASN B 1 197 ? 11.153 70.019 7.934 1.00 50.90 197 ASN B C 1
ATOM 3244 O O . ASN B 1 197 ? 10.052 70.589 7.861 1.00 57.81 197 ASN B O 1
ATOM 3249 N N . SER B 1 198 ? 11.331 68.713 8.139 1.00 55.15 198 SER B N 1
ATOM 3250 C CA . SER B 1 198 ? 10.234 67.733 8.334 1.00 55.21 198 SER B CA 1
ATOM 3251 C C . SER B 1 198 ? 10.757 66.608 9.233 1.00 53.42 198 SER B C 1
ATOM 3252 O O . SER B 1 198 ? 11.979 66.438 9.302 1.00 53.76 198 SER B O 1
ATOM 3255 N N . PRO B 1 199 ? 9.901 65.791 9.882 1.00 54.01 199 PRO B N 1
ATOM 3256 C CA . PRO B 1 199 ? 10.369 64.727 10.780 1.00 51.52 199 PRO B CA 1
ATOM 3257 C C . PRO B 1 199 ? 11.009 63.488 10.130 1.00 51.74 199 PRO B C 1
ATOM 3258 O O . PRO B 1 199 ? 11.469 62.640 10.858 1.00 51.06 199 PRO B O 1
ATOM 3262 N N . ARG B 1 200 ? 11.037 63.442 8.797 1.00 58.30 200 ARG B N 1
ATOM 3263 C CA . ARG B 1 200 ? 11.590 62.273 8.064 1.00 57.83 200 ARG B CA 1
ATOM 3264 C C . ARG B 1 200 ? 13.120 62.338 8.012 1.00 57.68 200 ARG B C 1
ATOM 3265 O O . ARG B 1 200 ? 13.734 61.304 7.713 1.00 56.26 200 ARG B O 1
ATOM 3273 N N . GLU B 1 201 ? 13.711 63.499 8.297 1.00 53.46 201 GLU B N 1
ATOM 3274 C CA . GLU B 1 201 ? 15.192 63.612 8.228 1.00 56.01 201 GLU B CA 1
ATOM 3275 C C . GLU B 1 201 ? 15.689 64.832 9.012 1.00 49.72 201 GLU B C 1
ATOM 3276 O O . GLU B 1 201 ? 14.948 65.819 9.108 1.00 48.17 201 GLU B O 1
ATOM 3282 N N . ILE B 1 202 ? 16.914 64.742 9.540 1.00 51.37 202 ILE B N 1
ATOM 3283 C CA . ILE B 1 202 ? 17.564 65.859 10.287 1.00 44.18 202 ILE B CA 1
ATOM 3284 C C . ILE B 1 202 ? 18.353 66.681 9.264 1.00 41.59 202 ILE B C 1
ATOM 3285 O O . ILE B 1 202 ? 19.044 66.073 8.434 1.00 47.82 202 ILE B O 1
ATOM 3290 N N . ASN B 1 203 ? 18.256 68.008 9.328 1.00 38.80 203 ASN B N 1
ATOM 3291 C CA . ASN B 1 203 ? 18.936 68.861 8.321 1.00 41.99 203 ASN B CA 1
ATOM 3292 C C . ASN B 1 203 ? 20.093 69.644 8.947 1.00 46.20 203 ASN B C 1
ATOM 3293 O O . ASN B 1 203 ? 20.976 70.069 8.187 1.00 46.92 203 ASN B O 1
ATOM 3298 N N . GLN B 1 204 ? 20.094 69.814 10.271 1.00 43.89 204 GLN B N 1
ATOM 3299 C CA . GLN B 1 204 ? 21.153 70.579 10.911 1.00 45.74 204 GLN B CA 1
ATOM 3300 C C . GLN B 1 204 ? 21.358 70.085 12.333 1.00 45.44 204 GLN B C 1
ATOM 3301 O O . GLN B 1 204 ? 20.402 69.730 13.026 1.00 40.53 204 GLN B O 1
ATOM 3307 N N . PHE B 1 205 ? 22.617 70.078 12.755 1.00 46.96 205 PHE B N 1
ATOM 3308 C CA . PHE B 1 205 ? 23.022 69.597 14.069 1.00 43.93 205 PHE B CA 1
ATOM 3309 C C . PHE B 1 205 ? 23.866 70.712 14.664 1.00 45.99 205 PHE B C 1
ATOM 3310 O O . PHE B 1 205 ? 24.948 71.014 14.153 1.00 51.89 205 PHE B O 1
ATOM 3318 N N . ILE B 1 206 ? 23.378 71.318 15.738 1.00 44.83 206 ILE B N 1
ATOM 3319 C CA . ILE B 1 206 ? 24.040 72.448 16.372 1.00 50.73 206 ILE B CA 1
ATOM 3320 C C . ILE B 1 206 ? 24.285 72.083 17.826 1.00 49.17 206 ILE B C 1
ATOM 3321 O O . ILE B 1 206 ? 23.353 71.698 18.541 1.00 49.35 206 ILE B O 1
ATOM 3326 N N . SER B 1 207 ? 25.534 72.211 18.259 1.00 51.13 207 SER B N 1
ATOM 3327 C CA . SER B 1 207 ? 25.929 71.876 19.620 1.00 49.95 207 SER B CA 1
ATOM 3328 C C . SER B 1 207 ? 26.459 73.130 20.298 1.00 44.18 207 SER B C 1
ATOM 3329 O O . SER B 1 207 ? 27.551 73.610 19.968 1.00 55.63 207 SER B O 1
ATOM 3332 N N . LEU B 1 208 ? 25.672 73.665 21.229 1.00 42.94 208 LEU B N 1
ATOM 3333 C CA . LEU B 1 208 ? 26.087 74.811 22.027 1.00 43.35 208 LEU B CA 1
ATOM 3334 C C . LEU B 1 208 ? 26.990 74.336 23.161 1.00 40.39 208 LEU B C 1
ATOM 3335 O O . LEU B 1 208 ? 26.650 73.407 23.891 1.00 44.58 208 LEU B O 1
ATOM 3340 N N . LYS B 1 209 ? 28.153 74.949 23.249 1.00 46.54 209 LYS B N 1
ATOM 3341 C CA . LYS B 1 209 ? 29.311 74.701 24.100 1.00 49.28 209 LYS B CA 1
ATOM 3342 C C . LYS B 1 209 ? 29.789 75.905 24.899 1.00 45.09 209 LYS B C 1
ATOM 3343 O O . LYS B 1 209 ? 30.149 75.747 26.070 1.00 48.90 209 LYS B O 1
ATOM 3349 N N . GLU B 1 210 ? 29.743 77.093 24.336 1.00 45.07 210 GLU B N 1
ATOM 3350 C CA . GLU B 1 210 ? 30.268 78.141 25.190 1.00 44.24 210 GLU B CA 1
ATOM 3351 C C . GLU B 1 210 ? 29.136 79.008 25.726 1.00 41.52 210 GLU B C 1
ATOM 3352 O O . GLU B 1 210 ? 28.101 79.148 25.069 1.00 46.05 210 GLU B O 1
ATOM 3358 N N . PRO B 1 211 ? 29.241 79.533 26.950 1.00 40.52 211 PRO B N 1
ATOM 3359 C CA . PRO B 1 211 ? 28.181 80.409 27.467 1.00 39.87 211 PRO B CA 1
ATOM 3360 C C . PRO B 1 211 ? 27.838 81.507 26.469 1.00 44.96 211 PRO B C 1
ATOM 3361 O O . PRO B 1 211 ? 28.721 82.091 25.835 1.00 39.37 211 PRO B O 1
ATOM 3365 N N . LEU B 1 212 ? 26.538 81.752 26.308 1.00 39.41 212 LEU B N 1
ATOM 3366 C CA . LEU B 1 212 ? 25.945 82.806 25.483 1.00 38.56 212 LEU B CA 1
ATOM 3367 C C . LEU B 1 212 ? 25.966 82.486 23.995 1.00 40.93 212 LEU B C 1
ATOM 3368 O O . LEU B 1 212 ? 25.629 83.365 23.185 1.00 41.06 212 LEU B O 1
ATOM 3373 N N . GLU B 1 213 ? 26.359 81.280 23.593 1.00 40.00 213 GLU B N 1
ATOM 3374 C CA . GLU B 1 213 ? 26.085 80.863 22.226 1.00 39.62 213 GLU B CA 1
ATOM 3375 C C . GLU B 1 213 ? 24.577 80.766 22.048 1.00 47.05 213 GLU B C 1
ATOM 3376 O O . GLU B 1 213 ? 23.862 80.293 22.935 1.00 42.32 213 GLU B O 1
ATOM 3382 N N . THR B 1 214 ? 24.089 81.212 20.896 1.00 43.07 214 THR B N 1
ATOM 3383 C CA . THR B 1 214 ? 22.669 81.479 20.733 1.00 43.44 214 THR B CA 1
ATOM 3384 C C . THR B 1 214 ? 22.144 80.819 19.468 1.00 45.49 214 THR B C 1
ATOM 3385 O O . THR B 1 214 ? 22.818 80.795 18.435 1.00 44.92 214 THR B O 1
ATOM 3389 N N . LEU B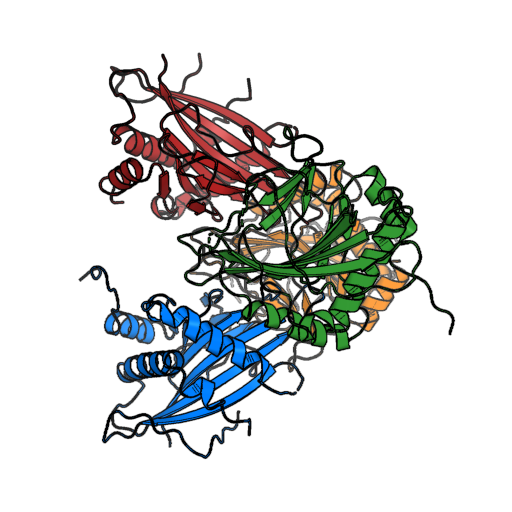 1 215 ? 20.928 80.291 19.562 1.00 48.03 215 LEU B N 1
ATOM 3390 C CA . LEU B 1 215 ? 20.216 79.712 18.430 1.00 49.59 215 LEU B CA 1
ATOM 3391 C C . LEU B 1 215 ? 18.799 80.262 18.470 1.00 46.97 215 LEU B C 1
ATOM 3392 O O . LEU B 1 215 ? 18.120 80.157 19.496 1.00 48.52 215 LEU B O 1
ATOM 3397 N N . VAL B 1 216 ? 18.354 80.843 17.359 1.00 49.97 216 VAL B N 1
ATOM 3398 C CA . VAL B 1 216 ? 17.040 81.465 17.245 1.00 47.15 216 VAL B CA 1
ATOM 3399 C C . VAL B 1 216 ? 16.146 80.546 16.427 1.00 45.84 216 VAL B C 1
ATOM 3400 O O . VAL B 1 216 ? 16.553 80.056 15.367 1.00 44.34 216 VAL B O 1
ATOM 3404 N N . PHE B 1 217 ? 14.938 80.304 16.923 1.00 44.94 217 PHE B N 1
ATOM 3405 C CA . PHE B 1 217 ? 13.997 79.406 16.274 1.00 46.28 217 PHE B CA 1
ATOM 3406 C C . PHE B 1 217 ? 12.794 80.161 15.731 1.00 43.72 217 PHE B C 1
ATOM 3407 O O . PHE B 1 217 ? 12.225 81.021 16.412 1.00 41.31 217 PHE B O 1
ATOM 3415 N N . GLY B 1 218 ? 12.414 79.822 14.501 1.00 47.08 218 GLY B N 1
ATOM 3416 C CA . GLY B 1 218 ? 11.098 80.106 13.982 1.00 41.12 218 GLY B CA 1
ATOM 3417 C C . GLY B 1 218 ? 10.329 78.800 13.850 1.00 42.97 218 GLY B C 1
ATOM 3418 O O . GLY B 1 218 ? 10.835 77.714 14.123 1.00 45.90 218 GLY B O 1
ATOM 3419 N N . GLN B 1 219 ? 9.081 78.926 13.417 1.00 46.28 219 GLN B N 1
ATOM 3420 C CA . GLN B 1 219 ? 8.199 77.775 13.270 1.00 44.17 219 GLN B CA 1
ATOM 3421 C C . GLN B 1 219 ? 8.173 77.228 11.850 1.00 43.91 219 GLN B C 1
ATOM 3422 O O . GLN B 1 219 ? 7.349 76.356 11.551 1.00 43.07 219 GLN B O 1
ATOM 3428 N N . LYS B 1 220 ? 9.052 77.719 10.975 1.00 42.71 220 LYS B N 1
ATOM 3429 C CA . LYS B 1 220 ? 9.146 77.178 9.628 1.00 45.44 220 LYS B CA 1
ATOM 3430 C C . LYS B 1 220 ? 9.741 75.776 9.618 1.00 47.60 220 LYS B C 1
ATOM 3431 O O . LYS B 1 220 ? 9.527 75.027 8.660 1.00 45.95 220 LYS B O 1
ATOM 3437 N N . VAL B 1 221 ? 10.461 75.394 10.671 1.00 43.57 221 VAL B N 1
ATOM 3438 C CA . VAL B 1 221 ? 11.046 74.067 10.790 1.00 40.90 221 VAL B CA 1
ATOM 3439 C C . VAL B 1 221 ? 10.759 73.542 12.187 1.00 38.37 221 VAL B C 1
ATOM 3440 O O . VAL B 1 221 ? 10.434 74.294 13.108 1.00 37.05 221 VAL B O 1
ATOM 3444 N N . PHE B 1 222 ? 10.892 72.232 12.334 1.00 34.98 222 PHE B N 1
ATOM 3445 C CA . PHE B 1 222 ? 10.855 71.609 13.644 1.00 38.76 222 PHE B CA 1
ATOM 3446 C C . PHE B 1 222 ? 12.252 71.667 14.248 1.00 42.66 222 PHE B C 1
ATOM 3447 O O . PHE B 1 222 ? 13.257 71.747 13.540 1.00 42.00 222 PHE B O 1
ATOM 3455 N N . HIS B 1 223 ? 12.308 71.629 15.573 1.00 39.31 223 HIS B N 1
ATOM 3456 C CA . HIS B 1 223 ? 13.581 71.544 16.263 1.00 43.62 223 HIS B CA 1
ATOM 3457 C C . HIS B 1 223 ? 13.429 70.579 17.427 1.00 42.88 223 HIS B C 1
ATOM 3458 O O . HIS B 1 223 ? 12.321 70.175 17.786 1.00 42.67 223 HIS B O 1
ATOM 3465 N N . ALA B 1 224 ? 14.561 70.211 18.017 1.00 37.82 224 ALA B N 1
ATOM 3466 C CA . ALA B 1 224 ? 14.558 69.320 19.166 1.00 41.81 224 ALA B CA 1
ATOM 3467 C C . ALA B 1 224 ? 15.838 69.537 19.955 1.00 41.35 224 ALA B C 1
ATOM 3468 O O . ALA B 1 224 ? 16.793 70.153 19.476 1.00 39.86 224 ALA B O 1
ATOM 3470 N N . VAL B 1 225 ? 15.842 69.025 21.182 1.00 37.85 225 VAL B N 1
ATOM 3471 C CA . VAL B 1 225 ? 17.040 68.974 22.008 1.00 39.38 225 VAL B CA 1
ATOM 3472 C C . VAL B 1 225 ? 17.277 67.521 22.402 1.00 39.72 225 VAL B C 1
ATOM 3473 O O . VAL B 1 225 ? 16.367 66.845 22.900 1.00 44.54 225 VAL B O 1
ATOM 3477 N N . THR B 1 226 ? 18.469 67.021 22.091 1.00 38.42 226 THR B N 1
ATOM 3478 C CA . THR B 1 226 ? 18.848 65.672 22.470 1.00 41.23 226 THR B CA 1
ATOM 3479 C C . THR B 1 226 ? 18.844 65.550 23.997 1.00 37.56 226 THR B C 1
ATOM 3480 O O . THR B 1 226 ? 19.120 66.527 24.702 1.00 34.19 226 THR B O 1
ATOM 3484 N N . PRO B 1 227 ? 18.506 64.376 24.540 1.00 39.90 227 PRO B N 1
ATOM 3485 C CA . PRO B 1 227 ? 18.531 64.209 25.999 1.00 41.50 227 PRO B CA 1
ATOM 3486 C C . PRO B 1 227 ? 19.907 64.493 26.586 1.00 45.94 227 PRO B C 1
ATOM 3487 O O . PRO B 1 227 ? 20.931 64.390 25.909 1.00 43.38 227 PRO B O 1
ATOM 3491 N N . LEU B 1 228 ? 19.914 64.862 27.864 1.00 44.92 228 LEU B N 1
ATOM 3492 C CA . LEU B 1 228 ? 21.138 65.137 28.607 1.00 42.57 228 LEU B CA 1
ATOM 3493 C C . LEU B 1 228 ? 21.462 63.952 29.507 1.00 41.59 228 LEU B C 1
ATOM 3494 O O . LEU B 1 228 ? 20.603 63.490 30.267 1.00 43.16 228 LEU B O 1
ATOM 3499 N N . GLY B 1 229 ? 22.705 63.469 29.430 1.00 40.93 229 GLY B N 1
ATOM 3500 C CA . GLY B 1 229 ? 23.137 62.333 30.213 1.00 40.50 229 GLY B CA 1
ATOM 3501 C C . GLY B 1 229 ? 24.481 62.596 30.889 1.00 41.98 229 GLY B C 1
ATOM 3502 O O . GLY B 1 229 ? 25.088 63.650 30.703 1.00 40.62 229 GLY B O 1
ATOM 3503 N N . THR B 1 230 ? 24.904 61.610 31.673 1.00 42.03 230 THR B N 1
ATOM 3504 C CA . THR B 1 230 ? 26.247 61.613 32.245 1.00 42.65 230 THR B CA 1
ATOM 3505 C C . THR B 1 230 ? 26.666 60.182 32.562 1.00 48.07 230 THR B C 1
ATOM 3506 O O . THR B 1 230 ? 25.843 59.366 32.983 1.00 51.73 230 THR B O 1
ATOM 3510 N N . GLU B 1 231 ? 27.921 59.862 32.265 1.00 51.22 231 GLU B N 1
ATOM 3511 C CA . GLU B 1 231 ? 28.588 58.670 32.802 1.00 54.65 231 GLU B CA 1
ATOM 3512 C C . GLU B 1 231 ? 29.578 59.010 33.915 1.00 51.60 231 GLU B C 1
ATOM 3513 O O . GLU B 1 231 ? 30.761 58.650 33.880 1.00 75.60 231 GLU B O 1
ATOM 3519 N N . CYS B 1 232 ? 29.115 59.804 34.873 1.00 48.11 232 CYS B N 1
ATOM 3520 C CA . CYS B 1 232 ? 29.915 60.183 36.024 1.00 51.38 232 CYS B CA 1
ATOM 3521 C C . CYS B 1 232 ? 29.069 59.987 37.273 1.00 53.24 232 CYS B C 1
ATOM 3522 O O . CYS B 1 232 ? 27.843 59.892 37.200 1.00 50.19 232 CYS B O 1
ATOM 3525 N N . SER B 1 233 ? 29.728 59.936 38.428 1.00 47.41 233 SER B N 1
ATOM 3526 C CA . SER B 1 233 ? 29.000 59.730 39.673 1.00 49.53 233 SER B CA 1
ATOM 3527 C C . SER B 1 233 ? 28.382 61.016 40.196 1.00 48.03 233 SER B C 1
ATOM 3528 O O . SER B 1 233 ? 27.637 60.974 41.181 1.00 51.54 233 SER B O 1
ATOM 3531 N N . THR B 1 234 ? 28.709 62.143 39.562 1.00 47.30 234 THR B N 1
ATOM 3532 C CA . THR B 1 234 ? 28.194 63.463 40.009 1.00 46.63 234 THR B CA 1
ATOM 3533 C C . THR B 1 234 ? 27.012 63.890 39.134 1.00 48.32 234 THR B C 1
ATOM 3534 O O . THR B 1 234 ? 26.777 63.240 38.106 1.00 47.77 234 THR B O 1
ATOM 3538 N N . GLU B 1 235 ? 26.309 64.950 39.539 1.00 43.44 235 GLU B N 1
ATOM 3539 C CA . GLU B 1 235 ? 25.140 65.458 38.774 1.00 43.73 235 GLU B CA 1
ATOM 3540 C C . GLU B 1 235 ? 25.620 66.398 37.664 1.00 48.41 235 GLU B C 1
ATOM 3541 O O . GLU B 1 235 ? 26.434 67.292 37.953 1.00 49.43 235 GLU B O 1
ATOM 3547 N N . ALA B 1 236 ? 25.128 66.184 36.442 1.00 41.13 236 ALA B N 1
ATOM 3548 C CA . ALA B 1 236 ? 25.480 67.036 35.285 1.00 39.03 236 ALA B CA 1
ATOM 3549 C C . ALA B 1 236 ? 24.356 68.053 35.076 1.00 38.42 236 ALA B C 1
ATOM 3550 O O . ALA B 1 236 ? 23.191 67.681 35.255 1.00 43.98 236 ALA B O 1
ATOM 3552 N N . PHE B 1 237 ? 24.696 69.287 34.709 1.00 37.21 237 PHE B N 1
ATOM 3553 C CA . PHE B 1 237 ? 23.647 70.317 34.505 1.00 37.32 237 PHE B CA 1
ATOM 3554 C C . PHE B 1 237 ? 23.860 71.041 33.174 1.00 42.20 237 PHE B C 1
ATOM 3555 O O . PHE B 1 237 ? 24.981 71.048 32.650 1.00 39.19 237 PHE B O 1
ATOM 3563 N N . ARG B 1 238 ? 22.778 71.622 32.654 1.00 43.05 238 ARG B N 1
ATOM 3564 C CA . ARG B 1 238 ? 22.793 72.429 31.409 1.00 38.06 238 ARG B CA 1
ATOM 3565 C C . ARG B 1 238 ? 21.883 73.632 31.652 1.00 36.79 238 ARG B C 1
ATOM 3566 O O . ARG B 1 238 ? 20.659 73.460 31.590 1.00 40.77 238 ARG B O 1
ATOM 3574 N N . ASP B 1 239 ? 22.473 74.788 31.957 1.00 33.06 239 ASP B N 1
ATOM 3575 C CA . ASP B 1 239 ? 21.682 76.011 32.245 1.00 33.70 239 ASP B CA 1
ATOM 3576 C C . ASP B 1 239 ? 21.414 76.764 30.941 1.00 38.71 239 ASP B C 1
ATOM 3577 O O . ASP B 1 239 ? 22.377 77.074 30.226 1.00 38.11 239 ASP B O 1
ATOM 3582 N N . ILE B 1 240 ? 20.142 77.039 30.654 1.00 32.75 240 ILE B N 1
ATOM 3583 C CA . ILE B 1 240 ? 19.783 77.775 29.409 1.00 37.15 240 ILE B CA 1
ATOM 3584 C C . ILE B 1 240 ? 18.783 78.879 29.753 1.00 37.63 240 ILE B C 1
ATOM 3585 O O . ILE B 1 240 ? 18.099 78.768 30.779 1.00 36.39 240 ILE B O 1
ATOM 3590 N N . LEU B 1 241 ? 18.753 79.917 28.921 1.00 34.72 241 LEU B N 1
ATOM 3591 C CA . LEU B 1 241 ? 17.794 81.008 29.030 1.00 37.18 241 LEU B CA 1
ATOM 3592 C C . LEU B 1 241 ? 17.001 81.098 27.735 1.00 38.80 241 LEU B C 1
ATOM 3593 O O . LEU B 1 241 ? 17.588 81.185 26.650 1.00 38.17 241 LEU B O 1
ATOM 3598 N N . LEU B 1 242 ? 15.676 81.069 27.849 1.00 38.43 242 LEU B N 1
ATOM 3599 C CA . LEU B 1 242 ? 14.791 81.233 26.706 1.00 40.42 242 LEU B CA 1
ATOM 3600 C C . LEU B 1 242 ? 14.178 82.623 26.734 1.00 39.12 242 LEU B C 1
ATOM 3601 O O . LEU B 1 242 ? 13.682 83.069 27.774 1.00 35.34 242 LEU B O 1
ATOM 3606 N N . VAL B 1 243 ? 14.217 83.302 25.592 1.00 37.44 243 VAL B N 1
ATOM 3607 C CA . VAL B 1 243 ? 13.566 84.591 25.403 1.00 40.24 243 VAL B CA 1
ATOM 3608 C C . VAL B 1 243 ? 12.591 84.419 24.247 1.00 45.51 243 VAL B C 1
ATOM 3609 O O . VAL B 1 243 ? 13.009 84.264 23.093 1.00 42.94 243 VAL B O 1
ATOM 3613 N N . THR B 1 244 ? 11.298 84.379 24.574 1.00 42.35 244 THR B N 1
ATOM 3614 C CA . THR B 1 244 ? 10.244 84.150 23.552 1.00 47.75 244 THR B CA 1
ATOM 3615 C C . THR B 1 244 ? 9.480 85.443 23.269 1.00 47.41 244 THR B C 1
ATOM 3616 O O . THR B 1 244 ? 9.373 86.282 24.176 1.00 47.53 244 THR B O 1
ATOM 3620 N N . PHE B 1 245 ? 8.965 85.567 22.045 1.00 48.27 245 PHE B N 1
ATOM 3621 C CA . PHE B 1 245 ? 8.190 86.759 21.624 1.00 50.29 245 PHE B CA 1
ATOM 3622 C C . PHE B 1 245 ? 6.823 86.308 21.103 1.00 52.22 245 PHE B C 1
ATOM 3623 O O . PHE B 1 245 ? 6.768 85.537 20.130 1.00 51.49 245 PHE B O 1
ATOM 3631 N N . SER B 1 246 ? 5.757 86.762 21.763 1.00 51.35 246 SER B N 1
ATOM 3632 C CA . SER B 1 246 ? 4.372 86.418 21.358 1.00 47.82 246 SER B CA 1
ATOM 3633 C C . SER B 1 246 ? 3.473 87.639 21.574 1.00 54.77 246 SER B C 1
ATOM 3634 O O . SER B 1 246 ? 3.895 88.556 22.297 1.00 52.46 246 SER B O 1
ATOM 3637 N N . TYR B 1 247 ? 2.288 87.641 20.961 1.00 63.39 247 TYR B N 1
ATOM 3638 C CA . TYR B 1 247 ? 1.343 88.783 21.072 1.00 58.85 247 TYR B CA 1
ATOM 3639 C C . TYR B 1 247 ? 0.473 88.621 22.322 1.00 60.45 247 TYR B C 1
ATOM 3640 O O . TYR B 1 247 ? 0.184 87.478 22.714 1.00 61.80 247 TYR B O 1
ATOM 3649 N N . LYS B 1 248 ? 0.079 89.749 22.921 1.00 64.43 248 LYS B N 1
ATOM 3650 C CA . LYS B 1 248 ? -0.765 89.764 24.145 1.00 65.33 248 LYS B CA 1
ATOM 3651 C C . LYS B 1 248 ? -2.239 89.630 23.749 1.00 75.26 248 LYS B C 1
ATOM 3652 O O . LYS B 1 248 ? -2.697 90.423 22.909 1.00 77.79 248 LYS B O 1
ATOM 3658 N N . GLU B 1 249 ? -2.941 88.660 24.342 1.00 77.86 249 GLU B N 1
ATOM 3659 C CA . GLU B 1 249 ? -4.381 88.413 24.054 1.00 86.37 249 GLU B CA 1
ATOM 3660 C C . GLU B 1 249 ? -4.598 88.349 22.537 1.00 91.87 249 GLU B C 1
ATOM 3661 O O . GLU B 1 249 ? -4.355 87.265 21.972 1.00 94.55 249 GLU B O 1
ATOM 3667 N N . GLU C 1 10 ? 34.484 86.447 -13.569 1.00 79.87 10 GLU C N 1
ATOM 3668 C CA . GLU C 1 10 ? 33.702 87.279 -12.665 1.00 78.50 10 GLU C CA 1
ATOM 3669 C C . GLU C 1 10 ? 34.614 88.069 -11.726 1.00 80.71 10 GLU C C 1
ATOM 3670 O O . GLU C 1 10 ? 35.827 87.869 -11.713 1.00 78.33 10 GLU C O 1
ATOM 3676 N N . PHE C 1 11 ? 34.026 88.978 -10.952 1.00 81.50 11 PHE C N 1
ATOM 3677 C CA . PHE C 1 11 ? 34.765 89.828 -10.023 1.00 73.61 11 PHE C CA 1
ATOM 3678 C C . PHE C 1 11 ? 34.578 89.279 -8.618 1.00 75.59 11 PHE C C 1
ATOM 3679 O O . PHE C 1 11 ? 33.473 89.327 -8.069 1.00 77.01 11 PHE C O 1
ATOM 3687 N N . MET C 1 12 ? 35.649 88.760 -8.033 1.00 83.39 12 MET C N 1
ATOM 3688 C CA . MET C 1 12 ? 35.544 88.154 -6.720 1.00 85.82 12 MET C CA 1
ATOM 3689 C C . MET C 1 12 ? 36.424 88.866 -5.710 1.00 81.37 12 MET C C 1
ATOM 3690 O O . MET C 1 12 ? 37.371 89.577 -6.060 1.00 78.32 12 MET C O 1
ATOM 3695 N N . LYS C 1 13 ? 36.085 88.680 -4.436 1.00 84.38 13 LYS C N 1
ATOM 3696 C CA . LYS C 1 13 ? 36.840 89.334 -3.341 1.00 89.37 13 LYS C CA 1
ATOM 3697 C C . LYS C 1 13 ? 37.839 88.340 -2.741 1.00 86.48 13 LYS C C 1
ATOM 3698 O O . LYS C 1 13 ? 37.557 87.130 -2.748 1.00 87.58 13 LYS C O 1
ATOM 3704 N N . MET C 1 14 ? 38.980 88.857 -2.289 1.00 89.42 14 MET C N 1
ATOM 3705 C CA . MET C 1 14 ? 40.017 88.094 -1.622 1.00 92.93 14 MET C CA 1
ATOM 3706 C C . MET C 1 14 ? 39.656 88.092 -0.145 1.00 94.82 14 MET C C 1
ATOM 3707 O O . MET C 1 14 ? 39.504 89.161 0.456 1.00 94.70 14 MET C O 1
ATOM 3712 N N . SER C 1 15 ? 39.480 86.907 0.430 1.00 99.73 15 SER C N 1
ATOM 3713 C CA . SER C 1 15 ? 39.040 86.859 1.818 1.00 102.72 15 SER C CA 1
ATOM 3714 C C . SER C 1 15 ? 40.171 86.513 2.768 1.00 99.32 15 SER C C 1
ATOM 3715 O O . SER C 1 15 ? 41.341 86.800 2.488 1.00 94.15 15 SER C O 1
ATOM 3718 N N . GLY C 1 16 ? 39.866 85.905 3.917 1.00 102.95 16 GLY C N 1
ATOM 3719 C CA . GLY C 1 16 ? 40.876 85.515 4.918 1.00 101.40 16 GLY C CA 1
ATOM 3720 C C . GLY C 1 16 ? 41.779 86.671 5.306 1.00 98.70 16 GLY C C 1
ATOM 3721 O O . GLY C 1 16 ? 41.273 87.793 5.501 1.00 99.49 16 GLY C O 1
ATOM 3722 N N . PHE C 1 17 ? 43.075 86.389 5.458 1.00 96.65 17 PHE C N 1
ATOM 3723 C CA . PHE C 1 17 ? 44.070 87.425 5.833 1.00 95.11 17 PHE C CA 1
ATOM 3724 C C . PHE C 1 17 ? 45.206 87.392 4.809 1.00 85.82 17 PHE C C 1
ATOM 3725 O O . PHE C 1 17 ? 45.440 86.327 4.210 1.00 82.66 17 PHE C O 1
ATOM 3733 N N . SER C 1 18 ? 45.870 88.531 4.604 1.00 79.90 18 SER C N 1
ATOM 3734 C CA . SER C 1 18 ? 46.990 88.600 3.632 1.00 79.48 18 SER C CA 1
ATOM 3735 C C . SER C 1 18 ? 48.160 87.758 4.145 1.00 76.87 18 SER C C 1
ATOM 3736 O O . SER C 1 18 ? 48.365 87.716 5.370 1.00 75.75 18 SER C O 1
ATOM 3739 N N . ILE C 1 19 ? 48.903 87.127 3.234 1.00 72.05 19 ILE C N 1
ATOM 3740 C CA . ILE C 1 19 ? 50.072 86.288 3.627 1.00 70.29 19 ILE C CA 1
ATOM 3741 C C . ILE C 1 19 ? 51.184 87.214 4.131 1.00 71.19 19 ILE C C 1
ATOM 3742 O O . ILE C 1 19 ? 51.924 86.801 5.035 1.00 68.98 19 ILE C O 1
ATOM 3747 N N . GLU C 1 20 ? 51.282 88.421 3.569 1.00 74.36 20 GLU C N 1
ATOM 3748 C CA . GLU C 1 20 ? 52.304 89.405 4.012 1.00 72.94 20 GLU C CA 1
ATOM 3749 C C . GLU C 1 20 ? 51.910 89.920 5.401 1.00 71.59 20 GLU C C 1
ATOM 3750 O O . GLU C 1 20 ? 52.814 90.223 6.197 1.00 70.90 20 GLU C O 1
ATOM 3756 N N . GLU C 1 21 ? 50.605 90.015 5.668 1.00 72.95 21 GLU C N 1
ATOM 3757 C CA . GLU C 1 21 ? 50.107 90.468 6.993 1.00 72.40 21 GLU C CA 1
ATOM 3758 C C . GLU C 1 21 ? 50.365 89.351 8.007 1.00 64.46 21 GLU C C 1
ATOM 3759 O O . GLU C 1 21 ? 50.818 89.654 9.121 1.00 63.65 21 GLU C O 1
ATOM 3765 N N . LYS C 1 22 ? 50.084 88.107 7.611 1.00 65.20 22 LYS C N 1
ATOM 3766 C CA . LYS C 1 22 ? 50.298 86.925 8.485 1.00 62.72 22 LYS C CA 1
ATOM 3767 C C . LYS C 1 22 ? 51.792 86.797 8.792 1.00 59.63 22 LYS C C 1
ATOM 3768 O O . LYS C 1 22 ? 52.132 86.479 9.940 1.00 51.58 22 LYS C O 1
ATOM 3774 N N . VAL C 1 23 ? 52.643 87.047 7.792 1.00 61.03 23 VAL C N 1
ATOM 3775 C CA . VAL C 1 23 ? 54.123 86.950 7.962 1.00 56.63 23 VAL C CA 1
ATOM 3776 C C . VAL C 1 23 ? 54.582 88.013 8.967 1.00 58.30 23 VAL C C 1
ATOM 3777 O O . VAL C 1 23 ? 55.494 87.718 9.755 1.00 54.72 23 VAL C O 1
ATOM 3781 N N . HIS C 1 24 ? 53.970 89.199 8.929 1.00 60.61 24 HIS C N 1
ATOM 3782 C CA . HIS C 1 24 ? 54.334 90.290 9.871 1.00 63.01 24 HIS C CA 1
ATOM 3783 C C . HIS C 1 24 ? 54.000 89.860 11.303 1.00 59.63 24 HIS C C 1
ATOM 3784 O O . HIS C 1 24 ? 54.831 90.101 12.192 1.00 61.00 24 HIS C O 1
ATOM 3791 N N . GLU C 1 25 ? 52.831 89.246 11.510 1.00 56.63 25 GLU C N 1
ATOM 3792 C CA . GLU C 1 25 ? 52.463 88.801 12.852 1.00 58.06 25 GLU C CA 1
ATOM 3793 C C . GLU C 1 25 ? 53.408 87.717 13.351 1.00 54.01 25 GLU C C 1
ATOM 3794 O O . GLU C 1 25 ? 53.840 87.743 14.510 1.00 52.92 25 GLU C O 1
ATOM 3800 N N . PHE C 1 26 ? 53.731 86.750 12.492 1.00 53.25 26 PHE C N 1
ATOM 3801 C CA . PHE C 1 26 ? 54.659 85.691 12.873 1.00 52.87 26 PHE C CA 1
ATOM 3802 C C . PHE C 1 26 ? 56.015 86.263 13.268 1.00 52.34 26 PHE C C 1
ATOM 3803 O O . PHE C 1 26 ? 56.624 85.819 14.248 1.00 52.86 26 PHE C O 1
ATOM 3811 N N . GLU C 1 27 ? 56.500 87.254 12.518 1.00 56.76 27 GLU C N 1
ATOM 3812 C CA . GLU C 1 27 ? 57.815 87.824 12.793 1.00 52.99 27 GLU C CA 1
ATOM 3813 C C . GLU C 1 27 ? 57.857 88.592 14.110 1.00 54.56 27 GLU C C 1
ATOM 3814 O O . GLU C 1 27 ? 58.874 88.563 14.813 1.00 59.26 27 GLU C O 1
ATOM 3820 N N . SER C 1 28 ? 56.776 89.289 14.466 1.00 58.66 28 SER C N 1
ATOM 3821 C CA . SER C 1 28 ? 56.777 90.034 15.722 1.00 57.52 28 SER C CA 1
ATOM 3822 C C . SER C 1 28 ? 56.493 89.125 16.914 1.00 56.31 28 SER C C 1
ATOM 3823 O O . SER C 1 28 ? 57.006 89.362 18.015 1.00 60.38 28 SER C O 1
ATOM 3826 N N . LYS C 1 29 ? 55.681 88.084 16.714 1.00 55.78 29 LYS C N 1
ATOM 3827 C CA . LYS C 1 29 ? 55.296 87.197 17.804 1.00 52.78 29 LYS C CA 1
ATOM 3828 C C . LYS C 1 29 ? 56.190 85.970 17.935 1.00 50.09 29 LYS C C 1
ATOM 3829 O O . LYS C 1 29 ? 56.354 85.456 19.047 1.00 51.19 29 LYS C O 1
ATOM 3835 N N . GLY C 1 30 ? 56.767 85.479 16.839 1.00 48.21 30 GLY C N 1
ATOM 3836 C CA . GLY C 1 30 ? 57.575 84.278 16.890 1.00 41.82 30 GLY C CA 1
ATOM 3837 C C . GLY C 1 30 ? 56.808 83.002 16.637 1.00 43.48 30 GLY C C 1
ATOM 3838 O O . GLY C 1 30 ? 57.419 81.927 16.577 1.00 41.09 30 GLY C O 1
ATOM 3839 N N . PHE C 1 31 ? 55.487 83.119 16.522 1.00 39.09 31 PHE C N 1
ATOM 3840 C CA . PHE C 1 31 ? 54.613 81.947 16.270 1.00 40.82 31 PHE C CA 1
ATOM 3841 C C . PHE C 1 31 ? 53.347 82.437 15.567 1.00 43.22 31 PHE C C 1
ATOM 3842 O O . PHE C 1 31 ? 53.070 83.645 15.605 1.00 44.43 31 PHE C O 1
ATOM 3850 N N . LEU C 1 32 ? 52.604 81.521 14.951 1.00 40.06 32 LEU C N 1
ATOM 3851 C CA . LEU C 1 32 ? 51.379 81.927 14.223 1.00 44.99 32 LEU C CA 1
ATOM 3852 C C . LEU C 1 32 ? 50.465 80.715 14.044 1.00 47.64 32 LEU C C 1
ATOM 3853 O O . LEU C 1 32 ? 50.930 79.705 13.499 1.00 44.80 32 LEU C O 1
ATOM 3858 N N . GLU C 1 33 ? 49.221 80.821 14.513 1.00 48.50 33 GLU C N 1
ATOM 3859 C CA . GLU C 1 33 ? 48.236 79.726 14.330 1.00 48.94 33 GLU C CA 1
ATOM 3860 C C . GLU C 1 33 ? 47.530 79.968 12.995 1.00 45.73 33 GLU C C 1
ATOM 3861 O O . GLU C 1 33 ? 47.162 81.121 12.727 1.00 38.22 33 GLU C O 1
ATOM 3867 N N . ILE C 1 34 ? 47.383 78.923 12.184 1.00 44.10 34 ILE C N 1
ATOM 3868 C CA . ILE C 1 34 ? 46.713 79.066 10.860 1.00 43.17 34 ILE C CA 1
ATOM 3869 C C . ILE C 1 34 ? 45.535 78.093 10.809 1.00 44.05 34 ILE C C 1
ATOM 3870 O O . ILE C 1 34 ? 45.710 76.938 11.228 1.00 41.60 34 ILE C O 1
ATOM 3875 N N . SER C 1 35 ? 44.387 78.558 10.308 1.00 51.70 35 SER C N 1
ATOM 3876 C CA . SER C 1 35 ? 43.175 77.707 10.193 1.00 53.13 35 SER C CA 1
ATOM 3877 C C . SER C 1 35 ? 43.327 76.769 8.994 1.00 48.98 35 SER C C 1
ATOM 3878 O O . SER C 1 35 ? 44.129 77.081 8.101 1.00 51.73 35 SER C O 1
ATOM 3881 N N . ASN C 1 36 ? 42.544 75.687 8.959 1.00 48.10 36 ASN C N 1
ATOM 3882 C CA . ASN C 1 36 ? 42.627 74.683 7.864 1.00 52.39 36 ASN C CA 1
ATOM 3883 C C . ASN C 1 36 ? 41.846 75.133 6.623 1.00 57.08 36 ASN C C 1
ATOM 3884 O O . ASN C 1 36 ? 41.955 74.448 5.597 1.00 52.91 36 ASN C O 1
ATOM 3889 N N . GLU C 1 37 ? 41.105 76.239 6.734 1.00 60.82 37 GLU C N 1
ATOM 3890 C CA . GLU C 1 37 ? 40.268 76.753 5.617 1.00 65.80 37 GLU C CA 1
ATOM 3891 C C . GLU C 1 37 ? 41.113 76.939 4.353 1.00 64.82 37 GLU C C 1
ATOM 3892 O O . GLU C 1 37 ? 40.608 76.629 3.267 1.00 67.76 37 GLU C O 1
ATOM 3898 N N . ILE C 1 38 ? 42.340 77.443 4.495 1.00 61.59 38 ILE C N 1
ATOM 3899 C CA . ILE C 1 38 ? 43.217 77.703 3.314 1.00 61.33 38 ILE C CA 1
ATOM 3900 C C . ILE C 1 38 ? 43.567 76.386 2.617 1.00 61.52 38 ILE C C 1
ATOM 3901 O O . ILE C 1 38 ? 43.902 76.433 1.423 1.00 67.46 38 ILE C O 1
ATOM 3906 N N . PHE C 1 39 ? 43.497 75.263 3.336 1.00 59.42 39 PHE C N 1
ATOM 3907 C CA . PHE C 1 39 ? 43.844 73.949 2.735 1.00 58.33 39 PHE C CA 1
ATOM 3908 C C . PHE C 1 39 ? 42.569 73.166 2.401 1.00 57.99 39 PHE C C 1
ATOM 3909 O O . PHE C 1 39 ? 42.677 72.023 1.930 1.00 57.77 39 PHE C O 1
ATOM 3917 N N . LEU C 1 40 ? 41.401 73.774 2.620 1.00 60.14 40 LEU C N 1
ATOM 3918 C CA . LEU C 1 40 ? 40.115 73.084 2.338 1.00 68.18 40 LEU C CA 1
ATOM 3919 C C . LEU C 1 40 ? 39.208 73.989 1.496 1.00 72.81 40 LEU C C 1
ATOM 3920 O O . LEU C 1 40 ? 38.071 74.252 1.926 1.00 71.35 40 LEU C O 1
ATOM 3925 N N . GLN C 1 41 ? 39.700 74.439 0.339 1.00 76.55 41 GLN C N 1
ATOM 3926 C CA . GLN C 1 41 ? 38.900 75.316 -0.555 1.00 82.87 41 GLN C CA 1
ATOM 3927 C C . GLN C 1 41 ? 38.338 74.479 -1.709 1.00 83.09 41 GLN C C 1
ATOM 3928 O O . GLN C 1 41 ? 37.486 74.997 -2.449 1.00 90.39 41 GLN C O 1
ATOM 3934 N N . GLU C 1 42 ? 38.809 73.237 -1.848 1.00 79.97 42 GLU C N 1
ATOM 3935 C CA . GLU C 1 42 ? 38.328 72.320 -2.915 1.00 81.90 42 GLU C CA 1
ATOM 3936 C C . GLU C 1 42 ? 37.635 71.129 -2.250 1.00 81.82 42 GLU C C 1
ATOM 3937 O O . GLU C 1 42 ? 38.093 70.716 -1.174 1.00 74.26 42 GLU C O 1
ATOM 3943 N N . GLU C 1 43 ? 36.587 70.588 -2.879 1.00 83.08 43 GLU C N 1
ATOM 3944 C CA . GLU C 1 43 ? 35.847 69.437 -2.293 1.00 81.79 43 GLU C CA 1
ATOM 3945 C C . GLU C 1 43 ? 36.695 68.165 -2.398 1.00 76.58 43 GLU C C 1
ATOM 3946 O O . GLU C 1 43 ? 36.513 67.268 -1.555 1.00 75.81 43 GLU C O 1
ATOM 3952 N N . GLU C 1 44 ? 37.576 68.097 -3.399 1.00 72.78 44 GLU C N 1
ATOM 3953 C CA . GLU C 1 44 ? 38.456 66.916 -3.600 1.00 72.06 44 GLU C CA 1
ATOM 3954 C C . GLU C 1 44 ? 39.491 66.858 -2.469 1.00 64.08 44 GLU C C 1
ATOM 3955 O O . GLU C 1 44 ? 40.015 65.763 -2.203 1.00 56.37 44 GLU C O 1
ATOM 3961 N N . ASN C 1 45 ? 39.767 68.001 -1.835 1.00 64.89 45 ASN C N 1
ATOM 3962 C CA . ASN C 1 45 ? 40.754 68.077 -0.724 1.00 63.75 45 ASN C CA 1
ATOM 3963 C C . ASN C 1 45 ? 40.354 67.100 0.389 1.00 59.49 45 ASN C C 1
ATOM 3964 O O . ASN C 1 45 ? 41.256 66.486 0.980 1.00 56.26 45 ASN C O 1
ATOM 3969 N N . HIS C 1 46 ? 39.050 66.953 0.650 1.00 57.50 46 HIS C N 1
ATOM 3970 C CA . HIS C 1 46 ? 38.543 66.001 1.675 1.00 55.40 46 HIS C CA 1
ATOM 3971 C C . HIS C 1 46 ? 38.975 64.576 1.314 1.00 53.55 46 HIS C C 1
ATOM 3972 O O . HIS C 1 46 ? 39.335 63.820 2.232 1.00 54.77 46 HIS C O 1
ATOM 3979 N N . SER C 1 47 ? 38.914 64.224 0.027 1.00 50.90 47 SER C N 1
ATOM 3980 C CA . SER C 1 47 ? 39.334 62.882 -0.444 1.00 49.69 47 SER C CA 1
ATOM 3981 C C . SER C 1 47 ? 40.855 62.745 -0.328 1.00 44.12 47 SER C C 1
ATOM 3982 O O . SER C 1 47 ? 41.313 61.658 0.048 1.00 47.11 47 SER C O 1
ATOM 3985 N N . LEU C 1 48 ? 41.601 63.810 -0.644 1.00 50.66 48 LEU C N 1
ATOM 3986 C CA . LEU C 1 48 ? 43.045 63.755 -0.578 1.00 45.44 48 LEU C CA 1
ATOM 3987 C C . LEU C 1 48 ? 43.503 63.659 0.870 1.00 43.96 48 LEU C C 1
ATOM 3988 O O . LEU C 1 48 ? 44.457 62.937 1.180 1.00 49.29 48 LEU C O 1
ATOM 3993 N N . LEU C 1 49 ? 42.793 64.336 1.776 1.00 46.11 49 LEU C N 1
ATOM 3994 C CA . LEU C 1 49 ? 43.086 64.224 3.201 1.00 44.54 49 LEU C CA 1
ATOM 3995 C C . LEU C 1 49 ? 42.949 62.786 3.697 1.00 46.27 49 LEU C C 1
ATOM 3996 O O . LEU C 1 49 ? 43.809 62.296 4.437 1.00 44.96 49 LEU C O 1
ATOM 4001 N N . THR C 1 50 ? 41.881 62.090 3.292 1.00 43.66 50 THR C N 1
ATOM 4002 C CA . THR C 1 50 ? 41.683 60.712 3.739 1.00 43.05 50 THR C CA 1
ATOM 4003 C C . THR C 1 50 ? 42.835 59.813 3.303 1.00 44.37 50 THR C C 1
ATOM 4004 O O . THR C 1 50 ? 43.293 58.963 4.075 1.00 41.40 50 THR C O 1
ATOM 4008 N N . GLN C 1 51 ? 43.321 59.987 2.069 1.00 42.39 51 GLN C N 1
ATOM 4009 C CA . GLN C 1 51 ? 44.443 59.176 1.604 1.00 43.78 51 GLN C CA 1
ATOM 4010 C C . GLN C 1 51 ? 45.710 59.494 2.385 1.00 40.60 51 GLN C C 1
ATOM 4011 O O . GLN C 1 51 ? 46.467 58.586 2.750 1.00 40.70 51 GLN C O 1
ATOM 4017 N N . ALA C 1 52 ? 45.966 60.782 2.630 1.00 39.22 52 ALA C N 1
ATOM 4018 C CA . ALA C 1 52 ? 47.123 61.171 3.429 1.00 39.37 52 ALA C CA 1
ATOM 4019 C C . ALA C 1 52 ? 47.014 60.636 4.850 1.00 41.79 52 ALA C C 1
ATOM 4020 O O . ALA C 1 52 ? 48.006 60.176 5.426 1.00 41.36 52 ALA C O 1
ATOM 4022 N N . GLN C 1 53 ? 45.812 60.682 5.429 1.00 45.74 53 GLN C N 1
ATOM 4023 C CA . GLN C 1 53 ? 45.639 60.213 6.800 1.00 41.72 53 GLN C CA 1
ATOM 4024 C C . GLN C 1 53 ? 45.877 58.715 6.896 1.00 42.11 53 GLN C C 1
ATOM 4025 O O . GLN C 1 53 ? 46.451 58.231 7.878 1.00 44.35 53 GLN C O 1
ATOM 4031 N N . LEU C 1 54 ? 45.454 57.967 5.876 1.00 40.27 54 LEU C N 1
ATOM 4032 C CA . LEU C 1 54 ? 45.589 56.519 5.911 1.00 41.02 54 LEU C CA 1
ATOM 4033 C C . LEU C 1 54 ? 47.037 56.077 5.764 1.00 42.10 54 LEU C C 1
ATOM 4034 O O . LEU C 1 54 ? 47.372 54.953 6.154 1.00 42.16 54 LEU C O 1
ATOM 4039 N N . ASP C 1 55 ? 47.899 56.930 5.202 1.00 41.07 55 ASP C N 1
ATOM 4040 C CA . ASP C 1 55 ? 49.306 56.580 5.061 1.00 42.07 55 ASP C CA 1
ATOM 4041 C C . ASP C 1 55 ? 50.022 56.478 6.401 1.00 42.08 55 ASP C C 1
ATOM 4042 O O . ASP C 1 55 ? 51.055 55.805 6.484 1.00 43.60 55 ASP C O 1
ATOM 4047 N N . TYR C 1 56 ? 49.504 57.122 7.448 1.00 38.85 56 TYR C N 1
ATOM 4048 C CA . TYR C 1 56 ? 50.160 57.052 8.747 1.00 41.96 56 TYR C CA 1
ATOM 4049 C C . TYR C 1 56 ? 50.065 55.669 9.375 1.00 43.12 56 TYR C C 1
ATOM 4050 O O . TYR C 1 56 ? 50.786 55.394 10.340 1.00 47.33 56 TYR C O 1
ATOM 4059 N N . TYR C 1 57 ? 49.201 54.799 8.855 1.00 44.64 57 TYR C N 1
ATOM 4060 C CA . TYR C 1 57 ? 49.139 53.412 9.293 1.00 44.78 57 TYR C CA 1
ATOM 4061 C C . TYR C 1 57 ? 50.220 52.539 8.664 1.00 45.90 57 TYR C C 1
ATOM 4062 O O . TYR C 1 57 ? 50.265 51.339 8.956 1.00 49.17 57 TYR C O 1
ATOM 4071 N N . ASN C 1 58 ? 51.073 53.097 7.799 1.00 45.32 58 ASN C N 1
ATOM 4072 C CA . ASN C 1 58 ? 52.163 52.353 7.178 1.00 51.30 58 ASN C CA 1
ATOM 4073 C C . ASN C 1 58 ? 53.530 52.653 7.787 1.00 52.13 58 ASN C C 1
ATOM 4074 O O . ASN C 1 58 ? 54.505 51.979 7.439 1.00 54.39 58 ASN C O 1
ATOM 4079 N N . LEU C 1 59 ? 53.624 53.647 8.669 1.00 49.15 59 LEU C N 1
ATOM 4080 C CA . LEU C 1 59 ? 54.884 53.989 9.320 1.00 53.29 59 LEU C CA 1
ATOM 4081 C C . LEU C 1 59 ? 55.360 52.862 10.232 1.00 55.38 59 LEU C C 1
ATOM 4082 O O . LEU C 1 59 ? 54.566 52.218 10.919 1.00 59.82 59 LEU C O 1
ATOM 4087 N N . GLU C 1 60 ? 56.668 52.624 10.232 1.00 70.29 60 GLU C N 1
ATOM 4088 C CA . GLU C 1 60 ? 57.275 51.563 11.026 1.00 74.07 60 GLU C CA 1
ATOM 4089 C C . GLU C 1 60 ? 57.663 52.059 12.415 1.00 73.47 60 GLU C C 1
ATOM 4090 O O . GLU C 1 60 ? 57.952 53.240 12.618 1.00 70.79 60 GLU C O 1
ATOM 4096 N N . ASP C 1 61 ? 57.692 51.132 13.369 1.00 78.18 61 ASP C N 1
ATOM 4097 C CA . ASP C 1 61 ? 57.970 51.487 14.754 1.00 83.42 61 ASP C CA 1
ATOM 4098 C C . ASP C 1 61 ? 59.454 51.790 14.943 1.00 86.74 61 ASP C C 1
ATOM 4099 O O . ASP C 1 61 ? 60.326 51.186 14.313 1.00 83.37 61 ASP C O 1
ATOM 4104 N N . ASP C 1 62 ? 59.729 52.729 15.843 1.00 90.00 62 ASP C N 1
ATOM 4105 C CA . ASP C 1 62 ? 61.058 53.268 16.085 1.00 96.12 62 ASP C CA 1
ATOM 4106 C C . ASP C 1 62 ? 61.900 52.293 16.908 1.00 100.18 62 ASP C C 1
ATOM 4107 O O . ASP C 1 62 ? 61.390 51.356 17.528 1.00 100.13 62 ASP C O 1
ATOM 4112 N N . ALA C 1 63 ? 63.212 52.527 16.901 1.00 103.14 63 ALA C N 1
ATOM 4113 C CA . ALA C 1 63 ? 64.176 51.601 17.493 1.00 106.16 63 ALA C CA 1
ATOM 4114 C C . ALA C 1 63 ? 65.336 52.363 18.124 1.00 102.32 63 ALA C C 1
ATOM 4115 O O . ALA C 1 63 ? 65.126 53.314 18.876 1.00 98.39 63 ALA C O 1
ATOM 4117 N N . CYS C 1 67 ? 59.234 56.467 21.458 1.00 72.55 67 CYS C N 1
ATOM 4118 C CA . CYS C 1 67 ? 57.845 56.636 21.964 1.00 66.06 67 CYS C CA 1
ATOM 4119 C C . CYS C 1 67 ? 56.902 56.917 20.782 1.00 59.06 67 CYS C C 1
ATOM 4120 O O . CYS C 1 67 ? 55.732 57.256 21.031 1.00 52.37 67 CYS C O 1
ATOM 4123 N N . ARG C 1 68 ? 57.384 56.752 19.542 1.00 57.16 68 ARG C N 1
ATOM 4124 C CA . ARG C 1 68 ? 56.547 57.043 18.346 1.00 57.52 68 ARG C CA 1
ATOM 4125 C C . ARG C 1 68 ? 57.179 56.470 17.071 1.00 57.84 68 ARG C C 1
ATOM 4126 O O . ARG C 1 68 ? 58.256 55.865 17.160 1.00 62.99 68 ARG C O 1
ATOM 4134 N N . ALA C 1 69 ? 56.515 56.679 15.929 1.00 52.03 69 ALA C N 1
ATOM 4135 C CA . ALA C 1 69 ? 56.983 56.212 14.602 1.00 51.74 69 ALA C CA 1
ATOM 4136 C C . ALA C 1 69 ? 57.097 57.423 13.671 1.00 49.08 69 ALA C C 1
ATOM 4137 O O . ALA C 1 69 ? 56.301 58.358 13.840 1.00 48.65 69 ALA C O 1
ATOM 4139 N N . ARG C 1 70 ? 58.036 57.403 12.720 1.00 46.51 70 ARG C N 1
ATOM 4140 C CA . ARG C 1 70 ? 58.205 58.584 11.833 1.00 41.65 70 ARG C CA 1
ATOM 4141 C C . ARG C 1 70 ? 58.927 58.227 10.528 1.00 46.87 70 ARG C C 1
ATOM 4142 O O . ARG C 1 70 ? 59.561 57.163 10.460 1.00 47.99 70 ARG C O 1
ATOM 4150 N N . SER C 1 71 ? 58.811 59.125 9.545 1.00 42.51 71 SER C N 1
ATOM 4151 C CA . SER C 1 71 ? 59.436 59.046 8.235 1.00 42.15 71 SER C CA 1
ATOM 4152 C C . SER C 1 71 ? 59.914 60.442 7.875 1.00 38.44 71 SER C C 1
ATOM 4153 O O . SER C 1 71 ? 59.340 61.439 8.322 1.00 35.06 71 SER C O 1
ATOM 4156 N N . TYR C 1 72 ? 60.977 60.514 7.080 1.00 38.58 72 TYR C N 1
ATOM 4157 C CA . TYR C 1 72 ? 61.581 61.798 6.766 1.00 36.99 72 TYR C CA 1
ATOM 4158 C C . TYR C 1 72 ? 62.004 61.834 5.306 1.00 39.30 72 TYR C C 1
ATOM 4159 O O . TYR C 1 72 ? 62.556 60.862 4.784 1.00 38.55 72 TYR C O 1
ATOM 4168 N N . SER C 1 73 ? 61.738 62.967 4.661 1.00 33.65 73 SER C N 1
ATOM 4169 C CA . SER C 1 73 ? 62.238 63.255 3.326 1.00 38.73 73 SER C CA 1
ATOM 4170 C C . SER C 1 73 ? 62.412 64.761 3.224 1.00 38.86 73 SER C C 1
ATOM 4171 O O . SER C 1 73 ? 61.787 65.526 3.963 1.00 37.78 73 SER C O 1
ATOM 4174 N N . ARG C 1 74 ? 63.267 65.186 2.299 1.00 38.09 74 ARG C N 1
ATOM 4175 C CA . ARG C 1 74 ? 63.590 66.598 2.176 1.00 39.99 74 ARG C CA 1
ATOM 4176 C C . ARG C 1 74 ? 63.787 66.973 0.716 1.00 43.69 74 ARG C C 1
ATOM 4177 O O . ARG C 1 74 ? 64.164 66.142 -0.115 1.00 39.66 74 ARG C O 1
ATOM 4185 N N . TYR C 1 75 ? 63.531 68.242 0.419 1.00 42.60 75 TYR C N 1
ATOM 4186 C CA . TYR C 1 75 ? 63.809 68.832 -0.879 1.00 42.78 75 TYR C CA 1
ATOM 4187 C C . TYR C 1 75 ? 64.983 69.792 -0.747 1.00 47.18 75 TYR C C 1
ATOM 4188 O O . TYR C 1 75 ? 65.227 70.358 0.323 1.00 47.50 75 TYR C O 1
ATOM 4197 N N . ILE C 1 76 ? 65.709 69.978 -1.845 1.00 43.28 76 ILE C N 1
ATOM 4198 C CA . ILE C 1 76 ? 66.800 70.943 -1.918 1.00 45.05 76 ILE C CA 1
ATOM 4199 C C . ILE C 1 76 ? 66.398 72.040 -2.889 1.00 43.39 76 ILE C C 1
ATOM 4200 O O . ILE C 1 76 ? 65.968 71.757 -4.014 1.00 50.50 76 ILE C O 1
ATOM 4205 N N . LYS C 1 77 ? 66.537 73.289 -2.457 1.00 39.40 77 LYS C N 1
ATOM 4206 C CA . LYS C 1 77 ? 66.295 74.450 -3.309 1.00 43.42 77 LYS C CA 1
ATOM 4207 C C . LYS C 1 77 ? 67.615 75.201 -3.438 1.00 43.19 77 LYS C C 1
ATOM 4208 O O . LYS C 1 77 ? 68.005 75.939 -2.528 1.00 44.08 77 LYS C O 1
ATOM 4214 N N . TYR C 1 78 ? 68.312 75.008 -4.554 1.00 44.86 78 TYR C N 1
ATOM 4215 C CA . TYR C 1 78 ? 69.553 75.734 -4.768 1.00 46.67 78 TYR C CA 1
ATOM 4216 C C . TYR C 1 78 ? 69.255 77.178 -5.146 1.00 47.89 78 TYR C C 1
ATOM 4217 O O . TYR C 1 78 ? 68.261 77.473 -5.816 1.00 48.54 78 TYR C O 1
ATOM 4226 N N . VAL C 1 79 ? 70.124 78.084 -4.689 1.00 50.93 79 VAL C N 1
ATOM 4227 C CA . VAL C 1 79 ? 69.858 79.513 -4.836 1.00 53.79 79 VAL C CA 1
ATOM 4228 C C . VAL C 1 79 ? 69.785 79.894 -6.313 1.00 57.86 79 VAL C C 1
ATOM 4229 O O . VAL C 1 79 ? 68.953 80.715 -6.721 1.00 58.11 79 VAL C O 1
ATOM 4233 N N . ASP C 1 80 ? 70.659 79.306 -7.135 1.00 57.66 80 ASP C N 1
ATOM 4234 C CA . ASP C 1 80 ? 70.765 79.625 -8.555 1.00 64.01 80 ASP C CA 1
ATOM 4235 C C . ASP C 1 80 ? 69.915 78.718 -9.440 1.00 62.58 80 ASP C C 1
ATOM 4236 O O . ASP C 1 80 ? 70.275 78.477 -10.597 1.00 62.51 80 ASP C O 1
ATOM 4241 N N . SER C 1 81 ? 68.794 78.204 -8.927 1.00 55.26 81 SER C N 1
ATOM 4242 C CA . SER C 1 81 ? 67.963 77.315 -9.726 1.00 56.26 81 SER C CA 1
ATOM 4243 C C . SER C 1 81 ? 66.535 77.428 -9.215 1.00 55.24 81 SER C C 1
ATOM 4244 O O . SER C 1 81 ? 66.321 77.323 -7.999 1.00 53.14 81 SER C O 1
ATOM 4247 N N . PRO C 1 82 ? 65.545 77.617 -10.094 1.00 52.64 82 PRO C N 1
ATOM 4248 C CA . PRO C 1 82 ? 64.153 77.640 -9.627 1.00 50.88 82 PRO C CA 1
ATOM 4249 C C . PRO C 1 82 ? 63.620 76.277 -9.227 1.00 50.78 82 PRO C C 1
ATOM 4250 O O . PRO C 1 82 ? 62.478 76.196 -8.760 1.00 54.63 82 PRO C O 1
ATOM 4254 N N . ASP C 1 83 ? 64.401 75.211 -9.368 1.00 50.49 83 ASP C N 1
ATOM 4255 C CA . ASP C 1 83 ? 63.837 73.885 -9.194 1.00 52.72 83 ASP C CA 1
ATOM 4256 C C . ASP C 1 83 ? 63.977 73.423 -7.748 1.00 52.28 83 ASP C C 1
ATOM 4257 O O . ASP C 1 83 ? 64.827 73.896 -6.991 1.00 54.42 83 ASP C O 1
ATOM 4262 N N . TYR C 1 84 ? 63.105 72.493 -7.373 1.00 52.27 84 TYR C N 1
ATOM 4263 C CA . TYR C 1 84 ? 63.145 71.816 -6.087 1.00 52.34 84 TYR C CA 1
ATOM 4264 C C . TYR C 1 84 ? 63.277 70.336 -6.395 1.00 55.38 84 TYR C C 1
ATOM 4265 O O . TYR C 1 84 ? 62.465 69.785 -7.144 1.00 57.82 84 TYR C O 1
ATOM 4274 N N . ILE C 1 85 ? 64.314 69.703 -5.849 1.00 54.57 85 ILE C N 1
ATOM 4275 C CA . ILE C 1 85 ? 64.533 68.262 -6.157 1.00 52.47 85 ILE C CA 1
ATOM 4276 C C . ILE C 1 85 ? 64.432 67.436 -4.875 1.00 50.83 85 ILE C C 1
ATOM 4277 O O . ILE C 1 85 ? 64.889 67.908 -3.824 1.00 49.14 85 ILE C O 1
ATOM 4282 N N . LEU C 1 86 ? 63.831 66.250 -4.982 1.00 54.20 86 LEU C N 1
ATOM 4283 C CA . LEU C 1 86 ? 63.690 65.326 -3.832 1.00 47.24 86 LEU C CA 1
ATOM 4284 C C . LEU C 1 86 ? 65.059 64.697 -3.564 1.00 50.07 86 LEU C C 1
ATOM 4285 O O . LEU C 1 86 ? 65.543 63.959 -4.434 1.00 50.85 86 LEU C O 1
ATOM 4290 N N . ASP C 1 87 ? 65.659 65.001 -2.412 1.00 51.43 87 ASP C N 1
ATOM 4291 C CA . ASP C 1 87 ? 66.990 64.442 -2.063 1.00 52.58 87 ASP C CA 1
ATOM 4292 C C . ASP C 1 87 ? 66.877 62.919 -1.943 1.00 54.00 87 ASP C C 1
ATOM 4293 O O . ASP C 1 87 ? 65.864 62.442 -1.409 1.00 53.64 87 ASP C O 1
ATOM 4298 N N . ASN C 1 88 ? 67.875 62.190 -2.445 1.00 56.40 88 ASN C N 1
ATOM 4299 C CA . ASN C 1 88 ? 67.860 60.706 -2.355 1.00 60.93 88 ASN C CA 1
ATOM 4300 C C . ASN C 1 88 ? 68.401 60.304 -0.981 1.00 61.62 88 ASN C C 1
ATOM 4301 O O . ASN C 1 88 ? 68.146 59.168 -0.548 1.00 67.33 88 ASN C O 1
ATOM 4306 N N . SER C 1 89 ? 69.130 61.217 -0.335 1.00 61.01 89 SER C N 1
ATOM 4307 C CA . SER C 1 89 ? 69.669 60.969 1.024 1.00 70.87 89 SER C CA 1
ATOM 4308 C C . SER C 1 89 ? 68.646 61.457 2.052 1.00 63.91 89 SER C C 1
ATOM 4309 O O . SER C 1 89 ? 67.960 62.456 1.768 1.00 66.39 89 SER C O 1
ATOM 4312 N N . ASN C 1 90 ? 68.541 60.773 3.193 1.00 54.04 90 ASN C N 1
ATOM 4313 C CA . ASN C 1 90 ? 67.569 61.198 4.233 1.00 56.77 90 ASN C CA 1
ATOM 4314 C C . ASN C 1 90 ? 68.221 61.088 5.616 1.00 57.99 90 ASN C C 1
ATOM 4315 O O . ASN C 1 90 ? 67.555 60.613 6.549 1.00 59.33 90 ASN C O 1
ATOM 4320 N N . ASP C 1 91 ? 69.481 61.510 5.732 1.00 55.99 91 ASP C N 1
ATOM 4321 C CA . ASP C 1 91 ? 70.181 61.467 7.041 1.00 55.07 91 ASP C CA 1
ATOM 4322 C C . ASP C 1 91 ? 69.772 62.702 7.847 1.00 53.01 91 ASP C C 1
ATOM 4323 O O . ASP C 1 91 ? 69.902 63.819 7.319 1.00 54.14 91 ASP C O 1
ATOM 4328 N N . TYR C 1 92 ? 69.288 62.497 9.071 1.00 49.02 92 TYR C N 1
ATOM 4329 C CA . TYR C 1 92 ? 68.854 63.625 9.933 1.00 50.47 92 TYR C CA 1
ATOM 4330 C C . TYR C 1 92 ? 69.719 63.656 11.196 1.00 47.52 92 TYR C C 1
ATOM 4331 O O . TYR C 1 92 ? 69.535 62.790 12.060 1.00 52.17 92 TYR C O 1
ATOM 4340 N N . PHE C 1 93 ? 70.637 64.621 11.287 1.00 50.08 93 PHE C N 1
ATOM 4341 C CA . PHE C 1 93 ? 71.512 64.720 12.482 1.00 51.85 93 PHE C CA 1
ATOM 4342 C C . PHE C 1 93 ? 70.873 65.615 13.546 1.00 54.34 93 PHE C C 1
ATOM 4343 O O . PHE C 1 93 ? 70.542 66.775 13.251 1.00 51.97 93 PHE C O 1
ATOM 4351 N N . GLN C 1 94 ? 70.723 65.063 14.752 1.00 60.67 94 GLN C N 1
ATOM 4352 C CA . GLN C 1 94 ? 70.149 65.779 15.920 1.00 65.05 94 GLN C CA 1
ATOM 4353 C C . GLN C 1 94 ? 71.139 65.652 17.080 1.00 74.80 94 GLN C C 1
ATOM 4354 O O . GLN C 1 94 ? 71.342 64.523 17.558 1.00 76.32 94 GLN C O 1
ATOM 4360 N N . SER C 1 95 ? 71.730 66.769 17.515 1.00 73.56 95 SER C N 1
ATOM 4361 C CA . SER C 1 95 ? 72.706 66.741 18.637 1.00 79.93 95 SER C CA 1
ATOM 4362 C C . SER C 1 95 ? 72.039 66.166 19.894 1.00 88.58 95 SER C C 1
ATOM 4363 O O . SER C 1 95 ? 70.871 66.527 20.159 1.00 89.95 95 SER C O 1
ATOM 4366 N N . LYS C 1 96 ? 72.772 65.313 20.621 1.00 89.76 96 LYS C N 1
ATOM 4367 C CA . LYS C 1 96 ? 72.297 64.628 21.858 1.00 102.03 96 LYS C CA 1
ATOM 4368 C C . LYS C 1 96 ? 71.081 63.757 21.527 1.00 104.23 96 LYS C C 1
ATOM 4369 O O . LYS C 1 96 ? 70.019 63.974 22.132 1.00 104.23 96 LYS C O 1
ATOM 4375 N N . GLU C 1 97 ? 71.248 62.799 20.610 1.00 103.66 97 GLU C N 1
ATOM 4376 C CA . GLU C 1 97 ? 70.146 61.879 20.219 1.00 99.85 97 GLU C CA 1
ATOM 4377 C C . GLU C 1 97 ? 70.734 60.499 19.908 1.00 101.27 97 GLU C C 1
ATOM 4378 O O . GLU C 1 97 ? 71.035 60.265 18.725 1.00 107.06 97 GLU C O 1
ATOM 4384 N N . ARG C 1 107 ? 71.064 54.905 12.904 1.00 85.58 107 ARG C N 1
ATOM 4385 C CA . ARG C 1 107 ? 70.788 56.360 12.774 1.00 89.93 107 ARG C CA 1
ATOM 4386 C C . ARG C 1 107 ? 69.607 56.561 11.818 1.00 87.24 107 ARG C C 1
ATOM 4387 O O . ARG C 1 107 ? 68.892 57.567 11.970 1.00 85.99 107 ARG C O 1
ATOM 4395 N N . GLN C 1 108 ? 69.414 55.618 10.890 1.00 83.54 108 GLN C N 1
ATOM 4396 C CA . GLN C 1 108 ? 68.768 55.882 9.576 1.00 82.58 108 GLN C CA 1
ATOM 4397 C C . GLN C 1 108 ? 67.260 56.085 9.761 1.00 75.03 108 GLN C C 1
ATOM 4398 O O . GLN C 1 108 ? 66.716 55.614 10.774 1.00 76.16 108 GLN C O 1
ATOM 4404 N N . PHE C 1 109 ? 66.617 56.759 8.804 1.00 67.74 109 PHE C N 1
ATOM 4405 C CA . PHE C 1 109 ? 65.157 57.023 8.879 1.00 64.09 109 PHE C CA 1
ATOM 4406 C C . PHE C 1 109 ? 64.484 56.584 7.578 1.00 55.21 109 PHE C C 1
ATOM 4407 O O . PHE C 1 109 ? 65.069 56.783 6.501 1.00 55.66 109 PHE C O 1
ATOM 4415 N N . ASN C 1 110 ? 63.284 56.011 7.688 1.00 53.16 110 ASN C N 1
ATOM 4416 C CA . ASN C 1 110 ? 62.516 55.575 6.493 1.00 49.87 110 ASN C CA 1
ATOM 4417 C C . ASN C 1 110 ? 62.085 56.824 5.722 1.00 47.36 110 ASN C C 1
ATOM 4418 O O . ASN C 1 110 ? 61.782 57.841 6.366 1.00 45.08 110 ASN C O 1
ATOM 4423 N N . SER C 1 111 ? 62.061 56.744 4.393 1.00 39.91 111 SER C N 1
ATOM 4424 C CA . SER C 1 111 ? 61.672 57.916 3.570 1.00 45.78 111 SER C CA 1
ATOM 4425 C C . SER C 1 111 ? 60.149 57.926 3.424 1.00 39.11 111 SER C C 1
ATOM 4426 O O . SER C 1 111 ? 59.540 56.852 3.538 1.00 38.16 111 SER C O 1
ATOM 4429 N N . ILE C 1 112 ? 59.563 59.102 3.202 1.00 41.02 112 ILE C N 1
ATOM 4430 C CA . ILE C 1 112 ? 58.120 59.191 3.034 1.00 39.49 112 ILE C CA 1
ATOM 4431 C C . ILE C 1 112 ? 57.728 58.555 1.708 1.00 44.35 112 ILE C C 1
ATOM 4432 O O . ILE C 1 112 ? 58.403 58.740 0.686 1.00 41.85 112 ILE C O 1
ATOM 4437 N N . ASN C 1 113 ? 56.637 57.789 1.722 1.00 45.75 113 ASN C N 1
ATOM 4438 C CA . ASN C 1 113 ? 56.161 57.130 0.512 1.00 46.19 113 ASN C CA 1
ATOM 4439 C C . ASN C 1 113 ? 55.895 58.144 -0.595 1.00 42.52 113 ASN C C 1
ATOM 4440 O O . ASN C 1 113 ? 55.406 59.250 -0.346 1.00 40.98 113 ASN C O 1
ATOM 4445 N N . ASP C 1 114 ? 56.226 57.753 -1.829 1.00 46.89 114 ASP C N 1
ATOM 4446 C CA . ASP C 1 114 ? 56.009 58.624 -2.982 1.00 43.95 114 ASP C CA 1
ATOM 4447 C C . ASP C 1 114 ? 54.543 59.020 -3.131 1.00 42.01 114 ASP C C 1
ATOM 4448 O O . ASP C 1 114 ? 54.239 60.159 -3.505 1.00 37.75 114 ASP C O 1
ATOM 4453 N N . SER C 1 115 ? 53.619 58.098 -2.847 1.00 41.96 115 SER C N 1
ATOM 4454 C CA . SER C 1 115 ? 52.198 58.407 -2.994 1.00 48.04 115 SER C CA 1
ATOM 4455 C C . SER C 1 115 ? 51.753 59.514 -2.046 1.00 44.60 115 SER C C 1
ATOM 4456 O O . SER C 1 115 ? 50.838 60.278 -2.371 1.00 43.05 115 SER C O 1
ATOM 4459 N N . PHE C 1 116 ? 52.386 59.619 -0.877 1.00 41.73 116 PHE C N 1
ATOM 4460 C CA . PHE C 1 116 ? 52.087 60.703 0.051 1.00 41.84 116 PHE C CA 1
ATOM 4461 C C . PHE C 1 116 ? 52.696 62.016 -0.428 1.00 40.91 116 PHE C C 1
ATOM 4462 O O . PHE C 1 116 ? 52.066 63.072 -0.311 1.00 41.98 116 PHE C O 1
ATOM 4470 N N . LEU C 1 117 ? 53.911 61.973 -0.982 1.00 40.54 117 LEU C N 1
ATOM 4471 C CA . LEU C 1 117 ? 54.576 63.211 -1.379 1.00 42.12 117 LEU C CA 1
ATOM 4472 C C . LEU C 1 117 ? 53.941 63.834 -2.617 1.00 46.84 117 LEU C C 1
ATOM 4473 O O . LEU C 1 117 ? 53.926 65.063 -2.749 1.00 53.05 117 LEU C O 1
ATOM 4478 N N . CYS C 1 118 ? 53.415 63.021 -3.529 1.00 46.38 118 CYS C N 1
ATOM 4479 C CA . CYS C 1 118 ? 52.735 63.544 -4.707 1.00 55.66 118 CYS C CA 1
ATOM 4480 C C . CYS C 1 118 ? 51.244 63.782 -4.493 1.00 53.79 118 CYS C C 1
ATOM 4481 O O . CYS C 1 118 ? 50.582 64.290 -5.405 1.00 59.16 118 CYS C O 1
ATOM 4484 N N . ASN C 1 119 ? 50.696 63.410 -3.338 1.00 51.20 119 ASN C N 1
ATOM 4485 C CA . ASN C 1 119 ? 49.315 63.738 -3.021 1.00 47.11 119 ASN C CA 1
ATOM 4486 C C . ASN C 1 119 ? 49.120 65.243 -3.190 1.00 45.98 119 ASN C C 1
ATOM 4487 O O . ASN C 1 119 ? 49.762 66.027 -2.475 1.00 46.30 119 ASN C O 1
ATOM 4492 N N . PRO C 1 120 ? 48.266 65.681 -4.121 1.00 47.28 120 PRO C N 1
ATOM 4493 C CA . PRO C 1 120 ? 48.135 67.122 -4.395 1.00 47.71 120 PRO C CA 1
ATOM 4494 C C . PRO C 1 120 ? 47.883 67.978 -3.167 1.00 41.76 120 PRO C C 1
ATOM 4495 O O . PRO C 1 120 ? 48.273 69.152 -3.158 1.00 41.98 120 PRO C O 1
ATOM 4499 N N . LEU C 1 121 ? 47.240 67.438 -2.130 1.00 43.68 121 LEU C N 1
ATOM 4500 C CA . LEU C 1 121 ? 47.028 68.222 -0.918 1.00 42.68 121 LEU C CA 1
ATOM 4501 C C . LEU C 1 121 ? 48.341 68.444 -0.174 1.00 40.85 121 LEU C C 1
ATOM 4502 O O . LEU C 1 121 ? 48.612 69.553 0.300 1.00 39.49 121 LEU C O 1
ATOM 4507 N N . ILE C 1 122 ? 49.167 67.399 -0.065 1.00 37.62 122 ILE C N 1
ATOM 4508 C CA . ILE C 1 122 ? 50.482 67.535 0.559 1.00 41.58 122 ILE C CA 1
ATOM 4509 C C . ILE C 1 122 ? 51.359 68.508 -0.220 1.00 44.29 122 ILE C C 1
ATOM 4510 O O . ILE C 1 122 ? 52.053 69.347 0.369 1.00 44.78 122 ILE C O 1
ATOM 4515 N N . GLN C 1 123 ? 51.345 68.415 -1.555 1.00 41.09 123 GLN C N 1
ATOM 4516 C CA . GLN C 1 123 ? 52.136 69.337 -2.366 1.00 42.61 123 GLN C CA 1
ATOM 4517 C C . GLN C 1 123 ? 51.686 70.777 -2.160 1.00 43.06 123 GLN C C 1
ATOM 4518 O O . GLN C 1 123 ? 52.511 71.698 -2.135 1.00 46.70 123 GLN C O 1
ATOM 4524 N N . ASN C 1 124 ? 50.378 70.990 -2.008 1.00 40.15 124 ASN C N 1
ATOM 4525 C CA . ASN C 1 124 ? 49.873 72.340 -1.786 1.00 43.38 124 ASN C CA 1
ATOM 4526 C C . ASN C 1 124 ? 50.275 72.870 -0.415 1.00 43.39 124 ASN C C 1
ATOM 4527 O O . ASN C 1 124 ? 50.575 74.061 -0.268 1.00 43.42 124 ASN C O 1
ATOM 4532 N N . ILE C 1 125 ? 50.279 72.005 0.602 1.00 40.55 125 ILE C N 1
ATOM 4533 C CA . ILE C 1 125 ? 50.718 72.430 1.930 1.00 41.65 125 ILE C CA 1
ATOM 4534 C C . ILE C 1 125 ? 52.182 72.843 1.886 1.00 42.58 125 ILE C C 1
ATOM 4535 O O . ILE C 1 125 ? 52.569 73.894 2.412 1.00 40.23 125 ILE C O 1
ATOM 4540 N N . VAL C 1 126 ? 53.018 72.021 1.248 1.00 40.54 126 VAL C N 1
ATOM 4541 C CA . VAL C 1 126 ? 54.444 72.321 1.154 1.00 43.50 126 VAL C CA 1
ATOM 4542 C C . VAL C 1 126 ? 54.675 73.613 0.380 1.00 42.12 126 VAL C C 1
ATOM 4543 O O . VAL C 1 126 ? 55.512 74.441 0.762 1.00 43.07 126 VAL C O 1
ATOM 4547 N N . ARG C 1 127 ? 53.935 73.813 -0.712 1.00 42.65 127 ARG C N 1
ATOM 4548 C CA . ARG C 1 127 ? 54.094 75.038 -1.488 1.00 45.69 127 ARG C CA 1
ATOM 4549 C C . ARG C 1 127 ? 53.599 76.257 -0.717 1.00 42.93 127 ARG C C 1
ATOM 4550 O O . ARG C 1 127 ? 54.189 77.340 -0.813 1.00 44.61 127 ARG C O 1
ATOM 4558 N N . PHE C 1 128 ? 52.505 76.113 0.037 1.00 43.08 128 PHE C N 1
ATOM 4559 C CA . PHE C 1 128 ? 52.076 77.210 0.899 1.00 40.88 128 PHE C CA 1
ATOM 4560 C C . PHE C 1 128 ? 53.140 77.524 1.944 1.00 41.31 128 PHE C C 1
ATOM 4561 O O . PHE C 1 128 ? 53.475 78.692 2.177 1.00 43.26 128 PHE C O 1
ATOM 4569 N N . ASP C 1 129 ? 53.671 76.486 2.598 1.00 40.95 129 ASP C N 1
ATOM 4570 C CA . ASP C 1 129 ? 54.675 76.701 3.636 1.00 44.53 129 ASP C CA 1
ATOM 4571 C C . ASP C 1 129 ? 55.915 77.362 3.056 1.00 44.28 129 ASP C C 1
ATOM 4572 O O . ASP C 1 129 ? 56.492 78.269 3.667 1.00 41.14 129 ASP C O 1
ATOM 4577 N N . THR C 1 130 ? 56.333 76.922 1.868 1.00 44.28 130 THR C N 1
ATOM 4578 C CA . THR C 1 130 ? 57.510 77.498 1.227 1.00 44.04 130 THR C CA 1
ATOM 4579 C C . THR C 1 130 ? 57.291 78.967 0.896 1.00 48.17 130 THR C C 1
ATOM 4580 O O . THR C 1 130 ? 58.177 79.801 1.119 1.00 49.63 130 THR C O 1
ATOM 4584 N N . GLU C 1 131 ? 56.114 79.304 0.364 1.00 44.28 131 GLU C N 1
ATOM 4585 C CA . GLU C 1 131 ? 55.835 80.689 0.004 1.00 46.87 131 GLU C CA 1
ATOM 4586 C C . GLU C 1 131 ? 55.762 81.575 1.241 1.00 49.76 131 GLU C C 1
ATOM 4587 O O . GLU C 1 131 ? 56.154 82.747 1.199 1.00 50.03 131 GLU C O 1
ATOM 4593 N N . PHE C 1 132 ? 55.284 81.022 2.361 1.00 49.98 132 PHE C N 1
ATOM 4594 C CA . PHE C 1 132 ? 55.279 81.763 3.618 1.00 41.03 132 PHE C CA 1
ATOM 4595 C C . PHE C 1 132 ? 56.693 81.930 4.157 1.00 47.25 132 PHE C C 1
ATOM 4596 O O . PHE C 1 132 ? 57.071 83.022 4.596 1.00 47.74 132 PHE C O 1
ATOM 4604 N N . ALA C 1 133 ? 57.492 80.864 4.123 1.00 44.02 133 ALA C N 1
ATOM 4605 C CA . ALA C 1 133 ? 58.846 80.943 4.659 1.00 46.48 133 ALA C CA 1
ATOM 4606 C C . ALA C 1 133 ? 59.681 81.964 3.898 1.00 54.11 133 ALA C C 1
ATOM 4607 O O . ALA C 1 133 ? 60.412 82.758 4.502 1.00 54.25 133 ALA C O 1
ATOM 4609 N N . PHE C 1 134 ? 59.584 81.956 2.567 1.00 54.60 134 PHE C N 1
ATOM 4610 C CA . PHE C 1 134 ? 60.337 82.890 1.736 1.00 51.58 134 PHE C CA 1
ATOM 4611 C C . PHE C 1 134 ? 59.932 84.344 1.927 1.00 51.90 134 PHE C C 1
ATOM 4612 O O . PHE C 1 134 ? 60.742 85.235 1.660 1.00 57.01 134 PHE C O 1
ATOM 4620 N N . LYS C 1 135 ? 58.707 84.622 2.353 1.00 52.28 135 LYS C N 1
ATOM 4621 C CA . LYS C 1 135 ? 58.311 86.009 2.561 1.00 52.57 135 LYS C CA 1
ATOM 4622 C C . LYS C 1 135 ? 58.620 86.510 3.965 1.00 58.35 135 LYS C C 1
ATOM 4623 O O . LYS C 1 135 ? 58.254 87.643 4.296 1.00 61.44 135 LYS C O 1
ATOM 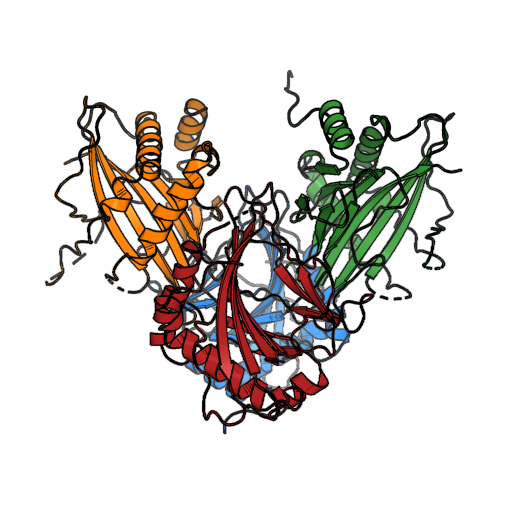4629 N N . THR C 1 136 ? 59.295 85.710 4.785 1.00 57.70 136 THR C N 1
ATOM 4630 C CA . THR C 1 136 ? 59.807 86.212 6.047 1.00 57.99 136 THR C CA 1
ATOM 4631 C C . THR C 1 136 ? 61.217 86.763 5.842 1.00 58.09 136 THR C C 1
ATOM 4632 O O . THR C 1 136 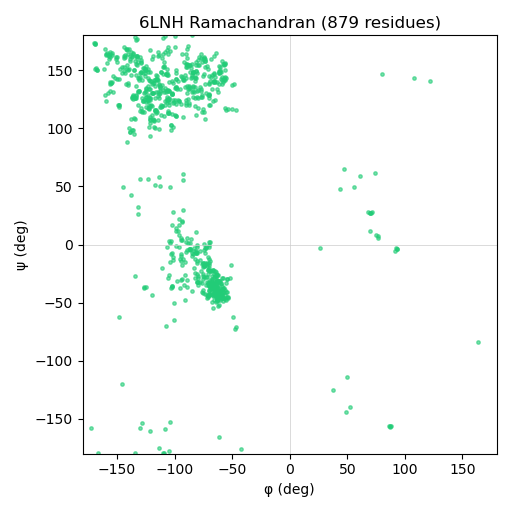? 61.937 86.359 4.926 1.00 54.68 136 THR C O 1
ATOM 4636 N N . ASN C 1 137 ? 61.610 87.691 6.717 1.00 58.29 137 ASN C N 1
ATOM 4637 C CA . ASN C 1 137 ? 63.000 88.133 6.797 1.00 58.78 137 ASN C CA 1
ATOM 4638 C C . ASN C 1 137 ? 63.889 87.144 7.543 1.00 57.52 137 ASN C C 1
ATOM 4639 O O . ASN C 1 137 ? 65.107 87.348 7.600 1.00 63.26 137 ASN C O 1
ATOM 4644 N N . ILE C 1 138 ? 63.304 86.093 8.124 1.00 58.02 138 ILE C N 1
ATOM 4645 C CA . ILE C 1 138 ? 64.076 85.100 8.866 1.00 59.27 138 ILE C CA 1
ATOM 4646 C C . ILE C 1 138 ? 64.933 84.259 7.926 1.00 55.25 138 ILE C C 1
ATOM 4647 O O . ILE C 1 138 ? 66.090 83.947 8.235 1.00 55.81 138 ILE C O 1
ATOM 4652 N N . ILE C 1 139 ? 64.396 83.883 6.771 1.00 55.28 139 ILE C N 1
ATOM 4653 C CA . ILE C 1 139 ? 65.087 82.973 5.865 1.00 58.20 139 ILE C CA 1
ATOM 4654 C C . ILE C 1 139 ? 65.935 83.805 4.916 1.00 63.25 139 ILE C C 1
ATOM 4655 O O . ILE C 1 139 ? 65.419 84.649 4.174 1.00 60.20 139 ILE C O 1
ATOM 4660 N N . ASP C 1 140 ? 67.243 83.570 4.949 1.00 58.15 140 ASP C N 1
ATOM 4661 C CA . ASP C 1 140 ? 68.176 84.288 4.094 1.00 64.12 140 ASP C CA 1
ATOM 4662 C C . ASP C 1 140 ? 68.162 83.628 2.723 1.00 64.70 140 ASP C C 1
ATOM 4663 O O . ASP C 1 140 ? 68.637 82.499 2.557 1.00 61.81 140 ASP C O 1
ATOM 4668 N N . LYS C 1 141 ? 67.632 84.348 1.736 1.00 62.79 141 LYS C N 1
ATOM 4669 C CA . LYS C 1 141 ? 67.500 83.880 0.362 1.00 65.41 141 LYS C CA 1
ATOM 4670 C C . LYS C 1 141 ? 68.836 83.763 -0.352 1.00 65.04 141 LYS C C 1
ATOM 4671 O O . LYS C 1 141 ? 68.860 83.429 -1.542 1.00 64.46 141 LYS C O 1
ATOM 4677 N N . SER C 1 142 ? 69.938 84.048 0.331 1.00 65.05 142 SER C N 1
ATOM 4678 C CA . SER C 1 142 ? 71.262 83.934 -0.254 1.00 63.65 142 SER C CA 1
ATOM 4679 C C . SER C 1 142 ? 71.952 82.617 0.089 1.00 63.00 142 SER C C 1
ATOM 4680 O O . SER C 1 142 ? 73.152 82.477 -0.164 1.00 60.30 142 SER C O 1
ATOM 4683 N N . LYS C 1 143 ? 71.228 81.643 0.643 1.00 59.59 143 LYS C N 1
ATOM 4684 C CA . LYS C 1 143 ? 71.792 80.330 0.927 1.00 54.87 143 LYS C CA 1
ATOM 4685 C C . LYS C 1 143 ? 70.919 79.215 0.366 1.00 52.05 143 LYS C C 1
ATOM 4686 O O . LYS C 1 143 ? 69.739 79.414 0.075 1.00 48.63 143 LYS C O 1
ATOM 4692 N N . ASP C 1 144 ? 71.547 78.062 0.139 1.00 48.60 144 ASP C N 1
ATOM 4693 C CA . ASP C 1 144 ? 70.865 76.854 -0.320 1.00 44.48 144 ASP C CA 1
ATOM 4694 C C . ASP C 1 144 ? 69.973 76.287 0.786 1.00 49.16 144 ASP C C 1
ATOM 4695 O O . ASP C 1 144 ? 70.439 76.052 1.906 1.00 48.27 144 ASP C O 1
ATOM 4700 N N . LEU C 1 145 ? 68.693 76.075 0.482 1.00 46.65 145 LEU C N 1
ATOM 4701 C CA . LEU C 1 145 ? 67.707 75.664 1.478 1.00 45.14 145 LEU C CA 1
ATOM 4702 C C . LEU C 1 145 ? 67.376 74.175 1.446 1.00 45.49 145 LEU C C 1
ATOM 4703 O O . LEU C 1 145 ? 67.249 73.572 0.377 1.00 42.99 145 LEU C O 1
ATOM 4708 N N . ILE C 1 146 ? 67.250 73.595 2.639 1.00 44.99 146 ILE C N 1
ATOM 4709 C CA . ILE C 1 146 ? 66.680 72.267 2.846 1.00 42.40 146 ILE C CA 1
ATOM 4710 C C . ILE C 1 146 ? 65.248 72.435 3.343 1.00 36.01 146 ILE C C 1
ATOM 4711 O O . ILE C 1 146 ? 65.016 73.072 4.377 1.00 38.66 146 ILE C O 1
ATOM 4716 N N . ILE C 1 147 ? 64.283 71.883 2.611 1.00 41.35 147 ILE C N 1
ATOM 4717 C CA . ILE C 1 147 ? 62.884 71.865 3.031 1.00 36.04 147 ILE C CA 1
ATOM 4718 C C . ILE C 1 147 ? 62.593 70.457 3.539 1.00 38.10 147 ILE C C 1
ATOM 4719 O O . ILE C 1 147 ? 62.404 69.527 2.750 1.00 36.43 147 ILE C O 1
ATOM 4724 N N . GLY C 1 148 ? 62.550 70.294 4.860 1.00 30.63 148 GLY C N 1
ATOM 4725 C CA . GLY C 1 148 ? 62.359 68.983 5.457 1.00 30.89 148 GLY C CA 1
ATOM 4726 C C . GLY C 1 148 ? 60.897 68.666 5.730 1.00 37.48 148 GLY C C 1
ATOM 4727 O O . GLY C 1 148 ? 60.121 69.531 6.130 1.00 33.13 148 GLY C O 1
ATOM 4728 N N . LEU C 1 149 ? 60.536 67.406 5.504 1.00 36.18 149 LEU C N 1
ATOM 4729 C CA . LEU C 1 149 ? 59.185 66.909 5.736 1.00 36.93 149 LEU C CA 1
ATOM 4730 C C . LEU C 1 149 ? 59.263 65.755 6.722 1.00 34.21 149 LEU C C 1
ATOM 4731 O O . LEU C 1 149 ? 59.913 64.741 6.445 1.00 33.91 149 LEU C O 1
ATOM 4736 N N . HIS C 1 150 ? 58.595 65.902 7.863 1.00 31.96 150 HIS C N 1
ATOM 4737 C CA . HIS C 1 150 ? 58.581 64.877 8.898 1.00 37.25 150 HIS C CA 1
ATOM 4738 C C . HIS C 1 150 ? 57.161 64.369 9.080 1.00 36.57 150 HIS C C 1
ATOM 4739 O O . HIS C 1 150 ? 56.271 65.125 9.484 1.00 27.24 150 HIS C O 1
ATOM 4746 N N . GLN C 1 151 ? 56.957 63.093 8.778 1.00 35.97 151 GLN C N 1
ATOM 4747 C CA . GLN C 1 151 ? 55.687 62.409 8.974 1.00 36.17 151 GLN C CA 1
ATOM 4748 C C . GLN C 1 151 ? 55.802 61.634 10.282 1.00 42.24 151 GLN C C 1
ATOM 4749 O O . GLN C 1 151 ? 56.536 60.646 10.355 1.00 42.07 151 GLN C O 1
ATOM 4755 N N . VAL C 1 152 ? 55.073 62.069 11.309 1.00 35.56 152 VAL C N 1
ATOM 4756 C CA . VAL C 1 152 ? 55.203 61.507 12.649 1.00 39.78 152 VAL C CA 1
ATOM 4757 C C . VAL C 1 152 ? 53.839 61.059 13.144 1.00 36.22 152 VAL C C 1
ATOM 4758 O O . VAL C 1 152 ? 52.859 61.807 13.058 1.00 39.75 152 VAL C O 1
ATOM 4762 N N . ARG C 1 153 ? 53.778 59.838 13.655 1.00 36.34 153 ARG C N 1
ATOM 4763 C CA . ARG C 1 153 ? 52.611 59.328 14.363 1.00 39.68 153 ARG C CA 1
ATOM 4764 C C . ARG C 1 153 ? 53.029 59.067 15.805 1.00 44.93 153 ARG C C 1
ATOM 4765 O O . ARG C 1 153 ? 53.844 58.177 16.070 1.00 40.75 153 ARG C O 1
ATOM 4773 N N . TYR C 1 154 ? 52.471 59.830 16.737 1.00 45.08 154 TYR C N 1
ATOM 4774 C CA . TYR C 1 154 ? 52.691 59.551 18.148 1.00 40.12 154 TYR C CA 1
ATOM 4775 C C . TYR C 1 154 ? 51.706 58.484 18.598 1.00 43.83 154 TYR C C 1
ATOM 4776 O O . TYR C 1 154 ? 50.520 58.537 18.259 1.00 42.30 154 TYR C O 1
ATOM 4785 N N . LYS C 1 155 ? 52.193 57.518 19.366 1.00 44.69 155 LYS C N 1
ATOM 4786 C CA . LYS C 1 155 ? 51.363 56.410 19.813 1.00 42.45 155 LYS C CA 1
ATOM 4787 C C . LYS C 1 155 ? 51.384 56.370 21.330 1.00 50.56 155 LYS C C 1
ATOM 4788 O O . LYS C 1 155 ? 52.455 56.303 21.942 1.00 45.95 155 LYS C O 1
ATOM 4794 N N . ALA C 1 156 ? 50.201 56.401 21.928 1.00 42.19 156 ALA C N 1
ATOM 4795 C CA . ALA C 1 156 ? 50.062 56.402 23.370 1.00 42.49 156 ALA C CA 1
ATOM 4796 C C . ALA C 1 156 ? 49.148 55.266 23.788 1.00 44.63 156 ALA C C 1
ATOM 4797 O O . ALA C 1 156 ? 48.189 54.922 23.091 1.00 44.68 156 ALA C O 1
ATOM 4799 N N . THR C 1 157 ? 49.465 54.684 24.935 1.00 44.35 157 THR C N 1
ATOM 4800 C CA . THR C 1 157 ? 48.678 53.612 25.511 1.00 46.15 157 THR C CA 1
ATOM 4801 C C . THR C 1 157 ? 48.548 53.900 26.998 1.00 47.73 157 THR C C 1
ATOM 4802 O O . THR C 1 157 ? 49.248 54.756 27.546 1.00 45.11 157 THR C O 1
ATOM 4806 N N . LYS C 1 158 ? 47.613 53.206 27.649 1.00 46.57 158 LYS C N 1
ATOM 4807 C CA . LYS C 1 158 ? 47.376 53.460 29.066 1.00 48.20 158 LYS C CA 1
ATOM 4808 C C . LYS C 1 158 ? 48.617 53.193 29.910 1.00 50.03 158 LYS C C 1
ATOM 4809 O O . LYS C 1 158 ? 48.827 53.863 30.926 1.00 48.72 158 LYS C O 1
ATOM 4815 N N . GLU C 1 159 ? 49.460 52.241 29.507 1.00 48.94 159 GLU C N 1
ATOM 4816 C CA . GLU C 1 159 ? 50.645 51.922 30.297 1.00 53.91 159 GLU C CA 1
ATOM 4817 C C . GLU C 1 159 ? 51.883 52.683 29.853 1.00 53.97 159 GLU C C 1
ATOM 4818 O O . GLU C 1 159 ? 52.849 52.772 30.623 1.00 49.83 159 GLU C O 1
ATOM 4824 N N . ARG C 1 160 ? 51.874 53.249 28.647 1.00 49.84 160 ARG C N 1
ATOM 4825 C CA . ARG C 1 160 ? 53.010 54.005 28.133 1.00 47.41 160 ARG C CA 1
ATOM 4826 C C . ARG C 1 160 ? 52.494 55.241 27.429 1.00 44.34 160 ARG C C 1
ATOM 4827 O O . ARG C 1 160 ? 52.124 55.196 26.246 1.00 46.29 160 ARG C O 1
ATOM 4835 N N . PRO C 1 161 ? 52.475 56.380 28.111 1.00 42.12 161 PRO C N 1
ATOM 4836 C CA . PRO C 1 161 ? 52.194 57.644 27.435 1.00 38.03 161 PRO C CA 1
ATOM 4837 C C . PRO C 1 161 ? 53.299 57.925 26.431 1.00 44.50 161 PRO C C 1
ATOM 4838 O O . PRO C 1 161 ? 54.376 57.331 26.473 1.00 45.08 161 PRO C O 1
ATOM 4842 N N . SER C 1 162 ? 53.049 58.858 25.527 1.00 42.68 162 SER C N 1
ATOM 4843 C CA . SER C 1 162 ? 54.020 59.171 24.491 1.00 46.24 162 SER C CA 1
ATOM 4844 C C . SER C 1 162 ? 54.657 60.506 24.824 1.00 47.78 162 SER C C 1
ATOM 4845 O O . SER C 1 162 ? 53.952 61.493 25.068 1.00 46.23 162 SER C O 1
ATOM 4848 N N . PHE C 1 163 ? 55.990 60.522 24.898 1.00 51.64 163 PHE C N 1
ATOM 4849 C CA . PHE C 1 163 ? 56.744 61.763 25.214 1.00 55.12 163 PHE C CA 1
ATOM 4850 C C . PHE C 1 163 ? 57.898 61.915 24.219 1.00 59.53 163 PHE C C 1
ATOM 4851 O O . PHE C 1 163 ? 58.371 60.897 23.681 1.00 61.70 163 PHE C O 1
ATOM 4859 N N . SER C 1 164 ? 58.338 63.156 24.002 1.00 59.76 164 SER C N 1
ATOM 4860 C CA . SER C 1 164 ? 59.405 63.456 23.014 1.00 64.22 164 SER C CA 1
ATOM 4861 C C . SER C 1 164 ? 60.736 63.762 23.706 1.00 61.70 164 SER C C 1
ATOM 4862 O O . SER C 1 164 ? 60.802 63.675 24.941 1.00 61.17 164 SER C O 1
ATOM 4865 N N . SER C 1 165 ? 61.752 64.094 22.905 1.00 61.04 165 SER C N 1
ATOM 4866 C CA . SER C 1 165 ? 63.101 64.461 23.407 1.00 64.28 165 SER C CA 1
ATOM 4867 C C . SER C 1 165 ? 63.598 65.670 22.609 1.00 65.74 165 SER C C 1
ATOM 4868 O O . SER C 1 165 ? 64.044 65.452 21.473 1.00 66.36 165 SER C O 1
ATOM 4871 N N . PRO C 1 166 ? 63.496 66.930 23.098 1.00 63.69 166 PRO C N 1
ATOM 4872 C CA . PRO C 1 166 ? 63.296 67.249 24.522 1.00 65.65 166 PRO C CA 1
ATOM 4873 C C . PRO C 1 166 ? 61.839 67.146 25.004 1.00 57.26 166 PRO C C 1
ATOM 4874 O O . PRO C 1 166 ? 60.940 67.349 24.218 1.00 59.14 166 PRO C O 1
ATOM 4878 N N . ILE C 1 167 ? 61.670 66.801 26.282 1.00 51.71 167 ILE C N 1
ATOM 4879 C CA . ILE C 1 167 ? 60.332 66.559 26.899 1.00 51.33 167 ILE C CA 1
ATOM 4880 C C . ILE C 1 167 ? 59.610 67.875 27.210 1.00 42.02 167 ILE C C 1
ATOM 4881 O O . ILE C 1 167 ? 58.375 67.843 27.290 1.00 51.37 167 ILE C O 1
ATOM 4886 N N . TRP C 1 168 ? 60.336 68.985 27.354 1.00 42.64 168 TRP C N 1
ATOM 4887 C CA . TRP C 1 168 ? 59.682 70.251 27.721 1.00 34.76 168 TRP C CA 1
ATOM 4888 C C . TRP C 1 168 ? 60.046 71.398 26.769 1.00 36.16 168 TRP C C 1
ATOM 4889 O O . TRP C 1 168 ? 60.345 71.154 25.597 1.00 40.32 168 TRP C O 1
ATOM 4900 N N . LEU C 1 169 ? 59.982 72.646 27.247 1.00 34.04 169 LEU C N 1
ATOM 4901 C CA . LEU C 1 169 ? 60.162 73.825 26.400 1.00 34.63 169 LEU C CA 1
ATOM 4902 C C . LEU C 1 169 ? 61.508 73.792 25.685 1.00 41.67 169 LEU C C 1
ATOM 4903 O O . LEU C 1 169 ? 62.512 73.335 26.244 1.00 39.02 169 LEU C O 1
ATOM 4908 N N . HIS C 1 170 ? 61.523 74.274 24.440 1.00 41.09 170 HIS C N 1
ATOM 4909 C CA . HIS C 1 170 ? 62.709 74.147 23.601 1.00 40.02 170 HIS C CA 1
ATOM 4910 C C . HIS C 1 170 ? 62.549 74.993 22.343 1.00 41.91 170 HIS C C 1
ATOM 4911 O O . HIS C 1 170 ? 61.484 75.555 22.067 1.00 38.70 170 HIS C O 1
ATOM 4918 N N . LYS C 1 171 ? 63.635 75.048 21.573 1.00 40.40 171 LYS C N 1
ATOM 4919 C CA . LYS C 1 171 ? 63.656 75.592 20.226 1.00 37.18 171 LYS C CA 1
ATOM 4920 C C . LYS C 1 171 ? 64.127 74.495 19.286 1.00 35.95 171 LYS C C 1
ATOM 4921 O O . LYS C 1 171 ? 65.011 73.704 19.632 1.00 36.41 171 LYS C O 1
ATOM 4927 N N . ASP C 1 172 ? 63.495 74.463 18.110 1.00 43.20 172 ASP C N 1
ATOM 4928 C CA . ASP C 1 172 ? 63.854 73.455 17.085 1.00 41.67 172 ASP C CA 1
ATOM 4929 C C . ASP C 1 172 ? 65.130 73.900 16.372 1.00 37.00 172 ASP C C 1
ATOM 4930 O O . ASP C 1 172 ? 65.460 75.100 16.434 1.00 33.39 172 ASP C O 1
ATOM 4935 N N . ASP C 1 173 ? 65.806 72.962 15.713 1.00 30.96 173 ASP C N 1
ATOM 4936 C CA . ASP C 1 173 ? 67.039 73.278 14.994 1.00 43.56 173 ASP C CA 1
ATOM 4937 C C . ASP C 1 173 ? 66.804 74.243 13.839 1.00 38.83 173 ASP C C 1
ATOM 4938 O O . ASP C 1 173 ? 67.672 75.070 13.538 1.00 38.62 173 ASP C O 1
ATOM 4943 N N . GLU C 1 174 ? 65.654 74.151 13.180 1.00 41.69 174 GLU C N 1
ATOM 4944 C CA . GLU C 1 174 ? 65.336 74.906 11.972 1.00 41.45 174 GLU C CA 1
ATOM 4945 C C . GLU C 1 174 ? 64.684 76.243 12.320 1.00 40.82 174 GLU C C 1
ATOM 4946 O O . GLU C 1 174 ? 63.806 76.300 13.187 1.00 43.74 174 GLU C O 1
ATOM 4952 N N . PRO C 1 175 ? 65.105 77.322 11.655 1.00 40.31 175 PRO C N 1
ATOM 4953 C CA . PRO C 1 175 ? 64.560 78.650 11.990 1.00 35.42 175 PRO C CA 1
ATOM 4954 C C . PRO C 1 175 ? 63.066 78.800 11.741 1.00 39.56 175 PRO C C 1
ATOM 4955 O O . PRO C 1 175 ? 62.430 79.637 12.394 1.00 45.12 175 PRO C O 1
ATOM 4959 N N . VAL C 1 176 ? 62.481 78.037 10.820 1.00 36.31 176 VAL C N 1
ATOM 4960 C CA . VAL C 1 176 ? 61.044 78.082 10.564 1.00 35.06 176 VAL C CA 1
ATOM 4961 C C . VAL C 1 176 ? 60.526 76.655 10.460 1.00 37.17 176 VAL C C 1
ATOM 4962 O O . VAL C 1 176 ? 61.037 75.862 9.661 1.00 35.73 176 VAL C O 1
ATOM 4966 N N . VAL C 1 177 ? 59.510 76.334 11.261 1.00 36.39 177 VAL C N 1
ATOM 4967 C CA . VAL C 1 177 ? 58.923 75.000 11.307 1.00 33.87 177 VAL C CA 1
ATOM 4968 C C . VAL C 1 177 ? 57.408 75.128 11.216 1.00 37.13 177 VAL C C 1
ATOM 4969 O O . VAL C 1 177 ? 56.806 75.932 11.936 1.00 35.08 177 VAL C O 1
ATOM 4973 N N . PHE C 1 178 ? 56.797 74.336 10.336 1.00 39.33 178 PHE C N 1
ATOM 4974 C CA . PHE C 1 178 ? 55.346 74.259 10.208 1.00 32.56 178 PHE C CA 1
ATOM 4975 C C . PHE C 1 178 ? 54.862 72.949 10.822 1.00 36.90 178 PHE C C 1
ATOM 4976 O O . PHE C 1 178 ? 55.321 71.871 10.429 1.00 37.25 178 PHE C O 1
ATOM 4984 N N . LEU C 1 179 ? 53.938 73.045 11.777 1.00 35.83 179 LEU C N 1
ATOM 4985 C CA . LEU C 1 179 ? 53.297 71.888 12.396 1.00 36.46 179 LEU C CA 1
ATOM 4986 C C . LEU C 1 179 ? 51.873 71.783 11.857 1.00 38.03 179 LEU C C 1
ATOM 4987 O O . LEU C 1 179 ? 51.036 72.649 12.133 1.00 35.91 179 LEU C O 1
ATOM 4992 N N . HIS C 1 180 ? 51.597 70.729 11.092 1.00 33.05 180 HIS C N 1
ATOM 4993 C CA . HIS C 1 180 ? 50.267 70.466 10.553 1.00 34.66 180 HIS C CA 1
ATOM 4994 C C . HIS C 1 180 ? 49.701 69.219 11.219 1.00 35.83 180 HIS C C 1
ATOM 4995 O O . HIS C 1 180 ? 50.272 68.131 11.091 1.00 31.18 180 HIS C O 1
ATOM 5002 N N . LEU C 1 181 ? 48.583 69.376 11.923 1.00 40.40 181 LEU C N 1
ATOM 5003 C CA . LEU C 1 181 ? 47.858 68.221 12.434 1.00 40.57 181 LEU C CA 1
ATOM 5004 C C . LEU C 1 181 ? 47.205 67.464 11.284 1.00 36.60 181 LEU C C 1
ATOM 5005 O O . LEU C 1 181 ? 46.491 68.051 10.466 1.00 38.91 181 LEU C O 1
ATOM 5010 N N . MET C 1 182 ? 47.445 66.155 11.225 1.00 36.29 182 MET C N 1
ATOM 5011 C CA . MET C 1 182 ? 46.823 65.307 10.216 1.00 33.71 182 MET C CA 1
ATOM 5012 C C . MET C 1 182 ? 45.666 64.478 10.756 1.00 42.28 182 MET C C 1
ATOM 5013 O O . MET C 1 182 ? 44.667 64.290 10.054 1.00 38.93 182 MET C O 1
ATOM 5018 N N . ASN C 1 183 ? 45.770 63.984 11.988 1.00 38.44 183 ASN C N 1
ATOM 5019 C CA . ASN C 1 183 ? 44.737 63.131 12.560 1.00 38.35 183 ASN C CA 1
ATOM 5020 C C . ASN C 1 183 ? 45.003 62.957 14.045 1.00 36.05 183 ASN C C 1
ATOM 5021 O O . ASN C 1 183 ? 46.153 63.006 14.496 1.00 35.79 183 ASN C O 1
ATOM 5026 N N . LEU C 1 184 ? 43.922 62.749 14.792 1.00 36.46 184 LEU C N 1
ATOM 5027 C CA . LEU C 1 184 ? 43.991 62.560 16.234 1.00 35.06 184 LEU C CA 1
ATOM 5028 C C . LEU C 1 184 ? 42.859 61.626 16.628 1.00 35.37 184 LEU C C 1
ATOM 5029 O O . LEU C 1 184 ? 41.689 61.949 16.407 1.00 36.41 184 LEU C O 1
ATOM 5034 N N . SER C 1 185 ? 43.202 60.471 17.193 1.00 35.05 185 SER C N 1
ATOM 5035 C CA . SER C 1 185 ? 42.180 59.548 17.665 1.00 39.71 185 SER C CA 1
ATOM 5036 C C . SER C 1 185 ? 41.342 60.206 18.757 1.00 38.14 185 SER C C 1
ATOM 5037 O O . SER C 1 185 ? 41.820 61.058 19.511 1.00 34.33 185 SER C O 1
ATOM 5040 N N . ASN C 1 186 ? 40.072 59.799 18.836 1.00 35.37 186 ASN C N 1
ATOM 5041 C CA . ASN C 1 186 ? 39.172 60.379 19.827 1.00 42.73 186 ASN C CA 1
ATOM 5042 C C . ASN C 1 186 ? 39.512 59.958 21.247 1.00 38.14 186 ASN C C 1
ATOM 5043 O O . ASN C 1 186 ? 39.071 60.616 22.195 1.00 41.11 186 ASN C O 1
ATOM 5048 N N . THR C 1 187 ? 40.287 58.894 21.417 1.00 34.13 187 THR C N 1
ATOM 5049 C CA . THR C 1 187 ? 40.685 58.426 22.735 1.00 43.73 187 THR C CA 1
ATOM 5050 C C . THR C 1 187 ? 41.937 59.120 23.253 1.00 42.78 187 THR C C 1
ATOM 5051 O O . THR C 1 187 ? 42.346 58.862 24.390 1.00 44.75 187 THR C O 1
ATOM 5055 N N . ALA C 1 188 ? 42.551 59.987 22.455 1.00 40.25 188 ALA C N 1
ATOM 5056 C CA . ALA C 1 188 ? 43.793 60.635 22.842 1.00 40.55 188 ALA C CA 1
ATOM 5057 C C . ALA C 1 188 ? 43.534 61.839 23.740 1.00 42.11 188 ALA C C 1
ATOM 5058 O O . ALA C 1 188 ? 42.547 62.563 23.583 1.00 40.28 188 ALA C O 1
ATOM 5060 N N . ILE C 1 189 ? 44.438 62.039 24.697 1.00 36.52 189 ILE C N 1
ATOM 5061 C CA . ILE C 1 189 ? 44.438 63.200 25.576 1.00 37.75 189 ILE C CA 1
ATOM 5062 C C . ILE C 1 189 ? 45.832 63.812 25.546 1.00 40.42 189 ILE C C 1
ATOM 5063 O O . ILE C 1 189 ? 46.835 63.110 25.385 1.00 36.01 189 ILE C O 1
ATOM 5068 N N . GLY C 1 190 ? 45.892 65.128 25.706 1.00 41.75 190 GLY C N 1
ATOM 5069 C CA . GLY C 1 190 ? 47.163 65.819 25.654 1.00 35.37 190 GLY C CA 1
ATOM 5070 C C . GLY C 1 190 ? 47.547 66.206 24.238 1.00 40.07 190 GLY C C 1
ATOM 5071 O O . GLY C 1 190 ? 46.709 66.355 23.343 1.00 38.39 190 GLY C O 1
ATOM 5072 N N . GLY C 1 191 ? 48.851 66.373 24.040 1.00 36.87 191 GLY C N 1
ATOM 5073 C CA . GLY C 1 191 ? 49.348 66.846 22.762 1.00 34.50 191 GLY C CA 1
ATOM 5074 C C . GLY C 1 191 ? 49.050 68.302 22.487 1.00 38.73 191 GLY C C 1
ATOM 5075 O O . GLY C 1 191 ? 48.934 68.696 21.322 1.00 37.19 191 GLY C O 1
ATOM 5076 N N . ASP C 1 192 ? 48.920 69.111 23.535 1.00 28.40 192 ASP C N 1
ATOM 5077 C CA . ASP C 1 192 ? 48.711 70.542 23.383 1.00 31.96 192 ASP C CA 1
ATOM 5078 C C . ASP C 1 192 ? 50.042 71.258 23.184 1.00 39.02 192 ASP C C 1
ATOM 5079 O O . ASP C 1 192 ? 51.083 70.832 23.692 1.00 35.88 192 ASP C O 1
ATOM 5084 N N . ASN C 1 193 ? 50.000 72.352 22.432 1.00 39.25 193 ASN C N 1
ATOM 5085 C CA . ASN C 1 193 ? 51.187 73.134 22.121 1.00 37.19 193 AS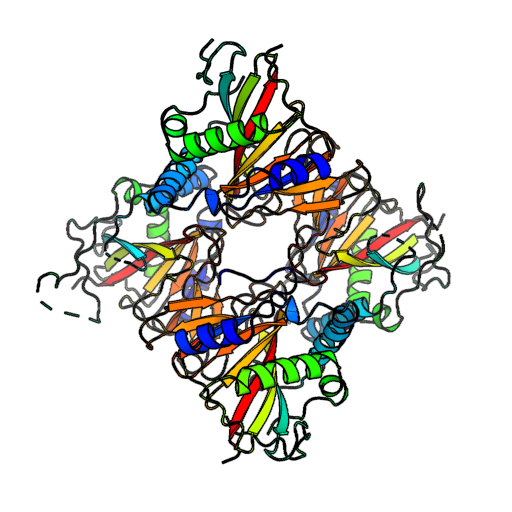N C CA 1
ATOM 5086 C C . ASN C 1 193 ? 51.267 74.345 23.040 1.00 37.27 193 ASN C C 1
ATOM 5087 O O . ASN C 1 193 ? 50.265 75.035 23.256 1.00 35.87 193 ASN C O 1
ATOM 5092 N N . LEU C 1 194 ? 52.455 74.592 23.583 1.00 37.25 194 LEU C N 1
ATOM 5093 C CA . LEU C 1 194 ? 52.705 75.708 24.483 1.00 36.81 194 LEU C CA 1
ATOM 5094 C C . LEU C 1 194 ? 53.700 76.668 23.848 1.00 39.30 194 LEU C C 1
ATOM 5095 O O . LEU C 1 194 ? 54.642 76.241 23.175 1.00 38.29 194 LEU C O 1
ATOM 5100 N N . ILE C 1 195 ? 53.486 77.964 24.059 1.00 42.50 195 ILE C N 1
ATOM 5101 C CA . ILE C 1 195 ? 54.415 79.003 23.632 1.00 42.27 195 ILE C CA 1
ATOM 5102 C C . ILE C 1 195 ? 54.901 79.748 24.865 1.00 40.72 195 ILE C C 1
ATOM 5103 O O . ILE C 1 195 ? 54.093 80.169 25.703 1.00 44.14 195 ILE C O 1
ATOM 5108 N N . ALA C 1 196 ? 56.216 79.905 24.974 1.00 43.32 196 ALA C N 1
ATOM 5109 C CA . ALA C 1 196 ? 56.824 80.603 26.095 1.00 45.45 196 ALA C CA 1
ATOM 5110 C C . ALA C 1 196 ? 57.905 81.534 25.572 1.00 45.98 196 ALA C C 1
ATOM 5111 O O . ALA C 1 196 ? 58.827 81.087 24.885 1.00 44.81 196 ALA C O 1
ATOM 5113 N N . ASN C 1 197 ? 57.806 82.820 25.917 1.00 50.99 197 ASN C N 1
ATOM 5114 C CA . ASN C 1 197 ? 58.893 83.742 25.600 1.00 57.30 197 ASN C CA 1
ATOM 5115 C C . ASN C 1 197 ? 60.148 83.381 26.377 1.00 53.86 197 ASN C C 1
ATOM 5116 O O . ASN C 1 197 ? 61.266 83.529 25.871 1.00 53.98 197 ASN C O 1
ATOM 5121 N N . SER C 1 198 ? 59.982 82.910 27.604 1.00 53.26 198 SER C N 1
ATOM 5122 C CA . SER C 1 198 ? 61.061 82.409 28.432 1.00 56.43 198 SER C CA 1
ATOM 5123 C C . SER C 1 198 ? 60.622 81.165 29.104 1.00 56.57 198 SER C C 1
ATOM 5124 O O . SER C 1 198 ? 59.384 80.883 29.210 1.00 56.36 198 SER C O 1
ATOM 5127 N N . PRO C 1 199 ? 61.511 80.326 29.634 1.00 58.14 199 PRO C N 1
ATOM 5128 C CA . PRO C 1 199 ? 61.125 79.116 30.349 1.00 55.63 199 PRO C CA 1
ATOM 5129 C C . PRO C 1 199 ? 60.439 79.361 31.698 1.00 57.45 199 PRO C C 1
ATOM 5130 O O . PRO C 1 199 ? 60.137 78.389 32.400 1.00 60.18 199 PRO C O 1
ATOM 5134 N N . ARG C 1 200 ? 60.214 80.623 32.070 1.00 61.55 200 ARG C N 1
ATOM 5135 C CA . ARG C 1 200 ? 59.626 80.917 33.407 1.00 61.74 200 ARG C CA 1
ATOM 5136 C C . ARG C 1 200 ? 58.102 81.077 33.339 1.00 64.20 200 ARG C C 1
ATOM 5137 O O . ARG C 1 200 ? 57.467 81.053 34.406 1.00 64.66 200 ARG C O 1
ATOM 5145 N N . GLU C 1 201 ? 57.532 81.227 32.142 1.00 57.92 201 GLU C N 1
ATOM 5146 C CA . GLU C 1 201 ? 56.064 81.434 32.068 1.00 62.64 201 GLU C CA 1
ATOM 5147 C C . GLU C 1 201 ? 55.507 80.939 30.733 1.00 57.95 201 GLU C C 1
ATOM 5148 O O . GLU C 1 201 ? 56.201 81.073 29.714 1.00 56.95 201 GLU C O 1
ATOM 5154 N N . ILE C 1 202 ? 54.290 80.392 30.764 1.00 54.54 202 ILE C N 1
ATOM 5155 C CA . ILE C 1 202 ? 53.586 79.945 29.529 1.00 50.34 202 ILE C CA 1
ATOM 5156 C C . ILE C 1 202 ? 52.773 81.150 29.050 1.00 52.61 202 ILE C C 1
ATOM 5157 O O . ILE C 1 202 ? 51.951 81.648 29.835 1.00 53.28 202 ILE C O 1
ATOM 5162 N N . ASN C 1 203 ? 53.016 81.608 27.821 1.00 47.80 203 ASN C N 1
ATOM 5163 C CA . ASN C 1 203 ? 52.324 82.817 27.303 1.00 46.30 203 ASN C CA 1
ATOM 5164 C C . ASN C 1 203 ? 51.091 82.432 26.484 1.00 46.09 203 ASN C C 1
ATOM 5165 O O . ASN C 1 203 ? 50.090 83.156 26.567 1.00 45.47 203 ASN C O 1
ATOM 5170 N N . GLN C 1 204 ? 51.167 81.342 25.721 1.00 41.23 204 GLN C N 1
ATOM 5171 C CA . GLN C 1 204 ? 50.018 80.956 24.866 1.00 42.22 204 GLN C CA 1
ATOM 5172 C C . GLN C 1 204 ? 49.793 79.443 24.924 1.00 44.29 204 GLN C C 1
ATOM 5173 O O . GLN C 1 204 ? 50.777 78.698 25.043 1.00 39.20 204 GLN C O 1
ATOM 5179 N N . PHE C 1 205 ? 48.524 79.033 24.853 1.00 41.29 205 PHE C N 1
ATOM 5180 C CA . PHE C 1 205 ? 48.123 77.604 24.864 1.00 41.37 205 PHE C CA 1
ATOM 5181 C C . PHE C 1 205 ? 47.335 77.330 23.581 1.00 44.12 205 PHE C C 1
ATOM 5182 O O . PHE C 1 205 ? 46.272 77.936 23.392 1.00 48.88 205 PHE C O 1
ATOM 5190 N N . ILE C 1 206 ? 47.858 76.455 22.723 1.00 44.04 206 ILE C N 1
ATOM 5191 C CA . ILE C 1 206 ? 47.180 76.142 21.432 1.00 44.28 206 ILE C CA 1
ATOM 5192 C C . ILE C 1 206 ? 46.885 74.643 21.369 1.00 44.54 206 ILE C C 1
ATOM 5193 O O . ILE C 1 206 ? 47.818 73.847 21.556 1.00 39.86 206 ILE C O 1
ATOM 5198 N N . SER C 1 207 ? 45.624 74.287 21.121 1.00 46.34 207 SER C N 1
ATOM 5199 C CA . SER C 1 207 ? 45.227 72.862 21.014 1.00 46.26 207 SER C CA 1
ATOM 5200 C C . SER C 1 207 ? 44.770 72.572 19.583 1.00 45.58 207 SER C C 1
ATOM 5201 O O . SER C 1 207 ? 43.691 73.051 19.206 1.00 49.79 207 SER C O 1
ATOM 5204 N N . LEU C 1 208 ? 45.581 71.847 18.813 1.00 44.67 208 LEU C N 1
ATOM 5205 C CA . LEU C 1 208 ? 45.186 71.492 17.427 1.00 44.37 208 LEU C CA 1
ATOM 5206 C C . LEU C 1 208 ? 44.136 70.384 17.529 1.00 45.40 208 LEU C C 1
ATOM 5207 O O . LEU C 1 208 ? 44.471 69.308 18.045 1.00 46.83 208 LEU C O 1
ATOM 5212 N N . LYS C 1 209 ? 42.910 70.661 17.077 1.00 46.79 209 LYS C N 1
ATOM 5213 C CA . LYS C 1 209 ? 41.802 69.676 17.183 1.00 49.28 209 LYS C CA 1
ATOM 5214 C C . LYS C 1 209 ? 41.463 69.082 15.813 1.00 49.50 209 LYS C C 1
ATOM 5215 O O . LYS C 1 209 ? 41.741 67.889 15.620 1.00 46.35 209 LYS C O 1
ATOM 5221 N N . GLU C 1 210 ? 40.865 69.863 14.907 1.00 43.05 210 GLU C N 1
ATOM 5222 C CA . GLU C 1 210 ? 40.502 69.264 13.598 1.00 47.97 210 GLU C CA 1
ATOM 5223 C C . GLU C 1 210 ? 41.714 69.169 12.675 1.00 45.98 210 GLU C C 1
ATOM 5224 O O . GLU C 1 210 ? 42.637 69.986 12.809 1.00 44.20 210 GLU C O 1
ATOM 5230 N N . PRO C 1 211 ? 41.714 68.220 11.713 1.00 46.31 211 PRO C N 1
ATOM 5231 C CA . PRO C 1 211 ? 42.806 68.060 10.748 1.00 42.61 211 PRO C CA 1
ATOM 5232 C C . PRO C 1 211 ? 43.119 69.322 9.928 1.00 39.62 211 PRO C C 1
ATOM 5233 O O . PRO C 1 211 ? 42.221 70.102 9.660 1.00 35.32 211 PRO C O 1
ATOM 5237 N N . LEU C 1 212 ? 44.395 69.438 9.546 1.00 40.12 212 LEU C N 1
ATOM 5238 C CA . LEU C 1 212 ? 45.016 70.556 8.784 1.00 41.52 212 LEU C CA 1
ATOM 5239 C C . LEU C 1 212 ? 45.094 71.817 9.646 1.00 39.93 212 LEU C C 1
ATOM 5240 O O . LEU C 1 212 ? 45.406 72.876 9.086 1.00 40.54 212 LEU C O 1
ATOM 5245 N N . GLU C 1 213 ? 44.844 71.705 10.959 1.00 41.90 213 GLU C N 1
ATOM 5246 C CA . GLU C 1 213 ? 45.068 72.888 11.828 1.00 45.08 213 GLU C CA 1
ATOM 5247 C C . GLU C 1 213 ? 46.586 73.077 11.848 1.00 41.95 213 GLU C C 1
ATOM 5248 O O . GLU C 1 213 ? 47.309 72.070 11.942 1.00 39.27 213 GLU C O 1
ATOM 5254 N N . THR C 1 214 ? 47.048 74.319 11.805 1.00 39.78 214 THR C N 1
ATOM 5255 C CA . THR C 1 214 ? 48.475 74.524 11.600 1.00 37.10 214 THR C CA 1
ATOM 5256 C C . THR C 1 214 ? 49.039 75.521 12.603 1.00 42.18 214 THR C C 1
ATOM 5257 O O . THR C 1 214 ? 48.382 76.505 12.958 1.00 39.02 214 THR C O 1
ATOM 5261 N N . LEU C 1 215 ? 50.266 75.254 13.050 1.00 32.92 215 LEU C N 1
ATOM 5262 C CA . LEU C 1 215 ? 51.017 76.129 13.939 1.00 39.74 215 LEU C CA 1
ATOM 5263 C C . LEU C 1 215 ? 52.429 76.267 13.391 1.00 39.65 215 LEU C C 1
ATOM 5264 O O . LEU C 1 215 ? 53.087 75.260 13.106 1.00 36.38 215 LEU C O 1
ATOM 5269 N N . VAL C 1 216 ? 52.886 77.505 13.225 1.00 35.94 216 VAL C N 1
ATOM 5270 C CA . VAL C 1 216 ? 54.220 77.795 12.710 1.00 39.75 216 VAL C CA 1
ATOM 5271 C C . VAL C 1 216 ? 55.078 78.359 13.842 1.00 40.77 216 VAL C C 1
ATOM 5272 O O . VAL C 1 216 ? 54.624 79.218 14.608 1.00 41.26 216 VAL C O 1
ATOM 5276 N N . PHE C 1 217 ? 56.294 77.833 13.982 1.00 33.13 217 PHE C N 1
ATOM 5277 C CA . PHE C 1 217 ? 57.224 78.239 15.029 1.00 39.06 217 PHE C CA 1
ATOM 5278 C C . PHE C 1 217 ? 58.445 78.936 14.445 1.00 40.89 217 PHE C C 1
ATOM 5279 O O . PHE C 1 217 ? 59.001 78.494 13.436 1.00 34.62 217 PHE C O 1
ATOM 5287 N N . GLY C 1 218 ? 58.869 80.016 15.101 1.00 41.53 218 GLY C N 1
ATOM 5288 C CA . GLY C 1 218 ? 60.191 80.567 14.917 1.00 38.77 218 GLY C CA 1
ATOM 5289 C C . GLY C 1 218 ? 61.044 80.300 16.150 1.00 37.91 218 GLY C C 1
ATOM 5290 O O . GLY C 1 218 ? 60.599 79.718 17.136 1.00 36.64 218 GLY C O 1
ATOM 5291 N N . GLN C 1 219 ? 62.293 80.756 16.082 1.00 37.86 219 GLN C N 1
ATOM 5292 C CA . GLN C 1 219 ? 63.248 80.506 17.156 1.00 40.25 219 GLN C CA 1
ATOM 5293 C C . GLN C 1 219 ? 63.302 81.645 18.163 1.00 37.57 219 GLN C C 1
ATOM 5294 O O . GLN C 1 219 ? 64.106 81.595 19.098 1.00 39.14 219 GLN C O 1
ATOM 5300 N N . LYS C 1 220 ? 62.455 82.658 17.998 1.00 37.43 220 LYS C N 1
ATOM 5301 C CA . LYS C 1 220 ? 62.391 83.769 18.935 1.00 43.51 220 LYS C CA 1
ATOM 5302 C C . LYS C 1 220 ? 61.696 83.387 20.238 1.00 48.63 220 LYS C C 1
ATOM 5303 O O . LYS C 1 220 ? 61.894 84.059 21.257 1.00 44.81 220 LYS C O 1
ATOM 5309 N N . VAL C 1 221 ? 60.932 82.295 20.242 1.00 40.30 221 VAL C N 1
ATOM 5310 C CA . VAL C 1 221 ? 60.224 81.842 21.427 1.00 41.14 221 VAL C CA 1
ATOM 5311 C C . VAL C 1 221 ? 60.509 80.362 21.626 1.00 39.05 221 VAL C C 1
ATOM 5312 O O . VAL C 1 221 ? 60.947 79.657 20.715 1.00 37.77 221 VAL C O 1
ATOM 5316 N N . PHE C 1 222 ? 60.263 79.902 22.844 1.00 38.71 222 PHE C N 1
ATOM 5317 C CA . PHE C 1 222 ? 60.275 78.479 23.126 1.00 39.10 222 PHE C CA 1
ATOM 5318 C C . PHE C 1 222 ? 58.897 77.899 22.849 1.00 39.65 222 PHE C C 1
ATOM 5319 O O . PHE C 1 222 ? 57.879 78.594 22.896 1.00 35.99 222 PHE C O 1
A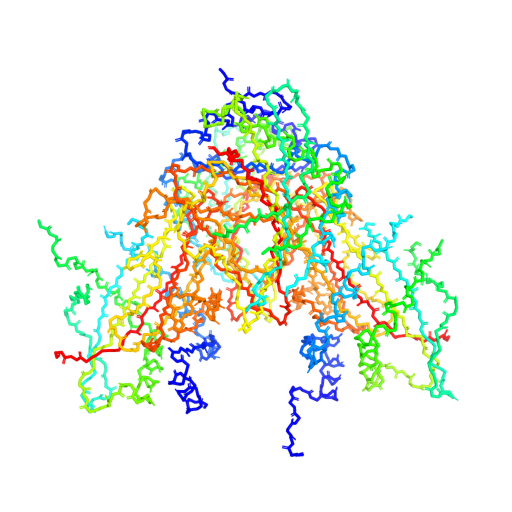TOM 5327 N N . HIS C 1 223 ? 58.874 76.606 22.553 1.00 33.34 223 HIS C N 1
ATOM 5328 C CA . HIS C 1 223 ? 57.619 75.892 22.420 1.00 37.48 223 HIS C CA 1
ATOM 5329 C C . HIS C 1 223 ? 57.781 74.511 23.030 1.00 37.73 223 HIS C C 1
ATOM 5330 O O . HIS C 1 223 ? 58.890 74.064 23.335 1.00 38.28 223 HIS C O 1
ATOM 5337 N N . ALA C 1 224 ? 56.651 73.838 23.205 1.00 36.40 224 ALA C N 1
ATOM 5338 C CA . ALA C 1 224 ? 56.641 72.464 23.672 1.00 33.85 224 ALA C CA 1
ATOM 5339 C C . ALA C 1 224 ? 55.325 71.844 23.240 1.00 35.65 224 ALA C C 1
ATOM 5340 O O . ALA C 1 224 ? 54.370 72.546 22.897 1.00 30.61 224 ALA C O 1
ATOM 5342 N N . VAL C 1 225 ? 55.282 70.520 23.266 1.00 34.13 225 VAL C N 1
ATOM 5343 C CA . VAL C 1 225 ? 54.043 69.783 23.068 1.00 35.73 225 VAL C CA 1
ATOM 5344 C C . VAL C 1 225 ? 53.847 68.875 24.276 1.00 34.15 225 VAL C C 1
ATOM 5345 O O . VAL C 1 225 ? 54.738 68.095 24.635 1.00 39.17 225 VAL C O 1
ATOM 5349 N N . THR C 1 226 ? 52.698 69.021 24.924 1.00 35.97 226 THR C N 1
ATOM 5350 C CA . THR C 1 226 ? 52.346 68.226 26.087 1.00 35.94 226 THR C CA 1
ATOM 5351 C C . THR C 1 226 ? 52.335 66.737 25.729 1.00 33.95 226 THR C C 1
ATOM 5352 O O . THR C 1 226 ? 52.052 66.370 24.584 1.00 35.33 226 THR C O 1
ATOM 5356 N N . PRO C 1 227 ? 52.677 65.858 26.678 1.00 35.02 227 PRO C N 1
ATOM 5357 C CA . PRO C 1 227 ? 52.648 64.418 26.396 1.00 37.45 227 PRO C CA 1
ATOM 5358 C C . PRO C 1 227 ? 51.274 63.957 25.931 1.00 35.56 227 PRO C C 1
ATOM 5359 O O . PRO C 1 227 ? 50.247 64.572 26.218 1.00 34.18 227 PRO C O 1
ATOM 5363 N N . LEU C 1 228 ? 51.271 62.850 25.195 1.00 36.35 228 LEU C N 1
ATOM 5364 C CA . LEU C 1 228 ? 50.047 62.248 24.685 1.00 39.53 228 LEU C CA 1
ATOM 5365 C C . LEU C 1 228 ? 49.674 61.047 25.544 1.00 36.81 228 LEU C C 1
ATOM 5366 O O . LEU C 1 228 ? 50.513 60.177 25.798 1.00 40.11 228 LEU C O 1
ATOM 5371 N N . GLY C 1 229 ? 48.421 61.007 25.995 1.00 39.34 229 GLY C N 1
ATOM 5372 C CA . GLY C 1 229 ? 47.946 59.930 26.837 1.00 39.96 229 GLY C CA 1
ATOM 5373 C C . GLY C 1 229 ? 46.604 59.404 26.372 1.00 41.54 229 GLY C C 1
ATOM 5374 O O . GLY C 1 229 ? 45.992 59.920 25.432 1.00 44.33 229 GLY C O 1
ATOM 5375 N N . THR C 1 230 ? 46.161 58.354 27.060 1.00 43.26 230 THR C N 1
ATOM 5376 C CA . THR C 1 230 ? 44.821 57.810 26.917 1.00 44.91 230 THR C CA 1
ATOM 5377 C C . THR C 1 230 ? 44.479 57.088 28.211 1.00 45.92 230 THR C C 1
ATOM 5378 O O . THR C 1 230 ? 45.340 56.430 28.805 1.00 45.04 230 THR C O 1
ATOM 5382 N N . GLU C 1 231 ? 43.241 57.258 28.669 1.00 46.70 231 GLU C N 1
ATOM 5383 C CA . GLU C 1 231 ? 42.683 56.423 29.721 1.00 52.47 231 GLU C CA 1
ATOM 5384 C C . GLU C 1 231 ? 41.854 55.274 29.166 1.00 50.64 231 GLU C C 1
ATOM 5385 O O . GLU C 1 231 ? 41.032 54.708 29.886 1.00 49.94 231 GLU C O 1
ATOM 5391 N N . CYS C 1 232 ? 42.081 54.892 27.919 1.00 50.21 232 CYS C N 1
ATOM 5392 C CA . CYS C 1 232 ? 41.309 53.851 27.261 1.00 49.75 232 CYS C CA 1
ATOM 5393 C C . CYS C 1 232 ? 42.192 52.643 26.981 1.00 51.07 232 CYS C C 1
ATOM 5394 O O . CYS C 1 232 ? 43.423 52.725 27.000 1.00 52.91 232 CYS C O 1
ATOM 5397 N N . SER C 1 233 ? 41.545 51.509 26.713 1.00 49.06 233 SER C N 1
ATOM 5398 C CA . SER C 1 233 ? 42.273 50.258 26.537 1.00 48.98 233 SER C CA 1
ATOM 5399 C C . SER C 1 233 ? 42.874 50.089 25.149 1.00 45.44 233 SER C C 1
ATOM 5400 O O . SER C 1 233 ? 43.613 49.121 24.935 1.00 48.21 233 SER C O 1
ATOM 5403 N N . THR C 1 234 ? 42.588 50.989 24.213 1.00 45.83 234 THR C N 1
ATOM 5404 C CA . THR C 1 234 ? 43.130 50.906 22.866 1.00 47.78 234 THR C CA 1
ATOM 5405 C C . THR C 1 234 ? 44.217 51.955 22.664 1.00 46.17 234 THR C C 1
ATOM 5406 O O . THR C 1 234 ? 44.406 52.865 23.475 1.00 44.07 234 THR C O 1
ATOM 5410 N N . GLU C 1 235 ? 44.917 51.819 21.543 1.00 51.59 235 GLU C N 1
ATOM 5411 C CA . GLU C 1 235 ? 46.013 52.712 21.196 1.00 45.93 235 GLU C CA 1
ATOM 5412 C C . GLU C 1 235 ? 45.478 54.039 20.674 1.00 44.82 235 GLU C C 1
ATOM 5413 O O . GLU C 1 235 ? 44.574 54.066 19.834 1.00 52.11 235 GLU C O 1
ATOM 5419 N N . ALA C 1 236 ? 46.039 55.136 21.175 1.00 41.04 236 ALA C N 1
ATOM 5420 C CA . ALA C 1 236 ? 45.688 56.475 20.731 1.00 41.27 236 ALA C CA 1
ATOM 5421 C C . ALA C 1 236 ? 46.804 57.031 19.857 1.00 45.95 236 ALA C C 1
ATOM 5422 O O . ALA C 1 236 ? 47.986 56.751 20.076 1.00 44.05 236 ALA C O 1
ATOM 5424 N N . PHE C 1 237 ? 46.418 57.822 18.859 1.00 44.41 237 PHE C N 1
ATOM 5425 C CA . PHE C 1 237 ? 47.346 58.315 17.855 1.00 41.08 237 PHE C CA 1
ATOM 5426 C C . PHE C 1 237 ? 47.273 59.829 17.771 1.00 40.78 237 PHE C C 1
ATOM 5427 O O . PHE C 1 237 ? 46.227 60.436 18.015 1.00 38.74 237 PHE C O 1
ATOM 5435 N N . ARG C 1 238 ? 48.402 60.426 17.406 1.00 38.76 238 ARG C N 1
ATOM 5436 C CA . ARG C 1 238 ? 48.464 61.820 16.986 1.00 37.53 238 ARG C CA 1
ATOM 5437 C C . ARG C 1 238 ? 49.333 61.858 15.740 1.00 36.10 238 ARG C C 1
ATOM 5438 O O . ARG C 1 238 ? 50.551 61.660 15.818 1.00 31.13 238 ARG C O 1
ATOM 5446 N N . ASP C 1 239 ? 48.706 62.106 14.595 1.00 35.92 239 ASP C N 1
ATOM 5447 C CA . ASP C 1 239 ? 49.383 62.086 13.307 1.00 33.86 239 ASP C CA 1
ATOM 5448 C C . ASP C 1 239 ? 49.762 63.516 12.955 1.00 35.43 239 ASP C C 1
ATOM 5449 O O . ASP C 1 239 ? 48.898 64.397 12.897 1.00 30.11 239 ASP C O 1
ATOM 5454 N N . ILE C 1 240 ? 51.047 63.737 12.714 1.00 35.56 240 ILE C N 1
ATOM 5455 C CA . ILE C 1 240 ? 51.578 65.075 12.517 1.00 35.47 240 ILE C CA 1
ATOM 5456 C C . ILE C 1 240 ? 52.372 65.121 11.220 1.00 35.70 240 ILE C C 1
ATOM 5457 O O . ILE C 1 240 ? 52.933 64.114 10.776 1.00 33.26 240 ILE C O 1
ATOM 5462 N N . LEU C 1 241 ? 52.425 66.308 10.617 1.00 35.72 241 LEU C N 1
ATOM 5463 C CA . LEU C 1 241 ? 53.327 66.592 9.509 1.00 30.93 241 LEU C CA 1
ATOM 5464 C C . LEU C 1 241 ? 54.110 67.851 9.843 1.00 34.07 241 LEU C C 1
ATOM 5465 O O . LEU C 1 241 ? 53.514 68.904 10.093 1.00 35.98 241 LEU C O 1
ATOM 5470 N N . LEU C 1 242 ? 55.435 67.750 9.833 1.00 29.66 242 LEU C N 1
ATOM 5471 C CA . LEU C 1 242 ? 56.311 68.897 10.025 1.00 33.04 242 LEU C CA 1
ATOM 5472 C C . LEU C 1 242 ? 56.954 69.275 8.698 1.00 36.40 242 LEU C C 1
ATOM 5473 O O . LEU C 1 242 ? 57.462 68.407 7.981 1.00 32.75 242 LEU C O 1
ATOM 5478 N N . VAL C 1 243 ? 56.930 70.565 8.376 1.00 33.76 243 VAL C N 1
ATOM 5479 C CA . VAL C 1 243 ? 57.622 71.105 7.211 1.00 34.49 243 VAL C CA 1
ATOM 5480 C C . VAL C 1 243 ? 58.596 72.156 7.726 1.00 39.20 243 VAL C C 1
ATOM 5481 O O . VAL C 1 243 ? 58.179 73.228 8.184 1.00 40.07 243 VAL C O 1
ATOM 5485 N N . THR C 1 244 ? 59.889 71.851 7.654 1.00 35.37 244 THR C N 1
ATOM 5486 C CA . THR C 1 244 ? 60.941 72.689 8.210 1.00 41.14 244 THR C CA 1
ATOM 5487 C C . THR C 1 244 ? 61.790 73.307 7.107 1.00 40.26 244 THR C C 1
ATOM 5488 O O . THR C 1 244 ? 61.968 72.724 6.033 1.00 34.15 244 THR C O 1
ATOM 5492 N N . PHE C 1 245 ? 62.299 74.508 7.380 1.00 40.92 245 PHE C N 1
ATOM 5493 C CA . PHE C 1 245 ? 63.168 75.234 6.461 1.00 42.99 245 PHE C CA 1
ATOM 5494 C C . PHE C 1 245 ? 64.487 75.542 7.158 1.00 42.58 245 PHE C C 1
ATOM 5495 O O . PHE C 1 245 ? 64.508 76.263 8.163 1.00 41.28 245 PHE C O 1
ATOM 5503 N N . SER C 1 246 ? 65.582 74.993 6.626 1.00 37.94 246 SER C N 1
ATOM 5504 C CA . SER C 1 246 ? 66.920 75.232 7.153 1.00 40.98 246 SER C CA 1
ATOM 5505 C C . SER C 1 246 ? 67.924 75.282 6.005 1.00 43.18 246 SER C C 1
ATOM 5506 O O . SER C 1 246 ? 67.607 74.965 4.856 1.00 40.80 246 SER C O 1
ATOM 5509 N N . TYR C 1 247 ? 69.145 75.703 6.332 1.00 38.46 247 TYR C N 1
ATOM 5510 C CA . TYR C 1 247 ? 70.204 75.912 5.350 1.00 45.51 247 TYR C CA 1
ATOM 5511 C C . TYR C 1 247 ? 70.957 74.624 5.048 1.00 42.16 247 TYR C C 1
ATOM 5512 O O . TYR C 1 247 ? 71.170 73.790 5.933 1.00 45.67 247 TYR C O 1
ATOM 5521 N N . LYS C 1 248 ? 71.352 74.469 3.780 1.00 40.97 248 LYS C N 1
ATOM 5522 C CA . LYS C 1 248 ? 72.075 73.272 3.353 1.00 46.33 248 LYS C CA 1
ATOM 5523 C C . LYS C 1 248 ? 73.491 73.217 3.919 1.00 49.36 248 LYS C C 1
ATOM 5524 O O . LYS C 1 248 ? 73.988 72.136 4.256 1.00 51.71 248 LYS C O 1
ATOM 5530 N N . GLU C 1 249 ? 74.150 74.363 4.044 1.00 46.75 249 GLU C N 1
ATOM 5531 C CA . GLU C 1 249 ? 75.507 74.404 4.592 1.00 60.01 249 GLU C CA 1
ATOM 5532 C C . GLU C 1 249 ? 75.874 75.803 5.074 1.00 61.46 249 GLU C C 1
ATOM 5533 O O . GLU C 1 249 ? 75.640 76.154 6.232 1.00 57.39 249 GLU C O 1
ATOM 5539 N N . PHE D 1 17 ? 36.316 50.065 50.123 1.00 105.80 17 PHE D N 1
ATOM 5540 C CA . PHE D 1 17 ? 37.206 50.802 51.058 1.00 101.00 17 PHE D CA 1
ATOM 5541 C C . PHE D 1 17 ? 38.646 50.309 50.875 1.00 100.81 17 PHE D C 1
ATOM 5542 O O . PHE D 1 17 ? 39.460 51.032 50.271 1.00 105.19 17 PHE D O 1
ATOM 5550 N N . SER D 1 18 ? 38.937 49.118 51.406 1.00 96.70 18 SER D N 1
ATOM 5551 C CA . SER D 1 18 ? 40.275 48.476 51.302 1.00 94.01 18 SER D CA 1
ATOM 5552 C C . SER D 1 18 ? 41.393 49.466 51.652 1.00 88.54 18 SER D C 1
ATOM 5553 O O . SER D 1 18 ? 42.206 49.764 50.764 1.00 89.99 18 SER D O 1
ATOM 5556 N N . ILE D 1 19 ? 41.447 49.931 52.902 1.00 86.05 19 ILE D N 1
ATOM 5557 C CA . ILE D 1 19 ? 42.520 50.883 53.321 1.00 84.88 19 ILE D CA 1
ATOM 5558 C C . ILE D 1 19 ? 43.689 50.081 53.902 1.00 82.03 19 ILE D C 1
ATOM 5559 O O . ILE D 1 19 ? 44.006 50.280 55.088 1.00 81.34 19 ILE D O 1
ATOM 5564 N N . GLU D 1 20 ? 44.286 49.200 53.097 1.00 84.52 20 GLU D N 1
ATOM 5565 C CA . GLU D 1 20 ? 45.433 48.363 53.538 1.00 84.54 20 GLU D CA 1
ATOM 5566 C C . GLU D 1 20 ? 46.333 48.121 52.326 1.00 81.80 20 GLU D C 1
ATOM 5567 O O . GLU D 1 20 ? 47.499 48.548 52.355 1.00 73.56 20 GLU D O 1
ATOM 5573 N N . GLU D 1 21 ? 45.785 47.458 51.305 1.00 84.59 21 GLU D N 1
ATOM 5574 C CA . GLU D 1 21 ? 46.530 47.162 50.055 1.00 82.80 21 GLU D CA 1
ATOM 5575 C C . GLU D 1 21 ? 46.773 48.475 49.307 1.00 78.25 21 GLU D C 1
ATOM 5576 O O . GLU D 1 21 ? 47.841 48.610 48.685 1.00 76.63 21 GLU D O 1
ATOM 5582 N N . LYS D 1 22 ? 45.814 49.402 49.385 1.00 74.34 22 LYS D N 1
ATOM 5583 C CA . LYS D 1 22 ? 45.923 50.715 48.697 1.00 71.65 22 LYS D CA 1
ATOM 5584 C C . LYS D 1 22 ? 47.139 51.474 49.237 1.00 67.35 22 LYS D C 1
ATOM 5585 O O . LYS D 1 22 ? 47.875 52.053 48.424 1.00 66.72 22 LYS D O 1
ATOM 5591 N N . VAL D 1 23 ? 47.330 51.466 50.557 1.00 66.91 23 VAL D N 1
ATOM 5592 C CA . VAL D 1 23 ? 48.486 52.169 51.190 1.00 63.86 23 VAL D CA 1
ATOM 5593 C C . VAL D 1 23 ? 49.783 51.493 50.733 1.00 64.08 23 VAL D C 1
ATOM 5594 O O . VAL D 1 23 ? 50.774 52.210 50.516 1.00 63.76 23 VAL D O 1
ATOM 5598 N N . HIS D 1 24 ? 49.771 50.164 50.606 1.00 66.54 24 HIS D N 1
ATOM 5599 C CA . HIS D 1 24 ? 50.976 49.425 50.148 1.00 67.96 24 HIS D CA 1
ATOM 5600 C C . HIS D 1 24 ? 51.257 49.808 48.694 1.00 66.03 24 HIS D C 1
ATOM 5601 O O . HIS D 1 24 ? 52.425 50.072 48.363 1.00 66.99 24 HIS D O 1
ATOM 5608 N N . GLU D 1 25 ? 50.207 49.842 47.870 1.00 65.51 25 GLU D N 1
ATOM 5609 C CA . GLU D 1 25 ? 50.342 50.217 46.440 1.00 63.58 25 GLU D CA 1
ATOM 5610 C C . GLU D 1 25 ? 50.941 51.624 46.357 1.00 60.62 25 GLU D C 1
ATOM 5611 O O . GLU D 1 25 ? 51.875 51.822 45.562 1.00 60.74 25 GLU D O 1
ATOM 5617 N N . PHE D 1 26 ? 50.427 52.553 47.167 1.00 56.20 26 PHE D N 1
ATOM 5618 C CA . PHE D 1 26 ? 50.924 53.953 47.168 1.00 53.74 26 PHE D CA 1
ATOM 5619 C C . PHE D 1 26 ? 52.381 53.982 47.632 1.00 55.98 26 PHE D C 1
ATOM 5620 O O . PHE D 1 26 ? 53.167 54.771 47.092 1.00 56.15 26 PHE D O 1
ATOM 5628 N N . GLU D 1 27 ? 52.720 53.141 48.610 1.00 59.89 27 GLU D N 1
ATOM 5629 C CA . GLU D 1 27 ? 54.106 53.092 49.142 1.00 63.13 27 GLU D CA 1
ATOM 5630 C C . GLU D 1 27 ? 55.035 52.486 48.086 1.00 61.07 27 GLU D C 1
ATOM 5631 O O . GLU D 1 27 ? 56.203 52.903 48.023 1.00 60.22 27 GLU D O 1
ATOM 5637 N N . SER D 1 28 ? 54.516 51.561 47.276 1.00 60.78 28 SER D N 1
ATOM 5638 C CA . SER D 1 28 ? 55.327 50.874 46.237 1.00 60.98 28 SER D CA 1
ATOM 5639 C C . SER D 1 28 ? 55.406 51.693 44.942 1.00 62.92 28 SER D C 1
ATOM 5640 O O . SER D 1 28 ? 56.493 51.721 44.341 1.00 65.16 28 SER D O 1
ATOM 5643 N N . LYS D 1 29 ? 54.302 52.327 44.533 1.00 62.26 29 LYS D N 1
ATOM 5644 C CA . LYS D 1 29 ? 54.265 53.092 43.256 1.00 55.44 29 LYS D CA 1
ATOM 5645 C C . LYS D 1 29 ? 54.693 54.548 43.466 1.00 53.57 29 LYS D C 1
ATOM 5646 O O . LYS D 1 29 ? 55.242 55.134 42.520 1.00 54.56 29 LYS D O 1
ATOM 5652 N N . GLY D 1 30 ? 54.438 55.108 44.650 1.00 56.67 30 GLY D N 1
ATOM 5653 C CA . GLY D 1 30 ? 54.802 56.510 44.933 1.00 51.65 30 GLY D CA 1
ATOM 5654 C C . GLY D 1 30 ? 53.642 57.447 44.647 1.00 48.28 30 GLY D C 1
ATOM 5655 O O . GLY D 1 30 ? 53.772 58.654 44.910 1.00 44.77 30 GLY D O 1
ATOM 5656 N N . PHE D 1 31 ? 52.547 56.899 44.121 1.00 49.08 31 PHE D N 1
ATOM 5657 C CA . PHE D 1 31 ? 51.333 57.687 43.790 1.00 47.25 31 PHE D CA 1
ATOM 5658 C C . PHE D 1 31 ? 50.137 56.734 43.759 1.00 44.98 31 PHE D C 1
ATOM 5659 O O . PHE D 1 31 ? 50.351 55.522 43.624 1.00 50.04 31 PHE D O 1
ATOM 5667 N N . LEU D 1 32 ? 48.922 57.268 43.886 1.00 45.24 32 LEU D N 1
ATOM 5668 C CA . LEU D 1 32 ? 47.722 56.395 43.863 1.00 48.99 32 LEU D CA 1
ATOM 5669 C C . LEU D 1 32 ? 46.497 57.197 43.423 1.00 50.46 32 LEU D C 1
ATOM 5670 O O . LEU D 1 32 ? 46.349 58.346 43.867 1.00 50.50 32 LEU D O 1
ATOM 5675 N N . GLU D 1 33 ? 45.662 56.589 42.580 1.00 49.33 33 GLU D N 1
ATOM 5676 C CA . GLU D 1 33 ? 44.415 57.228 42.093 1.00 50.30 33 GLU D CA 1
ATOM 5677 C C . GLU D 1 33 ? 43.248 56.681 42.920 1.00 50.83 33 GLU D C 1
ATOM 5678 O O . GLU D 1 33 ? 43.099 55.450 42.984 1.00 50.10 33 GLU D O 1
ATOM 5684 N N . ILE D 1 34 ? 42.472 57.567 43.545 1.00 44.06 34 ILE D N 1
ATOM 5685 C CA . ILE D 1 34 ? 41.304 57.136 44.365 1.00 45.94 34 ILE D CA 1
ATOM 5686 C C . ILE D 1 34 ? 40.030 57.654 43.691 1.00 48.43 34 ILE D C 1
ATOM 5687 O O . ILE D 1 34 ? 39.989 58.846 43.350 1.00 48.12 34 ILE D O 1
ATOM 5692 N N . SER D 1 35 ? 39.032 56.785 43.512 1.00 47.65 35 SER D N 1
ATOM 5693 C CA . SER D 1 35 ? 37.761 57.190 42.857 1.00 57.15 35 SER D CA 1
ATOM 5694 C C . SER D 1 35 ? 36.922 58.040 43.815 1.00 54.26 35 SER D C 1
ATOM 5695 O O . SER D 1 35 ? 37.125 57.939 45.034 1.00 51.51 35 SER D O 1
ATOM 5698 N N . ASN D 1 36 ? 35.973 58.804 43.268 1.00 52.31 36 ASN D N 1
ATOM 5699 C CA . ASN D 1 36 ? 35.104 59.715 44.062 1.00 49.72 36 ASN D CA 1
ATOM 5700 C C . ASN D 1 36 ? 33.914 58.959 44.666 1.00 55.38 36 ASN D C 1
ATOM 5701 O O . ASN D 1 36 ? 33.190 59.566 45.468 1.00 57.00 36 ASN D O 1
ATOM 5706 N N . GLU D 1 37 ? 33.748 57.677 44.326 1.00 54.81 37 GLU D N 1
ATOM 5707 C CA . GLU D 1 37 ? 32.621 56.833 44.809 1.00 59.86 37 GLU D CA 1
ATOM 5708 C C . GLU D 1 37 ? 32.612 56.722 46.341 1.00 61.96 37 GLU D C 1
ATOM 5709 O O . GLU D 1 37 ? 31.511 56.662 46.909 1.00 66.73 37 GLU D O 1
ATOM 5715 N N . ILE D 1 38 ? 33.786 56.704 46.982 1.00 63.93 38 ILE D N 1
ATOM 5716 C CA . ILE D 1 38 ? 33.890 56.586 48.468 1.00 63.24 38 ILE D CA 1
ATOM 5717 C C . ILE D 1 38 ? 33.424 57.882 49.145 1.00 63.67 38 ILE D C 1
ATOM 5718 O O . ILE D 1 38 ? 33.014 57.807 50.316 1.00 62.95 38 ILE D O 1
ATOM 5723 N N . PHE D 1 39 ? 33.495 59.020 48.449 1.00 59.54 39 PHE D N 1
ATOM 5724 C CA . PHE D 1 39 ? 33.070 60.317 49.040 1.00 56.84 39 PHE D CA 1
ATOM 5725 C C . PHE D 1 39 ? 31.616 60.626 48.664 1.00 58.56 39 PHE D C 1
ATOM 5726 O O . PHE D 1 39 ? 31.056 61.592 49.205 1.00 57.85 39 PHE D O 1
ATOM 5734 N N . LEU D 1 40 ? 31.024 59.833 47.769 1.00 57.24 40 LEU D N 1
ATOM 5735 C CA . LEU D 1 40 ? 29.624 60.081 47.334 1.00 61.82 40 LEU D CA 1
ATOM 5736 C C . LEU D 1 40 ? 28.774 58.836 47.598 1.00 67.39 40 LEU D C 1
ATOM 5737 O O . LEU D 1 40 ? 28.154 58.339 46.645 1.00 67.60 40 LEU D O 1
ATOM 5742 N N . GLN D 1 41 ? 28.737 58.368 48.848 1.00 69.20 41 GLN D N 1
ATOM 5743 C CA . GLN D 1 41 ? 27.951 57.154 49.192 1.00 74.62 41 GLN D CA 1
ATOM 5744 C C . GLN D 1 41 ? 26.529 57.552 49.605 1.00 80.00 41 GLN D C 1
ATOM 5745 O O . GLN D 1 41 ? 25.619 56.721 49.436 1.00 87.30 41 GLN D O 1
ATOM 5751 N N . GLU D 1 42 ? 26.354 58.772 50.119 1.00 75.07 42 GLU D N 1
ATOM 5752 C CA . GLU D 1 42 ? 25.013 59.266 50.532 1.00 77.84 42 GLU D CA 1
ATOM 5753 C C . GLU D 1 42 ? 24.560 60.338 49.536 1.00 77.42 42 GLU D C 1
ATOM 5754 O O . GLU D 1 42 ? 25.436 60.952 48.909 1.00 74.22 42 GLU D O 1
ATOM 5760 N N . GLU D 1 43 ? 23.248 60.576 49.425 1.00 77.87 43 GLU D N 1
ATOM 5761 C CA . GLU D 1 43 ? 22.720 61.588 48.465 1.00 76.27 43 GLU D CA 1
ATOM 5762 C C . GLU D 1 43 ? 22.848 63.002 49.046 1.00 71.79 43 GLU D C 1
ATOM 5763 O O . GLU D 1 43 ? 22.706 63.965 48.274 1.00 67.00 43 GLU D O 1
ATOM 5769 N N . GLU D 1 44 ? 23.115 63.118 50.350 1.00 72.96 44 GLU D N 1
ATOM 5770 C CA . GLU D 1 44 ? 23.294 64.440 51.006 1.00 73.06 44 GLU D CA 1
ATOM 5771 C C . GLU D 1 44 ? 24.674 64.997 50.633 1.00 63.22 44 GLU D C 1
ATOM 5772 O O . GLU D 1 44 ? 24.835 66.228 50.640 1.00 57.44 44 GLU D O 1
ATOM 5778 N N . ASN D 1 45 ? 25.620 64.111 50.306 1.00 61.70 45 ASN D N 1
ATOM 5779 C CA . ASN D 1 45 ? 27.001 64.505 49.923 1.00 56.76 45 ASN D CA 1
ATOM 5780 C C . ASN D 1 45 ? 26.972 65.333 48.633 1.00 58.09 45 ASN D C 1
ATOM 5781 O O . ASN D 1 45 ? 27.786 66.263 48.515 1.00 57.85 45 ASN D O 1
ATOM 5786 N N . HIS D 1 46 ? 26.068 65.002 47.706 1.00 53.71 46 HIS D N 1
ATOM 5787 C CA . HIS D 1 46 ? 25.947 65.740 46.421 1.00 56.58 46 HIS D CA 1
ATOM 5788 C C . HIS D 1 46 ? 25.615 67.214 46.678 1.00 54.22 46 HIS D C 1
ATOM 5789 O O . HIS D 1 46 ? 26.158 68.068 45.963 1.00 53.22 46 HIS D O 1
ATOM 5796 N N . SER D 1 47 ? 24.748 67.491 47.654 1.00 51.83 47 SER D N 1
ATOM 5797 C CA . SER D 1 47 ? 24.356 68.888 47.972 1.00 48.80 47 SER D CA 1
ATOM 5798 C C . SER D 1 47 ? 25.512 69.614 48.665 1.00 48.55 47 SER D C 1
ATOM 5799 O O . SER D 1 47 ? 25.668 70.824 48.441 1.00 46.82 47 SER D O 1
ATOM 5802 N N . LEU D 1 48 ? 26.280 68.892 49.485 1.00 50.41 48 LEU D N 1
ATOM 5803 C CA . LEU D 1 48 ? 27.427 69.496 50.214 1.00 47.62 48 LEU D CA 1
ATOM 5804 C C . LEU D 1 48 ? 28.551 69.803 49.220 1.00 43.66 48 LEU D C 1
ATOM 5805 O O . LEU D 1 48 ? 29.240 70.816 49.405 1.00 42.33 48 LEU D O 1
ATOM 5810 N N . LEU D 1 49 ? 28.712 68.955 48.203 1.00 43.32 49 LEU D N 1
ATOM 5811 C CA . LEU D 1 49 ? 29.759 69.167 47.171 1.00 44.64 49 LEU D CA 1
ATOM 5812 C C . LEU D 1 49 ? 29.443 70.460 46.413 1.00 39.29 49 LEU D C 1
ATOM 5813 O O . LEU D 1 49 ? 30.377 71.224 46.134 1.00 39.01 49 LEU D O 1
ATOM 5818 N N . THR D 1 50 ? 28.163 70.685 46.115 1.00 40.33 50 THR D N 1
ATOM 5819 C CA . THR D 1 50 ? 27.722 71.907 45.396 1.00 40.25 50 THR D CA 1
ATOM 5820 C C . THR D 1 50 ? 28.058 73.135 46.244 1.00 38.14 50 THR D C 1
ATOM 5821 O O . THR D 1 50 ? 28.522 74.129 45.673 1.00 42.04 50 THR D O 1
ATOM 5825 N N . GLN D 1 51 ? 27.824 73.049 47.556 1.00 39.32 51 GLN D N 1
ATOM 5826 C CA . GLN D 1 51 ? 28.115 74.166 48.493 1.00 43.50 51 GLN D CA 1
ATOM 5827 C C . GLN D 1 51 ? 29.620 74.450 48.485 1.00 36.45 51 GLN D C 1
ATOM 5828 O O . GLN D 1 51 ? 29.996 75.633 48.476 1.00 35.60 51 GLN D O 1
ATOM 5834 N N . ALA D 1 52 ? 30.435 73.393 48.504 1.00 35.11 52 ALA D N 1
ATOM 5835 C CA . ALA D 1 52 ? 31.908 73.534 48.502 1.00 39.95 52 ALA D CA 1
ATOM 5836 C C . ALA D 1 52 ? 32.371 74.039 47.134 1.00 39.49 52 ALA D C 1
ATOM 5837 O O . ALA D 1 52 ? 33.337 74.811 47.089 1.00 38.37 52 ALA D O 1
ATOM 5839 N N . GLN D 1 53 ? 31.686 73.618 46.068 1.00 38.59 53 GLN D N 1
ATOM 5840 C CA . GLN D 1 53 ? 32.037 74.039 44.687 1.00 38.52 53 GLN D CA 1
ATOM 5841 C C . GLN D 1 53 ? 31.728 75.528 44.516 1.00 38.00 53 GLN D C 1
ATOM 5842 O O . GLN D 1 53 ? 32.487 76.209 43.811 1.00 38.76 53 GLN D O 1
ATOM 5848 N N . LEU D 1 54 ? 30.678 76.012 45.183 1.00 41.25 54 LEU D N 1
ATOM 5849 C CA . LEU D 1 54 ? 30.235 77.427 45.061 1.00 42.35 54 LEU D CA 1
ATOM 5850 C C . LEU D 1 54 ? 31.156 78.377 45.838 1.00 40.14 54 LEU D C 1
ATOM 5851 O O . LEU D 1 54 ? 31.121 79.581 45.545 1.00 39.81 54 LEU D O 1
ATOM 5856 N N . ASP D 1 55 ? 31.981 77.856 46.752 1.00 39.40 55 ASP D N 1
ATOM 5857 C CA . ASP D 1 55 ? 32.896 78.709 47.558 1.00 41.67 55 ASP D CA 1
ATOM 5858 C C . ASP D 1 55 ? 34.128 79.137 46.750 1.00 40.09 55 ASP D C 1
ATOM 5859 O O . ASP D 1 55 ? 34.806 80.074 47.191 1.00 42.63 55 ASP D O 1
ATOM 5864 N N . TYR D 1 56 ? 34.379 78.517 45.590 1.00 40.69 56 TYR D N 1
ATOM 5865 C CA . TYR D 1 56 ? 35.552 78.847 44.735 1.00 39.44 56 TYR D CA 1
ATOM 5866 C C . TYR D 1 56 ? 35.346 80.168 43.982 1.00 41.42 56 TYR D C 1
ATOM 5867 O O . TYR D 1 56 ? 36.338 80.732 43.505 1.00 42.60 56 TYR D O 1
ATOM 5876 N N . TYR D 1 57 ? 34.105 80.659 43.906 1.00 41.68 57 TYR D N 1
ATOM 5877 C CA . TYR D 1 57 ? 33.790 81.954 43.250 1.00 38.65 57 TYR D CA 1
ATOM 5878 C C . TYR D 1 57 ? 34.066 83.111 44.221 1.00 46.05 57 TYR D C 1
ATOM 5879 O O . TYR D 1 57 ? 34.075 84.264 43.769 1.00 46.33 57 TYR D O 1
ATOM 5888 N N . ASN D 1 58 ? 34.277 82.808 45.508 1.00 47.46 58 ASN D N 1
ATOM 5889 C CA . ASN D 1 58 ? 34.558 83.836 46.545 1.00 48.64 58 ASN D CA 1
ATOM 5890 C C . ASN D 1 58 ? 36.072 84.026 46.713 1.00 53.94 58 ASN D C 1
ATOM 5891 O O . ASN D 1 58 ? 36.467 85.003 47.370 1.00 56.26 58 ASN D O 1
ATOM 5896 N N . LEU D 1 59 ? 36.882 83.126 46.148 1.00 53.88 59 LEU D N 1
ATOM 5897 C CA . LEU D 1 59 ? 38.362 83.242 46.255 1.00 56.41 59 LEU D CA 1
ATOM 5898 C C . LEU D 1 59 ? 38.806 84.554 45.600 1.00 68.77 59 LEU D C 1
ATOM 5899 O O . LEU D 1 59 ? 38.275 84.884 44.527 1.00 70.08 59 LEU D O 1
ATOM 5904 N N . GLU D 1 60 ? 39.747 85.267 46.226 1.00 76.60 60 GLU D N 1
ATOM 5905 C CA . GLU D 1 60 ? 40.234 86.558 45.672 1.00 81.71 60 GLU D CA 1
ATOM 5906 C C . GLU D 1 60 ? 41.549 86.324 44.924 1.00 86.00 60 GLU D C 1
ATOM 5907 O O . GLU D 1 60 ? 42.288 85.400 45.304 1.00 86.19 60 GLU D O 1
ATOM 5913 N N . ASP D 1 61 ? 41.818 87.142 43.904 1.00 93.75 61 ASP D N 1
ATOM 5914 C CA . ASP D 1 61 ? 43.062 87.018 43.097 1.00 100.85 61 ASP D CA 1
ATOM 5915 C C . ASP D 1 61 ? 44.283 87.224 44.001 1.00 113.69 61 ASP D C 1
ATOM 5916 O O . ASP D 1 61 ? 44.610 88.399 44.261 1.00 114.87 61 ASP D O 1
ATOM 5921 N N . GLU D 1 66 ? 46.059 87.591 36.971 1.00 122.33 66 GLU D N 1
ATOM 5922 C CA . GLU D 1 66 ? 46.899 86.563 37.644 1.00 110.13 66 GLU D CA 1
ATOM 5923 C C . GLU D 1 66 ? 46.440 85.168 37.200 1.00 91.93 66 GLU D C 1
ATOM 5924 O O . GLU D 1 66 ? 45.223 84.966 37.030 1.00 82.78 66 GLU D O 1
ATOM 5930 N N . CYS D 1 67 ? 47.395 84.247 37.038 1.00 86.64 67 CYS D N 1
ATOM 5931 C CA . CYS D 1 67 ? 47.129 82.858 36.577 1.00 73.23 67 CYS D CA 1
ATOM 5932 C C . CYS D 1 67 ? 46.104 82.156 37.486 1.00 60.84 67 CYS D C 1
ATOM 5933 O O . CYS D 1 67 ? 45.256 81.430 36.945 1.00 61.59 67 CYS D O 1
ATOM 5936 N N . ARG D 1 68 ? 46.158 82.365 38.808 1.00 62.73 68 ARG D N 1
ATOM 5937 C CA . ARG D 1 68 ? 45.201 81.659 39.702 1.00 59.93 68 ARG D CA 1
ATOM 5938 C C . ARG D 1 68 ? 44.964 82.419 41.012 1.00 61.09 68 ARG D C 1
ATOM 5939 O O . ARG D 1 68 ? 45.755 83.316 41.337 1.00 67.41 68 ARG D O 1
ATOM 5947 N N . ALA D 1 69 ? 43.899 82.036 41.725 1.00 57.51 69 ALA D N 1
ATOM 5948 C CA . ALA D 1 69 ? 43.508 82.608 43.034 1.00 59.81 69 ALA D CA 1
ATOM 5949 C C . ALA D 1 69 ? 43.525 81.475 44.064 1.00 51.88 69 ALA D C 1
ATOM 5950 O O . ALA D 1 69 ? 43.044 80.382 43.729 1.00 49.47 69 ALA D O 1
ATOM 5952 N N . ARG D 1 70 ? 44.047 81.721 45.268 1.00 52.88 70 ARG D N 1
ATOM 5953 C CA . ARG D 1 70 ? 44.119 80.619 46.263 1.00 53.57 70 ARG D CA 1
ATOM 5954 C C . ARG D 1 70 ? 43.876 81.124 47.689 1.00 52.16 70 ARG D C 1
ATOM 5955 O O . ARG D 1 70 ? 44.014 82.329 47.934 1.00 54.10 70 ARG D O 1
ATOM 5963 N N . SER D 1 71 ? 43.517 80.195 48.576 1.00 48.87 71 SER D N 1
ATOM 5964 C CA . SER D 1 71 ? 43.272 80.455 50.016 1.00 47.11 71 SER D CA 1
ATOM 5965 C C . SER D 1 71 ? 44.007 79.369 50.801 1.00 43.34 71 SER D C 1
ATOM 5966 O O . SER D 1 71 ? 44.090 78.246 50.288 1.00 42.85 71 SER D O 1
ATOM 5969 N N . TYR D 1 72 ? 44.530 79.689 51.985 1.00 43.36 72 TYR D N 1
ATOM 5970 C CA . TYR D 1 72 ? 45.268 78.654 52.753 1.00 42.12 72 TYR D CA 1
ATOM 5971 C C . TYR D 1 72 ? 44.828 78.635 54.217 1.00 41.70 72 TYR D C 1
ATOM 5972 O O . TYR D 1 72 ? 44.676 79.701 54.827 1.00 45.76 72 TYR D O 1
ATOM 5981 N N . SER D 1 73 ? 44.641 77.422 54.736 1.00 40.28 73 SER D N 1
ATOM 5982 C CA . SER D 1 73 ? 44.264 77.155 56.145 1.00 40.81 73 SER D CA 1
ATOM 5983 C C . SER D 1 73 ? 44.985 75.872 56.562 1.00 44.10 73 SER D C 1
ATOM 5984 O O . SER D 1 73 ? 45.217 75.028 55.683 1.00 43.69 73 SER D O 1
ATOM 5987 N N . ARG D 1 74 ? 45.336 75.730 57.838 1.00 42.10 74 ARG D N 1
ATOM 5988 C CA . ARG D 1 74 ? 46.065 74.500 58.235 1.00 43.82 74 ARG D CA 1
ATOM 5989 C C . ARG D 1 74 ? 45.604 74.004 59.606 1.00 46.88 74 ARG D C 1
ATOM 5990 O O . ARG D 1 74 ? 45.103 74.811 60.404 1.00 40.50 74 ARG D O 1
ATOM 5998 N N . TYR D 1 75 ? 45.770 72.702 59.833 1.00 48.50 75 TYR D N 1
ATOM 5999 C CA . TYR D 1 75 ? 45.432 72.046 61.118 1.00 48.34 75 TYR D CA 1
ATOM 6000 C C . TYR D 1 75 ? 46.735 71.530 61.729 1.00 50.87 75 TYR D C 1
ATOM 6001 O O . TYR D 1 75 ? 47.628 71.129 60.966 1.00 50.08 75 TYR D O 1
ATOM 6010 N N . ILE D 1 76 ? 46.843 71.561 63.058 1.00 53.33 76 ILE D N 1
ATOM 6011 C CA . ILE D 1 76 ? 48.076 71.065 63.736 1.00 51.01 76 ILE D CA 1
ATOM 6012 C C . ILE D 1 76 ? 47.741 69.746 64.433 1.00 51.77 76 ILE D C 1
ATOM 6013 O O . ILE D 1 76 ? 46.686 69.680 65.076 1.00 52.52 76 ILE D O 1
ATOM 6018 N N . LYS D 1 77 ? 48.607 68.741 64.288 1.00 55.04 77 LYS D N 1
ATOM 6019 C CA . LYS D 1 77 ? 48.401 67.430 64.955 1.00 57.68 77 LYS D CA 1
ATOM 6020 C C . LYS D 1 77 ? 49.608 67.153 65.854 1.00 56.76 77 LYS D C 1
ATOM 6021 O O . LYS D 1 77 ? 50.609 66.617 65.352 1.00 58.49 77 LYS D O 1
ATOM 6027 N N . TYR D 1 78 ? 49.504 67.523 67.132 1.00 60.78 78 TYR D N 1
ATOM 6028 C CA . TYR D 1 78 ? 50.606 67.312 68.104 1.00 59.55 78 TYR D CA 1
ATOM 6029 C C . TYR D 1 78 ? 50.740 65.817 68.399 1.00 60.23 78 TYR D C 1
ATOM 6030 O O . TYR D 1 78 ? 49.717 65.113 68.437 1.00 60.74 78 TYR D O 1
ATOM 6039 N N . VAL D 1 79 ? 51.976 65.359 68.608 1.00 58.00 79 VAL D N 1
ATOM 6040 C CA . VAL D 1 79 ? 52.252 63.920 68.897 1.00 66.12 79 VAL D CA 1
ATOM 6041 C C . VAL D 1 79 ? 51.416 63.478 70.103 1.00 72.99 79 VAL D C 1
ATOM 6042 O O . VAL D 1 79 ? 50.778 62.413 70.021 1.00 77.45 79 VAL D O 1
ATOM 6046 N N . ASP D 1 80 ? 51.427 64.277 71.173 1.00 63.60 80 ASP D N 1
ATOM 6047 C CA . ASP D 1 80 ? 50.692 63.942 72.421 1.00 71.68 80 ASP D CA 1
ATOM 6048 C C . ASP D 1 80 ? 49.206 64.289 72.273 1.00 77.48 80 ASP D C 1
ATOM 6049 O O . ASP D 1 80 ? 48.387 63.664 72.971 1.00 80.04 80 ASP D O 1
ATOM 6054 N N . SER D 1 81 ? 48.872 65.238 71.394 1.00 74.72 81 SER D N 1
ATOM 6055 C CA . SER D 1 81 ? 47.450 65.614 71.177 1.00 71.13 81 SER D CA 1
ATOM 6056 C C . SER D 1 81 ? 46.695 64.423 70.580 1.00 73.61 81 SER D C 1
ATOM 6057 O O . SER D 1 81 ? 47.287 63.700 69.758 1.00 74.57 81 SER D O 1
ATOM 6060 N N . PRO D 1 82 ? 45.414 64.198 70.943 1.00 72.89 82 PRO D N 1
ATOM 6061 C CA . PRO D 1 82 ? 44.652 63.054 70.438 1.00 74.79 82 PRO D CA 1
ATOM 6062 C C . PRO D 1 82 ? 43.945 63.318 69.101 1.00 69.11 82 PRO D C 1
ATOM 6063 O O . PRO D 1 82 ? 43.357 62.399 68.570 1.00 70.39 82 PRO D O 1
ATOM 6067 N N . ASP D 1 83 ? 44.025 64.549 68.595 1.00 63.63 83 ASP D N 1
ATOM 6068 C CA . ASP D 1 83 ? 43.335 64.894 67.324 1.00 61.77 83 ASP D CA 1
ATOM 6069 C C . ASP D 1 83 ? 43.962 66.158 66.732 1.00 59.74 83 ASP D C 1
ATOM 6070 O O . ASP D 1 83 ? 44.743 66.813 67.441 1.00 62.39 83 ASP D O 1
ATOM 6075 N N . TYR D 1 84 ? 43.625 66.479 65.479 1.00 55.77 84 TYR D N 1
ATOM 6076 C CA . TYR D 1 84 ? 44.171 67.693 64.816 1.00 50.96 84 TYR D CA 1
ATOM 6077 C C . TYR D 1 84 ? 43.239 68.876 65.095 1.00 45.99 84 TYR D C 1
ATOM 6078 O O . TYR D 1 84 ? 42.018 68.677 65.136 1.00 50.82 84 TYR D O 1
ATOM 6087 N N . ILE D 1 85 ? 43.815 70.065 65.284 1.00 47.84 85 ILE D N 1
ATOM 6088 C CA . ILE D 1 85 ? 43.013 71.281 65.609 1.00 48.37 85 ILE D CA 1
ATOM 6089 C C . ILE D 1 85 ? 43.345 72.393 64.610 1.00 46.97 85 ILE D C 1
ATOM 6090 O O . ILE D 1 85 ? 44.497 72.456 64.165 1.00 49.17 85 ILE D O 1
ATOM 6095 N N . LEU D 1 86 ? 42.362 73.243 64.300 1.00 49.18 86 LEU D N 1
ATOM 6096 C CA . LEU D 1 86 ? 42.552 74.368 63.347 1.00 51.37 86 LEU D CA 1
ATOM 6097 C C . LEU D 1 86 ? 43.528 75.379 63.958 1.00 53.26 86 LEU D C 1
ATOM 6098 O O . LEU D 1 86 ? 43.253 75.862 65.066 1.00 58.92 86 LEU D O 1
ATOM 6103 N N . ASP D 1 87 ? 44.619 75.686 63.251 1.00 52.96 87 ASP D N 1
ATOM 6104 C CA . ASP D 1 87 ? 45.641 76.637 63.764 1.00 51.21 87 ASP D CA 1
ATOM 6105 C C . ASP D 1 87 ? 45.213 78.075 63.466 1.00 56.34 87 ASP D C 1
ATOM 6106 O O . ASP D 1 87 ? 44.839 78.350 62.320 1.00 64.32 87 ASP D O 1
ATOM 6111 N N . ASN D 1 88 ? 45.285 78.948 64.472 1.00 61.96 88 ASN D N 1
ATOM 6112 C CA . ASN D 1 88 ? 44.913 80.378 64.312 1.00 65.74 88 ASN D CA 1
ATOM 6113 C C . ASN D 1 88 ? 46.018 81.248 64.919 1.00 63.71 88 ASN D C 1
ATOM 6114 O O . ASN D 1 88 ? 45.712 82.377 65.340 1.00 65.19 88 ASN D O 1
ATOM 6119 N N . SER D 1 89 ? 47.249 80.727 64.951 1.00 66.22 89 SER D N 1
ATOM 6120 C CA . SER D 1 89 ? 48.426 81.447 65.507 1.00 65.47 89 SER D CA 1
ATOM 6121 C C . SER D 1 89 ? 48.476 82.881 64.970 1.00 74.65 89 SER D C 1
ATOM 6122 O O . SER D 1 89 ? 48.420 83.031 63.734 1.00 78.04 89 SER D O 1
ATOM 6125 N N . GLN D 1 108 ? 51.523 86.244 52.118 1.00 111.35 108 GLN D N 1
ATOM 6126 C CA . GLN D 1 108 ? 50.626 85.169 52.623 1.00 110.51 108 GLN D CA 1
ATOM 6127 C C . GLN D 1 108 ? 49.214 85.381 52.062 1.00 100.89 108 GLN D C 1
ATOM 6128 O O . GLN D 1 108 ? 48.766 86.541 51.998 1.00 95.75 108 GLN D O 1
ATOM 6134 N N . PHE D 1 109 ? 48.544 84.287 51.692 1.00 93.44 109 PHE D N 1
ATOM 6135 C CA . PHE D 1 109 ? 47.192 84.347 51.079 1.00 80.37 109 PHE D CA 1
ATOM 6136 C C . PHE D 1 109 ? 46.102 84.426 52.153 1.00 74.66 109 PHE D C 1
ATOM 6137 O O . PHE D 1 109 ? 46.420 84.419 53.355 1.00 70.18 109 PHE D O 1
ATOM 6145 N N . ASN D 1 110 ? 44.844 84.486 51.702 1.00 64.05 110 ASN D N 1
ATOM 6146 C CA . ASN D 1 110 ? 43.657 84.566 52.593 1.00 58.55 110 ASN D CA 1
ATOM 6147 C C . ASN D 1 110 ? 43.393 83.194 53.218 1.00 52.16 110 ASN D C 1
ATOM 6148 O O . ASN D 1 110 ? 43.857 82.186 52.664 1.00 52.18 110 ASN D O 1
ATOM 6153 N N . SER D 1 111 ? 42.652 83.168 54.325 1.00 45.89 111 SER D N 1
ATOM 6154 C CA . SER D 1 111 ? 42.313 81.882 54.982 1.00 45.18 111 SER D CA 1
ATOM 6155 C C . SER D 1 111 ? 41.054 81.303 54.330 1.00 45.90 111 SER D C 1
ATOM 6156 O O . SER D 1 111 ? 40.243 82.087 53.809 1.00 43.69 111 SER D O 1
ATOM 6159 N N . ILE D 1 112 ? 40.913 79.978 54.352 1.00 44.90 112 ILE D N 1
ATOM 6160 C CA . ILE D 1 112 ? 39.715 79.310 53.767 1.00 43.18 112 ILE D CA 1
ATOM 6161 C C . ILE D 1 112 ? 38.497 79.718 54.600 1.00 47.00 112 ILE D C 1
ATOM 6162 O O . ILE D 1 112 ? 38.623 79.778 55.832 1.00 46.03 112 ILE D O 1
ATOM 6167 N N . ASN D 1 113 ? 37.365 79.987 53.942 1.00 47.16 113 ASN D N 1
ATOM 6168 C CA . ASN D 1 113 ? 36.115 80.398 54.634 1.00 47.32 113 ASN D CA 1
ATOM 6169 C C . ASN D 1 113 ? 35.680 79.323 55.637 1.00 50.75 113 ASN D C 1
ATOM 6170 O O . ASN D 1 113 ? 35.806 78.124 55.329 1.00 47.69 113 ASN D O 1
ATOM 6175 N N . ASP D 1 114 ? 35.123 79.754 56.773 1.00 49.94 114 ASP D N 1
ATOM 6176 C CA . ASP D 1 114 ? 34.648 78.834 57.841 1.00 50.40 114 ASP D CA 1
ATOM 6177 C C . ASP D 1 114 ? 33.528 77.939 57.299 1.00 50.77 114 ASP D C 1
ATOM 6178 O O . ASP D 1 114 ? 33.496 76.757 57.670 1.00 47.92 114 ASP D O 1
ATOM 6183 N N . SER D 1 115 ? 32.660 78.486 56.440 1.00 48.95 115 SER D N 1
ATOM 6184 C CA . SER D 1 115 ? 31.551 77.718 55.816 1.00 51.53 115 SER D CA 1
ATOM 6185 C C . SER D 1 115 ? 32.113 76.517 55.044 1.00 50.24 115 SER D C 1
ATOM 6186 O O . SER D 1 115 ? 31.508 75.438 55.120 1.00 53.43 115 SER D O 1
ATOM 6189 N N . PHE D 1 116 ? 33.219 76.711 54.322 1.00 47.34 116 PHE D N 1
ATOM 6190 C CA . PHE D 1 116 ? 33.875 75.616 53.563 1.00 43.69 116 PHE D CA 1
ATOM 6191 C C . PHE D 1 116 ? 34.491 74.614 54.546 1.00 45.68 116 PHE D C 1
ATOM 6192 O O . PHE D 1 116 ? 34.470 73.406 54.260 1.00 43.79 116 PHE D O 1
ATOM 6200 N N . LEU D 1 117 ? 35.007 75.107 55.676 1.00 47.01 117 LEU D N 1
ATOM 6201 C CA . LEU D 1 117 ? 35.647 74.237 56.701 1.00 49.28 117 LEU D CA 1
ATOM 6202 C C . LEU D 1 117 ? 34.581 73.546 57.561 1.00 49.96 117 LEU D C 1
ATOM 6203 O O . LEU D 1 117 ? 34.861 72.442 58.048 1.00 50.15 117 LEU D O 1
ATOM 6208 N N . CYS D 1 118 ? 33.406 74.168 57.728 1.00 57.36 118 CYS D N 1
ATOM 6209 C CA . CYS D 1 118 ? 32.297 73.564 58.520 1.00 62.44 118 CYS D CA 1
ATOM 6210 C C . CYS D 1 118 ? 31.650 72.450 57.692 1.00 57.78 118 CYS D C 1
ATOM 6211 O O . CYS D 1 118 ? 31.086 71.520 58.292 1.00 53.82 118 CYS D O 1
ATOM 6214 N N . ASN D 1 119 ? 31.732 72.567 56.363 1.00 53.20 119 ASN D N 1
ATOM 6215 C CA . ASN D 1 119 ? 31.166 71.576 55.410 1.00 49.17 119 ASN D CA 1
ATOM 6216 C C . ASN D 1 119 ? 31.562 70.164 55.846 1.00 46.79 119 ASN D C 1
ATOM 6217 O O . ASN D 1 119 ? 32.762 69.863 55.832 1.00 46.12 119 ASN D O 1
ATOM 6222 N N . PRO D 1 120 ? 30.599 69.293 56.223 1.00 47.60 120 PRO D N 1
ATOM 6223 C CA . PRO D 1 120 ? 30.897 67.921 56.649 1.00 45.91 120 PRO D CA 1
ATOM 6224 C C . PRO D 1 120 ? 31.633 67.100 55.581 1.00 46.01 120 PRO D C 1
ATOM 6225 O O . PRO D 1 120 ? 32.456 66.290 55.944 1.00 44.03 120 PRO D O 1
ATOM 6229 N N . LEU D 1 121 ? 31.306 67.318 54.304 1.00 47.70 121 LEU D N 1
ATOM 6230 C CA . LEU D 1 121 ? 31.973 66.580 53.199 1.00 44.77 121 LEU D CA 1
ATOM 6231 C C . LEU D 1 121 ? 33.463 66.936 53.194 1.00 42.89 121 LEU D C 1
ATOM 6232 O O . LEU D 1 121 ? 34.287 66.027 53.013 1.00 40.96 121 LEU D O 1
ATOM 6237 N N . ILE D 1 122 ? 33.782 68.216 53.395 1.00 39.94 122 ILE D N 1
ATOM 6238 C CA . ILE D 1 122 ? 35.201 68.675 53.418 1.00 42.68 122 ILE D CA 1
ATOM 6239 C C . ILE D 1 122 ? 35.895 68.054 54.634 1.00 45.74 122 ILE D C 1
ATOM 6240 O O . ILE D 1 122 ? 37.061 67.650 54.506 1.00 41.83 122 ILE D O 1
ATOM 6245 N N . GLN D 1 123 ? 35.185 67.971 55.762 1.00 44.89 123 GLN D N 1
ATOM 6246 C CA . GLN D 1 123 ? 35.747 67.383 57.007 1.00 44.99 123 GLN D CA 1
ATOM 6247 C C . GLN D 1 123 ? 35.954 65.879 56.802 1.00 44.34 123 GLN D C 1
ATOM 6248 O O . GLN D 1 123 ? 36.922 65.338 57.358 1.00 49.64 123 GLN D O 1
ATOM 6254 N N . ASN D 1 124 ? 35.073 65.241 56.028 1.00 44.63 124 ASN D N 1
ATOM 6255 C CA . ASN D 1 124 ? 35.185 63.786 55.752 1.00 45.58 124 ASN D CA 1
ATOM 6256 C C . ASN D 1 124 ? 36.417 63.536 54.876 1.00 49.45 124 ASN D C 1
ATOM 6257 O O . ASN D 1 124 ? 37.122 62.547 55.125 1.00 52.63 124 ASN D O 1
ATOM 6262 N N . ILE D 1 125 ? 36.650 64.404 53.889 1.00 45.27 125 ILE D N 1
ATOM 6263 C CA . ILE D 1 125 ? 37.820 64.266 52.973 1.00 45.42 125 ILE D CA 1
ATOM 6264 C C . ILE D 1 125 ? 39.098 64.377 53.806 1.00 46.98 125 ILE D C 1
ATOM 6265 O O . ILE D 1 125 ? 39.950 63.481 53.704 1.00 47.21 125 ILE D O 1
ATOM 6270 N N . VAL D 1 126 ? 39.208 65.444 54.600 1.00 45.46 126 VAL D N 1
ATOM 6271 C CA . VAL D 1 126 ? 40.402 65.673 55.465 1.00 45.64 126 VAL D CA 1
ATOM 6272 C C . VAL D 1 126 ? 40.572 64.470 56.397 1.00 50.00 126 VAL D C 1
ATOM 6273 O O . VAL D 1 126 ? 41.706 63.986 56.534 1.00 46.50 126 VAL D O 1
ATOM 6277 N N . ARG D 1 127 ? 39.476 64.019 57.011 1.00 49.83 127 ARG D N 1
ATOM 6278 C CA . ARG D 1 127 ? 39.526 62.853 57.929 1.00 52.54 127 ARG D CA 1
ATOM 6279 C C . ARG D 1 127 ? 40.084 61.647 57.171 1.00 51.09 127 ARG D C 1
ATOM 6280 O O . ARG D 1 127 ? 40.995 60.994 57.695 1.00 48.59 127 ARG D O 1
ATOM 6288 N N . PHE D 1 128 ? 39.547 61.378 55.980 1.00 51.50 128 PHE D N 1
ATOM 6289 C CA . PHE D 1 128 ? 40.014 60.232 55.159 1.00 49.34 128 PHE D CA 1
ATOM 6290 C C . PHE D 1 128 ? 41.491 60.423 54.801 1.00 49.63 128 PHE D C 1
ATOM 6291 O O . PHE D 1 128 ? 42.261 59.455 54.889 1.00 49.73 128 PHE D O 1
ATOM 6299 N N . ASP D 1 129 ? 41.866 61.642 54.412 1.00 49.08 129 ASP D N 1
ATOM 6300 C CA . ASP D 1 129 ? 43.270 61.938 54.024 1.00 48.87 129 ASP D CA 1
ATOM 6301 C C . ASP D 1 129 ? 44.199 61.675 55.213 1.00 48.54 129 ASP D C 1
ATOM 6302 O O . ASP D 1 129 ? 45.223 61.004 55.021 1.00 47.96 129 ASP D O 1
ATOM 6307 N N . THR D 1 130 ? 43.837 62.184 56.393 1.00 51.03 130 THR D N 1
ATOM 6308 C CA . THR D 1 130 ? 44.666 62.013 57.615 1.00 50.11 130 THR D CA 1
ATOM 6309 C C . THR D 1 130 ? 44.762 60.530 57.986 1.00 50.89 130 THR D C 1
ATOM 6310 O O . THR D 1 130 ? 45.873 60.073 58.292 1.00 57.01 130 THR D O 1
ATOM 6314 N N . GLU D 1 131 ? 43.638 59.812 57.948 1.00 52.22 131 GLU D N 1
ATOM 6315 C CA . GLU D 1 131 ? 43.622 58.366 58.295 1.00 56.40 131 GLU D CA 1
ATOM 6316 C C . GLU D 1 131 ? 44.542 57.604 57.336 1.00 55.17 131 GLU D C 1
ATOM 6317 O O . GLU D 1 131 ? 45.272 56.715 57.800 1.00 58.16 131 GLU D O 1
ATOM 6323 N N . PHE D 1 132 ? 44.492 57.941 56.047 1.00 53.48 132 PHE D N 1
ATOM 6324 C CA . PHE D 1 132 ? 45.346 57.278 55.030 1.00 50.10 132 PHE D CA 1
ATOM 6325 C C . PHE D 1 132 ? 46.811 57.641 55.286 1.00 52.25 132 PHE D C 1
ATOM 6326 O O . PHE D 1 132 ? 47.631 56.730 55.446 1.00 55.14 132 PHE D O 1
ATOM 6334 N N . ALA D 1 133 ? 47.109 58.941 55.347 1.00 49.98 133 ALA D N 1
ATOM 6335 C CA . ALA D 1 133 ? 48.485 59.445 55.567 1.00 52.30 133 ALA D CA 1
ATOM 6336 C C . ALA D 1 133 ? 49.098 58.817 56.822 1.00 60.60 133 ALA D C 1
ATOM 6337 O O . ALA D 1 133 ? 50.260 58.381 56.755 1.00 58.52 133 ALA D O 1
ATOM 6339 N N . PHE D 1 134 ? 48.337 58.769 57.919 1.00 58.61 134 PHE D N 1
ATOM 6340 C CA . PHE D 1 134 ? 48.825 58.193 59.200 1.00 61.35 134 PHE D CA 1
ATOM 6341 C C . PHE D 1 134 ? 49.145 56.703 59.028 1.00 64.00 134 PHE D C 1
ATOM 6342 O O . PHE D 1 134 ? 50.118 56.230 59.637 1.00 67.64 134 PHE D O 1
ATOM 6350 N N . LYS D 1 135 ? 48.349 55.994 58.224 1.00 63.70 135 LYS D N 1
ATOM 6351 C CA . LYS D 1 135 ? 48.550 54.538 57.998 1.00 65.90 135 LYS D CA 1
ATOM 6352 C C . LYS D 1 135 ? 49.769 54.288 57.101 1.00 67.45 135 LYS D C 1
ATOM 6353 O O . LYS D 1 135 ? 50.083 53.110 56.870 1.00 70.70 135 LYS D O 1
ATOM 6359 N N . THR D 1 136 ? 50.424 55.341 56.604 1.00 66.71 136 THR D N 1
ATOM 6360 C CA . THR D 1 136 ? 51.624 55.116 55.755 1.00 66.25 136 THR D CA 1
ATOM 6361 C C . THR D 1 136 ? 52.863 55.078 56.653 1.00 69.64 136 THR D C 1
ATOM 6362 O O . THR D 1 136 ? 52.764 55.523 57.808 1.00 72.98 136 THR D O 1
ATOM 6366 N N . ASN D 1 137 ? 53.979 54.565 56.132 1.00 72.97 137 ASN D N 1
ATOM 6367 C CA . ASN D 1 137 ? 55.237 54.491 56.919 1.00 72.28 137 ASN D CA 1
ATOM 6368 C C . ASN D 1 137 ? 56.139 55.666 56.528 1.00 71.73 137 ASN D C 1
ATOM 6369 O O . ASN D 1 137 ? 57.321 55.659 56.911 1.00 73.70 137 ASN D O 1
ATOM 6374 N N . ILE D 1 138 ? 55.584 56.631 55.792 1.00 70.89 138 ILE D N 1
ATOM 6375 C CA . ILE D 1 138 ? 56.342 57.830 55.331 1.00 69.45 138 ILE D CA 1
ATOM 6376 C C . ILE D 1 138 ? 56.165 58.940 56.369 1.00 63.91 138 ILE D C 1
ATOM 6377 O O . ILE D 1 138 ? 57.115 59.712 56.583 1.00 62.06 138 ILE D O 1
ATOM 6382 N N . ILE D 1 139 ? 54.979 59.005 56.977 1.00 65.31 139 ILE D N 1
ATOM 6383 C CA . ILE D 1 139 ? 54.665 60.057 57.986 1.00 64.30 139 ILE D CA 1
ATOM 6384 C C . ILE D 1 139 ? 55.226 59.635 59.346 1.00 70.60 139 ILE D C 1
ATOM 6385 O O . ILE D 1 139 ? 54.826 58.570 59.849 1.00 72.06 139 ILE D O 1
ATOM 6390 N N . ASP D 1 140 ? 56.133 60.441 59.900 1.00 69.25 140 ASP D N 1
ATOM 6391 C CA . ASP D 1 140 ? 56.707 60.150 61.239 1.00 76.83 140 ASP D CA 1
ATOM 6392 C C . ASP D 1 140 ? 55.650 60.527 62.279 1.00 76.26 140 ASP D C 1
ATOM 6393 O O . ASP D 1 140 ? 55.186 61.680 62.251 1.00 77.55 140 ASP D O 1
ATOM 6398 N N . LYS D 1 141 ? 55.308 59.596 63.176 1.00 79.73 141 LYS D N 1
ATOM 6399 C CA . LYS D 1 141 ? 54.268 59.845 64.214 1.00 84.56 141 LYS D CA 1
ATOM 6400 C C . LYS D 1 141 ? 54.903 60.429 65.482 1.00 77.81 141 LYS D C 1
ATOM 6401 O O . LYS D 1 141 ? 54.163 60.657 66.456 1.00 74.17 141 LYS D O 1
ATOM 6407 N N . SER D 1 142 ? 56.216 60.667 65.459 1.00 77.28 142 SER D N 1
ATOM 6408 C CA . SER D 1 142 ? 56.945 61.226 66.624 1.00 76.70 142 SER D CA 1
ATOM 6409 C C . SER D 1 142 ? 57.158 62.735 66.451 1.00 75.65 142 SER D C 1
ATOM 6410 O O . SER D 1 142 ? 57.752 63.336 67.360 1.00 75.44 142 SER D O 1
ATOM 6413 N N . LYS D 1 143 ? 56.707 63.323 65.336 1.00 72.13 143 LYS D N 1
ATOM 6414 C CA . LYS D 1 143 ? 56.887 64.760 65.174 1.00 68.40 143 LYS D CA 1
ATOM 6415 C C . LYS D 1 143 ? 55.539 65.427 64.914 1.00 66.48 143 LYS D C 1
ATOM 6416 O O . LYS D 1 143 ? 54.610 64.808 64.387 1.00 66.23 143 LYS D O 1
ATOM 6422 N N . ASP D 1 144 ? 55.447 66.706 65.272 1.00 64.86 144 ASP D N 1
ATOM 6423 C CA . ASP D 1 144 ? 54.209 67.465 65.103 1.00 62.14 144 ASP D CA 1
ATOM 6424 C C . ASP D 1 144 ? 53.874 67.619 63.623 1.00 62.81 144 ASP D C 1
ATOM 6425 O O . ASP D 1 144 ? 54.691 68.117 62.841 1.00 61.91 144 ASP D O 1
ATOM 6430 N N . LEU D 1 145 ? 52.672 67.196 63.240 1.00 60.24 145 LEU D N 1
ATOM 6431 C CA . LEU D 1 145 ? 52.258 67.195 61.845 1.00 63.54 145 LEU D CA 1
ATOM 6432 C C . LEU D 1 145 ? 51.408 68.420 61.543 1.00 57.94 145 LEU D C 1
ATOM 6433 O O . LEU D 1 145 ? 50.508 68.769 62.314 1.00 56.16 145 LEU D O 1
ATOM 6438 N N . ILE D 1 146 ? 51.692 69.055 60.410 1.00 52.59 146 ILE D N 1
ATOM 6439 C CA . ILE D 1 146 ? 50.857 70.106 59.841 1.00 54.31 146 ILE D CA 1
ATOM 6440 C C . ILE D 1 146 ? 50.016 69.501 58.727 1.00 47.03 146 ILE D C 1
ATOM 6441 O O . ILE D 1 146 ? 50.556 68.926 57.775 1.00 48.25 146 ILE D O 1
ATOM 6446 N N . ILE D 1 147 ? 48.699 69.623 58.840 1.00 48.64 147 ILE D N 1
ATOM 6447 C CA . ILE D 1 147 ? 47.780 69.210 57.788 1.00 42.72 147 ILE D CA 1
ATOM 6448 C C . ILE D 1 147 ? 47.357 70.485 57.065 1.00 46.58 147 ILE D C 1
ATOM 6449 O O . ILE D 1 147 ? 46.500 71.233 57.544 1.00 46.90 147 ILE D O 1
ATOM 6454 N N . GLY D 1 148 ? 47.959 70.735 55.904 1.00 43.53 148 GLY D N 1
ATOM 6455 C CA . GLY D 1 148 ? 47.696 71.955 55.154 1.00 40.38 148 GLY D CA 1
ATOM 6456 C C . GLY D 1 148 ? 46.594 71.788 54.119 1.00 43.09 148 GLY D C 1
ATOM 6457 O O . GLY D 1 148 ? 46.490 70.757 53.460 1.00 37.47 148 GLY D O 1
ATOM 6458 N N . LEU D 1 149 ? 45.783 72.835 53.975 1.00 42.23 149 LEU D N 1
ATOM 6459 C CA . LEU D 1 149 ? 44.688 72.869 53.013 1.00 36.67 149 LEU D CA 1
ATOM 6460 C C . LEU D 1 149 ? 44.901 74.035 52.060 1.00 37.18 149 LEU D C 1
ATOM 6461 O O . LEU D 1 149 ? 44.942 75.193 52.491 1.00 32.48 149 LEU D O 1
ATOM 6466 N N . HIS D 1 150 ? 45.016 73.734 50.767 1.00 37.97 150 HIS D N 1
ATOM 6467 C CA . HIS D 1 150 ? 45.182 74.754 49.736 1.00 35.34 150 HIS D CA 1
ATOM 6468 C C . HIS D 1 150 ? 43.958 74.698 48.835 1.00 36.53 150 HIS D C 1
ATOM 6469 O O . HIS D 1 150 ? 43.736 73.701 48.139 1.00 33.74 150 HIS D O 1
ATOM 6476 N N . GLN D 1 151 ? 43.176 75.772 48.847 1.00 40.52 151 GLN D N 1
ATOM 6477 C CA . GLN D 1 151 ? 42.008 75.927 47.991 1.00 36.39 151 GLN D CA 1
ATOM 6478 C C . GLN D 1 151 ? 42.445 76.781 46.809 1.00 41.18 151 GLN D C 1
ATOM 6479 O O . GLN D 1 151 ? 42.690 77.980 46.965 1.00 42.63 151 GLN D O 1
ATOM 6485 N N . VAL D 1 152 ? 42.522 76.181 45.623 1.00 32.34 152 VAL D N 1
ATOM 6486 C CA . VAL D 1 152 ? 43.089 76.851 44.456 1.00 35.63 152 VAL D CA 1
ATOM 6487 C C . VAL D 1 152 ? 42.086 76.827 43.312 1.00 36.03 152 VAL D C 1
ATOM 6488 O O . VAL D 1 152 ? 41.541 75.770 42.971 1.00 31.67 152 VAL D O 1
ATOM 6492 N N . ARG D 1 153 ? 41.899 77.991 42.693 1.00 37.03 153 ARG D N 1
ATOM 6493 C CA . ARG D 1 153 ? 41.056 78.096 41.478 1.00 42.01 153 ARG D CA 1
ATOM 6494 C C . ARG D 1 153 ? 41.971 78.540 40.334 1.00 42.58 153 ARG D C 1
ATOM 6495 O O . ARG D 1 153 ? 42.500 79.657 40.412 1.00 42.93 153 ARG D O 1
ATOM 6503 N N . TYR D 1 154 ? 42.184 77.677 39.342 1.00 39.01 154 TYR D N 1
ATOM 6504 C CA . TYR D 1 154 ? 43.029 78.056 38.182 1.00 39.18 154 TYR D CA 1
ATOM 6505 C C . TYR D 1 154 ? 42.130 78.733 37.144 1.00 45.86 154 TYR D C 1
ATOM 6506 O O . TYR D 1 154 ? 41.153 78.110 36.702 1.00 41.99 154 TYR D O 1
ATOM 6515 N N . LYS D 1 155 ? 42.434 79.987 36.807 1.00 48.51 155 LYS D N 1
ATOM 6516 C CA . LYS D 1 155 ? 41.626 80.750 35.821 1.00 42.61 155 LYS D CA 1
ATOM 6517 C C . LYS D 1 155 ? 42.400 80.830 34.502 1.00 47.06 155 LYS D C 1
ATOM 6518 O O . LYS D 1 155 ? 43.536 81.326 34.510 1.00 42.74 155 LYS D O 1
ATOM 6524 N N . ALA D 1 156 ? 41.795 80.350 33.415 1.00 44.32 156 ALA D N 1
ATOM 6525 C CA . ALA D 1 156 ? 42.464 80.359 32.097 1.00 42.72 156 ALA D CA 1
ATOM 6526 C C . ALA D 1 156 ? 41.573 81.038 31.055 1.00 48.05 156 ALA D C 1
ATOM 6527 O O . ALA D 1 156 ? 40.384 80.699 30.973 1.00 44.03 156 ALA D O 1
ATOM 6529 N N . THR D 1 157 ? 42.147 81.979 30.308 1.00 48.23 157 THR D N 1
ATOM 6530 C CA . THR D 1 157 ? 41.427 82.677 29.212 1.00 47.84 157 THR D CA 1
ATOM 6531 C C . THR D 1 157 ? 42.159 82.381 27.900 1.00 47.55 157 THR D C 1
ATOM 6532 O O . THR D 1 157 ? 43.320 81.946 27.953 1.00 45.72 157 THR D O 1
ATOM 6536 N N . LYS D 1 158 ? 41.498 82.599 26.767 1.00 46.92 158 LYS D N 1
ATOM 6537 C CA . LYS D 1 158 ? 42.123 82.327 25.474 1.00 51.65 158 LYS D CA 1
ATOM 6538 C C . LYS D 1 158 ? 43.445 83.074 25.321 1.00 49.63 158 LYS D C 1
ATOM 6539 O O . LYS D 1 158 ? 44.395 82.539 24.744 1.00 50.10 158 LYS D O 1
ATOM 6545 N N . GLU D 1 159 ? 43.560 84.266 25.897 1.00 50.58 159 GLU D N 1
ATOM 6546 C CA . GLU D 1 159 ? 44.786 85.038 25.747 1.00 46.59 159 GLU D CA 1
ATOM 6547 C C . GLU D 1 159 ? 45.765 84.845 26.895 1.00 52.36 159 GLU D C 1
ATOM 6548 O O . GLU D 1 159 ? 46.934 85.221 26.763 1.00 47.10 159 GLU D O 1
ATOM 6554 N N . ARG D 1 160 ? 45.337 84.229 27.994 1.00 49.08 160 ARG D N 1
ATOM 6555 C CA . ARG D 1 160 ? 46.209 83.990 29.144 1.00 49.39 160 ARG D CA 1
ATOM 6556 C C . ARG D 1 160 ? 45.968 82.605 29.708 1.00 45.84 160 ARG D C 1
ATOM 6557 O O . ARG D 1 160 ? 45.028 82.386 30.497 1.00 43.67 160 ARG D O 1
ATOM 6565 N N . PRO D 1 161 ? 46.784 81.618 29.341 1.00 40.84 161 PRO D N 1
ATOM 6566 C CA . PRO D 1 161 ? 46.706 80.303 29.973 1.00 37.58 161 PRO D CA 1
ATOM 6567 C C . PRO D 1 161 ? 47.108 80.362 31.441 1.00 45.27 161 PRO D C 1
ATOM 6568 O O . PRO D 1 161 ? 47.742 81.312 31.905 1.00 45.39 161 PRO D O 1
ATOM 6572 N N . SER D 1 162 ? 46.725 79.322 32.171 1.00 43.50 162 SER D N 1
ATOM 6573 C CA . SER D 1 162 ? 47.012 79.203 33.592 1.00 45.61 162 SER D CA 1
ATOM 6574 C C . SER D 1 162 ? 47.988 78.056 33.787 1.00 45.37 162 SER D C 1
ATOM 6575 O O . SER D 1 162 ? 47.789 76.967 33.238 1.00 43.27 162 SER D O 1
ATOM 6578 N N . PHE D 1 163 ? 49.040 78.299 34.561 1.00 51.46 163 PHE D N 1
ATOM 6579 C CA . PHE D 1 163 ? 50.054 77.285 34.788 1.00 52.25 163 PHE D CA 1
ATOM 6580 C C . PHE D 1 163 ? 50.475 77.304 36.248 1.00 61.76 163 PHE D C 1
ATOM 6581 O O . PHE D 1 163 ? 50.286 78.293 36.962 1.00 60.82 163 PHE D O 1
ATOM 6589 N N . SER D 1 164 ? 51.054 76.190 36.678 1.00 66.14 164 SER D N 1
ATOM 6590 C CA . SER D 1 164 ? 51.418 75.978 38.067 1.00 65.51 164 SER D CA 1
ATOM 6591 C C . SER D 1 164 ? 52.833 76.498 38.301 1.00 62.80 164 SER D C 1
ATOM 6592 O O . SER D 1 164 ? 53.565 76.825 37.367 1.00 62.09 164 SER D O 1
ATOM 6595 N N . SER D 1 165 ? 53.211 76.596 39.573 1.00 68.41 165 SER D N 1
ATOM 6596 C CA . SER D 1 165 ? 54.590 76.880 39.949 1.00 67.63 165 SER D CA 1
ATOM 6597 C C . SER D 1 165 ? 55.002 75.868 41.019 1.00 66.19 165 SER D C 1
ATOM 6598 O O . SER D 1 165 ? 54.358 75.813 42.084 1.00 68.11 165 SER D O 1
ATOM 6601 N N . PRO D 1 166 ? 56.042 75.051 40.781 1.00 61.46 166 PRO D N 1
ATOM 6602 C CA . PRO D 1 166 ? 56.873 74.899 39.573 1.00 55.34 166 PRO D CA 1
ATOM 6603 C C . PRO D 1 166 ? 56.084 74.454 38.337 1.00 52.07 166 PRO D C 1
ATOM 6604 O O . PRO D 1 166 ? 55.048 73.814 38.502 1.00 52.57 166 PRO D O 1
ATOM 6608 N N . ILE D 1 167 ? 56.555 74.780 37.130 1.00 50.82 167 ILE D N 1
ATOM 6609 C CA . ILE D 1 167 ? 55.749 74.487 35.947 1.00 46.68 167 ILE D CA 1
ATOM 6610 C C . ILE D 1 167 ? 55.899 73.037 35.496 1.00 44.05 167 ILE D C 1
ATOM 6611 O O . ILE D 1 167 ? 54.945 72.450 34.972 1.00 50.08 167 ILE D O 1
ATOM 6616 N N . TRP D 1 168 ? 57.040 72.402 35.754 1.00 41.25 168 TRP D N 1
ATOM 6617 C CA . TRP D 1 168 ? 57.289 71.110 35.125 1.00 43.51 168 TRP D CA 1
ATOM 6618 C C . TRP D 1 168 ? 57.506 70.048 36.194 1.00 41.53 168 TRP D C 1
ATOM 6619 O O . TRP D 1 168 ? 57.099 70.242 37.344 1.00 47.76 168 TRP D O 1
ATOM 6630 N N . LEU D 1 169 ? 58.125 68.928 35.828 1.00 37.27 169 LEU D N 1
ATOM 6631 C CA . LEU D 1 169 ? 58.246 67.809 36.748 1.00 43.81 169 LEU D CA 1
ATOM 6632 C C . LEU D 1 169 ? 58.988 68.244 38.001 1.00 39.77 169 LEU D C 1
ATOM 6633 O O . LEU D 1 169 ? 59.938 69.030 37.942 1.00 39.98 169 LEU D O 1
ATOM 6638 N N . HIS D 1 170 ? 58.540 67.731 39.140 1.00 42.08 170 HIS D N 1
ATOM 6639 C CA . HIS D 1 170 ? 59.055 68.174 40.426 1.00 46.60 170 HIS D CA 1
ATOM 6640 C C . HIS D 1 170 ? 58.558 67.221 41.499 1.00 45.33 170 HIS D C 1
ATOM 6641 O O . HIS D 1 170 ? 57.733 66.338 41.249 1.00 46.00 170 HIS D O 1
ATOM 6648 N N . LYS D 1 171 ? 59.081 67.418 42.700 1.00 48.48 171 LYS D N 1
ATOM 6649 C CA . LYS D 1 171 ? 58.585 66.777 43.902 1.00 46.92 171 LYS D CA 1
ATOM 6650 C C . LYS D 1 171 ? 58.166 67.891 44.846 1.00 45.70 171 LYS D C 1
ATOM 6651 O O . LYS D 1 171 ? 58.841 68.920 44.940 1.00 43.21 171 LYS D O 1
ATOM 6657 N N . ASP D 1 172 ? 57.058 67.693 45.540 1.00 42.49 172 ASP D N 1
ATOM 6658 C CA . ASP D 1 172 ? 56.616 68.726 46.457 1.00 46.05 172 ASP D CA 1
ATOM 6659 C C . ASP D 1 172 ? 57.406 68.641 47.759 1.00 47.09 172 ASP D C 1
ATOM 6660 O O . ASP D 1 172 ? 57.994 67.610 48.095 1.00 41.82 172 ASP D O 1
ATOM 6665 N N . ASP D 1 173 ? 57.427 69.759 48.490 1.00 47.93 173 ASP D N 1
ATOM 6666 C CA . ASP D 1 173 ? 58.145 69.801 49.760 1.00 49.52 173 ASP D CA 1
ATOM 6667 C C . ASP D 1 173 ? 57.555 68.826 50.767 1.00 51.17 173 ASP D C 1
ATOM 6668 O O . ASP D 1 173 ? 58.287 68.261 51.588 1.00 45.92 173 ASP D O 1
ATOM 6673 N N . GLU D 1 174 ? 56.247 68.601 50.707 1.00 44.73 174 GLU D N 1
ATOM 6674 C CA . GLU D 1 174 ? 55.563 67.800 51.714 1.00 48.70 174 GLU D CA 1
ATOM 6675 C C . GLU D 1 174 ? 55.623 66.324 51.338 1.00 46.16 174 GLU D C 1
ATOM 6676 O O . GLU D 1 174 ? 55.387 65.978 50.175 1.00 44.09 174 GLU D O 1
ATOM 6682 N N . PRO D 1 175 ? 55.933 65.440 52.288 1.00 49.01 175 PRO D N 1
ATOM 6683 C CA . PRO D 1 175 ? 56.090 64.014 51.948 1.00 49.29 175 PRO D CA 1
ATOM 6684 C C . PRO D 1 175 ? 54.829 63.331 51.432 1.00 43.15 175 PRO D C 1
ATOM 6685 O O . PRO D 1 175 ? 54.944 62.343 50.696 1.00 48.09 175 PRO D O 1
ATOM 6689 N N . VAL D 1 176 ? 53.635 63.798 51.795 1.00 44.07 176 VAL D N 1
ATOM 6690 C CA . VAL D 1 176 ? 52.384 63.237 51.289 1.00 46.35 176 VAL D CA 1
ATOM 6691 C C . VAL D 1 176 ? 51.441 64.378 50.932 1.00 46.06 176 VAL D C 1
ATOM 6692 O O . VAL D 1 176 ? 51.169 65.247 51.768 1.00 43.02 176 VAL D O 1
ATOM 6696 N N . VAL D 1 177 ? 50.940 64.374 49.696 1.00 44.62 177 VAL D N 1
ATOM 6697 C CA . VAL D 1 177 ? 50.053 65.416 49.185 1.00 42.66 177 VAL D CA 1
ATOM 6698 C C . VAL D 1 177 ? 48.844 64.752 48.534 1.00 44.16 177 VAL D C 1
ATOM 6699 O O . VAL D 1 177 ? 49.000 63.833 47.723 1.00 45.63 177 VAL D O 1
ATOM 6703 N N . PHE D 1 178 ? 47.646 65.225 48.880 1.00 40.59 178 PHE D N 1
ATOM 6704 C CA . PHE D 1 178 ? 46.393 64.758 48.290 1.00 41.28 178 PHE D CA 1
ATOM 6705 C C . PHE D 1 178 ? 45.863 65.807 47.322 1.00 40.66 178 PHE D C 1
ATOM 6706 O O . PHE D 1 178 ? 45.693 66.973 47.697 1.00 37.99 178 PHE D O 1
ATOM 6714 N N . LEU D 1 179 ? 45.595 65.387 46.084 1.00 39.77 179 LEU D N 1
ATOM 6715 C CA . LEU D 1 179 ? 44.998 66.243 45.065 1.00 38.49 179 LEU D CA 1
ATOM 6716 C C . LEU D 1 179 ? 43.534 65.852 44.877 1.00 34.99 179 LEU D C 1
ATOM 6717 O O . LEU D 1 179 ? 43.241 64.758 44.386 1.00 36.47 179 LEU D O 1
ATOM 6722 N N . HIS D 1 180 ? 42.616 66.743 45.250 1.00 35.97 180 HIS D N 1
ATOM 6723 C CA . HIS D 1 180 ? 41.185 66.530 45.048 1.00 38.49 180 HIS D CA 1
ATOM 6724 C C . HIS D 1 180 ? 40.667 67.525 44.016 1.00 35.95 180 HIS D C 1
ATOM 6725 O O . HIS D 1 180 ? 40.730 68.740 44.237 1.00 34.54 180 HIS D O 1
ATOM 6732 N N . LEU D 1 181 ? 40.160 67.015 42.895 1.00 41.36 181 LEU D N 1
ATOM 6733 C CA . LEU D 1 181 ? 39.444 67.865 41.952 1.00 37.76 181 LEU D CA 1
ATOM 6734 C C . LEU D 1 181 ? 38.093 68.266 42.532 1.00 38.82 181 LEU D C 1
ATOM 6735 O O . LEU D 1 181 ? 37.319 67.412 42.975 1.00 42.12 181 LEU D O 1
ATOM 6740 N N . MET D 1 182 ? 37.807 69.566 42.528 1.00 36.76 182 MET D N 1
ATOM 6741 C CA . MET D 1 182 ? 36.518 70.076 42.981 1.00 37.57 182 MET D CA 1
ATOM 6742 C C . MET D 1 182 ? 35.590 70.461 41.837 1.00 40.83 182 MET D C 1
ATOM 6743 O O . MET D 1 182 ? 34.376 70.258 41.940 1.00 40.87 182 MET D O 1
ATOM 6748 N N . ASN D 1 183 ? 36.130 71.003 40.748 1.00 37.87 183 ASN D N 1
ATOM 6749 C CA . ASN D 1 183 ? 35.315 71.482 39.639 1.00 36.33 183 ASN D CA 1
ATOM 6750 C C . ASN D 1 183 ? 36.220 71.756 38.449 1.00 34.94 183 ASN D C 1
ATOM 6751 O O . ASN D 1 183 ? 37.391 72.111 38.614 1.00 38.15 183 ASN D O 1
ATOM 6756 N N . LEU D 1 184 ? 35.659 71.591 37.252 1.00 33.32 184 LEU D N 1
ATOM 6757 C CA . LEU D 1 184 ? 36.383 71.817 36.004 1.00 35.58 184 LEU D CA 1
ATOM 6758 C C . LEU D 1 184 ? 35.389 72.302 34.959 1.00 34.17 184 LEU D C 1
ATOM 6759 O O . LEU D 1 184 ? 34.419 71.600 34.660 1.00 33.31 184 LEU D O 1
ATOM 6764 N N . SER D 1 185 ? 35.621 73.499 34.422 1.00 34.25 185 SER D N 1
ATOM 6765 C CA . SER D 1 185 ? 34.771 74.029 33.364 1.00 35.84 185 SER D CA 1
ATOM 6766 C C . SER D 1 185 ? 34.794 73.120 32.141 1.00 34.44 185 SER D C 1
ATOM 6767 O O . SER D 1 185 ? 35.784 72.439 31.862 1.00 30.77 185 SER D O 1
ATOM 6770 N N . ASN D 1 186 ? 33.677 73.106 31.409 1.00 34.96 186 ASN D N 1
ATOM 6771 C CA . ASN D 1 186 ? 33.609 72.309 30.190 1.00 38.34 186 ASN D CA 1
ATOM 6772 C C . ASN D 1 186 ? 34.450 72.907 29.073 1.00 34.60 186 ASN D C 1
ATOM 6773 O O . ASN D 1 186 ? 34.778 72.203 28.112 1.00 35.92 186 ASN D O 1
ATOM 6778 N N . THR D 1 187 ? 34.808 74.183 29.185 1.00 30.59 187 THR D N 1
ATOM 6779 C CA . THR D 1 187 ? 35.623 74.873 28.198 1.00 39.52 187 THR D CA 1
ATOM 6780 C C . THR D 1 187 ? 37.116 74.712 28.442 1.00 38.48 187 THR D C 1
ATOM 6781 O O . THR D 1 187 ? 37.916 75.180 27.625 1.00 40.44 187 THR D O 1
ATOM 6785 N N . ALA D 1 188 ? 37.509 74.061 29.531 1.00 34.97 188 ALA D N 1
ATOM 6786 C CA . ALA D 1 188 ? 38.915 73.957 29.884 1.00 37.11 188 ALA D CA 1
ATOM 6787 C C . ALA D 1 188 ? 39.606 72.834 29.119 1.00 35.72 188 ALA D C 1
ATOM 6788 O O . ALA D 1 188 ? 39.029 71.774 28.857 1.00 35.38 188 ALA D O 1
ATOM 6790 N N . ILE D 1 189 ? 40.863 73.088 28.762 1.00 33.86 189 ILE D N 1
ATOM 6791 C CA . ILE D 1 189 ? 41.749 72.107 28.152 1.00 36.14 189 ILE D CA 1
ATOM 6792 C C . ILE D 1 189 ? 43.043 72.109 28.953 1.00 34.59 189 ILE D C 1
ATOM 6793 O O . ILE D 1 189 ? 43.450 73.137 29.503 1.00 34.44 189 ILE D O 1
ATOM 6798 N N . GLY D 1 190 ? 43.686 70.950 29.027 1.00 35.16 190 GLY D N 1
ATOM 6799 C CA . GLY D 1 190 ? 44.899 70.813 29.805 1.00 37.90 190 GLY D CA 1
ATOM 6800 C C . GLY D 1 190 ? 44.595 70.480 31.253 1.00 37.44 190 GLY D C 1
ATOM 6801 O O . GLY D 1 190 ? 43.529 69.962 31.598 1.00 33.28 190 GLY D O 1
ATOM 6802 N N . GLY D 1 191 ? 45.556 70.792 32.118 1.00 39.76 191 GLY D N 1
ATOM 6803 C CA . GLY D 1 191 ? 45.416 70.426 33.513 1.00 39.06 191 GLY D CA 1
ATOM 6804 C C . GLY D 1 191 ? 45.514 68.939 33.755 1.00 37.25 191 GLY D C 1
ATOM 6805 O O . GLY D 1 191 ? 44.931 68.431 34.717 1.00 40.96 191 GLY D O 1
ATOM 6806 N N . ASP D 1 192 ? 46.230 68.225 32.896 1.00 31.95 192 ASP D N 1
ATOM 6807 C CA . ASP D 1 192 ? 46.445 66.803 33.089 1.00 36.02 192 ASP D CA 1
ATOM 6808 C C . ASP D 1 192 ? 47.616 66.568 34.032 1.00 38.01 192 ASP D C 1
ATOM 6809 O O . ASP D 1 192 ? 48.581 67.336 34.061 1.00 32.50 192 ASP D O 1
ATOM 6814 N N . ASN D 1 193 ? 47.534 65.483 34.795 1.00 34.96 193 ASN D N 1
ATOM 6815 C CA . ASN D 1 193 ? 48.556 65.145 35.775 1.00 40.10 193 ASN D CA 1
ATOM 6816 C C . ASN D 1 193 ? 49.507 64.113 35.186 1.00 38.99 193 ASN D C 1
ATOM 6817 O O . ASN D 1 193 ? 49.069 63.123 34.591 1.00 40.46 193 ASN D O 1
ATOM 6822 N N . LEU D 1 194 ? 50.803 64.345 35.366 1.00 34.54 194 LEU D N 1
ATOM 6823 C CA . LEU D 1 194 ? 51.849 63.475 34.851 1.00 40.85 194 LEU D CA 1
ATOM 6824 C C . LEU D 1 194 ? 52.598 62.837 36.012 1.00 40.68 194 LEU D C 1
ATOM 6825 O O . LEU D 1 194 ? 52.828 63.480 37.038 1.00 39.33 194 LEU D O 1
ATOM 6830 N N . ILE D 1 195 ? 52.965 61.569 35.850 1.00 42.17 195 ILE D N 1
ATOM 6831 C CA . ILE D 1 195 ? 53.792 60.852 36.814 1.00 43.67 195 ILE D CA 1
ATOM 6832 C C . ILE D 1 195 ? 55.072 60.429 36.109 1.00 42.48 195 ILE D C 1
ATOM 6833 O O . ILE D 1 195 ? 55.022 59.840 35.023 1.00 41.95 195 ILE D O 1
ATOM 6838 N N . ALA D 1 196 ? 56.212 60.720 36.732 1.00 47.56 196 ALA D N 1
ATOM 6839 C CA . ALA D 1 196 ? 57.516 60.429 36.152 1.00 44.32 196 ALA D CA 1
ATOM 6840 C C . ALA D 1 196 ? 58.449 59.830 37.193 1.00 47.85 196 ALA D C 1
ATOM 6841 O O . ALA D 1 196 ? 58.622 60.402 38.273 1.00 49.02 196 ALA D O 1
ATOM 6843 N N . ASN D 1 197 ? 59.048 58.680 36.866 1.00 48.84 197 ASN D N 1
ATOM 6844 C CA . ASN D 1 197 ? 60.105 58.128 37.710 1.00 53.79 197 ASN D CA 1
ATOM 6845 C C . ASN D 1 197 ? 61.354 59.003 37.684 1.00 54.79 197 ASN D C 1
ATOM 6846 O O . ASN D 1 197 ? 62.052 59.134 38.696 1.00 57.44 197 ASN D O 1
ATOM 6851 N N . SER D 1 198 ? 61.651 59.606 36.537 1.00 58.33 198 SER D N 1
ATOM 6852 C CA . SER D 1 198 ? 62.777 60.519 36.375 1.00 50.77 198 SER D CA 1
ATOM 6853 C C . SER D 1 198 ? 62.306 61.730 35.579 1.00 54.58 198 SER D C 1
ATOM 6854 O O . SER D 1 198 ? 61.244 61.666 34.947 1.00 54.77 198 SER D O 1
ATOM 6857 N N . PRO D 1 199 ? 63.049 62.844 35.570 1.00 53.81 199 PRO D N 1
ATOM 6858 C CA . PRO D 1 199 ? 62.602 64.010 34.793 1.00 52.37 199 PRO D CA 1
ATOM 6859 C C . PRO D 1 199 ? 62.685 63.828 33.286 1.00 52.22 199 PRO D C 1
ATOM 6860 O O . PRO D 1 199 ? 62.298 64.744 32.553 1.00 52.48 199 PRO D O 1
ATOM 6864 N N . ARG D 1 200 ? 63.170 62.686 32.799 1.00 53.92 200 ARG D N 1
ATOM 6865 C CA . ARG D 1 200 ? 63.381 62.453 31.375 1.00 53.10 200 ARG D CA 1
ATOM 6866 C C . ARG D 1 200 ? 62.327 61.555 30.741 1.00 47.88 200 ARG D C 1
ATOM 6867 O O . ARG D 1 200 ? 62.411 61.281 29.540 1.00 47.16 200 ARG D O 1
ATOM 6875 N N . GLU D 1 201 ? 61.334 61.103 31.502 1.00 48.94 201 GLU D N 1
ATOM 6876 C CA . GLU D 1 201 ? 60.320 60.202 30.977 1.00 50.27 201 GLU D CA 1
ATOM 6877 C C . GLU D 1 201 ? 58.975 60.486 31.625 1.00 41.77 201 GLU D C 1
ATOM 6878 O O . GLU D 1 201 ? 58.906 61.000 32.742 1.00 47.57 201 GLU D O 1
ATOM 6884 N N . ILE D 1 202 ? 57.905 60.178 30.899 1.00 42.82 202 ILE D N 1
ATOM 6885 C CA . ILE D 1 202 ? 56.552 60.179 31.441 1.00 40.96 202 ILE D CA 1
ATOM 6886 C C . ILE D 1 202 ? 56.105 58.728 31.546 1.00 38.80 202 ILE D C 1
ATOM 6887 O O . ILE D 1 202 ? 56.118 57.995 30.549 1.00 40.85 202 ILE D O 1
ATOM 6892 N N . ASN D 1 203 ? 55.718 58.307 32.749 1.00 33.54 203 ASN D N 1
ATOM 6893 C CA . ASN D 1 203 ? 55.328 56.924 32.990 1.00 39.21 203 ASN D CA 1
ATOM 6894 C C . ASN D 1 203 ? 53.832 56.731 33.141 1.00 42.58 203 ASN D C 1
ATOM 6895 O O . ASN D 1 203 ? 53.328 55.644 32.850 1.00 44.09 203 ASN D O 1
ATOM 6900 N N . GLN D 1 204 ? 53.113 57.760 33.576 1.00 40.94 204 GLN D N 1
ATOM 6901 C CA . GLN D 1 204 ? 51.685 57.653 33.814 1.00 41.79 204 GLN D CA 1
ATOM 6902 C C . GLN D 1 204 ? 51.047 59.000 33.525 1.00 43.10 204 GLN D C 1
ATOM 6903 O O . GLN D 1 204 ? 51.621 60.049 33.826 1.00 44.49 204 GLN D O 1
ATOM 6909 N N . PHE D 1 205 ? 49.855 58.955 32.942 1.00 41.39 205 PHE D N 1
ATOM 6910 C CA . PHE D 1 205 ? 49.126 60.135 32.503 1.00 42.91 205 PHE D CA 1
ATOM 6911 C C . PHE D 1 205 ? 47.717 60.016 33.061 1.00 44.00 205 PHE D C 1
ATOM 6912 O O . PHE D 1 205 ? 46.973 59.108 32.677 1.00 44.86 205 PHE D O 1
ATOM 6920 N N . ILE D 1 206 ? 47.349 60.928 33.954 1.00 44.59 206 ILE D N 1
ATOM 6921 C CA . ILE D 1 206 ? 46.068 60.886 34.647 1.00 42.48 206 ILE D CA 1
ATOM 6922 C C . ILE D 1 206 ? 45.339 62.193 34.389 1.00 43.19 206 ILE D C 1
ATOM 6923 O O . ILE D 1 206 ? 45.903 63.276 34.584 1.00 43.86 206 ILE D O 1
ATOM 6928 N N . SER D 1 207 ? 44.089 62.089 33.954 1.00 44.52 207 SER D N 1
ATOM 6929 C CA . SER D 1 207 ? 43.252 63.250 33.688 1.00 44.40 207 SER D CA 1
ATOM 6930 C C . SER D 1 207 ? 42.062 63.180 34.635 1.00 44.61 207 SER D C 1
ATOM 6931 O O . SER D 1 207 ? 41.169 62.345 34.455 1.00 53.23 207 SER D O 1
ATOM 6934 N N . LEU D 1 208 ? 42.056 64.042 35.647 1.00 41.59 208 LEU D N 1
ATOM 6935 C CA . LEU D 1 208 ? 40.937 64.111 36.577 1.00 39.04 208 LEU D CA 1
ATOM 6936 C C . LEU D 1 208 ? 39.819 64.916 35.925 1.00 40.04 208 LEU D C 1
ATOM 6937 O O . LEU D 1 208 ? 40.046 66.047 35.481 1.00 38.33 208 LEU D O 1
ATOM 6942 N N . LYS D 1 209 ? 38.618 64.349 35.864 1.00 43.71 209 LYS D N 1
ATOM 6943 C CA . LYS D 1 209 ? 37.528 65.028 35.173 1.00 46.71 209 LYS D CA 1
ATOM 6944 C C . LYS D 1 209 ? 36.283 65.233 36.023 1.00 46.55 209 LYS D C 1
ATOM 6945 O O . LYS D 1 209 ? 35.629 66.271 35.894 1.00 49.27 209 LYS D O 1
ATOM 6951 N N . GLU D 1 210 ? 35.931 64.287 36.901 1.00 45.57 210 GLU D N 1
ATOM 6952 C CA . GLU D 1 210 ? 34.694 64.517 37.634 1.00 46.15 210 GLU D CA 1
ATOM 6953 C C . GLU D 1 210 ? 34.977 64.880 39.094 1.00 45.15 210 GLU D C 1
ATOM 6954 O O . GLU D 1 210 ? 35.963 64.421 39.679 1.00 44.12 210 GLU D O 1
ATOM 6960 N N . PRO D 1 211 ? 34.137 65.736 39.685 1.00 45.60 211 PRO D N 1
ATOM 6961 C CA . PRO D 1 211 ? 34.370 66.214 41.056 1.00 42.91 211 PRO D CA 1
ATOM 6962 C C . PRO D 1 211 ? 34.687 65.114 42.061 1.00 43.16 211 PRO D C 1
ATOM 6963 O O . PRO D 1 211 ? 34.100 64.031 42.036 1.00 40.62 211 PRO D O 1
ATOM 6967 N N . LEU D 1 212 ? 35.658 65.406 42.930 1.00 43.22 212 LEU D N 1
ATOM 6968 C CA . LEU D 1 212 ? 36.109 64.611 44.079 1.00 40.91 212 LEU D CA 1
ATOM 6969 C C . LEU D 1 212 ? 36.967 63.423 43.671 1.00 43.18 212 LEU D C 1
ATOM 6970 O O . LEU D 1 212 ? 37.337 62.609 44.537 1.00 40.90 212 LEU D O 1
ATOM 6975 N N . GLU D 1 213 ? 37.304 63.293 42.391 1.00 44.53 213 GLU D N 1
ATOM 6976 C CA . GLU D 1 213 ? 38.335 62.344 42.001 1.00 44.57 213 GLU D CA 1
ATOM 6977 C C . GLU D 1 213 ? 39.674 62.787 42.575 1.00 41.58 213 GLU D C 1
ATOM 6978 O O . GLU D 1 213 ? 39.994 63.977 42.595 1.00 40.35 213 GLU D O 1
ATOM 6984 N N . THR D 1 214 ? 40.463 61.825 43.044 1.00 37.50 214 THR D N 1
ATOM 6985 C CA . THR D 1 214 ? 41.588 62.120 43.920 1.00 41.57 214 THR D CA 1
ATOM 6986 C C . THR D 1 214 ? 42.867 61.441 43.440 1.00 41.82 214 THR D C 1
ATOM 6987 O O . THR D 1 214 ? 42.842 60.315 42.930 1.00 41.15 214 THR D O 1
ATOM 6991 N N . LEU D 1 215 ? 43.987 62.145 43.615 1.00 37.14 215 LEU D N 1
ATOM 6992 C CA . LEU D 1 215 ? 45.319 61.657 43.284 1.00 45.91 215 LEU D CA 1
ATOM 6993 C C . LEU D 1 215 ? 46.256 61.954 44.449 1.00 44.01 215 LEU D C 1
ATOM 6994 O O . LEU D 1 215 ? 46.313 63.092 44.923 1.00 41.17 215 LEU D O 1
ATOM 6999 N N . VAL D 1 216 ? 46.979 60.936 44.915 1.00 41.61 216 VAL D N 1
ATOM 7000 C CA . VAL D 1 216 ? 47.912 61.062 46.034 1.00 41.76 216 VAL D CA 1
ATOM 7001 C C . VAL D 1 216 ? 49.342 61.003 45.509 1.00 43.41 216 VAL D C 1
ATOM 7002 O O . VAL D 1 216 ? 49.685 60.106 44.730 1.00 46.50 216 VAL D O 1
ATOM 7006 N N . PHE D 1 217 ? 50.177 61.948 45.942 1.00 39.49 217 PHE D N 1
ATOM 7007 C CA . PHE D 1 217 ? 51.573 62.019 45.526 1.00 44.12 217 PHE D CA 1
ATOM 7008 C C . PHE D 1 217 ? 52.490 61.723 46.706 1.00 44.85 217 PHE D C 1
ATOM 7009 O O . PHE D 1 217 ? 52.292 62.259 47.801 1.00 49.32 217 PHE D O 1
ATOM 7017 N N . GLY D 1 218 ? 53.501 60.891 46.467 1.00 44.74 218 GLY D N 1
ATOM 7018 C CA . GLY D 1 218 ? 54.645 60.772 47.343 1.00 43.47 218 GLY D CA 1
ATOM 7019 C C . GLY D 1 218 ? 55.887 61.349 46.684 1.00 49.49 218 GLY D C 1
ATOM 7020 O O . GLY D 1 218 ? 55.865 61.845 45.560 1.00 50.11 218 GLY D O 1
ATOM 7021 N N . GLN D 1 219 ? 56.993 61.272 47.415 1.00 51.58 219 GLN D N 1
ATOM 7022 C CA . GLN D 1 219 ? 58.247 61.831 46.934 1.00 49.74 219 GLN D CA 1
ATOM 7023 C C . GLN D 1 219 ? 59.105 60.792 46.224 1.00 46.07 219 GLN D C 1
ATOM 7024 O O . GLN D 1 219 ? 60.248 61.088 45.862 1.00 47.12 219 GLN D O 1
ATOM 7030 N N . LYS D 1 220 ? 58.574 59.583 46.027 1.00 45.83 220 LYS D N 1
ATOM 7031 C CA . LYS D 1 220 ? 59.267 58.535 45.286 1.00 46.67 220 LYS D CA 1
ATOM 7032 C C . LYS D 1 220 ? 59.260 58.773 43.780 1.00 54.23 220 LYS D C 1
ATOM 7033 O O . LYS D 1 220 ? 60.093 58.200 43.071 1.00 52.87 220 LYS D O 1
ATOM 7039 N N . VAL D 1 221 ? 58.346 59.605 43.278 1.00 51.87 221 VAL D N 1
ATOM 7040 C CA . VAL D 1 221 ? 58.238 59.899 41.857 1.00 45.38 221 VAL D CA 1
ATOM 7041 C C . VAL D 1 221 ? 58.120 61.405 41.676 1.00 44.99 221 VAL D C 1
ATOM 7042 O O . VAL D 1 221 ? 57.835 62.149 42.616 1.00 39.65 221 VAL D O 1
ATOM 7046 N N . PHE D 1 222 ? 58.378 61.853 40.454 1.00 44.75 222 PHE D N 1
ATOM 7047 C CA . PHE D 1 222 ? 58.067 63.222 40.081 1.00 41.77 222 PHE D CA 1
ATOM 7048 C C . PHE D 1 222 ? 56.639 63.291 39.555 1.00 41.82 222 PHE D C 1
ATOM 7049 O O . PHE D 1 222 ? 56.091 62.310 39.046 1.00 40.94 222 PHE D O 1
ATOM 7057 N N . HIS D 1 223 ? 56.035 64.468 39.678 1.00 39.59 223 HIS D N 1
ATOM 7058 C CA . HIS D 1 223 ? 54.736 64.708 39.074 1.00 38.69 223 HIS D CA 1
ATOM 7059 C C . HIS D 1 223 ? 54.695 66.127 38.532 1.00 38.92 223 HIS D C 1
ATOM 7060 O O . HIS D 1 223 ? 55.567 66.953 38.816 1.00 35.75 223 HIS D O 1
ATOM 7067 N N . ALA D 1 224 ? 53.665 66.404 37.738 1.00 35.39 224 ALA D N 1
ATOM 7068 C CA . ALA D 1 224 ? 53.432 67.743 37.219 1.00 32.28 224 ALA D CA 1
ATOM 7069 C C . ALA D 1 224 ? 51.969 67.856 36.826 1.00 37.21 224 ALA D C 1
ATOM 7070 O O . ALA D 1 224 ? 51.267 66.850 36.690 1.00 36.61 224 ALA D O 1
ATOM 7072 N N . VAL D 1 225 ? 51.519 69.092 36.632 1.00 31.64 225 VAL D N 1
ATOM 7073 C CA . VAL D 1 225 ? 50.203 69.356 36.068 1.00 32.62 225 VAL D CA 1
ATOM 7074 C C . VAL D 1 225 ? 50.395 70.218 34.827 1.00 37.02 225 VAL D C 1
ATOM 7075 O O . VAL D 1 225 ? 51.060 71.262 34.873 1.00 33.34 225 VAL D O 1
ATOM 7079 N N . THR D 1 226 ? 49.880 69.728 33.705 1.00 29.75 226 THR D N 1
ATOM 7080 C CA . THR D 1 226 ? 49.951 70.440 32.442 1.00 35.86 226 THR D CA 1
ATOM 7081 C C . THR D 1 226 ? 49.225 71.784 32.551 1.00 34.08 226 THR D C 1
ATOM 7082 O O . THR D 1 226 ? 48.272 71.919 33.322 1.00 35.29 226 THR D O 1
ATOM 7086 N N . PRO D 1 227 ? 49.678 72.808 31.819 1.00 37.05 227 PRO D N 1
ATOM 7087 C CA . PRO D 1 227 ? 48.995 74.107 31.863 1.00 37.71 227 PRO D CA 1
ATOM 7088 C C . PRO D 1 227 ? 47.523 74.001 31.492 1.00 35.77 227 PRO D C 1
ATOM 7089 O O . PRO D 1 227 ? 47.089 73.088 30.789 1.00 38.89 227 PRO D O 1
ATOM 7093 N N . LEU D 1 228 ? 46.752 74.967 31.981 1.00 36.89 228 LEU D N 1
ATOM 7094 C CA . LEU D 1 228 ? 45.322 75.053 31.715 1.00 38.87 228 LEU D CA 1
ATOM 7095 C C . LEU D 1 228 ? 45.055 76.109 30.651 1.00 32.80 228 LEU D C 1
ATOM 7096 O O . LEU D 1 228 ? 45.539 77.242 30.757 1.00 32.55 228 LEU D O 1
ATOM 7101 N N . GLY D 1 229 ? 44.292 75.730 29.623 1.00 35.18 229 GLY D N 1
ATOM 7102 C CA . GLY D 1 229 ? 43.962 76.620 28.532 1.00 36.46 229 GLY D CA 1
ATOM 7103 C C . GLY D 1 229 ? 42.480 76.547 28.192 1.00 39.53 229 GLY D C 1
ATOM 7104 O O . GLY D 1 229 ? 41.719 75.797 28.804 1.00 42.06 229 GLY D O 1
ATOM 7105 N N . THR D 1 230 ? 42.097 77.359 27.211 1.00 37.31 230 THR D N 1
ATOM 7106 C CA . THR D 1 230 ? 40.770 77.267 26.618 1.00 40.92 230 THR D CA 1
ATOM 7107 C C . THR D 1 230 ? 40.826 77.815 25.199 1.00 38.71 230 THR D C 1
ATOM 7108 O O . THR D 1 230 ? 41.504 78.811 24.935 1.00 45.57 230 THR D O 1
ATOM 7112 N N . GLU D 1 231 ? 40.122 77.146 24.287 1.00 46.64 231 GLU D N 1
ATOM 7113 C CA . GLU D 1 231 ? 39.862 77.679 22.956 1.00 53.73 231 GLU D CA 1
ATOM 7114 C C . GLU D 1 231 ? 38.541 78.424 22.866 1.00 44.96 231 GLU D C 1
ATOM 7115 O O . GLU D 1 231 ? 38.052 78.650 21.756 1.00 47.96 231 GLU D O 1
ATOM 7121 N N . CYS D 1 232 ? 37.983 78.854 23.989 1.00 41.70 232 CYS D N 1
ATOM 7122 C CA . CYS D 1 232 ? 36.665 79.463 24.014 1.00 41.93 232 CYS D CA 1
ATOM 7123 C C . CYS D 1 232 ? 36.757 80.927 24.418 1.00 43.44 232 CYS D C 1
ATOM 7124 O O . CYS D 1 232 ? 37.777 81.403 24.922 1.00 44.83 232 CYS D O 1
ATOM 7127 N N . SER D 1 233 ? 35.663 81.644 24.178 1.00 39.65 233 SER D N 1
ATOM 7128 C CA . SER D 1 233 ? 35.626 83.068 24.463 1.00 42.81 233 SER D CA 1
ATOM 7129 C C . SER D 1 233 ? 35.381 83.362 25.933 1.00 39.19 233 SER D C 1
ATOM 7130 O O . SER D 1 233 ? 35.472 84.523 26.338 1.00 38.31 233 SER D O 1
ATOM 7133 N N . THR D 1 234 ? 35.086 82.350 26.738 1.00 37.35 234 THR D N 1
ATOM 7134 C CA . THR D 1 234 ? 34.810 82.532 28.154 1.00 40.83 234 THR D CA 1
ATOM 7135 C C . THR D 1 234 ? 35.977 82.039 29.001 1.00 40.36 234 THR D C 1
ATOM 7136 O O . THR D 1 234 ? 36.887 81.358 28.523 1.00 42.83 234 THR D O 1
ATOM 7140 N N . GLU D 1 235 ? 35.927 82.396 30.282 1.00 44.14 235 GLU D N 1
ATOM 7141 C CA . GLU D 1 235 ? 36.952 82.001 31.238 1.00 42.19 235 GLU D CA 1
ATOM 7142 C C . GLU D 1 235 ? 36.717 80.567 31.700 1.00 37.76 235 GLU D C 1
ATOM 7143 O O . GLU D 1 235 ? 35.592 80.193 32.045 1.00 43.07 235 GLU D O 1
ATOM 7149 N N . ALA D 1 236 ? 37.779 79.767 31.698 1.00 38.19 236 ALA D N 1
ATOM 7150 C CA . ALA D 1 236 ? 37.732 78.386 32.154 1.00 40.14 236 ALA D CA 1
ATOM 7151 C C . ALA D 1 236 ? 38.421 78.260 33.506 1.00 41.20 236 ALA D C 1
ATOM 7152 O O . ALA D 1 236 ? 39.395 78.960 33.794 1.00 37.80 236 ALA D O 1
ATOM 7154 N N . PHE D 1 237 ? 37.903 77.359 34.335 1.00 41.96 237 PHE D N 1
ATOM 7155 C CA . PHE D 1 237 ? 38.370 77.197 35.702 1.00 36.14 237 PHE D CA 1
ATOM 7156 C C . PHE D 1 237 ? 38.760 75.750 35.951 1.00 35.09 237 PHE D C 1
ATOM 7157 O O . PHE D 1 237 ? 38.218 74.826 35.339 1.00 34.39 237 PHE D O 1
ATOM 7165 N N . ARG D 1 238 ? 39.705 75.567 36.869 1.00 40.72 238 ARG D N 1
ATOM 7166 C CA . ARG D 1 238 ? 39.988 74.258 37.449 1.00 36.35 238 ARG D CA 1
ATOM 7167 C C . ARG D 1 238 ? 40.111 74.473 38.950 1.00 36.60 238 ARG D C 1
ATOM 7168 O O . ARG D 1 238 ? 41.100 75.044 39.421 1.00 36.27 238 ARG D O 1
ATOM 7176 N N . ASP D 1 239 ? 39.111 74.011 39.693 1.00 36.61 239 ASP D N 1
ATOM 7177 C CA . ASP D 1 239 ? 39.021 74.233 41.129 1.00 32.76 239 ASP D CA 1
ATOM 7178 C C . ASP D 1 239 ? 39.564 73.014 41.849 1.00 34.82 239 ASP D C 1
ATOM 7179 O O . ASP D 1 239 ? 39.089 71.895 41.633 1.00 37.15 239 ASP D O 1
ATOM 7184 N N . ILE D 1 240 ? 40.549 73.235 42.714 1.00 40.01 240 ILE D N 1
ATOM 7185 C CA . ILE D 1 240 ? 41.260 72.134 43.337 1.00 38.39 240 ILE D CA 1
ATOM 7186 C C . ILE D 1 240 ? 41.301 72.304 44.850 1.00 34.70 240 ILE D C 1
ATOM 7187 O O . ILE D 1 240 ? 41.178 73.408 45.386 1.00 35.89 240 ILE D O 1
ATOM 7192 N N . LEU D 1 241 ? 41.467 71.174 45.538 1.00 35.74 241 LEU D N 1
ATOM 7193 C CA . LEU D 1 241 ? 41.756 71.152 46.967 1.00 33.99 241 LEU D CA 1
ATOM 7194 C C . LEU D 1 241 ? 42.993 70.296 47.196 1.00 35.43 241 LEU D C 1
ATOM 7195 O O . LEU D 1 241 ? 43.018 69.122 46.812 1.00 36.27 241 LEU D O 1
ATOM 7200 N N . LEU D 1 242 ? 44.007 70.876 47.829 1.00 31.01 242 LEU D N 1
ATOM 7201 C CA . LEU D 1 242 ? 45.212 70.157 48.219 1.00 35.42 242 LEU D CA 1
ATOM 7202 C C . LEU D 1 242 ? 45.198 69.942 49.725 1.00 37.49 242 LEU D C 1
ATOM 7203 O O . LEU D 1 242 ? 44.946 70.880 50.488 1.00 33.51 242 LEU D O 1
ATOM 7208 N N . VAL D 1 243 ? 45.472 68.713 50.150 1.00 35.99 243 VAL D N 1
ATOM 7209 C CA . VAL D 1 243 ? 45.633 68.389 51.561 1.00 39.85 243 VAL D CA 1
ATOM 7210 C C . VAL D 1 243 ? 47.031 67.813 51.716 1.00 42.97 243 VAL D C 1
ATOM 7211 O O . VAL D 1 243 ? 47.301 66.687 51.276 1.00 43.35 243 VAL D O 1
ATOM 7215 N N . THR D 1 244 ? 47.920 68.580 52.336 1.00 38.59 244 THR D N 1
ATOM 7216 C CA . THR D 1 244 ? 49.319 68.214 52.466 1.00 39.28 244 THR D CA 1
ATOM 7217 C C . THR D 1 244 ? 49.657 67.913 53.919 1.00 45.88 244 THR D C 1
ATOM 7218 O O . THR D 1 244 ? 49.084 68.494 54.846 1.00 43.16 244 THR D O 1
ATOM 7222 N N . PHE D 1 245 ? 50.601 66.997 54.102 1.00 51.21 245 PHE D N 1
ATOM 7223 C CA . PHE D 1 245 ? 51.090 66.615 55.419 1.00 50.12 245 PHE D CA 1
ATOM 7224 C C . PHE D 1 245 ? 52.577 66.915 55.468 1.00 52.31 245 PHE D C 1
ATOM 7225 O O . PHE D 1 245 ? 53.353 66.362 54.680 1.00 50.01 245 PHE D O 1
ATOM 7233 N N . SER D 1 246 ? 52.966 67.790 56.390 1.00 49.99 246 SER D N 1
ATOM 7234 C CA . SER D 1 246 ? 54.360 68.139 56.590 1.00 53.62 246 SER D CA 1
ATOM 7235 C C . SER D 1 246 ? 54.611 68.274 58.081 1.00 56.00 246 SER D C 1
ATOM 7236 O O . SER D 1 246 ? 53.680 68.398 58.878 1.00 54.45 246 SER D O 1
ATOM 7239 N N . TYR D 1 247 ? 55.886 68.266 58.448 1.00 51.88 247 TYR D N 1
ATOM 7240 C CA . TYR D 1 247 ? 56.275 68.295 59.847 1.00 57.76 247 TYR D CA 1
ATOM 7241 C C . TYR D 1 247 ? 56.326 69.736 60.337 1.00 60.72 247 TYR D C 1
ATOM 7242 O O . TYR D 1 247 ? 56.739 70.637 59.603 1.00 60.04 247 TYR D O 1
ATOM 7251 N N . LYS D 1 248 ? 55.922 69.940 61.595 1.00 63.75 248 LYS D N 1
ATOM 7252 C CA . LYS D 1 248 ? 55.928 71.276 62.186 1.00 69.40 248 LYS D CA 1
ATOM 7253 C C . LYS D 1 248 ? 57.337 71.834 62.179 1.00 77.63 248 LYS D C 1
ATOM 7254 O O . LYS D 1 248 ? 57.574 72.987 61.793 1.00 81.92 248 LYS D O 1
ATOM 7260 N N . GLU D 1 249 ? 58.279 70.998 62.600 1.00 76.58 249 GLU D N 1
ATOM 7261 C CA . GLU D 1 249 ? 59.696 71.274 62.623 1.00 87.63 249 GLU D CA 1
ATOM 7262 C C . GLU D 1 249 ? 60.450 69.971 62.888 1.00 90.74 249 GLU D C 1
ATOM 7263 O O . GLU D 1 249 ? 61.000 69.341 61.986 1.00 89.11 249 GLU D O 1
#

Secondary structure (DSSP, 8-state):
----SS----HHHHHHHHHHHSEEEE-GGGG--STTHHHHHHHHHHGGGG-----SEEEEEEEEEE-SSSS--EE-S-------PPPPPHHHHS-HHHHHHHHHHHHHHHTSSSS-TTSPEEEEEEEEEEEE-SS--B--SS-SSB--SSSEEEEEEEEEBTT-EE--EEEESSTT---EEE---STT-EEEE-TTSEEEEPPEE-SSSS-EEEEEEEEEEEE--/-HHHHHHHHHHHSEEEE-GGGG--STTHHHHHHHHHHGGGGPPP---EEEEEEEEEE-TT--S-EE-S-----------S---BPPPHHHHT-HHHHHHHHHHHHHHHTSSSS-TTS-EEEEEEEEEEEE-SS--B--SS-SSB--SSSEEEEEEEEEBTT-EE--EEEESBTTB--EEE---STT-EEEE-TTSEEEEPPEE-SSSSPEEEEEEEEEEEE--/------S--HHHHHHHHHHHSEEEE-GGGG-SSTHHHHHHHHHHHGGGGPPBP--EEEEEEEEEE-TT-S-EEE-S------S-----PPPPHHHHS-HHHHHHHHHHHHHHHTSSSS-TTSPEEEEEEEEEEEE-SSS-B--SS-SSB--SSSEEEEEEEEEBTT-EE--EEEESBTTB--EEE---STT-EEEEETTSEEEEPPEE-SSSS-EEEEEEEEEEEE--/--TTHHHHHHHHHSEEEE-GGGT-SSTHHHHHHHHHHHGGGS-----EEEEEEEEEE-SSSSS-EE-----BPPPHHHHH-HHHHHHHHHHHHHHHTSSSS-TTSPEEEEEEEEEEEEBTTB-B--SS-SSB--SSSEEEEEEEEEBTT-EE--EEEESSTT---EEE---STT-EEEE-TTSEEEEPPEE-SSSS-EEEEEEEEEEEE--

GO terms:
  GO:0051213 dioxygenase activity (F, IDA)
  GO:0008198 ferrous iron binding (F, IDA)

Foldseek 3Di:
DPADPDDGPPLVVQLVVCVVPQKGWDACCVLPPDPCSVVLLVVLLVQLVVFDCVVQKGKAKWKWKQALPDGDTHTDPPCDDDLNHHHRDPSNCPSVSVVVVLVSQVVSVCSHPVDDSNFIKMKMKMKMKGKEAQVGWHADVVRAWDDRPFFKKKKFWSDWDPQKDFFWKFKAQDRVDTDDIGRDDDGRTMMMGGPNIIMGTHIIYGPDHDMIITIIMMIGMHGPD/DLLVQLVVCVVQQKGWDAQVVLVPDPCSVVLLVVLLVCLVVFDDLAQKGKAKWKWKDDLPDPDTHTDPDGQDCFPAVVRSSGHHHRDPVNCPRVSNVVVLNVVVVSQCPHPQDDSRAIKMKMKMKMKGKAAQVGWHADVVRDWDDGPFQKKKKFWSDWDPQKDWFWKFKACDPVDTDDIGRDDDGGTMMMGGPSIIMHGTIIYGPDRDMIITIMMMIGMHGDD/DDDDDDDDDLLVQLVCCVVPQKGWDALCVLPVDPCSVVLLVVLLVQLVVFDDPCLWTKAKWKWKDALPDNDIHTDPAGADDDPPDGHGHHRDPCNCPSVSNVVVLVVQVVSVVSHPQDDSVFMKIWMKMKIKRKAAAVRWRADVVRDWDFDPFQKKKKWWSDWDPQKDFFWKFKAQDPPDTDDIGDDDDGRTMMMGGRNIIMHGHIMYGPDHDMIITIIMMIGMHGPD/DPLDVQLVCCVVVQKGWDFQCVLPVDPVSVVLLVVLLVQLVVFDPAQKGKAKWKWKAALPDPDTHTDPVHGHHRDVSNVVRVSNVVVLVVQCVSVVPHPQDDSNFMKMWMKMKMKGKAAQVRWHADVVRAWDADPFQKKKKFWSDWDPQKDFFWKFKAQDRVDTDDIGDDHDGGTMMMGGRNIIMHGTIMYGPDRDMIITIIMMTGMHGPD

Organism: Bacillus thuringiensis (NCBI:txid1428)

B-factor: mean 56.46, std 18.01, range [27.24, 291.55]

Radius of gyration: 29.37 Å; Cα contacts (8 Å, |Δi|>4): 2057; chains: 4; bounding box: 81×83×85 Å

Nearest PDB structures (foldseek):
  6lnh-assembly1_B  TM=1.005E+00  e=1.591E-49  Bacillus thuringiensis
  6lnh-assembly1_C  TM=9.839E-01  e=4.402E-44  Bacillus thuringiensis
  6lnh-assembly1_A  TM=9.955E-01  e=1.869E-43  Bacillus thuringiensis
  6lnh-assembly1_D  TM=9.906E-01  e=5.528E-43  Bacillus thuringiensis
  8w8h-assembly1_D  TM=9.556E-01  e=2.364E-29  Bacillus licheniformis

Sequence (887 aa):
GEFMKMSGFSIEEKVHEFESKGFLEISNEIFLQEEENHSLLTQAQLDYYNLEDGECRARSYSRYIKYVDSPDYILDNSNDYFQQFNSINDSFLCNPLIQNIVRFDTEFAFKTNIIDKSKDLIIGLHQVRYKATKERPSFSSPIWLHKDDEPVVFLHLMNLSNTAIGGDNLIANSPREINQFISLKEPLETLVFGQKVFHAVTPLGTECSTEAFRDILLVTFSYKESIEEKVHEFESKGFLEISNEIFLQEEENHSLLTQAQLDYYNLEDDECRARSYSRYIKYVDSPDYILDNSNDYFQSKGGKVRQFNSINDSFLCNPLIQNIVRFDTEFAFKTNIIDKSKDLIIGLHQVRYKATKERPSFSSPIWLHKDDEPVVFLHLMNLSNTAIGGDNLIANSPREINQFISLKEPLETLVFGQKVFHAVTPLGTECSTEAFRDILLVTFSYKEEFMKMSGFSIEEKVHEFESKGFLEISNEIFLQEEENHSLLTQAQLDYYNLEDDACRARSYSRYIKYVDSPDYILDNSNDYFQSKERQFNSINDSFLCNPLIQNIVRFDTEFAFKTNIIDKSKDLIIGLHQVRYKATKERPSFSSPIWLHKDDEPVVFLHLMNLSNTAIGGDNLIANSPREINQFISLKEPLETLVFGQKVFHAVTPLGTECSTEAFRDILLVTFSYKEFSIEEKVHEFESKGFLEISNEIFLQEEENHSLLTQAQLDYYNLEDECRARSYSRYIKYVDSPDYILDNSQFNSINDSFLCNPLIQNIVRFDTEFAFKTNIIDKSKDLIIGLHQVRYKATKERPSFSSPIWLHKDDEPVVFLHLMNLSNTAIGGDNLIANSPREINQFISLKEPLETLVFGQKVFHAVTPLGTECSTEAFRDILLVTFSYKE

InterPro domains:
  IPR018724 2OG-Fe dioxygenase [PF10014] (45-233)